Protein AF-A0A7X8Q993-F1 (afdb_monomer_lite)

Sequence (1191 aa):
MRLLLNITILTFVIFASFSFAKAQAPVNDNCNAALDINVPLDGFGMGIYCSDTVDLSNSTIQIGEYFHYVQIAAGTDKKSVWYKFHLPTARSINLELLQPSNFLPEDAAGFTVYYNASCLPNDSSILGAKLTPVNKFGSSYNPCLLPGDYLVQVSAKADANDEIFLRLTVDEPMILNDYDRPTNAQFLNVISGGYHSYTFDVGCQTIENANENCPSLGANYQEYTQSTWHVFKTDNFIDMLRWELREASGFYTGNLRVGYNLYKGDARSTPISSLILVDGCGVLHPTGSQYAGKTWLCFLEPNSTYSLQVFYHKDYSNTIQFRWYERGIGNSHSADPSSLPPSAEMDTLPASSTGIWSYAYDTLSCNAFIKDHPCGTVNPASGTVSFGGSNYTSCAWYTFTIADYSNVRFSTDSRLGKRLFAGNIKDDCSLTPFWEFTSGDITYPCLPAGTYSVQILGRMDTLNYIASYSSNNLGMAANLGIQVSSVDIENNFQLTSSGEIDSLNNWMPLQDGVTVYADTAYFGCPNTVLPAGTNCSTSSQKNTKAIYREFVIDTLGMITLGGGSYYCRYILYKGDASALATAQNKFTYGETIDGLTAMSGCLSLYGNTYIFCVAPGIYTLVSFGDSTDVNRWDRPWVRFNKRYTQFYDPSSPNDMGDITASILGGTVSGTPDYFSCINNPLTIDGKAPCYTDAKQIYRQFYISQPLTLNFSNSYGYFRLFKGKISDGVNTLSSNIPGYGDIGCRSSYNGNVCIPFDTGWYTVVSYGYGGIYEGPSYSGGYIANLNNISIWRTTPPQDPKYNRPHKAYYAGITDYGPNAGTSTYPNNSRTYNFGREYFSCIPDTPFSSHPVVPCPSNYNRVSYFVFTITKESFASIYNIPTSMVSRIYSFDVRSDSVLMMTEPPIQPCIERRDYYHDNMWWTGKIDICRLQPGSYTLVVFANNSHINTSLQPTIYVDSIPISRFDNAANAYDFDLVPGDSLVYYGKVGDVNPIDTARHPSDDFISCLTGARQSDPGLSDPRHLCRKGLYPYPSNPSILYPITENETVYDTLGTTNRPVRRNLWYTFVVEGPGKVYVSVNNRTPGKSSPTLPFTIYKSDVDGELSFSEIKANGEIDSTLASGLTYVNNNSTFGSYGCSGNSQTISFSINSCEPLAKRRYYVVVDVHANMMISNQLDVSVRFEGVPIIPLRYD

pLDDT: mean 87.23, std 12.21, range [34.25, 98.19]

Foldseek 3Di:
DDDDDDDDDDDDPPDDDPPPPPPDAWQQLFQVSAWEQDAPQQQLHAFKTKTDKHWQQRFAHDPLADDDVLQVVLQLQGGKGKHKYFHLFKWKKKKFKFAPDPPADQQFKWKAKFQDPDGNDYPVRRVLQQWDTTRGGTMTIDLTRFGGMMMMIMGGHPPRGGMMMMMMGTHQRPPQAQQLALLRAAEPEEDDDFKDKDKGKDARRADNHQVPWFPLLDPVRSQQGTKGKHKYWYAQWFQKKKKKKDFDPQWWPQPDKKWKWKWWDRSSPDPPVPTHTQDGGDMWRDGTPDITIDMDGNRDDHRTMMMMMMTTGSPDTGMMMMMMTTFADDAFQALALQDHDVLQEQEEDDAAQVWDKDKGKGAFAPCQFLCNHPFAPQSHVVSWDDDPHAIFGGKGKHKYWYAAFWKKKKAWPAQWKKFKFFDRSNVHSHTDTPDIGRDRIDIDHRDGGGMMMMMTTFAADPPDQRVDVHHGRYRHMGMIMMIIYDADAPQALQQLDFPSAFEWPVQDAADAQDKTKTDKHAWAQFFKAEAPDDQPDDPVFDWRTKHKYKYWHAAWFKKKKADWDQQKKKWKWFDDQSVQCVVVVNIHGVHHRPDTQTLEPIDGRYVDMFMGTEGGGMMMMMITHDSVRGGPMTMMMMHTHDFDFDQQDLLRAQEPEACAVVQVVPKDKTDKGFFALDFRWDAAQNRTFAPPQRTKHKYKYWYPAWFFKKKAKPFAWKWKWFDRSNVDRNRTHCQFPPCGNVGIGNIDGGDLQDTGGGHMMMIMGTKDAHHHPDSYGPDIRGPPIIMMMMHGDDRWDDWQAFALLRAFEQEAPAQQAFPDDPQFGDSKDKDKTDKTTAHPDFSDPCVVQPADDQDPQFGTKGKHKYFYQAFKKKKKDQFDQQKKKFKAQARSSVPSVCNVVGDTLGPIEGWDWDDDPNDTFTGIWIWHRAHGGMMMMMMTHHPVRHNHMGMMMMMIGDFDDWQFLALLSAQEQQEDDLPQDKALGPPPDACPVDRVDRVQKTFFGPQRADWPQFPQCPAPLRQAVCQPQLDPPDTQAPPRHDHRDINHHDYPSHRGHTKGKGKHKYKYFAWFKKKKFKAFSHPPWPDRFWKKFKWWFPDFSVDDSVRCSVVVLRDGHVVSGTHGFDIQDPDSNHHRDHDHRMDMDTDDNPDDRGMIMMMMMTIGDHPTDGGIIMTMMMGHNHDPNPPPPDD

Secondary structure (DSSP, 8-state):
----------SS--SS-----PPPPPTTSSGGGPEE---TTTTT--EEEEPPPEEGGG----TT----HHHHHHT-TTEEEEEEEEESS-EEEEEEEE-SSS-S-TTSEEEEEEE-SSSS--THHHHHH----BSSS-EEEEEEEPSEEEEEEEEE-TT--SEEEEEEEEE--SSS-TT-SGGG-EEEEEE-SEEEEEEEEESS---SSTTS--GGG-TTGGG--EEEEEEEEE-S--SEEEEEEEEPTT---S---EEEEEEES-TTTS-GGGSEEEEEEEEE---TTSPEEEEEES-SPTT-EEEEEEEE-TT--EEEEEEEEEE-----SS--TTS--GGGEEEE---BTT-EEEEE--EE-GGGBGGGS-BTTTB-TTS-EEETTEEE-EEEEEEEEESSSEEEEEE-SS--EEEEEES-TTT-TTPPEEEEE--SEEEEEEEPSEEEEEEEEE---SSS-TT-TTT--TTEE--EEEEEEE---S-----SSTT-SEEGGGGPBPPBT-EEEPPPEEB-SS---EESS-----SS----EEEEEEEEE-SSEEEEEE---TT-EEEEEES-HHHHHHHHT--STT-EE-S-EESSS-B--SS--EEEEE-SEEEEEEEEE-GGGBT-EE--EEEEE----SS-STTS-EEEEE-HHHHHHS-EE---EEB-S------BTTBPSSTT--EEEEEEEEESS-B-EEEEESSSEEEEEES-GGG-GGG-BS-BTTTB---SBSEEE--TTSPBPSEEEEEEEEE----TT-S----SSBT-EE-EEEEEPPPPPPPSS-SGGG-EEEEE----S-SS-SSS----EEEEPPPEE--SS----GGGTT---SSTT--EEEEEEEEE-S-EEEEEE---TT-EEEEESS-TTT-GGGGGTSPPSEEEEE---EEETTEEE---EEEEEE-SEEEEEEEEE-GGGTT-EE--EEEEE--PPPS-SSGGGPEEEEEPPSEEEEESSSTT---SS-TTS-TT-EEE-TT----TTSTTSSSTT-TTTT---SSTTS-SS-SSPPTTEES--STT----PPP-EEEEEEEEESSEEEEEEEEE--TTSS-S---EEEEEEEEETTS-HHHHHHHT----SGGGT-EEEEES-S-TT-TT----SEEEEEE-TTS-S-EEEEEEEEEPPTT--S-EEEEEEEEEEEPP-------

Structure (mmCIF, N/CA/C/O backbone):
data_AF-A0A7X8Q993-F1
#
_entry.id   AF-A0A7X8Q993-F1
#
loop_
_atom_site.group_PDB
_atom_site.id
_atom_site.type_symbol
_atom_site.label_atom_id
_atom_site.label_alt_id
_atom_site.label_comp_id
_atom_site.label_asym_id
_atom_site.label_entity_id
_atom_site.label_seq_id
_atom_site.pdbx_PDB_ins_code
_atom_site.Cartn_x
_atom_site.Cartn_y
_atom_site.Cartn_z
_atom_site.occupancy
_atom_site.B_iso_or_equiv
_atom_site.auth_seq_id
_atom_site.auth_comp_id
_atom_site.auth_asym_id
_atom_site.auth_atom_id
_atom_site.pdbx_PDB_model_num
ATOM 1 N N . MET A 1 1 ? -108.371 42.231 39.109 1.00 36.81 1 MET A N 1
ATOM 2 C CA . MET A 1 1 ? -109.193 41.264 38.351 1.00 36.81 1 MET A CA 1
ATOM 3 C C . MET A 1 1 ? -108.638 39.866 38.651 1.00 36.81 1 MET A C 1
ATOM 5 O O . MET A 1 1 ? -107.561 39.579 38.162 1.00 36.81 1 MET A O 1
ATOM 9 N N . ARG A 1 2 ? -109.330 39.101 39.531 1.00 36.62 2 ARG A N 1
ATOM 10 C CA . ARG A 1 2 ? -109.078 37.718 40.058 1.00 36.62 2 ARG A CA 1
ATOM 11 C C . ARG A 1 2 ? -107.724 37.476 40.777 1.00 36.62 2 ARG A C 1
ATOM 13 O O . ARG A 1 2 ? -106.741 37.290 40.085 1.00 36.62 2 ARG A O 1
ATOM 20 N N . LEU A 1 3 ? -107.508 37.589 42.103 1.00 37.25 3 LEU A N 1
ATOM 21 C CA . LEU A 1 3 ? -108.165 37.248 43.403 1.00 37.25 3 LEU A CA 1
ATOM 22 C C . LEU A 1 3 ? -107.838 35.842 44.002 1.00 37.25 3 LEU A C 1
ATOM 24 O O . LEU A 1 3 ? -108.240 34.844 43.420 1.00 37.25 3 LEU A O 1
ATOM 28 N N . LEU A 1 4 ? -107.263 35.858 45.230 1.00 41.16 4 LEU A N 1
ATOM 29 C CA . LEU A 1 4 ? -107.342 34.909 46.383 1.00 41.16 4 LEU A CA 1
ATOM 30 C C . LEU A 1 4 ? -106.672 33.510 46.329 1.00 41.16 4 LEU A C 1
ATOM 32 O O . LEU A 1 4 ? -107.094 32.675 45.543 1.00 41.16 4 LEU A O 1
ATOM 36 N N . LEU A 1 5 ? -105.771 33.183 47.283 1.00 36.47 5 LEU A N 1
ATOM 37 C CA . LEU A 1 5 ? -106.071 32.448 48.542 1.00 36.47 5 LEU A CA 1
ATOM 38 C C . LEU A 1 5 ? -104.805 32.213 49.418 1.00 36.47 5 LEU A C 1
ATOM 40 O O . LEU A 1 5 ? -103.696 32.072 48.916 1.00 36.47 5 LEU A O 1
ATOM 44 N N . ASN A 1 6 ? -105.021 32.183 50.735 1.00 34.25 6 ASN A N 1
ATOM 45 C CA . ASN A 1 6 ? -104.083 32.097 51.862 1.00 34.25 6 ASN A CA 1
ATOM 46 C C . ASN A 1 6 ? -103.554 30.675 52.179 1.00 34.25 6 ASN A C 1
ATOM 48 O O . ASN A 1 6 ? -104.268 29.709 51.953 1.00 34.25 6 ASN A O 1
ATOM 52 N N . ILE A 1 7 ? -102.369 30.624 52.815 1.00 42.56 7 ILE A N 1
ATOM 53 C CA . ILE A 1 7 ? -101.958 29.871 54.035 1.00 42.56 7 ILE A CA 1
ATOM 54 C C . ILE A 1 7 ? -102.360 28.373 54.169 1.00 42.56 7 ILE A C 1
ATOM 56 O O . ILE A 1 7 ? -103.518 27.999 54.031 1.00 42.56 7 ILE A O 1
ATOM 60 N N . THR A 1 8 ? -101.394 27.566 54.653 1.00 39.50 8 THR A N 1
ATOM 61 C CA . THR A 1 8 ? -101.456 26.168 55.176 1.00 39.50 8 THR A CA 1
ATOM 62 C C . THR A 1 8 ? -101.309 25.011 54.171 1.00 39.50 8 THR A C 1
ATOM 64 O O . THR A 1 8 ? -102.313 24.483 53.730 1.00 39.50 8 THR A O 1
ATOM 67 N N . ILE A 1 9 ? -100.067 24.555 53.907 1.00 38.34 9 ILE A N 1
ATOM 68 C CA . ILE A 1 9 ? -99.601 23.150 54.089 1.00 38.34 9 ILE A CA 1
ATOM 69 C C . ILE A 1 9 ? -98.103 23.209 54.457 1.00 38.34 9 ILE A C 1
ATOM 71 O O . ILE A 1 9 ? -97.204 22.942 53.665 1.00 38.34 9 ILE A O 1
ATOM 75 N N . LEU A 1 10 ? -97.850 23.643 55.691 1.00 41.34 10 LEU A N 1
ATOM 76 C CA . LEU A 1 10 ? -96.673 23.277 56.473 1.00 41.34 10 LEU A CA 1
ATOM 77 C C . LEU A 1 10 ? -97.107 22.021 57.254 1.00 41.34 10 LEU A C 1
ATOM 79 O O . LEU A 1 10 ? -98.197 22.044 57.828 1.00 41.34 10 LEU A O 1
ATOM 83 N N . THR A 1 11 ? -96.271 20.977 57.321 1.00 45.44 11 THR A N 1
ATOM 84 C CA . THR A 1 11 ? -96.451 19.733 58.121 1.00 45.44 11 THR A CA 1
ATOM 85 C C . THR A 1 11 ? -97.200 18.561 57.448 1.00 45.44 11 THR A C 1
ATOM 87 O O . THR A 1 11 ? -98.336 18.302 57.813 1.00 45.44 11 THR A O 1
ATOM 90 N N . PHE A 1 12 ? -96.566 17.819 56.514 1.00 38.66 12 PHE A N 1
ATOM 91 C CA . PHE A 1 12 ? -96.652 16.332 56.421 1.00 38.66 12 PHE A CA 1
ATOM 92 C C . PHE A 1 12 ? -95.739 15.688 55.337 1.00 38.66 12 PHE A C 1
ATOM 94 O O . PHE A 1 12 ? -96.180 14.847 54.567 1.00 38.66 12 PHE A O 1
ATOM 101 N N . VAL A 1 13 ? -94.448 16.039 55.264 1.00 40.34 13 VAL A N 1
ATOM 102 C CA . VAL A 1 13 ? -93.405 15.131 54.711 1.00 40.34 13 VAL A CA 1
ATOM 103 C C . VAL A 1 13 ? -92.165 15.233 55.607 1.00 40.34 13 VAL A C 1
ATOM 105 O O . VAL A 1 13 ? -91.071 15.599 55.198 1.00 40.34 13 VAL A O 1
ATOM 108 N N . ILE A 1 14 ? -92.381 14.987 56.899 1.00 47.25 14 ILE A N 1
ATOM 109 C CA . ILE A 1 14 ? -91.338 14.680 57.880 1.00 47.25 14 ILE A CA 1
ATOM 110 C C . ILE A 1 14 ? -91.495 13.181 58.109 1.00 47.25 14 ILE A C 1
ATOM 112 O O . ILE A 1 14 ? -92.399 12.813 58.839 1.00 47.25 14 ILE A O 1
ATOM 116 N N . PHE A 1 15 ? -90.739 12.354 57.379 1.00 45.53 15 PHE A N 1
ATOM 117 C CA . PHE A 1 15 ? -90.357 10.955 57.674 1.00 45.53 15 PHE A CA 1
ATOM 118 C C . PHE A 1 15 ? -89.890 10.277 56.370 1.00 45.53 15 PHE A C 1
ATOM 120 O O . PHE A 1 15 ? -90.670 9.573 55.742 1.00 45.53 15 PHE A O 1
ATOM 127 N N . ALA A 1 16 ? -88.643 10.534 55.941 1.00 44.69 16 ALA A N 1
ATOM 128 C CA . ALA A 1 16 ? -87.766 9.591 55.210 1.00 44.69 16 ALA A CA 1
ATOM 129 C C . ALA A 1 16 ? -86.548 10.305 54.583 1.00 44.69 16 ALA A C 1
ATOM 131 O O . ALA A 1 16 ? -86.426 10.400 53.366 1.00 44.69 16 ALA A O 1
ATOM 132 N N . SER A 1 17 ? -85.620 10.781 55.412 1.00 36.25 17 SER A N 1
ATOM 133 C CA . SER A 1 17 ? -84.236 11.032 54.978 1.00 36.25 17 SER A CA 1
ATOM 134 C C . SER A 1 17 ? -83.322 11.141 56.198 1.00 36.25 17 SER A C 1
ATOM 136 O O . SER A 1 17 ? -82.766 12.185 56.517 1.00 36.25 17 SER A O 1
ATOM 138 N N . PHE A 1 18 ? -83.165 10.015 56.902 1.00 39.56 18 PHE A N 1
ATOM 139 C CA . PHE A 1 18 ? -81.928 9.765 57.638 1.00 39.56 18 PHE A CA 1
ATOM 140 C C . PHE A 1 18 ? -80.826 9.562 56.593 1.00 39.56 18 PHE A C 1
ATOM 142 O O . PHE A 1 18 ? -80.583 8.449 56.129 1.00 39.56 18 PHE A O 1
ATOM 149 N N . SER A 1 19 ? -80.197 10.658 56.175 1.00 37.31 19 SER A N 1
ATOM 150 C CA . SER A 1 19 ? -78.902 10.597 55.512 1.00 37.31 19 SER A CA 1
ATOM 151 C C . SER A 1 19 ? -77.903 10.086 56.543 1.00 37.31 19 SER A C 1
ATOM 153 O O . SER A 1 19 ? -77.460 10.832 57.413 1.00 37.31 19 SER A O 1
ATOM 155 N N . PHE A 1 20 ? -77.558 8.800 56.466 1.00 40.25 20 PHE A N 1
ATOM 156 C CA . PHE A 1 20 ? -76.261 8.347 56.946 1.00 40.25 20 PHE A CA 1
ATOM 157 C C . PHE A 1 20 ? -75.223 9.168 56.178 1.00 40.25 20 PHE A C 1
ATOM 159 O O . PHE A 1 20 ? -74.995 8.919 54.994 1.00 40.25 20 PHE A O 1
ATOM 166 N N . ALA A 1 21 ? -74.642 10.183 56.817 1.00 41.34 21 ALA A N 1
ATOM 167 C CA . ALA A 1 21 ? -73.401 10.769 56.347 1.00 41.34 21 ALA A CA 1
ATOM 168 C C . ALA A 1 21 ? -72.351 9.652 56.427 1.00 41.34 21 ALA A C 1
ATOM 170 O O . ALA A 1 21 ? -71.771 9.407 57.482 1.00 41.34 21 ALA A O 1
ATOM 171 N N . LYS A 1 22 ? -72.190 8.888 55.339 1.00 46.50 22 LYS A N 1
ATOM 172 C CA . LYS A 1 22 ? -71.006 8.051 55.163 1.00 46.50 22 LYS A CA 1
ATOM 173 C C . LYS A 1 22 ? -69.828 9.013 55.191 1.00 46.50 22 LYS A C 1
ATOM 175 O O . LYS A 1 22 ? -69.824 9.973 54.422 1.00 46.50 22 LYS A O 1
ATOM 180 N N . ALA A 1 23 ? -68.898 8.794 56.112 1.00 58.12 23 ALA A N 1
ATOM 181 C CA . ALA A 1 23 ? -67.659 9.545 56.147 1.00 58.12 23 ALA A CA 1
ATOM 182 C C . ALA A 1 23 ? -67.015 9.472 54.750 1.00 58.12 23 ALA A C 1
ATOM 184 O O . ALA A 1 23 ? -66.912 8.392 54.165 1.00 58.12 23 ALA A O 1
ATOM 185 N N . GLN A 1 24 ? -66.747 10.635 54.162 1.00 72.50 24 GLN A N 1
ATOM 186 C CA . GLN A 1 24 ? -66.276 10.750 52.787 1.00 72.50 24 GLN A CA 1
ATOM 187 C C . GLN A 1 24 ? -64.810 10.306 52.733 1.00 72.50 24 GLN A C 1
ATOM 189 O O . GLN A 1 24 ? -64.014 10.744 53.563 1.00 72.50 24 GLN A O 1
ATOM 194 N N . ALA A 1 25 ? -64.467 9.432 51.783 1.00 81.31 25 ALA A N 1
ATOM 195 C CA . ALA A 1 25 ? -63.077 9.061 51.527 1.00 81.31 25 ALA A CA 1
ATOM 196 C C . ALA A 1 25 ? -62.253 10.304 51.126 1.00 81.31 25 ALA A C 1
ATOM 198 O O . ALA A 1 25 ? -62.831 11.262 50.591 1.00 81.31 25 ALA A O 1
ATOM 199 N N . PRO A 1 26 ? -60.931 10.317 51.367 1.00 88.00 26 PRO A N 1
ATOM 200 C CA . PRO A 1 26 ? -60.063 11.416 50.959 1.00 88.00 26 PRO A CA 1
ATOM 201 C C . PRO A 1 26 ? -60.189 11.762 49.475 1.00 88.00 26 PRO A C 1
ATOM 203 O O . PRO A 1 26 ? -60.497 10.917 48.636 1.00 88.00 26 PRO A O 1
ATOM 206 N N . VAL A 1 27 ? -59.923 13.020 49.121 1.00 88.75 27 VAL A N 1
ATOM 207 C CA . VAL A 1 27 ? -60.051 13.484 47.728 1.00 88.75 27 VAL A CA 1
ATOM 208 C C . VAL A 1 27 ? -59.089 12.740 46.793 1.00 88.75 27 VAL A C 1
ATOM 210 O O . VAL A 1 27 ? -59.442 12.487 45.646 1.00 88.75 27 VAL A O 1
ATOM 213 N N . ASN A 1 28 ? -57.928 12.321 47.297 1.00 93.75 28 ASN A N 1
ATOM 214 C CA . ASN A 1 28 ? -56.913 11.558 46.571 1.00 93.75 28 ASN A CA 1
ATOM 215 C C . ASN A 1 28 ? -56.936 10.050 46.832 1.00 93.75 28 ASN A C 1
ATOM 217 O O . ASN A 1 28 ? -55.942 9.366 46.589 1.00 93.75 28 ASN A O 1
ATOM 221 N N . ASP A 1 29 ? -58.074 9.530 47.292 1.00 90.75 29 ASP A N 1
ATOM 222 C CA . ASP A 1 29 ? -58.333 8.088 47.380 1.00 90.75 29 ASP A CA 1
ATOM 223 C C . ASP A 1 29 ? -58.387 7.428 45.986 1.00 90.75 29 ASP A C 1
ATOM 225 O O . ASP A 1 29 ? -58.239 6.222 45.840 1.00 90.75 29 ASP A O 1
ATOM 229 N N . ASN A 1 30 ? -58.590 8.229 44.929 1.00 91.25 30 ASN A N 1
ATOM 230 C CA . ASN A 1 30 ? -58.487 7.810 43.534 1.00 91.25 30 ASN A CA 1
ATOM 231 C C . ASN A 1 30 ? -57.238 8.423 42.902 1.00 91.25 30 ASN A C 1
ATOM 233 O O . ASN A 1 30 ? -57.025 9.632 42.975 1.00 91.25 30 ASN A O 1
ATOM 237 N N . CYS A 1 31 ? -56.472 7.616 42.184 1.00 93.00 31 CYS A N 1
ATOM 238 C CA . CYS A 1 31 ? -55.251 8.047 41.523 1.00 93.00 31 CYS A CA 1
ATOM 239 C C . CYS A 1 31 ? -55.467 9.150 40.460 1.00 93.00 31 CYS A C 1
ATOM 241 O O . CYS A 1 31 ? -54.600 10.001 40.271 1.00 93.00 31 CYS A O 1
ATOM 243 N N . ASN A 1 32 ? -56.637 9.230 39.808 1.00 92.31 32 ASN A N 1
ATOM 244 C CA . ASN A 1 32 ? -56.937 10.340 38.885 1.00 92.31 32 ASN A CA 1
ATOM 245 C C . ASN A 1 32 ? -57.089 11.683 39.618 1.00 92.31 32 ASN A C 1
ATOM 247 O O . ASN A 1 32 ? -57.001 12.739 38.996 1.00 92.31 32 ASN A O 1
ATOM 251 N N . ALA A 1 33 ? -57.329 11.632 40.928 1.00 93.12 33 ALA A N 1
ATOM 252 C CA . ALA A 1 33 ? -57.411 12.771 41.829 1.00 93.12 33 ALA A CA 1
ATOM 253 C C . ALA A 1 33 ? -56.163 12.880 42.729 1.00 93.12 33 ALA A C 1
ATOM 255 O O . ALA A 1 33 ? -56.236 13.471 43.805 1.00 93.12 33 ALA A O 1
ATOM 256 N N . ALA A 1 34 ? -55.027 12.311 42.301 1.00 94.62 34 ALA A N 1
ATOM 257 C CA . ALA A 1 34 ? -53.752 12.443 42.999 1.00 94.62 34 ALA A CA 1
ATOM 258 C C . ALA A 1 34 ? -53.420 13.919 43.273 1.00 94.62 34 ALA A C 1
ATOM 260 O O . ALA A 1 34 ? -53.498 14.752 42.363 1.00 94.62 34 ALA A O 1
ATOM 261 N N . LEU A 1 35 ? -53.043 14.225 44.517 1.00 95.62 35 LEU A N 1
ATOM 262 C CA . LEU A 1 35 ? -52.700 15.585 44.938 1.00 95.62 35 LEU A CA 1
ATOM 263 C C . LEU A 1 35 ? -51.319 15.984 44.421 1.00 95.62 35 LEU A C 1
ATOM 265 O O . LEU A 1 35 ? -50.360 15.218 44.518 1.00 95.62 35 LEU A O 1
ATOM 269 N N . ASP A 1 36 ? -51.217 17.203 43.907 1.00 93.31 36 ASP A N 1
ATOM 270 C CA . ASP A 1 36 ? -49.958 17.773 43.441 1.00 93.31 36 ASP A CA 1
ATOM 271 C C . ASP A 1 36 ? -49.044 18.141 44.616 1.00 93.31 36 ASP A C 1
ATOM 273 O O . ASP A 1 36 ? -49.429 18.886 45.518 1.00 93.31 36 ASP A O 1
ATOM 277 N N . ILE A 1 37 ? -47.794 17.686 44.568 1.00 95.50 37 ILE A N 1
ATOM 278 C CA . ILE A 1 37 ? -46.701 18.295 45.326 1.00 95.50 37 ILE A CA 1
ATOM 279 C C . ILE A 1 37 ? -46.147 19.415 44.444 1.00 95.50 37 ILE A C 1
ATOM 281 O O . ILE A 1 37 ? -45.338 19.182 43.547 1.00 95.50 37 ILE A O 1
ATOM 285 N N . ASN A 1 38 ? -46.655 20.631 44.646 1.00 92.19 38 ASN A N 1
ATOM 286 C CA . ASN A 1 38 ? -46.374 21.756 43.760 1.00 92.19 38 ASN A CA 1
ATOM 287 C C . ASN A 1 38 ? -44.915 22.232 43.886 1.00 92.19 38 ASN A C 1
ATOM 289 O O . ASN A 1 38 ? -44.543 22.845 44.889 1.00 92.19 38 ASN A O 1
ATOM 293 N N . VAL A 1 39 ? -44.115 21.989 42.845 1.00 93.19 39 VAL A N 1
ATOM 294 C CA . VAL A 1 39 ? -42.764 22.542 42.685 1.00 93.19 39 VAL A CA 1
ATOM 295 C C . VAL A 1 39 ? -42.872 23.865 41.901 1.00 93.19 39 VAL A C 1
ATOM 297 O O . VAL A 1 39 ? -43.256 23.847 40.730 1.00 93.19 39 VAL A O 1
ATOM 300 N N . PRO A 1 40 ? -42.553 25.029 42.508 1.00 90.25 40 PRO A N 1
ATOM 301 C CA . PRO A 1 40 ? -42.651 26.339 41.858 1.00 90.25 40 PRO A CA 1
ATOM 302 C C . PRO A 1 40 ? -41.780 26.477 40.599 1.00 90.25 40 PRO A C 1
ATOM 304 O O . PRO A 1 40 ? -40.920 25.642 40.327 1.00 90.25 40 PRO A O 1
ATOM 307 N N . LEU A 1 41 ? -41.947 27.592 39.873 1.00 88.38 41 LEU A N 1
ATOM 308 C CA . LEU A 1 41 ? -41.200 27.905 38.641 1.00 88.38 41 LEU A CA 1
ATOM 309 C C . LEU A 1 41 ? -41.370 26.823 37.564 1.00 88.38 41 LEU A C 1
ATOM 311 O O . LEU A 1 41 ? -40.387 26.363 36.995 1.00 88.38 41 LEU A O 1
ATOM 315 N N . ASP A 1 42 ? -42.610 26.386 37.329 1.00 87.31 42 ASP A N 1
ATOM 316 C CA . ASP A 1 42 ? -42.944 25.340 36.351 1.00 87.31 42 ASP A CA 1
ATOM 317 C C . ASP A 1 42 ? -42.132 24.041 36.551 1.00 87.31 42 ASP A C 1
ATOM 319 O O . ASP A 1 42 ? -41.711 23.397 35.593 1.00 87.31 42 ASP A O 1
ATOM 323 N N . GLY A 1 43 ? -41.870 23.668 37.811 1.00 87.56 43 GLY A N 1
ATOM 324 C CA . GLY A 1 43 ? -41.107 22.472 38.179 1.00 87.56 43 GLY A CA 1
ATOM 325 C C . GLY A 1 43 ? -39.590 22.668 38.306 1.00 87.56 43 GLY A C 1
ATOM 326 O O . GLY A 1 43 ? -38.891 21.737 38.698 1.00 87.56 43 GLY A O 1
ATOM 327 N N . PHE A 1 44 ? -39.054 23.861 38.017 1.00 91.12 44 PHE A N 1
ATOM 328 C CA . PHE A 1 44 ? -37.617 24.154 38.156 1.00 91.12 44 PHE A CA 1
ATOM 329 C C . PHE A 1 44 ? -37.190 24.544 39.578 1.00 91.12 44 PHE A C 1
ATOM 331 O O . PHE A 1 44 ? -35.987 24.627 39.839 1.00 91.12 44 PHE A O 1
ATOM 338 N N . GLY A 1 45 ? -38.149 24.801 40.473 1.00 89.88 45 GLY A N 1
ATOM 339 C CA . GLY A 1 45 ? -37.913 25.207 41.854 1.00 89.88 45 GLY A CA 1
ATOM 340 C C . GLY A 1 45 ? -37.044 24.226 42.646 1.00 89.88 45 GLY A C 1
ATOM 341 O O . GLY A 1 45 ? -37.128 23.013 42.481 1.00 89.88 45 GLY A O 1
ATOM 342 N N . MET A 1 46 ? -36.223 24.788 43.533 1.00 91.94 46 MET A N 1
ATOM 343 C CA . MET A 1 46 ? -35.323 24.065 44.432 1.00 91.94 46 MET A CA 1
ATOM 344 C C . MET A 1 46 ? -35.738 24.302 45.884 1.00 91.94 46 MET A C 1
ATOM 346 O O . MET A 1 46 ? -36.151 25.414 46.238 1.00 91.94 46 MET A O 1
ATOM 350 N N . GLY A 1 47 ? -35.596 23.287 46.734 1.00 93.81 47 GLY A N 1
ATOM 351 C CA . GLY A 1 47 ? -35.911 23.370 48.158 1.00 93.81 47 GLY A CA 1
ATOM 352 C C . GLY A 1 47 ? -36.845 22.265 48.641 1.00 93.81 47 GLY A C 1
ATOM 353 O O . GLY A 1 47 ? -36.886 21.173 48.084 1.00 93.81 47 GLY A O 1
ATOM 354 N N . ILE A 1 48 ? -37.565 22.545 49.727 1.00 95.94 48 ILE A N 1
ATOM 355 C CA . ILE A 1 48 ? -38.429 21.581 50.414 1.00 95.94 48 ILE A CA 1
ATOM 356 C C . ILE A 1 48 ? -39.891 21.944 50.156 1.00 95.94 48 ILE A C 1
ATOM 358 O O . ILE A 1 48 ? -40.321 23.054 50.477 1.00 95.94 48 ILE A O 1
ATOM 362 N N . TYR A 1 49 ? -40.653 20.986 49.639 1.00 95.88 49 TYR A N 1
ATOM 363 C CA . TYR A 1 49 ? -42.068 21.123 49.312 1.00 95.88 49 TYR A CA 1
ATOM 364 C C . TYR A 1 49 ? -42.872 20.052 50.045 1.00 95.88 49 TYR A C 1
ATOM 366 O O . TYR A 1 49 ? -42.594 18.861 49.921 1.00 95.88 49 TYR A O 1
ATOM 374 N N . CYS A 1 50 ? -43.867 20.467 50.826 1.00 93.94 50 CYS A N 1
ATOM 375 C CA . CYS A 1 50 ? -44.777 19.542 51.497 1.00 93.94 50 CYS A CA 1
ATOM 376 C C . CYS A 1 50 ? -46.065 19.401 50.685 1.00 93.94 50 CYS A C 1
ATOM 378 O O . CYS A 1 50 ? -46.568 20.388 50.147 1.00 93.94 50 CYS A O 1
ATOM 380 N N . SER A 1 51 ? -46.602 18.185 50.621 1.00 95.06 51 SER A N 1
ATOM 381 C CA . SER A 1 51 ? -47.955 17.948 50.130 1.00 95.06 51 SER A CA 1
ATOM 382 C C . SER A 1 51 ? -48.998 18.463 51.123 1.00 95.06 51 SER A C 1
ATOM 384 O O . SER A 1 51 ? -48.695 18.709 52.293 1.00 95.06 51 SER A O 1
ATOM 386 N N . ASP A 1 52 ? -50.254 18.508 50.685 1.00 92.38 52 ASP A N 1
ATOM 387 C CA . ASP A 1 52 ? -51.383 18.605 51.606 1.00 92.38 52 ASP A CA 1
ATOM 388 C C . ASP A 1 52 ? -51.435 17.381 52.540 1.00 92.38 52 ASP A C 1
ATOM 390 O O . ASP A 1 52 ? -51.074 16.256 52.157 1.00 92.38 52 ASP A O 1
ATOM 394 N N . THR A 1 53 ? -51.898 17.616 53.768 1.00 92.44 53 THR A N 1
ATOM 395 C CA . THR A 1 53 ? -52.134 16.584 54.782 1.00 92.44 53 THR A CA 1
ATOM 396 C C . THR A 1 53 ? -53.430 15.827 54.493 1.00 92.44 53 THR A C 1
ATOM 398 O O . THR A 1 53 ? -54.459 16.440 54.208 1.00 92.44 53 THR A O 1
ATOM 401 N N . VAL A 1 54 ? -53.397 14.496 54.590 1.00 93.56 54 VAL A N 1
ATOM 402 C CA . VAL A 1 54 ? -54.528 13.604 54.297 1.00 93.56 54 VAL A CA 1
ATOM 403 C C . VAL A 1 54 ? -54.775 12.635 55.451 1.00 93.56 54 VAL A C 1
ATOM 405 O O . VAL A 1 54 ? -53.863 11.928 55.869 1.00 93.56 54 VAL A O 1
ATOM 408 N N . ASP A 1 55 ? -56.019 12.564 55.930 1.00 92.31 55 ASP A N 1
ATOM 409 C CA . ASP A 1 55 ? -56.475 11.589 56.933 1.00 92.31 55 ASP A CA 1
ATOM 410 C C . ASP A 1 55 ? -56.815 10.234 56.283 1.00 92.31 55 ASP A C 1
ATOM 412 O O . ASP A 1 55 ? -57.704 10.137 55.433 1.00 92.31 55 ASP A O 1
ATOM 416 N N . LEU A 1 56 ? -56.132 9.168 56.709 1.00 92.75 56 LEU A N 1
ATOM 417 C CA . LEU A 1 56 ? -56.309 7.802 56.200 1.00 92.75 56 LEU A CA 1
ATOM 418 C C . LEU A 1 56 ? -57.528 7.064 56.786 1.00 92.75 56 LEU A C 1
ATOM 420 O O . LEU A 1 56 ? -57.813 5.926 56.404 1.00 92.75 56 LEU A O 1
ATOM 424 N N . SER A 1 57 ? -58.272 7.660 57.720 1.00 90.06 57 SER A N 1
ATOM 425 C CA . SER A 1 57 ? -59.349 6.974 58.454 1.00 90.06 57 SER A CA 1
ATOM 426 C C . SER A 1 57 ? -60.435 6.382 57.550 1.00 90.06 57 SER A C 1
ATOM 428 O O . SER A 1 57 ? -60.965 5.311 57.844 1.00 90.06 57 SER A O 1
ATOM 430 N N . ASN A 1 58 ? -60.731 7.043 56.427 1.00 91.00 58 ASN A N 1
ATOM 431 C CA . ASN A 1 58 ? -61.746 6.607 55.462 1.00 91.00 58 ASN A CA 1
ATOM 432 C C . ASN A 1 58 ? -61.179 6.302 54.068 1.00 91.00 58 ASN A C 1
ATOM 434 O O . ASN A 1 58 ? -61.970 6.192 53.130 1.00 91.00 58 ASN A O 1
ATOM 438 N N . SER A 1 59 ? -59.853 6.196 53.910 1.00 91.19 59 SER A N 1
ATOM 439 C CA . SER A 1 59 ? -59.279 5.786 52.626 1.00 91.19 59 SER A CA 1
ATOM 440 C C . SER A 1 59 ? -59.575 4.321 52.326 1.00 91.19 59 SER A C 1
ATOM 442 O O . SER A 1 59 ? -59.707 3.476 53.220 1.00 91.19 59 SER A O 1
ATOM 444 N N . THR A 1 60 ? -59.737 4.036 51.044 1.00 92.00 60 THR A N 1
ATOM 445 C CA . THR A 1 60 ? -60.038 2.724 50.492 1.00 92.00 60 THR A CA 1
ATOM 446 C C . THR A 1 60 ? -58.975 2.349 49.459 1.00 92.00 60 THR A C 1
ATOM 448 O O . THR A 1 60 ? -57.855 2.844 49.517 1.00 92.00 60 THR A O 1
ATOM 451 N N . ILE A 1 61 ? -59.275 1.393 48.582 1.00 92.94 61 ILE A N 1
ATOM 452 C CA . ILE A 1 61 ? -58.404 1.007 47.471 1.00 92.94 61 ILE A CA 1
ATOM 453 C C . ILE A 1 61 ? -59.212 1.187 46.193 1.00 92.94 61 ILE A C 1
ATOM 455 O O . ILE A 1 61 ? -60.316 0.636 46.074 1.00 92.94 61 ILE A O 1
ATOM 459 N N . GLN A 1 62 ? -58.662 1.895 45.209 1.00 92.69 62 GLN A N 1
ATOM 460 C CA . GLN A 1 62 ? -59.270 1.954 43.888 1.00 92.69 62 GLN A CA 1
ATOM 461 C C . GLN A 1 62 ? -59.104 0.611 43.152 1.00 92.69 62 GLN A C 1
ATOM 463 O O . GLN A 1 62 ? -58.046 -0.017 43.146 1.00 92.69 62 GLN A O 1
ATOM 468 N N . ILE A 1 63 ? -60.162 0.156 42.473 1.00 90.62 63 ILE A N 1
ATOM 469 C CA . ILE A 1 63 ? -60.090 -1.049 41.633 1.00 90.62 63 ILE A CA 1
ATOM 470 C C . ILE A 1 63 ? -59.021 -0.857 40.546 1.00 90.62 63 ILE A C 1
ATOM 472 O O . ILE A 1 63 ? -59.081 0.107 39.783 1.00 90.62 63 ILE A O 1
ATOM 476 N N . GLY A 1 64 ? -58.097 -1.817 40.447 1.00 89.94 64 GLY A N 1
ATOM 477 C CA . GLY A 1 64 ? -57.020 -1.823 39.454 1.00 89.94 64 GLY A CA 1
ATOM 478 C C . GLY A 1 64 ? -55.694 -1.250 39.952 1.00 89.94 64 GLY A C 1
ATOM 479 O O . GLY A 1 64 ? -54.740 -1.227 39.181 1.00 89.94 64 GLY A O 1
ATOM 480 N N . GLU A 1 65 ? -55.609 -0.816 41.212 1.00 94.12 65 GLU A N 1
ATOM 481 C CA . GLU A 1 65 ? -54.329 -0.431 41.800 1.00 94.12 65 GLU A CA 1
ATOM 482 C C . GLU A 1 65 ? -53.351 -1.601 41.861 1.00 94.12 65 GLU A C 1
ATOM 484 O O . GLU A 1 65 ? -53.680 -2.704 42.305 1.00 94.12 65 GLU A O 1
ATOM 489 N N . TYR A 1 66 ? -52.121 -1.326 41.440 1.00 94.25 66 TYR A N 1
ATOM 490 C CA . TYR A 1 66 ? -50.991 -2.211 41.642 1.00 94.25 66 TYR A CA 1
ATOM 491 C C . TYR A 1 66 ? -50.299 -1.839 42.954 1.00 94.25 66 TYR A C 1
ATOM 493 O O . TYR A 1 66 ? -50.020 -0.668 43.186 1.00 94.25 66 TYR A O 1
ATOM 501 N N . PHE A 1 67 ? -50.006 -2.825 43.801 1.00 94.81 67 PHE A N 1
ATOM 502 C CA . PHE A 1 67 ? -49.183 -2.640 44.996 1.00 94.81 67 PHE A CA 1
ATOM 503 C C . PHE A 1 67 ? -47.866 -3.383 44.806 1.00 94.81 67 PHE A C 1
ATOM 505 O O . PHE A 1 67 ? -47.852 -4.576 44.499 1.00 94.81 67 PHE A O 1
ATOM 512 N N . HIS A 1 68 ? -46.747 -2.692 45.024 1.00 95.31 68 HIS A N 1
ATOM 513 C CA . HIS A 1 68 ? -45.436 -3.332 45.003 1.00 95.31 68 HIS A CA 1
ATOM 514 C C . HIS A 1 68 ? -45.345 -4.431 46.075 1.00 95.31 68 HIS A C 1
ATOM 516 O O . HIS A 1 68 ? -45.897 -4.289 47.170 1.00 95.31 68 HIS A O 1
ATOM 522 N N . TYR A 1 69 ? -44.596 -5.507 45.798 1.00 93.56 69 TYR A N 1
ATOM 523 C CA . TYR A 1 69 ? -44.519 -6.675 46.687 1.00 93.56 69 TYR A CA 1
ATOM 524 C C . TYR A 1 69 ? -44.098 -6.313 48.122 1.00 93.56 69 TYR A C 1
ATOM 526 O O . TYR A 1 69 ? -44.530 -6.960 49.071 1.00 93.56 69 TYR A O 1
ATOM 534 N N . VAL A 1 70 ? -43.287 -5.260 48.285 1.00 92.75 70 VAL A N 1
ATOM 535 C CA . VAL A 1 70 ? -42.830 -4.738 49.585 1.00 92.75 70 VAL A CA 1
ATOM 536 C C . VAL A 1 70 ? -43.995 -4.234 50.445 1.00 92.75 70 VAL A C 1
ATOM 538 O O . VAL A 1 70 ? -43.976 -4.444 51.656 1.00 92.75 70 VAL A O 1
ATOM 541 N N . GLN A 1 71 ? -45.028 -3.640 49.834 1.00 95.75 71 GLN A N 1
ATOM 542 C CA . GLN A 1 71 ? -46.237 -3.200 50.544 1.00 95.75 71 GLN A CA 1
ATOM 543 C C . GLN A 1 71 ? -47.124 -4.398 50.914 1.00 95.75 71 GLN A C 1
ATOM 545 O O . GLN A 1 71 ? -47.585 -4.514 52.048 1.00 95.75 71 GLN A O 1
ATOM 550 N N . ILE A 1 72 ? -47.286 -5.351 49.988 1.00 94.12 72 ILE A N 1
ATOM 551 C CA . ILE A 1 72 ? -48.059 -6.584 50.219 1.00 94.12 72 ILE A CA 1
ATOM 552 C C . ILE A 1 72 ? -47.440 -7.405 51.359 1.00 94.12 72 ILE A C 1
ATOM 554 O O . ILE A 1 72 ? -48.141 -7.846 52.268 1.00 94.12 72 ILE A O 1
ATOM 558 N N . ALA A 1 73 ? -46.116 -7.580 51.347 1.00 91.50 73 ALA A N 1
ATOM 559 C CA . ALA A 1 73 ? -45.388 -8.326 52.370 1.00 91.50 73 ALA A CA 1
ATOM 560 C C . ALA A 1 73 ? -45.470 -7.669 53.760 1.00 91.50 73 ALA A C 1
ATOM 562 O O . ALA A 1 73 ? -45.449 -8.372 54.768 1.00 91.50 73 ALA A O 1
ATOM 563 N N . ALA A 1 74 ? -45.581 -6.339 53.820 1.00 89.81 74 ALA A N 1
ATOM 564 C CA . ALA A 1 74 ? -45.736 -5.585 55.064 1.00 89.81 74 ALA A CA 1
ATOM 565 C C . ALA A 1 74 ? -47.196 -5.461 55.540 1.00 89.81 74 ALA A C 1
ATOM 567 O O . ALA A 1 74 ? -47.447 -4.991 56.652 1.00 89.81 74 ALA A O 1
ATOM 568 N N . GLY A 1 75 ? -48.162 -5.878 54.716 1.00 92.31 75 GLY A N 1
ATOM 569 C CA . GLY A 1 75 ? -49.592 -5.736 54.986 1.00 92.31 75 GLY A CA 1
ATOM 570 C C . GLY A 1 75 ? -50.112 -4.297 54.892 1.00 92.31 75 GLY A C 1
ATOM 571 O O . GLY A 1 75 ? -51.211 -4.028 55.376 1.00 92.31 75 GLY A O 1
ATOM 572 N N . THR A 1 76 ? -49.348 -3.378 54.292 1.00 94.81 76 THR A N 1
ATOM 573 C CA . THR A 1 76 ? -49.726 -1.973 54.049 1.00 94.81 76 THR A CA 1
ATOM 574 C C . THR A 1 76 ? -50.551 -1.800 52.768 1.00 94.81 76 THR A C 1
ATOM 576 O O . THR A 1 76 ? -50.807 -0.691 52.334 1.00 94.81 76 THR A O 1
ATOM 579 N N . ASP A 1 77 ? -51.010 -2.879 52.147 1.00 94.38 77 ASP A N 1
ATOM 580 C CA . ASP A 1 77 ? -51.785 -2.908 50.902 1.00 94.38 77 ASP A CA 1
ATOM 581 C C . ASP A 1 77 ? -53.309 -2.823 51.133 1.00 94.38 77 ASP A C 1
ATOM 583 O O . ASP A 1 77 ? -54.087 -3.352 50.341 1.00 94.38 77 ASP A O 1
ATOM 587 N N . LYS A 1 78 ? -53.761 -2.263 52.266 1.00 95.44 78 LYS A N 1
ATOM 588 C CA . LYS A 1 78 ? -55.182 -2.292 52.680 1.00 95.44 78 LYS A CA 1
ATOM 589 C C . LYS A 1 78 ? -55.919 -0.978 52.454 1.00 95.44 78 LYS A C 1
ATOM 591 O O . LYS A 1 78 ? -57.148 -0.984 52.402 1.00 95.44 78 LYS A O 1
ATOM 596 N N . LYS A 1 79 ? -55.175 0.112 52.315 1.00 94.50 79 LYS A N 1
ATOM 597 C CA . LYS A 1 79 ? -55.648 1.454 51.987 1.00 94.50 79 LYS A CA 1
ATOM 598 C C . LYS A 1 79 ? -54.603 2.141 51.120 1.00 94.50 79 LYS A C 1
ATOM 600 O O . LYS A 1 79 ? -53.415 1.835 51.257 1.00 94.50 79 LYS A O 1
ATOM 605 N N . SER A 1 80 ? -55.015 3.099 50.306 1.00 95.56 80 SER A N 1
ATOM 606 C CA . SER A 1 80 ? -54.087 3.908 49.525 1.00 95.56 80 SER A CA 1
ATOM 607 C C . SER A 1 80 ? -54.575 5.335 49.334 1.00 95.56 80 SER A C 1
ATOM 609 O O . SER A 1 80 ? -55.766 5.621 49.355 1.00 95.56 80 SER A O 1
ATOM 611 N N . VAL A 1 81 ? -53.623 6.247 49.165 1.00 96.81 81 VAL A N 1
ATOM 612 C CA . VAL A 1 81 ? -53.868 7.613 48.699 1.00 96.81 81 VAL A CA 1
ATOM 613 C C . VAL A 1 81 ? -52.749 8.024 47.750 1.00 96.81 81 VAL A C 1
ATOM 615 O O . VAL A 1 81 ? -51.617 7.539 47.856 1.00 96.81 81 VAL A O 1
ATOM 618 N N . TRP A 1 82 ? -53.059 8.910 46.809 1.00 97.50 82 TRP A N 1
ATOM 619 C CA . TRP A 1 82 ? -52.164 9.227 45.701 1.00 97.50 82 TRP A CA 1
ATOM 620 C C . TRP A 1 82 ? -51.674 10.673 45.712 1.00 97.50 82 TRP A C 1
ATOM 622 O O . TRP A 1 82 ? -52.426 11.615 45.971 1.00 97.50 82 TRP A O 1
ATOM 632 N N . TYR A 1 83 ? -50.406 10.848 45.363 1.00 97.38 83 TYR A N 1
ATOM 633 C CA . TYR A 1 83 ? -49.775 12.141 45.123 1.00 97.38 83 TYR A CA 1
ATOM 634 C C . TYR A 1 83 ? -49.035 12.122 43.787 1.00 97.38 83 TYR A C 1
ATOM 636 O O . TYR A 1 83 ? -48.767 11.049 43.239 1.00 97.38 83 TYR A O 1
ATOM 644 N N . LYS A 1 84 ? -48.695 13.294 43.252 1.00 96.38 84 LYS A N 1
ATOM 645 C CA . LYS A 1 84 ? -47.912 13.415 42.019 1.00 96.38 84 LYS A CA 1
ATOM 646 C C . LYS A 1 84 ? -46.996 14.635 42.025 1.00 96.38 84 LYS A C 1
ATOM 648 O O . LYS A 1 84 ? -47.285 15.620 42.700 1.00 96.38 84 LYS A O 1
ATOM 653 N N . PHE A 1 85 ? -45.900 14.568 41.278 1.00 96.06 85 PHE A N 1
ATOM 654 C CA . PHE A 1 85 ? -45.009 15.703 41.025 1.00 96.06 85 PHE A CA 1
ATOM 655 C C . PHE A 1 85 ? -44.359 15.588 39.640 1.00 96.06 85 PHE A C 1
ATOM 657 O O . PHE A 1 85 ? -44.263 14.494 39.083 1.00 96.06 85 PHE A O 1
ATOM 664 N N . HIS A 1 86 ? -43.920 16.720 39.088 1.00 94.44 86 HIS A N 1
ATOM 665 C CA . HIS A 1 86 ? -43.292 16.813 37.768 1.00 94.44 86 HIS A CA 1
ATOM 666 C C . HIS A 1 86 ? -41.892 17.418 37.876 1.00 94.44 86 HIS A C 1
ATOM 668 O O . HIS A 1 86 ? -41.700 18.400 38.595 1.00 94.44 86 HIS A O 1
ATOM 674 N N . LEU A 1 87 ? -40.938 16.863 37.125 1.00 93.62 87 LEU A N 1
ATOM 675 C CA . LEU A 1 87 ? -39.584 17.396 36.990 1.00 93.62 87 LEU A CA 1
ATOM 676 C C . LEU A 1 87 ? -39.287 17.718 35.515 1.00 93.62 87 LEU A C 1
ATOM 678 O O . LEU A 1 87 ? -39.240 16.797 34.701 1.00 93.62 87 LEU A O 1
ATOM 682 N N . PRO A 1 88 ? -39.021 18.982 35.146 1.00 91.88 88 PRO A N 1
ATOM 683 C CA . PRO A 1 88 ? -38.734 19.363 33.760 1.00 91.88 88 PRO A CA 1
ATOM 684 C C . PRO A 1 88 ? -37.284 19.069 33.339 1.00 91.88 88 PRO A C 1
ATOM 686 O O . PRO A 1 88 ? -36.933 19.158 32.167 1.00 91.88 88 PRO A O 1
ATOM 689 N N . THR A 1 89 ? -36.420 18.731 34.295 1.00 93.31 89 THR A N 1
ATOM 690 C CA . THR A 1 89 ? -34.994 18.434 34.109 1.00 93.31 89 THR A CA 1
ATOM 691 C C . THR A 1 89 ? -34.529 17.497 35.230 1.00 93.31 89 THR A C 1
ATOM 693 O O . THR A 1 89 ? -35.246 17.323 36.216 1.00 93.31 89 THR A O 1
ATOM 696 N N . ALA A 1 90 ? -33.343 16.895 35.106 1.00 92.25 90 ALA A N 1
ATOM 697 C CA . ALA A 1 90 ? -32.812 16.019 36.145 1.00 92.25 90 ALA A CA 1
ATOM 698 C C . ALA A 1 90 ? -32.645 16.749 37.495 1.00 92.25 90 ALA A C 1
ATOM 700 O O . ALA A 1 90 ? -32.276 17.931 37.534 1.00 92.25 90 ALA A O 1
ATOM 701 N N . ARG A 1 91 ? -32.930 16.056 38.606 1.00 92.44 91 ARG A N 1
ATOM 702 C CA . ARG A 1 91 ? -32.823 16.587 39.980 1.00 92.44 91 ARG A CA 1
ATOM 703 C C . ARG A 1 91 ? -32.373 15.523 40.972 1.00 92.44 91 ARG A C 1
ATOM 705 O O . ARG A 1 91 ? -32.662 14.345 40.797 1.00 92.44 91 ARG A O 1
ATOM 712 N N . SER A 1 92 ? -31.725 15.950 42.046 1.00 93.00 92 SER A N 1
ATOM 713 C CA . SER A 1 92 ? -31.586 15.141 43.255 1.00 93.00 92 SER A CA 1
ATOM 714 C C . SER A 1 92 ? -32.892 15.232 44.045 1.00 93.00 92 SER A C 1
ATOM 716 O O . SER A 1 92 ? -33.410 16.326 44.267 1.00 93.00 92 SER A O 1
ATOM 718 N N . ILE A 1 93 ? -33.465 14.091 44.419 1.00 95.31 93 ILE A N 1
ATOM 719 C CA . ILE A 1 93 ? -34.783 14.011 45.051 1.00 95.31 93 ILE A CA 1
ATOM 720 C C . ILE A 1 93 ? -34.702 13.175 46.317 1.00 95.31 93 ILE A C 1
ATOM 722 O O . ILE A 1 93 ? -34.284 12.020 46.271 1.00 95.31 93 ILE A O 1
ATOM 726 N N . ASN A 1 94 ? -35.167 13.736 47.432 1.00 96.19 94 ASN A N 1
ATOM 727 C CA . ASN A 1 94 ? -35.480 12.992 48.649 1.00 96.19 94 ASN A CA 1
ATOM 728 C C . ASN A 1 94 ? -36.980 13.103 48.923 1.00 96.19 94 ASN A C 1
ATOM 730 O O . ASN A 1 94 ? -37.483 14.201 49.157 1.00 96.19 94 ASN A O 1
ATOM 734 N N . LEU A 1 95 ? -37.689 11.980 48.894 1.00 97.50 95 LEU A N 1
ATOM 735 C CA . LEU A 1 95 ? -39.116 11.914 49.180 1.00 97.50 95 LEU A CA 1
ATOM 736 C C . LEU A 1 95 ? -39.335 11.212 50.516 1.00 97.50 95 LEU A C 1
ATOM 738 O O . LEU A 1 95 ? -38.907 10.074 50.693 1.00 97.50 95 LEU A O 1
ATOM 742 N N . GLU A 1 96 ? -40.010 11.880 51.444 1.00 97.25 96 GLU A N 1
ATOM 743 C CA . GLU A 1 96 ? -40.233 11.396 52.805 1.00 97.25 96 GLU A CA 1
ATOM 744 C C . GLU A 1 96 ? -41.723 11.321 53.123 1.00 97.25 96 GLU A C 1
ATOM 746 O O . GLU A 1 96 ? -42.464 12.271 52.868 1.00 97.25 96 GLU A O 1
ATOM 751 N N . LEU A 1 97 ? -42.151 10.214 53.729 1.00 96.69 97 LEU A N 1
ATOM 752 C CA . LEU A 1 97 ? -43.489 10.072 54.297 1.00 96.69 97 LEU A CA 1
ATOM 753 C C . LEU A 1 97 ? -43.463 10.461 55.773 1.00 96.69 97 LEU A C 1
ATOM 755 O O . LEU A 1 97 ? -42.670 9.922 56.546 1.00 96.69 97 LEU A O 1
ATOM 759 N N . LEU A 1 98 ? -44.341 11.385 56.156 1.00 94.50 98 LEU A N 1
ATOM 760 C CA . LEU A 1 98 ? -44.420 11.966 57.492 1.00 94.50 98 LEU A CA 1
ATOM 761 C C . LEU A 1 98 ? -45.868 11.968 57.999 1.00 94.50 98 LEU A C 1
ATOM 763 O O . LEU A 1 98 ? -46.821 11.829 57.234 1.00 94.50 98 LEU A O 1
ATOM 767 N N . GLN A 1 99 ? -46.020 12.145 59.307 1.00 93.25 99 GLN A N 1
ATOM 768 C CA . GLN A 1 99 ? -47.296 12.342 59.995 1.00 93.25 99 GLN A CA 1
ATOM 769 C C . GLN A 1 99 ? -47.200 13.617 60.854 1.00 93.25 99 GLN A C 1
ATOM 771 O O . GLN A 1 99 ? -46.117 13.911 61.371 1.00 93.25 99 GLN A O 1
ATOM 776 N N . PRO A 1 100 ? -48.275 14.418 60.991 1.00 87.44 100 PRO A N 1
ATOM 777 C CA . PRO A 1 100 ? -48.273 15.601 61.858 1.00 87.44 100 PRO A CA 1
ATOM 778 C C . PRO A 1 100 ? -48.175 15.248 63.350 1.00 87.44 100 PRO A C 1
ATOM 780 O O . PRO A 1 100 ? -47.660 16.032 64.149 1.00 87.44 100 PRO A O 1
ATOM 783 N N . SER A 1 101 ? -48.692 14.073 63.717 1.00 77.56 101 SER A N 1
ATOM 784 C CA . SER A 1 101 ? -48.650 13.479 65.054 1.00 77.56 101 SER A CA 1
ATOM 785 C C . SER A 1 101 ? -47.646 12.306 65.083 1.00 77.56 101 SER A C 1
ATOM 787 O O . SER A 1 101 ? -47.064 11.979 64.060 1.00 77.56 101 SER A O 1
ATOM 789 N N . ASN A 1 102 ? -47.438 11.653 66.235 1.00 78.19 102 ASN A N 1
ATOM 790 C CA . ASN A 1 102 ? -46.677 10.391 66.330 1.00 78.19 102 ASN A CA 1
ATOM 791 C C . ASN A 1 102 ? -47.590 9.203 66.709 1.00 78.19 102 ASN A C 1
ATOM 793 O O . ASN A 1 102 ? -47.148 8.283 67.402 1.00 78.19 102 ASN A O 1
ATOM 797 N N . PHE A 1 103 ? -48.884 9.254 66.370 1.00 84.88 103 PHE A N 1
ATOM 798 C CA . PHE A 1 103 ? -49.844 8.225 66.789 1.00 84.88 103 PHE A CA 1
ATOM 799 C C . PHE A 1 103 ? -49.847 6.987 65.889 1.00 84.88 103 PHE A C 1
ATOM 801 O O . PHE A 1 103 ? -50.178 5.906 66.381 1.00 84.88 103 PHE A O 1
ATOM 808 N N . LEU A 1 104 ? -49.454 7.098 64.615 1.00 90.06 104 LEU A N 1
ATOM 809 C CA . LEU A 1 104 ? -49.292 5.921 63.763 1.00 90.06 104 LEU A CA 1
ATOM 810 C C . LEU A 1 104 ? -47.960 5.223 64.077 1.00 90.06 104 LEU A C 1
ATOM 812 O O . LEU A 1 104 ? -46.913 5.880 64.074 1.00 90.06 104 LEU A O 1
ATOM 816 N N . PRO A 1 105 ? -47.962 3.895 64.310 1.00 89.38 105 PRO A N 1
ATOM 817 C CA . PRO A 1 105 ? -46.736 3.108 64.378 1.00 89.38 105 PRO A CA 1
ATOM 818 C C . PRO A 1 105 ? -45.860 3.300 63.135 1.00 89.38 105 PRO A C 1
ATOM 820 O O . PRO A 1 105 ? -46.368 3.517 62.035 1.00 89.38 105 PRO A O 1
ATOM 823 N N . GLU A 1 106 ? -44.542 3.166 63.295 1.00 88.69 106 GLU A N 1
ATOM 824 C CA . GLU A 1 106 ? -43.575 3.352 62.202 1.00 88.69 106 GLU A CA 1
ATOM 825 C C . GLU A 1 106 ? -43.897 2.467 60.985 1.00 88.69 106 GLU A C 1
ATOM 827 O O . GLU A 1 106 ? -43.699 2.887 59.854 1.00 88.69 106 GLU A O 1
ATOM 832 N N . ASP A 1 107 ? -44.456 1.275 61.192 1.00 91.81 107 ASP A N 1
ATOM 833 C CA . ASP A 1 107 ? -44.807 0.305 60.151 1.00 91.81 107 ASP A CA 1
ATOM 834 C C . ASP A 1 107 ? -46.277 0.380 59.683 1.00 91.81 107 ASP A C 1
ATOM 836 O O . ASP A 1 107 ? -46.777 -0.561 59.064 1.00 91.81 107 ASP A O 1
ATOM 840 N N . ALA A 1 108 ? -47.005 1.454 60.007 1.00 93.00 108 ALA A N 1
ATOM 841 C CA . ALA A 1 108 ? -48.429 1.583 59.682 1.00 93.00 108 ALA A CA 1
ATOM 842 C C . ALA A 1 108 ? -48.701 1.992 58.223 1.00 93.00 108 ALA A C 1
ATOM 844 O O . ALA A 1 108 ? -49.749 1.638 57.675 1.00 93.00 108 ALA A O 1
ATOM 845 N N . ALA A 1 109 ? -47.773 2.720 57.598 1.00 95.31 109 ALA A N 1
ATOM 846 C CA . ALA A 1 109 ? -47.879 3.196 56.222 1.00 95.31 109 ALA A CA 1
ATOM 847 C C . ALA A 1 109 ? -46.507 3.249 55.538 1.00 95.31 109 ALA A C 1
ATOM 849 O O . ALA A 1 109 ? -45.488 3.440 56.193 1.00 95.31 109 ALA A O 1
ATOM 850 N N . GLY A 1 110 ? -46.497 3.107 54.218 1.00 96.31 110 GLY A N 1
ATOM 851 C CA . GLY A 1 110 ? -45.329 3.197 53.348 1.00 96.31 110 GLY A CA 1
ATOM 852 C C . GLY A 1 110 ? -45.695 3.836 52.008 1.00 96.31 110 GLY A C 1
ATOM 853 O O . GLY A 1 110 ? -46.835 4.249 51.808 1.00 96.31 110 GLY A O 1
ATOM 854 N N . PHE A 1 111 ? -44.759 3.925 51.066 1.00 97.44 111 PHE A N 1
ATOM 855 C CA . PHE A 1 111 ? -45.048 4.426 49.724 1.00 97.44 111 PHE A CA 1
ATOM 856 C C . PHE A 1 111 ? -44.262 3.723 48.612 1.00 97.44 111 PHE A C 1
ATOM 858 O O . PHE A 1 111 ? -43.190 3.151 48.826 1.00 97.44 111 PHE A O 1
ATOM 865 N N . THR A 1 112 ? -44.814 3.791 47.402 1.00 97.12 112 THR A N 1
ATOM 866 C CA . THR A 1 112 ? -44.186 3.352 46.147 1.00 97.12 112 THR A CA 1
ATOM 867 C C . THR A 1 112 ? -44.250 4.497 45.140 1.00 97.12 112 THR A C 1
ATOM 869 O O . THR A 1 112 ? -45.288 5.149 45.029 1.00 97.12 112 THR A O 1
ATOM 872 N N . VAL A 1 113 ? -43.157 4.743 44.412 1.00 97.06 113 VAL A N 1
ATOM 873 C CA . VAL A 1 113 ? -43.095 5.774 43.364 1.00 97.06 113 VAL A CA 1
ATOM 874 C C . VAL A 1 113 ? -43.076 5.116 41.989 1.00 97.06 113 VAL A C 1
ATOM 876 O O . VAL A 1 113 ? -42.412 4.100 41.789 1.00 97.06 113 VAL A O 1
ATOM 879 N N . TYR A 1 114 ? -43.790 5.715 41.045 1.00 96.44 114 TYR A N 1
ATOM 880 C CA . TYR A 1 114 ? -43.920 5.261 39.668 1.00 96.44 114 TYR A CA 1
ATOM 881 C C . TYR A 1 114 ? -43.558 6.404 38.719 1.00 96.44 114 TYR A C 1
ATOM 883 O O . TYR A 1 114 ? -44.072 7.509 38.868 1.00 96.44 114 TYR A O 1
ATOM 891 N N . TYR A 1 115 ? -42.712 6.137 37.725 1.00 94.81 115 TYR A N 1
ATOM 892 C CA . TYR A 1 115 ? -42.404 7.067 36.639 1.00 94.81 115 TYR A CA 1
ATOM 893 C C . TYR A 1 115 ? -43.436 6.890 35.525 1.00 94.81 115 TYR A C 1
ATOM 895 O O . TYR A 1 115 ? -43.312 6.002 34.675 1.00 94.81 115 TYR A O 1
ATOM 903 N N . ASN A 1 116 ? -44.529 7.648 35.608 1.00 91.50 116 ASN A N 1
ATOM 904 C CA . ASN A 1 116 ? -45.667 7.546 34.704 1.00 91.50 116 ASN A CA 1
ATOM 905 C C . ASN A 1 116 ? -46.565 8.786 34.825 1.00 91.50 116 ASN A C 1
ATOM 907 O O . ASN A 1 116 ? -46.893 9.213 35.928 1.00 91.50 116 ASN A O 1
ATOM 911 N N . ALA A 1 117 ? -47.035 9.309 33.693 1.00 88.06 117 ALA A N 1
ATOM 912 C CA . ALA A 1 117 ? -48.038 10.375 33.657 1.00 88.06 117 ALA A CA 1
ATOM 913 C C . ALA A 1 117 ? -49.480 9.840 33.767 1.00 88.06 117 ALA A C 1
ATOM 915 O O . ALA A 1 117 ? -50.409 10.580 34.087 1.00 88.06 117 ALA A O 1
ATOM 916 N N . SER A 1 118 ? -49.687 8.556 33.455 1.00 90.75 118 SER A N 1
ATOM 917 C CA . SER A 1 118 ? -51.005 7.921 33.420 1.00 90.75 118 SER A CA 1
ATOM 918 C C . SER A 1 118 ? -51.340 7.242 34.740 1.00 90.75 118 SER A C 1
ATOM 920 O O . SER A 1 118 ? -50.511 6.562 35.341 1.00 90.75 118 SER A O 1
ATOM 922 N N . CYS A 1 119 ? -52.593 7.394 35.158 1.00 90.38 119 CYS A N 1
ATOM 923 C CA . CYS A 1 119 ? -53.096 6.795 36.379 1.00 90.38 119 CYS A CA 1
ATOM 924 C C . CYS A 1 119 ? -53.197 5.258 36.298 1.00 90.38 119 CYS A C 1
ATOM 926 O O . CYS A 1 119 ? -53.399 4.704 35.219 1.00 90.38 119 CYS A O 1
ATOM 928 N N . LEU A 1 120 ? -53.115 4.593 37.459 1.00 91.44 120 LEU A N 1
ATOM 929 C CA . LEU A 1 120 ? -53.021 3.139 37.642 1.00 91.44 120 LEU A CA 1
ATOM 930 C C . LEU A 1 120 ? -51.755 2.557 36.985 1.00 91.44 120 LEU A C 1
ATOM 932 O O . LEU A 1 120 ? -51.848 1.729 36.074 1.00 91.44 120 LEU A O 1
ATOM 936 N N . PRO A 1 121 ? -50.560 3.006 37.424 1.00 92.44 121 PRO A N 1
ATOM 937 C CA . PRO A 1 121 ? -49.299 2.460 36.944 1.00 92.44 121 PRO A CA 1
ATOM 938 C C . PRO A 1 121 ? -49.148 0.987 37.346 1.00 92.44 121 PRO A C 1
ATOM 940 O O . PRO A 1 121 ? -49.788 0.504 38.280 1.00 92.44 121 PRO A O 1
ATOM 943 N N . ASN A 1 122 ? -48.278 0.273 36.636 1.00 90.12 122 ASN A N 1
ATOM 944 C CA . ASN A 1 122 ? -47.954 -1.126 36.906 1.00 90.12 122 ASN A CA 1
ATOM 945 C C . ASN A 1 122 ? -46.491 -1.274 37.359 1.00 90.12 122 ASN A C 1
ATOM 947 O O . ASN A 1 122 ? -45.782 -0.288 37.578 1.00 90.12 122 ASN A O 1
ATOM 951 N N . ASP A 1 123 ? -46.043 -2.518 37.499 1.00 90.31 123 ASP A N 1
ATOM 952 C CA . ASP A 1 123 ? -44.689 -2.880 37.918 1.00 90.31 123 ASP A CA 1
ATOM 953 C C . ASP A 1 123 ? -43.579 -2.242 37.065 1.00 90.31 123 ASP A C 1
ATOM 955 O O . ASP A 1 123 ? -42.571 -1.785 37.608 1.00 90.31 123 ASP A O 1
ATOM 959 N N . SER A 1 124 ? -43.778 -2.135 35.749 1.00 89.69 124 SER A N 1
ATOM 960 C CA . SER A 1 124 ? -42.775 -1.597 34.822 1.00 89.69 124 SER A CA 1
ATOM 961 C C . SER A 1 124 ? -42.429 -0.124 35.074 1.00 89.69 124 SER A C 1
ATOM 963 O O . SER A 1 124 ? -41.307 0.303 34.800 1.00 89.69 124 SER A O 1
ATOM 965 N N . SER A 1 125 ? -43.348 0.654 35.659 1.00 91.06 125 SER A N 1
ATOM 966 C CA . SER A 1 125 ? -43.127 2.072 35.975 1.00 91.06 125 SER A CA 1
ATOM 967 C C . SER A 1 125 ? -42.307 2.293 37.254 1.00 91.06 125 SER A C 1
ATOM 969 O O . SER A 1 125 ? -41.855 3.412 37.492 1.00 91.06 125 SER A O 1
ATOM 971 N N . ILE A 1 126 ? -42.092 1.262 38.080 1.00 90.25 126 ILE A N 1
ATOM 972 C CA . ILE A 1 126 ? -41.353 1.385 39.351 1.00 90.25 126 ILE A CA 1
ATOM 973 C C . ILE A 1 126 ? -39.847 1.488 39.097 1.00 90.25 126 ILE A C 1
ATOM 975 O O . ILE A 1 126 ? -39.181 2.348 39.669 1.00 90.25 126 ILE A O 1
ATOM 979 N N . LEU A 1 127 ? -39.302 0.658 38.200 1.00 85.75 127 LEU A N 1
ATOM 980 C CA . LEU A 1 127 ? -37.868 0.677 37.875 1.00 85.75 127 LEU A CA 1
ATOM 981 C C . LEU A 1 127 ? -37.432 2.035 37.304 1.00 85.75 127 LEU A C 1
ATOM 983 O O . LEU A 1 127 ? -36.375 2.550 37.667 1.00 85.75 127 LEU A O 1
ATOM 987 N N . GLY A 1 128 ? -38.277 2.646 36.466 1.00 82.94 128 GLY A N 1
ATOM 988 C CA . GLY A 1 128 ? -38.043 3.981 35.911 1.00 82.94 128 GLY A CA 1
ATOM 989 C C . GLY A 1 128 ? -38.051 5.097 36.959 1.00 82.94 128 GLY A C 1
ATOM 990 O O . GLY A 1 128 ? -37.374 6.103 36.770 1.00 82.94 128 GLY A O 1
ATOM 991 N N . ALA A 1 129 ? -38.749 4.905 38.086 1.00 87.75 129 ALA A N 1
ATOM 992 C CA . ALA A 1 129 ? -38.802 5.888 39.165 1.00 87.75 129 ALA A CA 1
ATOM 993 C C . ALA A 1 129 ? -37.502 5.978 39.966 1.00 87.75 129 ALA A C 1
ATOM 995 O O . ALA A 1 129 ? -37.303 6.961 40.668 1.00 87.75 129 ALA A O 1
ATOM 996 N N . LYS A 1 130 ? -36.641 4.949 39.903 1.00 90.19 130 LYS A N 1
ATOM 997 C CA . LYS A 1 130 ? -35.336 4.867 40.588 1.00 90.19 130 LYS A CA 1
ATOM 998 C C . LYS A 1 130 ? -35.351 5.278 42.078 1.00 90.19 130 LYS A C 1
ATOM 1000 O O . LYS A 1 130 ? -34.310 5.626 42.633 1.00 90.19 130 LYS A O 1
ATOM 1005 N N . LEU A 1 131 ? -36.513 5.229 42.723 1.00 93.12 131 LEU A N 1
ATOM 1006 C CA . LEU A 1 131 ? -36.734 5.510 44.136 1.00 93.12 131 LEU A CA 1
ATOM 1007 C C . LEU A 1 131 ? -37.201 4.211 44.785 1.00 93.12 131 LEU A C 1
ATOM 1009 O O . LEU A 1 131 ? -38.230 3.649 44.411 1.00 93.12 131 LEU A O 1
ATOM 1013 N N . THR A 1 132 ? -36.423 3.718 45.745 1.00 93.62 132 THR A N 1
ATOM 1014 C CA . THR A 1 132 ? -36.711 2.480 46.473 1.00 93.62 132 THR A CA 1
ATOM 1015 C C . THR A 1 132 ? -38.079 2.570 47.160 1.00 93.62 132 THR A C 1
ATOM 1017 O O . THR A 1 132 ? -38.289 3.515 47.927 1.00 93.62 132 THR A O 1
ATOM 1020 N N . PRO A 1 133 ? -39.001 1.614 46.934 1.00 94.75 133 PRO A N 1
ATOM 1021 C CA . PRO A 1 133 ? -40.259 1.539 47.674 1.00 94.75 133 PRO A CA 1
ATOM 1022 C C . PRO A 1 133 ? -40.015 1.321 49.171 1.00 94.75 133 PRO A C 1
ATOM 1024 O O . PRO A 1 133 ? -39.196 0.483 49.554 1.00 94.75 133 PRO A O 1
ATOM 1027 N N . VAL A 1 134 ? -40.755 2.029 50.024 1.00 95.19 134 VAL A N 1
ATOM 1028 C CA . VAL A 1 134 ? -40.590 1.991 51.486 1.00 95.19 134 VAL A CA 1
ATOM 1029 C C . VAL A 1 134 ? -41.877 1.457 52.109 1.00 95.19 134 VAL A C 1
ATOM 1031 O O . VAL A 1 134 ? -42.940 2.003 51.853 1.00 95.19 134 VAL A O 1
ATOM 1034 N N . ASN A 1 135 ? -41.832 0.394 52.913 1.00 93.06 135 ASN A N 1
ATOM 1035 C CA . ASN A 1 135 ? -43.022 -0.208 53.552 1.00 93.06 135 ASN A CA 1
ATOM 1036 C C . ASN A 1 135 ? -43.363 0.346 54.945 1.00 93.06 135 ASN A C 1
ATOM 1038 O O . ASN A 1 135 ? -44.207 -0.208 55.644 1.00 93.06 135 ASN A O 1
ATOM 1042 N N . LYS A 1 136 ? -42.668 1.394 55.368 1.00 93.62 136 LYS A N 1
ATOM 1043 C CA . LYS A 1 136 ? -42.815 2.038 56.670 1.00 93.62 136 LYS A CA 1
ATOM 1044 C C . LYS A 1 136 ? -42.570 3.541 56.520 1.00 93.62 136 LYS A C 1
ATOM 1046 O O . LYS A 1 136 ? -42.102 3.974 55.464 1.00 93.62 136 LYS A O 1
ATOM 1051 N N . PHE A 1 137 ? -42.838 4.332 57.554 1.00 94.25 137 PHE A N 1
ATOM 1052 C CA . PHE A 1 137 ? -42.454 5.743 57.567 1.00 94.25 137 PHE A CA 1
ATOM 1053 C C . PHE A 1 137 ? -40.940 5.867 57.356 1.00 94.25 137 PHE A C 1
ATOM 1055 O O . PHE A 1 137 ? -40.144 5.168 57.986 1.00 94.25 137 PHE A O 1
ATOM 1062 N N . GLY A 1 138 ? -40.538 6.730 56.429 1.00 92.00 138 GLY A N 1
ATOM 1063 C CA . GLY A 1 138 ? -39.151 6.830 55.999 1.00 92.00 138 GLY A CA 1
ATOM 1064 C C . GLY A 1 138 ? -39.000 7.634 54.719 1.00 92.00 138 GLY A C 1
ATOM 1065 O O . GLY A 1 138 ? -39.945 8.276 54.254 1.00 92.00 138 GLY A O 1
ATOM 1066 N N . SER A 1 139 ? -37.794 7.587 54.160 1.00 95.25 139 SER A N 1
ATOM 1067 C CA . SER A 1 139 ? -37.419 8.343 52.975 1.00 95.25 139 SER A CA 1
ATOM 1068 C C . SER A 1 139 ? -36.878 7.457 51.859 1.00 95.25 139 SER A C 1
ATOM 1070 O O . SER A 1 139 ? -36.349 6.370 52.098 1.00 95.25 139 SER A O 1
ATOM 1072 N N . SER A 1 140 ? -37.003 7.944 50.631 1.00 96.12 140 SER A N 1
ATOM 1073 C CA . SER A 1 140 ? -36.388 7.369 49.442 1.00 96.12 140 SER A CA 1
ATOM 1074 C C . SER A 1 140 ? -35.646 8.469 48.698 1.00 96.12 140 SER A C 1
ATOM 1076 O O . SER A 1 140 ? -36.186 9.560 48.511 1.00 96.12 140 SER A O 1
ATOM 1078 N N . TYR A 1 141 ? -34.405 8.190 48.306 1.00 94.81 141 TYR A N 1
ATOM 1079 C CA . TYR A 1 141 ? -33.487 9.186 47.766 1.00 94.81 141 TYR A CA 1
ATOM 1080 C C . TYR A 1 141 ? -32.919 8.749 46.418 1.00 94.81 141 TYR A C 1
ATOM 1082 O O . TYR A 1 141 ? -32.519 7.594 46.259 1.00 94.81 141 TYR A O 1
ATOM 1090 N N . ASN A 1 142 ? -32.834 9.685 45.472 1.00 93.25 142 ASN A N 1
ATOM 1091 C CA . ASN A 1 142 ? -32.106 9.509 44.226 1.00 93.25 142 ASN A CA 1
ATOM 1092 C C . ASN A 1 142 ? -31.271 10.765 43.889 1.00 93.25 142 ASN A C 1
ATOM 1094 O O . ASN A 1 142 ? -31.846 11.845 43.783 1.00 93.25 142 ASN A O 1
ATOM 1098 N N . PRO A 1 143 ? -29.947 10.645 43.667 1.00 91.00 143 PRO A N 1
ATOM 1099 C CA . PRO A 1 143 ? -29.068 11.779 43.356 1.00 91.00 143 PRO A CA 1
ATOM 1100 C C . PRO A 1 143 ? -29.208 12.328 41.927 1.00 91.00 143 PRO A C 1
ATOM 1102 O O . PRO A 1 143 ? -28.687 13.403 41.643 1.00 91.00 143 PRO A O 1
ATOM 1105 N N . CYS A 1 144 ? -29.861 11.590 41.027 1.00 90.44 144 CYS A N 1
ATOM 1106 C CA . CYS A 1 144 ? -30.177 11.979 39.655 1.00 90.44 144 CYS A CA 1
ATOM 1107 C C . CYS A 1 144 ? -31.472 11.288 39.192 1.00 90.44 144 CYS A C 1
ATOM 1109 O O . CYS A 1 144 ? -31.484 10.262 38.495 1.00 90.44 144 CYS A O 1
ATOM 1111 N N . LEU A 1 145 ? -32.591 11.867 39.605 1.00 91.62 145 LEU A N 1
ATOM 1112 C CA . LEU A 1 145 ? -33.900 11.510 39.105 1.00 91.62 145 LEU A CA 1
ATOM 1113 C C . LEU A 1 145 ? -34.131 12.209 37.758 1.00 91.62 145 LEU A C 1
ATOM 1115 O O . LEU A 1 145 ? -33.938 13.418 37.652 1.00 91.62 145 LEU A O 1
ATOM 1119 N N . LEU A 1 146 ? -34.498 11.445 36.724 1.00 90.44 146 LEU A N 1
ATOM 1120 C CA . LEU A 1 146 ? -34.655 11.940 35.349 1.00 90.44 146 LEU A CA 1
ATOM 1121 C C . LEU A 1 146 ? -35.891 12.858 35.208 1.00 90.44 146 LEU A C 1
ATOM 1123 O O . LEU A 1 146 ? -36.824 12.755 36.007 1.00 90.44 146 LEU A O 1
ATOM 1127 N N . PRO A 1 147 ? -35.942 13.749 34.205 1.00 92.12 147 PRO A N 1
ATOM 1128 C CA . PRO A 1 147 ? -37.130 14.566 33.949 1.00 92.12 147 PRO A CA 1
ATOM 1129 C C . PRO A 1 147 ? -38.355 13.723 33.582 1.00 92.12 147 PRO A C 1
ATOM 1131 O O . PRO A 1 147 ? -38.240 12.796 32.787 1.00 92.12 147 PRO A O 1
ATOM 1134 N N . GLY A 1 148 ? -39.529 14.094 34.091 1.00 92.12 148 GLY A N 1
ATOM 1135 C CA . GLY A 1 148 ? -40.835 13.546 33.722 1.00 92.12 148 GLY A CA 1
ATOM 1136 C C . GLY A 1 148 ? -41.847 13.583 34.870 1.00 92.12 148 GLY A C 1
ATOM 1137 O O . GLY A 1 148 ? -41.674 14.318 35.843 1.00 92.12 148 GLY A O 1
ATOM 1138 N N . ASP A 1 149 ? -42.918 12.800 34.730 1.00 93.62 149 ASP A N 1
ATOM 1139 C CA . ASP A 1 149 ? -44.038 12.749 35.675 1.00 93.62 149 ASP A CA 1
ATOM 1140 C C . ASP A 1 149 ? -43.924 11.561 36.636 1.00 93.62 149 ASP A C 1
ATOM 1142 O O . ASP A 1 149 ? -43.683 10.421 36.222 1.00 93.62 149 ASP A O 1
ATOM 1146 N N . TYR A 1 150 ? -44.145 11.830 37.922 1.00 96.38 150 TYR A N 1
ATOM 1147 C CA . TYR A 1 150 ? -44.031 10.852 38.997 1.00 96.38 150 TYR A CA 1
ATOM 1148 C C . TYR A 1 150 ? -45.335 10.745 39.784 1.00 96.38 150 TYR A C 1
ATOM 1150 O O . TYR A 1 150 ? -45.871 11.747 40.257 1.00 96.38 150 TYR A O 1
ATOM 1158 N N . LEU A 1 151 ? -45.810 9.514 39.976 1.00 96.88 151 LEU A N 1
ATOM 1159 C CA . LEU A 1 151 ? -46.933 9.177 40.851 1.00 96.88 151 LEU A CA 1
ATOM 1160 C C . LEU A 1 151 ? -46.409 8.522 42.127 1.00 96.88 151 LEU A C 1
ATOM 1162 O O . LEU A 1 151 ? -45.572 7.625 42.071 1.00 96.88 151 LEU A O 1
ATOM 1166 N N . VAL A 1 152 ? -46.938 8.928 43.276 1.00 97.31 152 VAL A N 1
ATOM 1167 C CA . VAL A 1 152 ? -46.610 8.359 44.585 1.00 97.31 152 VAL A CA 1
ATOM 1168 C C . VAL A 1 152 ? -47.868 7.734 45.173 1.00 97.31 152 VAL A C 1
ATOM 1170 O O . VAL A 1 152 ? -48.836 8.434 45.466 1.00 97.31 152 VAL A O 1
ATOM 1173 N N . GLN A 1 153 ? -47.845 6.419 45.366 1.00 97.12 153 GLN A N 1
ATOM 1174 C CA . GLN A 1 153 ? -48.892 5.681 46.066 1.00 97.12 153 GLN A CA 1
ATOM 1175 C C . GLN A 1 153 ? -48.466 5.498 47.517 1.00 97.12 153 GLN A C 1
ATOM 1177 O O . GLN A 1 153 ? -47.590 4.677 47.807 1.00 97.12 153 GLN A O 1
ATOM 1182 N N . VAL A 1 154 ? -49.083 6.238 48.433 1.00 97.25 154 VAL A N 1
ATOM 1183 C CA . VAL A 1 154 ? -48.950 5.969 49.867 1.00 97.25 154 VAL A CA 1
ATOM 1184 C C . VAL A 1 154 ? -49.897 4.822 50.195 1.00 97.25 154 VAL A C 1
ATOM 1186 O O . VAL A 1 154 ? -51.088 4.912 49.922 1.00 97.25 154 VAL A O 1
ATOM 1189 N N . SER A 1 155 ? -49.361 3.727 50.723 1.00 95.75 155 SER A N 1
ATOM 1190 C CA . SER A 1 155 ? -50.085 2.495 51.053 1.00 95.75 155 SER A CA 1
ATOM 1191 C C . SER A 1 155 ? -50.101 2.318 52.572 1.00 95.75 155 SER A C 1
ATOM 1193 O O . SER A 1 155 ? -49.070 2.519 53.215 1.00 95.75 155 SER A O 1
ATOM 1195 N N . ALA A 1 156 ? -51.238 1.958 53.166 1.00 96.12 156 ALA A N 1
ATOM 1196 C CA . ALA A 1 156 ? -51.365 1.811 54.614 1.00 96.12 156 ALA A CA 1
ATOM 1197 C C . ALA A 1 156 ? -52.142 0.562 55.067 1.00 96.12 156 ALA A C 1
ATOM 1199 O O . ALA A 1 156 ? -52.913 -0.050 54.320 1.00 96.12 156 ALA A O 1
ATOM 1200 N N . LYS A 1 157 ? -51.927 0.175 56.330 1.00 96.31 157 LYS A N 1
ATOM 1201 C CA . LYS A 1 157 ? -52.668 -0.909 56.994 1.00 96.31 157 LYS A CA 1
ATOM 1202 C C . LYS A 1 157 ? -54.130 -0.517 57.238 1.00 96.31 157 LYS A C 1
ATOM 1204 O O . LYS A 1 157 ? -54.490 0.657 57.281 1.00 96.31 157 LYS A O 1
ATOM 1209 N N . ALA A 1 158 ? -54.989 -1.516 57.442 1.00 92.81 158 ALA A N 1
ATOM 1210 C CA . ALA A 1 158 ? -56.429 -1.303 57.621 1.00 92.81 158 ALA A CA 1
ATOM 1211 C C . ALA A 1 158 ? -56.778 -0.464 58.869 1.00 92.81 158 ALA A C 1
ATOM 1213 O O . ALA A 1 158 ? -57.811 0.200 58.897 1.00 92.81 158 ALA A O 1
ATOM 1214 N N . ASP A 1 159 ? -55.924 -0.489 59.890 1.00 91.19 159 ASP A N 1
ATOM 1215 C CA . ASP A 1 159 ? -56.069 0.222 61.161 1.00 91.19 159 ASP A CA 1
ATOM 1216 C C . ASP A 1 159 ? -55.279 1.541 61.234 1.00 91.19 159 ASP A C 1
ATOM 1218 O O . ASP A 1 159 ? -55.372 2.244 62.241 1.00 91.19 159 ASP A O 1
ATOM 1222 N N . ALA A 1 160 ? -54.559 1.920 60.172 1.00 91.69 160 ALA A N 1
ATOM 1223 C CA . ALA A 1 160 ? -53.898 3.218 60.077 1.00 91.69 160 ALA A CA 1
ATOM 1224 C C . ALA A 1 160 ? -54.951 4.328 59.898 1.00 91.69 160 ALA A C 1
ATOM 1226 O O . ALA A 1 160 ? -55.451 4.552 58.793 1.00 91.69 160 ALA A O 1
ATOM 1227 N N . ASN A 1 161 ? -55.336 4.965 61.006 1.00 90.75 161 ASN A N 1
ATOM 1228 C CA . ASN A 1 161 ? -56.390 5.982 61.092 1.00 90.75 161 ASN A CA 1
ATOM 1229 C C . ASN A 1 161 ? -55.830 7.279 61.701 1.00 90.75 161 ASN A C 1
ATOM 1231 O O . ASN A 1 161 ? -56.092 7.580 62.865 1.00 90.75 161 ASN A O 1
ATOM 1235 N N . ASP A 1 162 ? -55.003 7.991 60.937 1.00 91.81 162 ASP A N 1
ATOM 1236 C CA . ASP A 1 162 ? -54.512 9.332 61.275 1.00 91.81 162 ASP A CA 1
ATOM 1237 C C . ASP A 1 162 ? -54.054 10.059 59.996 1.00 91.81 162 ASP A C 1
ATOM 1239 O O . ASP A 1 162 ? -54.085 9.503 58.890 1.00 91.81 162 ASP A O 1
ATOM 1243 N N . GLU A 1 163 ? -53.616 11.299 60.164 1.00 93.44 163 GLU A N 1
ATOM 1244 C CA . GLU A 1 163 ? -53.106 12.183 59.129 1.00 93.44 163 GLU A CA 1
ATOM 1245 C C . GLU A 1 163 ? -51.671 11.844 58.685 1.00 93.44 163 GLU A C 1
ATOM 1247 O O . GLU A 1 163 ? -50.773 11.626 59.501 1.00 93.44 163 GLU A O 1
ATOM 1252 N N . ILE A 1 164 ? -51.432 11.877 57.371 1.00 95.25 164 ILE A N 1
ATOM 1253 C CA . ILE A 1 164 ? -50.107 11.761 56.744 1.00 95.25 164 ILE A CA 1
ATOM 1254 C C . ILE A 1 164 ? -49.879 12.882 55.729 1.00 95.25 164 ILE A C 1
ATOM 1256 O O . ILE A 1 164 ? -50.823 13.498 55.239 1.00 95.25 164 ILE A O 1
ATOM 1260 N N . PHE A 1 165 ? -48.620 13.145 55.392 1.00 95.81 165 PHE A N 1
ATOM 1261 C CA . PHE A 1 165 ? -48.229 14.017 54.284 1.00 95.81 165 PHE A CA 1
ATOM 1262 C C . PHE A 1 165 ? -46.858 13.602 53.733 1.00 95.81 165 PHE A C 1
ATOM 1264 O O . PHE A 1 165 ? -46.086 12.908 54.400 1.00 95.81 165 PHE A O 1
ATOM 1271 N N . LEU A 1 166 ? -46.543 14.028 52.511 1.00 97.44 166 LEU A N 1
ATOM 1272 C CA . LEU A 1 166 ? -45.241 13.823 51.882 1.00 97.44 166 LEU A CA 1
ATOM 1273 C C . LEU A 1 166 ? -44.403 15.099 51.944 1.00 97.44 166 LEU A C 1
ATOM 1275 O O . LEU A 1 166 ? -44.909 16.202 51.740 1.00 97.44 166 LEU A O 1
ATOM 1279 N N . ARG A 1 167 ? -43.100 14.941 52.164 1.00 97.19 167 ARG A N 1
ATOM 1280 C CA . ARG A 1 167 ? -42.096 15.997 52.018 1.00 97.19 167 ARG A CA 1
ATOM 1281 C C . ARG A 1 167 ? -41.161 15.641 50.869 1.00 97.19 167 ARG A C 1
ATOM 1283 O O . ARG A 1 167 ? -40.466 14.633 50.933 1.00 97.19 167 ARG A O 1
ATOM 1290 N N . LEU A 1 168 ? -41.150 16.472 49.835 1.00 97.31 168 LEU A N 1
ATOM 1291 C CA . LEU A 1 168 ? -40.281 16.369 48.669 1.00 97.31 168 LEU A CA 1
ATOM 1292 C C . LEU A 1 168 ? -39.174 17.419 48.777 1.00 97.31 168 LEU A C 1
ATOM 1294 O O . LEU A 1 168 ? -39.444 18.617 48.716 1.00 97.31 168 LEU A O 1
ATOM 1298 N N . THR A 1 169 ? -37.931 16.979 48.911 1.00 97.12 169 THR A N 1
ATOM 1299 C CA . THR A 1 169 ? -36.758 17.847 48.781 1.00 97.12 169 THR A CA 1
ATOM 1300 C C . THR A 1 169 ? -36.212 17.717 47.366 1.00 97.12 169 THR A C 1
ATOM 1302 O O . THR A 1 169 ? -35.852 16.615 46.951 1.00 97.12 169 THR A O 1
ATOM 1305 N N . VAL A 1 170 ? -36.157 18.837 46.647 1.00 95.38 170 VAL A N 1
ATOM 1306 C CA . VAL A 1 170 ? -35.609 18.960 45.292 1.00 95.38 170 VAL A CA 1
ATOM 1307 C C . VAL A 1 170 ? -34.295 19.725 45.365 1.00 95.38 170 VAL A C 1
ATOM 1309 O O . VAL A 1 170 ? -34.276 20.879 45.800 1.00 95.38 170 VAL A O 1
ATOM 1312 N N . ASP A 1 171 ? -33.213 19.081 44.939 1.00 92.38 171 ASP A N 1
ATOM 1313 C CA . ASP A 1 171 ? -31.865 19.645 44.928 1.00 92.38 171 ASP A CA 1
ATOM 1314 C C . ASP A 1 171 ? -31.148 19.397 43.586 1.00 92.38 171 ASP A C 1
ATOM 1316 O O . ASP A 1 171 ? -31.683 18.753 42.672 1.00 92.38 171 ASP A O 1
ATOM 1320 N N . GLU A 1 172 ? -29.942 19.944 43.433 1.00 87.69 172 GLU A N 1
ATOM 1321 C CA . GLU A 1 172 ? -29.156 19.802 42.210 1.00 87.69 172 GLU A CA 1
ATOM 1322 C C . GLU A 1 172 ? -28.673 18.358 42.092 1.00 87.69 172 GLU A C 1
ATOM 1324 O O . GLU A 1 172 ? -28.382 17.726 43.114 1.00 87.69 172 GLU A O 1
ATOM 1329 N N . PRO A 1 173 ? -28.589 17.796 40.873 1.00 88.06 173 PRO A N 1
ATOM 1330 C CA . PRO A 1 173 ? -28.009 16.476 40.696 1.00 88.06 173 PRO A CA 1
ATOM 1331 C C . PRO A 1 173 ? -26.619 16.399 41.332 1.00 88.06 173 PRO A C 1
ATOM 1333 O O . PRO A 1 173 ? -25.772 17.266 41.118 1.00 88.06 173 PRO A O 1
ATOM 1336 N N . MET A 1 174 ? -26.389 15.355 42.128 1.00 80.94 174 MET A N 1
ATOM 1337 C CA . MET A 1 174 ? -25.147 15.190 42.901 1.00 80.94 174 MET A CA 1
ATOM 1338 C C . MET A 1 174 ? -24.097 14.331 42.183 1.00 80.94 174 MET A C 1
ATOM 1340 O O . MET A 1 174 ? -23.052 14.016 42.749 1.00 80.94 174 MET A O 1
ATOM 1344 N N . ILE A 1 175 ? -24.385 13.903 40.954 1.00 74.31 175 ILE A N 1
ATOM 1345 C CA . ILE A 1 175 ? -23.559 12.999 40.152 1.00 74.31 175 ILE A CA 1
ATOM 1346 C C . ILE A 1 175 ? -23.523 13.546 38.726 1.00 74.31 175 ILE A C 1
ATOM 1348 O O . ILE A 1 175 ? -24.568 13.940 38.213 1.00 74.31 175 ILE A O 1
ATOM 1352 N N . LEU A 1 176 ? -22.342 13.520 38.092 1.00 64.31 176 LEU A N 1
ATOM 1353 C CA . LEU A 1 176 ? -22.158 13.880 36.678 1.00 64.31 176 LEU A CA 1
ATOM 1354 C C . LEU A 1 176 ? -22.665 15.303 36.336 1.00 64.31 176 LEU A C 1
ATOM 1356 O O . LEU A 1 176 ? -23.279 15.529 35.300 1.00 64.31 176 LEU A O 1
ATOM 1360 N N . ASN A 1 177 ? -22.398 16.277 37.209 1.00 68.69 177 ASN A N 1
ATOM 1361 C CA . ASN A 1 177 ? -22.800 17.683 37.058 1.00 68.69 177 ASN A CA 1
ATOM 1362 C C . ASN A 1 177 ? -21.626 18.612 36.683 1.00 68.69 177 ASN A C 1
ATOM 1364 O O . ASN A 1 177 ? -21.722 19.839 36.805 1.00 68.69 177 ASN A O 1
ATOM 1368 N N . ASP A 1 178 ? -20.514 18.039 36.213 1.00 74.12 178 ASP A N 1
ATOM 1369 C CA . ASP A 1 178 ? -19.385 18.820 35.725 1.00 74.12 178 ASP A CA 1
ATOM 1370 C C . ASP A 1 178 ? -19.847 19.711 34.568 1.00 74.12 178 ASP A C 1
ATOM 1372 O O . ASP A 1 178 ? -20.405 19.248 33.571 1.00 74.12 178 ASP A O 1
ATOM 1376 N N . TYR A 1 179 ? -19.603 21.013 34.722 1.00 90.31 179 TYR A N 1
ATOM 1377 C CA . TYR A 1 179 ? -19.901 22.043 33.722 1.00 90.31 179 TYR A CA 1
ATOM 1378 C C . TYR A 1 179 ? -21.388 22.220 33.389 1.00 90.31 179 TYR A C 1
ATOM 1380 O O . TYR A 1 179 ? -21.713 22.837 32.376 1.00 90.31 179 TYR A O 1
ATOM 1388 N N . ASP A 1 180 ? -22.274 21.714 34.246 1.00 89.44 180 ASP A N 1
ATOM 1389 C CA . ASP A 1 180 ? -23.726 21.759 34.072 1.00 89.44 180 ASP A CA 1
ATOM 1390 C C . ASP A 1 180 ? -24.279 23.191 34.011 1.00 89.44 180 ASP A C 1
ATOM 1392 O O . ASP A 1 180 ? -25.114 23.543 33.184 1.00 89.44 180 ASP A O 1
ATOM 1396 N N . ARG A 1 181 ? -23.758 24.060 34.882 1.00 87.94 181 ARG A N 1
ATOM 1397 C CA . ARG A 1 181 ? -24.221 25.442 35.027 1.00 87.94 181 ARG A CA 1
ATOM 1398 C C . ARG A 1 181 ? -23.280 26.436 34.350 1.00 87.94 181 ARG A C 1
ATOM 1400 O O . ARG A 1 181 ? -22.061 26.250 34.410 1.00 87.94 181 ARG A O 1
ATOM 1407 N N . PRO A 1 182 ? -23.801 27.579 33.869 1.00 89.25 182 PRO A N 1
ATOM 1408 C CA . PRO A 1 182 ? -22.992 28.715 33.425 1.00 89.25 182 PRO A CA 1
ATOM 1409 C C . PRO A 1 182 ? -21.916 29.126 34.437 1.00 89.25 182 PRO A C 1
ATOM 1411 O O . PRO A 1 182 ? -20.763 29.342 34.067 1.00 89.25 182 PRO A O 1
ATOM 1414 N N . THR A 1 183 ? -22.268 29.172 35.728 1.00 89.56 183 THR A N 1
ATOM 1415 C CA . THR A 1 183 ? -21.360 29.528 36.835 1.00 89.56 183 THR A CA 1
ATOM 1416 C C . THR A 1 183 ? -20.209 28.540 37.004 1.00 89.56 183 THR A C 1
ATOM 1418 O O . THR A 1 183 ? -19.114 28.937 37.400 1.00 89.56 183 THR A O 1
ATOM 1421 N N . ASN A 1 184 ? -20.439 27.276 36.645 1.00 89.81 184 ASN A N 1
ATOM 1422 C CA . ASN A 1 184 ? -19.492 26.171 36.784 1.00 89.81 184 ASN A CA 1
ATOM 1423 C C . ASN A 1 184 ? -18.871 25.775 35.437 1.00 89.81 184 ASN A C 1
ATOM 1425 O O . ASN A 1 184 ? -18.241 24.724 35.337 1.00 89.81 184 ASN A O 1
ATOM 1429 N N . ALA A 1 185 ? -19.045 26.599 34.400 1.00 93.44 185 ALA A N 1
ATOM 1430 C CA . ALA A 1 185 ? -18.595 26.295 33.053 1.00 93.44 185 ALA A CA 1
ATOM 1431 C C . ALA A 1 185 ? -17.094 25.973 32.998 1.00 93.44 185 ALA A C 1
ATOM 1433 O O . ALA A 1 185 ? -16.265 26.632 33.640 1.00 93.44 185 ALA A O 1
ATOM 1434 N N . GLN A 1 186 ? -16.727 24.994 32.171 1.00 94.69 186 GLN A N 1
ATOM 1435 C CA . GLN A 1 186 ? -15.341 24.577 31.999 1.00 94.69 186 GLN A CA 1
ATOM 1436 C C . GLN A 1 186 ? -14.503 25.730 31.454 1.00 94.69 186 GLN A C 1
ATOM 1438 O O . GLN A 1 186 ? -14.736 26.187 30.338 1.00 94.69 186 GLN A O 1
ATOM 1443 N N . PHE A 1 187 ? -13.486 26.177 32.188 1.00 93.38 187 PHE A N 1
ATOM 1444 C CA . PHE A 1 187 ? -12.582 27.202 31.675 1.00 93.38 187 PHE A CA 1
ATOM 1445 C C . PHE A 1 187 ? -11.426 26.580 30.897 1.00 93.38 187 PHE A C 1
ATOM 1447 O O . PHE A 1 187 ? -10.489 26.039 31.480 1.00 93.38 187 PHE A O 1
ATOM 1454 N N . LEU A 1 188 ? -11.476 26.701 29.574 1.00 91.81 188 LEU A N 1
ATOM 1455 C CA . LEU A 1 188 ? -10.482 26.153 28.649 1.00 91.81 188 LEU A CA 1
ATOM 1456 C C . LEU A 1 188 ? -9.243 27.045 28.486 1.00 91.81 188 LEU A C 1
ATOM 1458 O O . LEU A 1 188 ? -8.333 26.704 27.736 1.00 91.81 188 LEU A O 1
ATOM 1462 N N . ASN A 1 189 ? -9.192 28.168 29.210 1.00 91.25 189 ASN A N 1
ATOM 1463 C CA . ASN A 1 189 ? -8.163 29.197 29.082 1.00 91.25 189 ASN A CA 1
ATOM 1464 C C . ASN A 1 189 ? -8.122 29.797 27.658 1.00 91.25 189 ASN A C 1
ATOM 1466 O O . ASN A 1 189 ? -9.148 29.855 26.975 1.00 91.25 189 ASN A O 1
ATOM 1470 N N . VAL A 1 190 ? -6.972 30.332 27.245 1.00 93.38 190 VAL A N 1
ATOM 1471 C CA . VAL A 1 190 ? -6.735 30.817 25.884 1.00 93.38 190 VAL A CA 1
ATOM 1472 C C . VAL A 1 190 ? -6.549 29.622 24.950 1.00 93.38 190 VAL A C 1
ATOM 1474 O O . VAL A 1 190 ? -5.640 28.820 25.160 1.00 93.38 190 VAL A O 1
ATOM 1477 N N . ILE A 1 191 ? -7.389 29.516 23.921 1.00 91.19 191 ILE A N 1
ATOM 1478 C CA . ILE A 1 191 ? -7.194 28.550 22.839 1.00 91.19 191 ILE A CA 1
ATOM 1479 C C . ILE A 1 191 ? -6.257 29.194 21.826 1.00 91.19 191 ILE A C 1
ATOM 1481 O O . ILE A 1 191 ? -6.613 30.198 21.214 1.00 91.19 191 ILE A O 1
ATOM 1485 N N . SER A 1 192 ? -5.076 28.610 21.665 1.00 87.25 192 SER A N 1
ATOM 1486 C CA . SER A 1 192 ? -4.087 29.043 20.680 1.00 87.25 192 SER A CA 1
ATOM 1487 C C . SER A 1 192 ? -3.244 27.874 20.191 1.00 87.25 192 SER A C 1
ATOM 1489 O O . SER A 1 192 ? -3.006 26.911 20.926 1.00 87.25 192 SER A O 1
ATOM 1491 N N . GLY A 1 193 ? -2.754 27.949 18.957 1.00 70.56 193 GLY A N 1
ATOM 1492 C CA . GLY A 1 193 ? -1.655 27.100 18.500 1.00 70.56 193 GLY A CA 1
ATOM 1493 C C . GLY A 1 193 ? -2.019 25.621 18.348 1.00 70.56 193 GLY A C 1
ATOM 1494 O O . GLY A 1 193 ? -1.391 24.746 18.946 1.00 70.56 193 GLY A O 1
ATOM 1495 N N . GLY A 1 194 ? -2.986 25.319 17.481 1.00 81.19 194 GLY A N 1
ATOM 1496 C CA . GLY A 1 194 ? -3.279 23.950 17.058 1.00 81.19 194 GLY A CA 1
ATOM 1497 C C . GLY A 1 194 ? -4.370 23.251 17.870 1.00 81.19 194 GLY A C 1
ATOM 1498 O O . GLY A 1 194 ? -5.369 23.865 18.237 1.00 81.19 194 GLY A O 1
ATOM 1499 N N . TYR A 1 195 ? -4.242 21.928 18.038 1.00 86.69 195 TYR A N 1
ATOM 1500 C CA . TYR A 1 195 ? -5.306 21.086 18.593 1.00 86.69 195 TYR A CA 1
ATOM 1501 C C . TYR A 1 195 ? -5.257 20.990 20.120 1.00 86.69 195 TYR A C 1
ATOM 1503 O O . TYR A 1 195 ? -4.284 20.489 20.679 1.00 86.69 195 TYR A O 1
ATOM 1511 N N . HIS A 1 196 ? -6.371 21.319 20.768 1.00 87.94 196 HIS A N 1
ATOM 1512 C CA . HIS A 1 196 ? -6.622 21.086 22.194 1.00 87.94 196 HIS A CA 1
ATOM 1513 C C . HIS A 1 196 ? -7.758 20.086 22.338 1.00 87.94 196 HIS A C 1
ATOM 1515 O O . HIS A 1 196 ? -8.719 20.136 21.576 1.00 87.94 196 HIS A O 1
ATOM 1521 N N . SER A 1 197 ? -7.656 19.123 23.249 1.00 90.94 197 SER A N 1
ATOM 1522 C CA . SER A 1 197 ? -8.698 18.106 23.433 1.00 90.94 197 SER A CA 1
ATOM 1523 C C . SER A 1 197 ? -9.056 17.962 24.901 1.00 90.94 197 SER A C 1
ATOM 1525 O O . SER A 1 197 ? -8.174 17.939 25.755 1.00 90.94 197 SER A O 1
ATOM 1527 N N . TYR A 1 198 ? -10.350 17.838 25.165 1.00 90.44 198 TYR A N 1
ATOM 1528 C CA . TYR A 1 198 ? -10.922 17.735 26.501 1.00 90.44 198 TYR A CA 1
ATOM 1529 C C . TYR A 1 198 ? -11.932 16.596 26.503 1.00 90.44 198 TYR A C 1
ATOM 1531 O O . TYR A 1 198 ? -12.592 16.358 25.493 1.00 90.44 198 TYR A O 1
ATOM 1539 N N . THR A 1 199 ? -12.047 15.897 27.622 1.00 90.12 199 THR A N 1
ATOM 1540 C CA . THR A 1 199 ? -13.000 14.802 27.790 1.00 90.12 199 THR A CA 1
ATOM 1541 C C . THR A 1 199 ? -13.774 15.047 29.074 1.00 90.12 199 THR A C 1
ATOM 1543 O O . THR A 1 199 ? -13.166 15.441 30.067 1.00 90.12 199 THR A O 1
ATOM 1546 N N . PHE A 1 200 ? -15.085 14.847 29.040 1.00 90.50 200 PHE A N 1
ATOM 1547 C CA . PHE A 1 200 ? -15.967 14.970 30.199 1.00 90.50 200 PHE A CA 1
ATOM 1548 C C . PHE A 1 200 ? -17.186 14.065 30.020 1.00 90.50 200 PHE A C 1
ATOM 1550 O O . PHE A 1 200 ? -17.500 13.655 28.898 1.00 90.50 200 PHE A O 1
ATOM 1557 N N . ASP A 1 201 ? -17.854 13.747 31.122 1.00 90.19 201 ASP A N 1
ATOM 1558 C CA . ASP A 1 201 ? -19.021 12.875 31.112 1.00 90.19 201 ASP A CA 1
ATOM 1559 C C . ASP A 1 201 ? -20.319 13.677 31.036 1.00 90.19 201 ASP A C 1
ATOM 1561 O O . ASP A 1 201 ? -20.467 14.737 31.644 1.00 90.19 201 ASP A O 1
ATOM 1565 N N . VAL A 1 202 ? -21.265 13.149 30.267 1.00 90.00 202 VAL A N 1
ATOM 1566 C CA . VAL A 1 202 ? -22.627 13.658 30.137 1.00 90.00 202 VAL A CA 1
ATOM 1567 C C . VAL A 1 202 ? -23.595 12.597 30.650 1.00 90.00 202 VAL A C 1
ATOM 1569 O O . VAL A 1 202 ? -23.376 11.397 30.481 1.00 90.00 202 VAL A O 1
ATOM 1572 N N . GLY A 1 203 ? -24.676 13.040 31.264 1.00 86.44 203 GLY A N 1
ATOM 1573 C CA . GLY A 1 203 ? -25.720 12.259 31.900 1.00 86.44 203 GLY A CA 1
ATOM 1574 C C . GLY A 1 203 ? -26.032 12.899 33.240 1.00 86.44 203 GLY A C 1
ATOM 1575 O O . GLY A 1 203 ? -25.133 13.009 34.051 1.00 86.44 203 GLY A O 1
ATOM 1576 N N . CYS A 1 204 ? -27.285 13.282 33.480 1.00 87.12 204 CYS A N 1
ATOM 1577 C CA . CYS A 1 204 ? -27.736 13.986 34.690 1.00 87.12 204 CYS A CA 1
ATOM 1578 C C . CYS A 1 204 ? -27.454 15.492 34.755 1.00 87.12 204 CYS A C 1
ATOM 1580 O O . CYS A 1 204 ? -27.681 16.091 35.805 1.00 87.12 204 CYS A O 1
ATOM 1582 N N . GLN A 1 205 ? -27.054 16.119 33.649 1.00 91.44 205 GLN A N 1
ATOM 1583 C CA . GLN A 1 205 ? -27.064 17.576 33.547 1.00 91.44 205 GLN A CA 1
ATOM 1584 C C . GLN A 1 205 ? -28.490 18.135 33.517 1.00 91.44 205 GLN A C 1
ATOM 1586 O O . GLN A 1 205 ? -29.489 17.422 33.382 1.00 91.44 205 GLN A O 1
ATOM 1591 N N . THR A 1 206 ? -28.577 19.446 33.650 1.00 91.38 206 THR A N 1
ATOM 1592 C CA . THR A 1 206 ? -29.788 20.212 33.789 1.00 91.38 206 THR A CA 1
ATOM 1593 C C . THR A 1 206 ? -29.826 21.393 32.834 1.00 91.38 206 THR A C 1
ATOM 1595 O O . THR A 1 206 ? -28.837 21.802 32.223 1.00 91.38 206 THR A O 1
ATOM 1598 N N . ILE A 1 207 ? -31.032 21.919 32.683 1.00 91.62 207 ILE A N 1
ATOM 1599 C CA . ILE A 1 207 ? -31.273 23.245 32.131 1.00 91.62 207 ILE A CA 1
ATOM 1600 C C . ILE A 1 207 ? -31.866 24.132 33.231 1.00 91.62 207 ILE A C 1
ATOM 1602 O O . ILE A 1 207 ? -32.549 23.652 34.145 1.00 91.62 207 ILE A O 1
ATOM 1606 N N . GLU A 1 208 ? -31.596 25.433 33.177 1.00 85.19 208 GLU A N 1
ATOM 1607 C CA . GLU A 1 208 ? -31.989 26.376 34.225 1.00 85.19 208 GLU A CA 1
ATOM 1608 C C . GLU A 1 208 ? -33.478 26.719 34.171 1.00 85.19 208 GLU A C 1
ATOM 1610 O O . GLU A 1 208 ? -34.095 26.976 35.204 1.00 85.19 208 GLU A O 1
ATOM 1615 N N . ASN A 1 209 ? -34.044 26.771 32.964 1.00 87.31 209 ASN A N 1
ATOM 1616 C CA . ASN A 1 209 ? -35.448 27.079 32.711 1.00 87.31 209 ASN A CA 1
ATOM 1617 C C . ASN A 1 209 ? -35.847 26.689 31.278 1.00 87.31 209 ASN A C 1
ATOM 1619 O O . ASN A 1 209 ? -35.003 26.416 30.431 1.00 87.31 209 ASN A O 1
ATOM 1623 N N . ALA A 1 210 ? -37.144 26.744 30.971 1.00 86.38 210 ALA A N 1
ATOM 1624 C CA . ALA A 1 210 ? -37.682 26.343 29.670 1.00 86.38 210 ALA A CA 1
ATOM 1625 C C . ALA A 1 210 ? -37.186 27.169 28.458 1.00 86.38 210 ALA A C 1
ATOM 1627 O O . ALA A 1 210 ? -37.344 26.719 27.321 1.00 86.38 210 ALA A O 1
ATOM 1628 N N . ASN A 1 211 ? -36.596 28.358 28.657 1.00 85.75 211 ASN A N 1
ATOM 1629 C CA . ASN A 1 211 ? -36.018 29.148 27.559 1.00 85.75 211 ASN A CA 1
ATOM 1630 C C . ASN A 1 211 ? -34.636 28.637 27.130 1.00 85.75 211 ASN A C 1
ATOM 1632 O O . ASN A 1 211 ? -34.145 29.018 26.068 1.00 85.75 211 ASN A O 1
ATOM 1636 N N . GLU A 1 212 ? -34.013 27.775 27.931 1.00 89.81 212 GLU A N 1
ATOM 1637 C CA . GLU A 1 212 ? -32.780 27.084 27.585 1.00 89.81 212 GLU A CA 1
ATOM 1638 C C . GLU A 1 212 ? -33.092 25.908 26.651 1.00 89.81 212 GLU A C 1
ATOM 1640 O O . GLU A 1 212 ? -33.223 24.759 27.061 1.00 89.81 212 GLU A O 1
ATOM 1645 N N . ASN A 1 213 ? -33.281 26.215 25.367 1.00 90.44 213 ASN A N 1
ATOM 1646 C CA . ASN A 1 213 ? -33.657 25.230 24.361 1.00 90.44 213 ASN A CA 1
ATOM 1647 C C . ASN A 1 213 ? -33.026 25.522 22.990 1.00 90.44 213 ASN A C 1
ATOM 1649 O O . ASN A 1 213 ? -32.549 26.625 22.718 1.00 90.44 213 ASN A O 1
ATOM 1653 N N . CYS A 1 214 ? -33.035 24.517 22.107 1.00 93.50 214 CYS A N 1
ATOM 1654 C CA . CYS A 1 214 ? -32.614 24.672 20.716 1.00 93.50 214 CYS A CA 1
ATOM 1655 C C . CYS A 1 214 ? -33.623 24.030 19.738 1.00 93.50 214 CYS A C 1
ATOM 1657 O O . CYS A 1 214 ? -33.530 22.835 19.445 1.00 93.50 214 CYS A O 1
ATOM 1659 N N . PRO A 1 215 ? -34.559 24.816 19.164 1.00 92.88 215 PRO A N 1
ATOM 1660 C CA . PRO A 1 215 ? -35.609 24.311 18.272 1.00 92.88 215 PRO A CA 1
ATOM 1661 C C . PRO A 1 215 ? -35.108 23.589 17.009 1.00 92.88 215 PRO A C 1
ATOM 1663 O O . PRO A 1 215 ? -35.790 22.706 16.491 1.00 92.88 215 PRO A O 1
ATOM 1666 N N . SER A 1 216 ? -33.904 23.907 16.518 1.00 92.38 216 SER A N 1
ATOM 1667 C CA . SER A 1 216 ? -33.291 23.247 15.352 1.00 92.38 216 SER A CA 1
ATOM 1668 C C . SER A 1 216 ? -33.030 21.751 15.561 1.00 92.38 216 SER A C 1
ATOM 1670 O O . SER A 1 216 ? -32.813 21.029 14.585 1.00 92.38 216 SER A O 1
ATOM 1672 N N . LEU A 1 217 ? -33.058 21.258 16.805 1.00 90.81 217 LEU A N 1
ATOM 1673 C CA . LEU A 1 217 ? -32.893 19.833 17.111 1.00 90.81 217 LEU A CA 1
ATOM 1674 C C . LEU A 1 217 ? -34.051 18.965 16.601 1.00 90.81 217 LEU A C 1
ATOM 1676 O O . LEU A 1 217 ? -33.863 17.764 16.407 1.00 90.81 217 LEU A O 1
ATOM 1680 N N . GLY A 1 218 ? -35.193 19.571 16.269 1.00 89.19 218 GLY A N 1
ATOM 1681 C CA . GLY A 1 218 ? -36.338 18.908 15.651 1.00 89.19 218 GLY A CA 1
ATOM 1682 C C . GLY A 1 218 ? -37.589 18.957 16.522 1.00 89.19 218 GLY A C 1
ATOM 1683 O O . GLY A 1 218 ? -37.662 19.707 17.489 1.00 89.19 218 GLY A O 1
ATOM 1684 N N . ALA A 1 219 ? -38.595 18.153 16.171 1.00 86.94 219 ALA A N 1
ATOM 1685 C CA . ALA A 1 219 ? -39.903 18.171 16.833 1.00 86.94 219 ALA A CA 1
ATOM 1686 C C . ALA A 1 219 ? -39.845 17.830 18.334 1.00 86.94 219 ALA A C 1
ATOM 1688 O O . ALA A 1 219 ? -40.699 18.280 19.088 1.00 86.94 219 ALA A O 1
ATOM 1689 N N . ASN A 1 220 ? -38.832 17.078 18.769 1.00 89.81 220 ASN A N 1
ATOM 1690 C CA . ASN A 1 220 ? -38.627 16.687 20.160 1.00 89.81 220 ASN A CA 1
ATOM 1691 C C . ASN A 1 220 ? -37.554 17.527 20.877 1.00 89.81 220 ASN A C 1
ATOM 1693 O O . ASN A 1 220 ? -36.964 17.072 21.850 1.00 89.81 220 ASN A O 1
ATOM 1697 N N . TYR A 1 221 ? -37.285 18.758 20.428 1.00 90.75 221 TYR A N 1
ATOM 1698 C CA . TYR A 1 221 ? -36.268 19.618 21.050 1.00 90.75 221 TYR A CA 1
ATOM 1699 C C . TYR A 1 221 ? -36.499 19.871 22.554 1.00 90.75 221 TYR A C 1
ATOM 1701 O O . TYR A 1 221 ? -35.546 20.132 23.276 1.00 90.75 221 TYR A O 1
ATOM 1709 N N . GLN A 1 222 ? -37.743 19.776 23.036 1.00 90.12 222 GLN A N 1
ATOM 1710 C CA . GLN A 1 222 ? -38.082 19.900 24.460 1.00 90.12 222 GLN A CA 1
ATOM 1711 C C . GLN A 1 222 ? -37.589 18.714 25.304 1.00 90.12 222 GLN A C 1
ATOM 1713 O O . GLN A 1 222 ? -37.523 18.820 26.522 1.00 90.12 222 GLN A O 1
ATOM 1718 N N . GLU A 1 223 ? -37.209 17.600 24.676 1.00 91.31 223 GLU A N 1
ATOM 1719 C CA . GLU A 1 223 ? -36.580 16.464 25.355 1.00 91.31 223 GLU A CA 1
ATOM 1720 C C . GLU A 1 223 ? -35.074 16.669 25.566 1.00 91.31 223 GLU A C 1
ATOM 1722 O O . GLU A 1 223 ? -34.423 15.826 26.174 1.00 91.31 223 GLU A O 1
ATOM 1727 N N . TYR A 1 224 ? -34.498 17.778 25.091 1.00 94.00 224 TYR A N 1
ATOM 1728 C CA . TYR A 1 224 ? -33.097 18.134 25.313 1.00 94.00 224 TYR A CA 1
ATOM 1729 C C . TYR A 1 224 ? -32.935 18.951 26.592 1.00 94.00 224 TYR A C 1
ATOM 1731 O O . TYR A 1 224 ? -32.677 20.151 26.566 1.00 94.00 224 TYR A O 1
ATOM 1739 N N . THR A 1 225 ? -33.125 18.276 27.720 1.00 93.69 225 THR A N 1
ATOM 1740 C CA . THR A 1 225 ? -33.168 18.883 29.057 1.00 93.69 225 THR A CA 1
ATOM 1741 C C . THR A 1 225 ? -31.812 18.882 29.767 1.00 93.69 225 THR A C 1
ATOM 1743 O O . THR A 1 225 ? -31.761 19.049 30.981 1.00 93.69 225 THR A O 1
ATOM 1746 N N . GLN A 1 226 ? -30.727 18.617 29.042 1.00 93.12 226 GLN A N 1
ATOM 1747 C CA . GLN A 1 226 ? -29.365 18.564 29.571 1.00 93.12 226 GLN A CA 1
ATOM 1748 C C . GLN A 1 226 ? -28.501 19.583 28.831 1.00 93.12 226 GLN A C 1
ATOM 1750 O O . GLN A 1 226 ? -28.569 19.656 27.598 1.00 93.12 226 GLN A O 1
ATOM 1755 N N . SER A 1 227 ? -27.657 20.325 29.548 1.00 93.94 227 SER A N 1
ATOM 1756 C CA . SER A 1 227 ? -26.706 21.249 28.932 1.00 93.94 227 SER A CA 1
ATOM 1757 C C . SER A 1 227 ? -25.320 21.182 29.572 1.00 93.94 227 SER A C 1
ATOM 1759 O O . SER A 1 227 ? -25.181 20.826 30.734 1.00 93.94 227 SER A O 1
ATOM 1761 N N . THR A 1 228 ? -24.278 21.508 28.807 1.00 95.00 228 THR A N 1
ATOM 1762 C CA . THR A 1 228 ? -22.942 21.778 29.360 1.00 95.00 228 THR A CA 1
ATOM 1763 C C . THR A 1 228 ? -22.403 23.104 28.856 1.00 95.00 228 THR A C 1
ATOM 1765 O O . THR A 1 228 ? -22.675 23.516 27.722 1.00 95.00 228 THR A O 1
ATOM 1768 N N . TRP A 1 229 ? -21.601 23.760 29.691 1.00 95.50 229 TRP A N 1
ATOM 1769 C CA . TRP A 1 229 ? -21.064 25.092 29.447 1.00 95.50 229 TRP A CA 1
ATOM 1770 C C . TRP A 1 229 ? -19.536 25.102 29.442 1.00 95.50 229 TRP A C 1
ATOM 1772 O O . TRP A 1 229 ? -18.882 24.591 30.347 1.00 95.50 229 TRP A O 1
ATOM 1782 N N . HIS A 1 230 ? -18.942 25.746 28.440 1.00 96.06 230 HIS A N 1
ATOM 1783 C CA . HIS A 1 230 ? -17.492 25.824 28.267 1.00 96.06 230 HIS A CA 1
ATOM 1784 C C . HIS A 1 230 ? -17.082 27.253 27.909 1.00 96.06 230 HIS A C 1
ATOM 1786 O O . HIS A 1 230 ? -17.564 27.818 26.932 1.00 96.06 230 HIS A O 1
ATOM 1792 N N . VAL A 1 231 ? -16.175 27.843 28.680 1.00 96.81 231 VAL A N 1
ATOM 1793 C CA . VAL A 1 231 ? -15.671 29.205 28.484 1.00 96.81 231 VAL A CA 1
ATOM 1794 C C . VAL A 1 231 ? -14.242 29.158 27.976 1.00 96.81 231 VAL A C 1
ATOM 1796 O O . VAL A 1 231 ? -13.382 28.506 28.566 1.00 96.81 231 VAL A O 1
ATOM 1799 N N . PHE A 1 232 ? -13.962 29.908 26.918 1.00 95.94 232 PHE A N 1
ATOM 1800 C CA . PHE A 1 232 ? -12.624 30.026 26.356 1.00 95.94 232 PHE A CA 1
ATOM 1801 C C . PHE A 1 232 ? -12.295 31.467 25.973 1.00 95.94 232 PHE A C 1
ATOM 1803 O O . PHE A 1 232 ? -13.180 32.310 25.810 1.00 95.94 232 PHE A O 1
ATOM 1810 N N . LYS A 1 233 ? -11.002 31.754 25.836 1.00 95.88 233 LYS A N 1
ATOM 1811 C CA . LYS A 1 233 ? -10.505 33.019 25.292 1.00 95.88 233 LYS A CA 1
ATOM 1812 C C . LYS A 1 233 ? -9.841 32.777 23.944 1.00 95.88 233 LYS A C 1
ATOM 1814 O O . LYS A 1 233 ? -9.097 31.813 23.798 1.00 95.88 233 LYS A O 1
ATOM 1819 N N . THR A 1 234 ? -10.103 33.641 22.974 1.00 93.56 234 THR A N 1
ATOM 1820 C CA . THR A 1 234 ? -9.260 33.744 21.778 1.00 93.56 234 THR A CA 1
ATOM 1821 C C . THR A 1 234 ? -7.951 34.435 22.151 1.00 93.56 234 THR A C 1
ATOM 1823 O O . THR A 1 234 ? -7.902 35.228 23.098 1.00 93.56 234 THR A O 1
ATOM 1826 N N . ASP A 1 235 ? -6.878 34.114 21.440 1.00 89.62 235 ASP A N 1
ATOM 1827 C CA . ASP A 1 235 ? -5.592 34.778 21.613 1.00 89.62 235 ASP A CA 1
ATOM 1828 C C . ASP A 1 235 ? -5.532 36.106 20.840 1.00 89.62 235 ASP A C 1
ATOM 1830 O O . ASP A 1 235 ? -6.548 36.662 20.414 1.00 89.62 235 ASP A O 1
ATOM 1834 N N . ASN A 1 236 ? -4.332 36.659 20.693 1.00 88.50 236 ASN A N 1
ATOM 1835 C CA . ASN A 1 236 ? -4.118 37.921 20.005 1.00 88.50 236 ASN A CA 1
ATOM 1836 C C . ASN A 1 236 ? -4.263 37.845 18.476 1.00 88.50 236 ASN A C 1
ATOM 1838 O O . ASN A 1 236 ? -4.325 38.913 17.864 1.00 88.50 236 ASN A O 1
ATOM 1842 N N . PHE A 1 237 ? -4.361 36.654 17.874 1.00 86.75 237 PHE A N 1
ATOM 1843 C CA . PHE A 1 237 ? -4.502 36.466 16.431 1.00 86.75 237 PHE A CA 1
ATOM 1844 C C . PHE A 1 237 ? -5.408 35.276 16.121 1.00 86.75 237 PHE A C 1
ATOM 1846 O O . PHE A 1 237 ? -4.946 34.148 16.055 1.00 86.75 237 PHE A O 1
ATOM 1853 N N . ILE A 1 238 ? -6.683 35.548 15.836 1.00 90.31 238 ILE A N 1
ATOM 1854 C CA . ILE A 1 238 ? -7.657 34.509 15.502 1.00 90.31 238 ILE A CA 1
ATOM 1855 C C . ILE A 1 238 ? -8.137 34.638 14.057 1.00 90.31 238 ILE A C 1
ATOM 1857 O O . ILE A 1 238 ? -8.988 35.467 13.739 1.00 90.31 238 ILE A O 1
ATOM 1861 N N . ASP A 1 239 ? -7.622 33.787 13.170 1.00 90.69 239 ASP A N 1
ATOM 1862 C CA . ASP A 1 239 ? -8.113 33.718 11.789 1.00 90.69 239 ASP A CA 1
ATOM 1863 C C . ASP A 1 239 ? -9.125 32.581 11.604 1.00 90.69 239 ASP A C 1
ATOM 1865 O O . ASP A 1 239 ? -10.078 32.682 10.825 1.00 90.69 239 ASP A O 1
ATOM 1869 N N . MET A 1 240 ? -8.957 31.488 12.348 1.00 89.75 240 MET A N 1
ATOM 1870 C CA . MET A 1 240 ? -9.857 30.344 12.325 1.00 89.75 240 MET A CA 1
ATOM 1871 C C . MET A 1 240 ? -9.946 29.685 13.698 1.00 89.75 240 MET A C 1
ATOM 1873 O O . MET A 1 240 ? -8.936 29.256 14.249 1.00 89.75 240 MET A O 1
ATOM 1877 N N . LEU A 1 241 ? -11.175 29.475 14.176 1.00 91.62 241 LEU A N 1
ATOM 1878 C CA . LEU A 1 241 ? -11.457 28.539 15.263 1.00 91.62 241 LEU A CA 1
ATOM 1879 C C . LEU A 1 241 ? -12.371 27.425 14.770 1.00 91.62 241 LEU A C 1
ATOM 1881 O O . LEU A 1 241 ? -13.409 27.678 14.158 1.00 91.62 241 LEU A O 1
ATOM 1885 N N . ARG A 1 242 ? -12.028 26.182 15.085 1.00 91.62 242 ARG A N 1
ATOM 1886 C CA . ARG A 1 242 ? -12.874 25.017 14.855 1.00 91.62 242 ARG A CA 1
ATOM 1887 C C . ARG A 1 242 ? -13.102 24.284 16.163 1.00 91.62 242 ARG A C 1
ATOM 1889 O O . ARG A 1 242 ? -12.150 23.925 16.845 1.00 91.62 242 ARG A O 1
ATOM 1896 N N . TRP A 1 243 ? -14.364 24.044 16.476 1.00 93.62 243 TRP A N 1
ATOM 1897 C CA . TRP A 1 243 ? -14.792 23.195 17.577 1.00 93.62 243 TRP A CA 1
ATOM 1898 C C . TRP A 1 243 ? -15.394 21.921 17.012 1.00 93.62 243 TRP A C 1
ATOM 1900 O O . TRP A 1 243 ? -16.198 21.966 16.082 1.00 93.62 243 TRP A O 1
ATOM 1910 N N . GLU A 1 244 ? -15.007 20.783 17.563 1.00 92.75 244 GLU A N 1
ATOM 1911 C CA . GLU A 1 244 ? -15.518 19.482 17.174 1.00 92.75 244 GLU A CA 1
ATOM 1912 C C . GLU A 1 244 ? -15.786 18.618 18.399 1.00 92.75 244 GLU A C 1
ATOM 1914 O O . GLU A 1 244 ? -15.125 18.739 19.432 1.00 92.75 244 GLU A O 1
ATOM 1919 N N . LEU A 1 245 ? -16.724 17.691 18.252 1.00 93.25 245 LEU A N 1
ATOM 1920 C CA . LEU A 1 245 ? -17.086 16.735 19.281 1.00 93.25 245 LEU A CA 1
ATOM 1921 C C . LEU A 1 245 ? -17.338 15.348 18.690 1.00 93.25 245 LEU A C 1
ATOM 1923 O O . LEU A 1 245 ? -17.682 15.189 17.514 1.00 93.25 245 LEU A O 1
ATOM 1927 N N . ARG A 1 246 ? -17.167 14.343 19.540 1.00 91.56 246 ARG A N 1
ATOM 1928 C CA . ARG A 1 246 ? -17.597 12.961 19.321 1.00 91.56 246 ARG A CA 1
ATOM 1929 C C . ARG A 1 246 ? -17.750 12.256 20.662 1.00 91.56 246 ARG A C 1
ATOM 1931 O O . ARG A 1 246 ? -17.275 12.749 21.684 1.00 91.56 246 ARG A O 1
ATOM 1938 N N . GLU A 1 247 ? -18.315 11.061 20.633 1.00 90.50 247 GLU A N 1
ATOM 1939 C CA . GLU A 1 247 ? -18.218 10.125 21.753 1.00 90.50 247 GLU A CA 1
ATOM 1940 C C . GLU A 1 247 ? -16.759 9.673 21.940 1.00 90.50 247 GLU A C 1
ATOM 1942 O O . GLU A 1 247 ? -15.997 9.530 20.971 1.00 90.50 247 GLU A O 1
ATOM 1947 N N . ALA A 1 248 ? -16.331 9.485 23.188 1.00 84.56 248 ALA A N 1
ATOM 1948 C CA . ALA A 1 248 ? -14.976 9.038 23.482 1.00 84.56 248 ALA A CA 1
ATOM 1949 C C . ALA A 1 248 ? -14.712 7.621 22.937 1.00 84.56 248 ALA A C 1
ATOM 1951 O O . ALA A 1 248 ? -15.607 6.787 22.793 1.00 84.56 248 ALA A O 1
ATOM 1952 N N . SER A 1 249 ? -13.445 7.336 22.618 1.00 76.12 249 SER A N 1
ATOM 1953 C CA . SER A 1 249 ? -13.051 6.039 22.059 1.00 76.12 249 SER A CA 1
ATOM 1954 C C . SER A 1 249 ? -13.367 4.904 23.033 1.00 76.12 249 SER A C 1
ATOM 1956 O O . SER A 1 249 ? -12.806 4.869 24.121 1.00 76.12 249 SER A O 1
ATOM 1958 N N . GLY A 1 250 ? -14.207 3.956 22.607 1.00 71.50 250 GLY A N 1
ATOM 1959 C CA . GLY A 1 250 ? -14.681 2.841 23.440 1.00 71.50 250 GLY A CA 1
ATOM 1960 C C . GLY A 1 250 ? -16.135 2.978 23.894 1.00 71.50 250 GLY A C 1
ATOM 1961 O O . GLY A 1 250 ? -16.692 2.009 24.395 1.00 71.50 250 GLY A O 1
ATOM 1962 N N . PHE A 1 251 ? -16.760 4.132 23.644 1.00 68.94 251 PHE A N 1
ATOM 1963 C CA . PHE A 1 251 ? -18.125 4.430 24.064 1.00 68.94 251 PHE A CA 1
ATOM 1964 C C . PHE A 1 251 ? -19.040 4.836 22.897 1.00 68.94 251 PHE A C 1
ATOM 1966 O O . PHE A 1 251 ? -19.967 5.616 23.061 1.00 68.94 251 PHE A O 1
ATOM 1973 N N . TYR A 1 252 ? -18.775 4.360 21.682 1.00 75.94 252 TYR A N 1
ATOM 1974 C CA . TYR A 1 252 ? -19.552 4.766 20.510 1.00 75.94 252 TYR A CA 1
ATOM 1975 C C . TYR A 1 252 ? -20.947 4.135 20.511 1.00 75.94 252 TYR A C 1
ATOM 1977 O O . TYR A 1 252 ? -21.074 2.927 20.322 1.00 75.94 252 TYR A O 1
ATOM 1985 N N . THR A 1 253 ? -21.982 4.958 20.651 1.00 74.38 253 THR A N 1
ATOM 1986 C CA . THR A 1 253 ? -23.385 4.556 20.481 1.00 74.38 253 THR A CA 1
ATOM 1987 C C . THR A 1 253 ? -23.921 4.954 19.108 1.00 74.38 253 THR A C 1
ATOM 1989 O O . THR A 1 253 ? -24.870 4.350 18.618 1.00 74.38 253 THR A O 1
ATOM 1992 N N . GLY A 1 254 ? -23.319 5.969 18.471 1.00 72.38 254 GLY A N 1
ATOM 1993 C CA . GLY A 1 254 ? -23.808 6.544 17.213 1.00 72.38 254 GLY A CA 1
ATOM 1994 C C . GLY A 1 254 ? -25.082 7.383 17.366 1.00 72.38 254 GLY A C 1
ATOM 1995 O O . GLY A 1 254 ? -25.582 7.909 16.374 1.00 72.38 254 GLY A O 1
ATOM 1996 N N . ASN 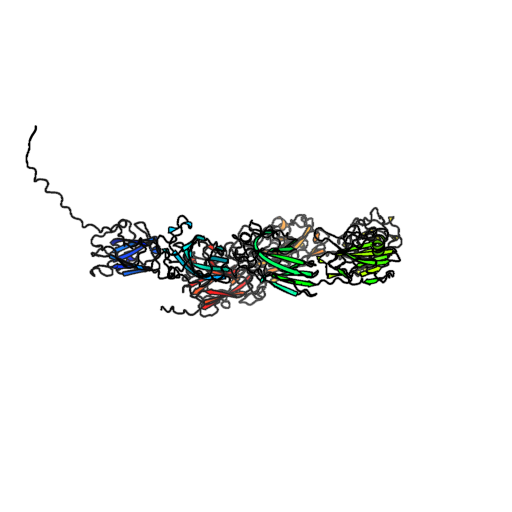A 1 255 ? -25.584 7.550 18.592 1.00 79.38 255 ASN A N 1
ATOM 1997 C CA . ASN A 1 255 ? -26.831 8.256 18.887 1.00 79.38 255 ASN A CA 1
ATOM 1998 C C . ASN A 1 255 ? -26.612 9.717 19.302 1.00 79.38 255 ASN A C 1
ATOM 2000 O O . ASN A 1 255 ? -27.571 10.433 19.592 1.00 79.38 255 ASN A O 1
ATOM 2004 N N . LEU A 1 256 ? -25.362 10.184 19.327 1.00 88.75 256 LEU A N 1
ATOM 2005 C CA . LEU A 1 256 ? -25.042 11.543 19.734 1.00 88.75 256 LEU A CA 1
ATOM 2006 C C . LEU A 1 256 ? -25.557 12.553 18.702 1.00 88.75 256 LEU A C 1
ATOM 2008 O O . LEU A 1 256 ? -25.065 12.662 17.578 1.00 88.75 256 LEU A O 1
ATOM 2012 N N . ARG A 1 257 ? -26.556 13.330 19.106 1.00 92.25 257 ARG A N 1
ATOM 2013 C CA . ARG A 1 257 ? -27.064 14.493 18.381 1.00 92.25 257 ARG A CA 1
ATOM 2014 C C . ARG A 1 257 ? -27.140 15.635 19.373 1.00 92.25 257 ARG A C 1
ATOM 2016 O O . ARG A 1 257 ? -27.774 15.468 20.406 1.00 92.25 257 ARG A O 1
ATOM 2023 N N . VAL A 1 258 ? -26.505 16.761 19.066 1.00 94.31 258 VAL A N 1
ATOM 2024 C CA . VAL A 1 258 ? -26.403 17.892 19.997 1.00 94.31 258 VAL A CA 1
ATOM 2025 C C . VAL A 1 258 ? -26.797 19.197 19.338 1.00 94.31 258 VAL A C 1
ATOM 2027 O O . VAL A 1 258 ? -26.575 19.391 18.138 1.00 94.31 258 VAL A O 1
ATOM 2030 N N . GLY A 1 259 ? -27.375 20.088 20.136 1.00 95.62 259 GLY A N 1
ATOM 2031 C CA . GLY A 1 259 ? -27.525 21.498 19.788 1.00 95.62 259 GLY A CA 1
ATOM 2032 C C . GLY A 1 259 ? -26.368 22.295 20.374 1.00 95.62 259 GLY A C 1
ATOM 2033 O O . GLY A 1 259 ? -25.775 21.861 21.359 1.00 95.62 259 GLY A O 1
ATOM 2034 N N . TYR A 1 260 ? -26.055 23.464 19.826 1.00 96.31 260 TYR A N 1
ATOM 2035 C CA . TYR A 1 260 ? -25.095 24.368 20.456 1.00 96.31 260 TYR A CA 1
ATOM 2036 C C . TYR A 1 260 ? -25.451 25.844 20.273 1.00 96.31 260 TYR A C 1
ATOM 2038 O O . TYR A 1 260 ? -26.033 26.235 19.257 1.00 96.31 260 TYR A O 1
ATOM 2046 N N . ASN A 1 261 ? -25.027 26.655 21.242 1.00 95.94 261 ASN A N 1
ATOM 2047 C CA . ASN A 1 261 ? -24.985 28.113 21.182 1.00 95.94 261 ASN A CA 1
ATOM 2048 C C . ASN A 1 261 ? -23.572 28.597 21.526 1.00 95.94 261 ASN A C 1
ATOM 2050 O O . ASN A 1 261 ? -22.941 28.094 22.452 1.00 95.94 261 ASN A O 1
ATOM 2054 N N . LEU A 1 262 ? -23.088 29.603 20.809 1.00 96.88 262 LEU A N 1
ATOM 2055 C CA . LEU A 1 262 ? -21.871 30.341 21.105 1.00 96.88 262 LEU A CA 1
ATOM 2056 C C . LEU A 1 262 ? -22.243 31.777 21.462 1.00 96.88 262 LEU A C 1
ATOM 2058 O O . LEU A 1 262 ? -22.848 32.493 20.663 1.00 96.88 262 LEU A O 1
ATOM 2062 N N . TYR A 1 263 ? -21.819 32.212 22.639 1.00 96.56 263 TYR A N 1
ATOM 2063 C CA . TYR A 1 263 ? -22.026 33.556 23.154 1.00 96.56 263 TYR A CA 1
ATOM 2064 C C . TYR A 1 263 ? -20.704 34.308 23.287 1.00 96.56 263 TYR A C 1
ATOM 2066 O O . TYR A 1 263 ? -19.682 33.717 23.635 1.00 96.56 263 TYR A O 1
ATOM 2074 N N . LYS A 1 264 ? -20.725 35.627 23.082 1.00 96.94 264 LYS A N 1
ATOM 2075 C CA . LYS A 1 264 ? -19.632 36.526 23.468 1.00 96.94 264 LYS A CA 1
ATOM 2076 C C . LYS A 1 264 ? -19.818 36.948 24.926 1.00 96.94 264 LYS A C 1
ATOM 2078 O O . LYS A 1 264 ? -20.872 37.471 25.287 1.00 96.94 264 LYS A O 1
ATOM 2083 N N . GLY A 1 265 ? -18.781 36.755 25.735 1.00 96.00 265 GLY A N 1
ATOM 2084 C CA . GLY A 1 265 ? -18.760 37.007 27.178 1.00 96.00 265 GLY A CA 1
ATOM 2085 C C . GLY A 1 265 ? -18.461 35.748 27.999 1.00 96.00 265 GLY A C 1
ATOM 2086 O O . GLY A 1 265 ? -18.368 34.645 27.460 1.00 96.00 265 GLY A O 1
ATOM 2087 N N . ASP A 1 266 ? -18.278 35.933 29.308 1.00 96.31 266 ASP A N 1
ATOM 2088 C CA . ASP A 1 266 ? -17.976 34.866 30.272 1.00 96.31 266 ASP A CA 1
ATOM 2089 C C . ASP A 1 266 ? -19.234 34.498 31.072 1.00 96.31 266 ASP A C 1
ATOM 2091 O O . ASP A 1 266 ? -19.640 35.231 31.981 1.00 96.31 266 ASP A O 1
ATOM 2095 N N . ALA A 1 267 ? -19.834 33.354 30.744 1.00 94.81 267 ALA A N 1
ATOM 2096 C CA . ALA A 1 267 ? -21.060 32.856 31.363 1.00 94.81 267 ALA A CA 1
ATOM 2097 C C . ALA A 1 267 ? -20.909 32.542 32.863 1.00 94.81 267 ALA A C 1
ATOM 2099 O O . ALA A 1 267 ? -21.909 32.463 33.572 1.00 94.81 267 ALA A O 1
ATOM 2100 N N . ARG A 1 268 ? -19.673 32.450 33.382 1.00 94.12 268 ARG A N 1
ATOM 2101 C CA . ARG A 1 268 ? -19.429 32.219 34.816 1.00 94.12 268 ARG A CA 1
ATOM 2102 C C . ARG A 1 268 ? -19.672 33.451 35.676 1.00 94.12 268 ARG A C 1
ATOM 2104 O O . ARG A 1 268 ? -19.862 33.338 36.881 1.00 94.12 268 ARG A O 1
ATOM 2111 N N . SER A 1 269 ? -19.611 34.635 35.066 1.00 93.31 269 SER A N 1
ATOM 2112 C CA . SER A 1 269 ? -19.722 35.925 35.763 1.00 93.31 269 SER A CA 1
ATOM 2113 C C . SER A 1 269 ? -20.823 36.829 35.212 1.00 93.31 269 SER A C 1
ATOM 2115 O O . SER A 1 269 ? -21.179 37.817 35.850 1.00 93.31 269 SER A O 1
ATOM 2117 N N . THR A 1 270 ? -21.372 36.503 34.040 1.00 92.00 270 THR A N 1
ATOM 2118 C CA . THR A 1 270 ? -22.405 37.287 33.361 1.00 92.00 270 THR A CA 1
ATOM 2119 C C . THR A 1 270 ? -23.652 36.425 33.158 1.00 92.00 270 THR A C 1
ATOM 2121 O O . THR A 1 270 ? -23.529 35.349 32.574 1.00 92.00 270 THR A O 1
ATOM 2124 N N . PRO A 1 271 ? -24.850 36.877 33.581 1.00 88.19 271 PRO A N 1
ATOM 2125 C CA . PRO A 1 271 ? -26.092 36.146 33.332 1.00 88.19 271 PRO A CA 1
ATOM 2126 C C . PRO A 1 271 ? -26.300 35.864 31.839 1.00 88.19 271 PRO A C 1
ATOM 2128 O O . PRO A 1 271 ? -26.069 36.757 31.020 1.00 88.19 271 PRO A O 1
ATOM 2131 N N . ILE A 1 272 ? -26.796 34.668 31.487 1.00 87.38 272 ILE A N 1
ATOM 2132 C CA . ILE A 1 272 ? -27.002 34.242 30.086 1.00 87.38 272 ILE A CA 1
ATOM 2133 C C . ILE A 1 272 ? -27.811 35.281 29.297 1.00 87.38 272 ILE A C 1
ATOM 2135 O O . ILE A 1 272 ? -27.459 35.617 28.170 1.00 87.38 272 ILE A O 1
ATOM 2139 N N . SER A 1 273 ? -28.859 35.846 29.906 1.00 84.88 273 SER A N 1
ATOM 2140 C CA . SER A 1 273 ? -29.737 36.852 29.288 1.00 84.88 273 SER A CA 1
ATOM 2141 C C . SER A 1 273 ? -29.023 38.137 28.853 1.00 84.88 273 SER A C 1
ATOM 2143 O O . SER A 1 273 ? -29.576 38.907 28.072 1.00 84.88 273 SER A O 1
ATOM 2145 N N . SER A 1 274 ? -27.827 38.391 29.385 1.00 90.25 274 SER A N 1
ATOM 2146 C CA . SER A 1 274 ? -27.003 39.566 29.087 1.00 90.25 274 SER A CA 1
ATOM 2147 C C . SER A 1 274 ? -25.845 39.252 28.133 1.00 90.25 274 SER A C 1
ATOM 2149 O O . SER A 1 274 ? -25.143 40.172 27.711 1.00 90.25 274 SER A O 1
ATOM 2151 N N . LEU A 1 275 ? -25.618 37.976 27.803 1.00 92.69 275 LEU A N 1
ATOM 2152 C CA . LEU A 1 275 ? -24.609 37.561 26.835 1.00 92.69 275 LEU A CA 1
ATOM 2153 C C . LEU A 1 275 ? -25.102 37.791 25.400 1.00 92.69 275 LEU A C 1
ATOM 2155 O O . LEU A 1 275 ? -26.279 37.617 25.086 1.00 92.69 275 LEU A O 1
ATOM 2159 N N . ILE A 1 276 ? -24.186 38.144 24.496 1.00 94.69 276 ILE A N 1
ATOM 2160 C CA . ILE A 1 276 ? -24.512 38.343 23.077 1.00 94.69 276 ILE A CA 1
ATOM 2161 C C . ILE A 1 276 ? -24.398 36.997 22.363 1.00 94.69 276 ILE A C 1
ATOM 2163 O O . ILE A 1 276 ? -23.313 36.421 22.327 1.00 94.69 276 ILE A O 1
ATOM 2167 N N . LEU A 1 277 ? -25.489 36.504 21.774 1.00 94.25 277 LEU A N 1
ATOM 2168 C CA . LEU A 1 277 ? -25.464 35.303 20.936 1.00 94.25 277 LEU A CA 1
ATOM 2169 C C . LEU A 1 277 ? -24.719 35.592 19.621 1.00 94.25 277 LEU A C 1
ATOM 2171 O O . LEU A 1 277 ? -25.089 36.501 18.880 1.00 94.25 277 LEU A O 1
ATOM 2175 N N . VAL A 1 278 ? -23.666 34.823 19.351 1.00 94.19 278 VAL A N 1
ATOM 2176 C CA . VAL A 1 278 ? -22.750 34.983 18.207 1.00 94.19 278 VAL A CA 1
ATOM 2177 C C . VAL A 1 278 ? -23.058 33.971 17.104 1.00 94.19 278 VAL A C 1
ATOM 2179 O O . VAL A 1 278 ? -23.084 34.322 15.929 1.00 94.19 278 VAL A O 1
ATOM 2182 N N . ASP A 1 279 ? -23.321 32.720 17.478 1.00 94.06 279 ASP A N 1
ATOM 2183 C CA . ASP A 1 279 ? -23.782 31.645 16.592 1.00 94.06 279 ASP A CA 1
ATOM 2184 C C . ASP A 1 279 ? -24.705 30.746 17.415 1.00 94.06 279 ASP A C 1
ATOM 2186 O O . ASP A 1 279 ? -24.358 30.400 18.539 1.00 94.06 279 ASP A O 1
ATOM 2190 N N . GLY A 1 280 ? -25.895 30.414 16.923 1.00 90.25 280 GLY A N 1
ATOM 2191 C CA . GLY A 1 280 ? -26.958 29.899 17.786 1.00 90.25 280 GLY A CA 1
ATOM 2192 C C . GLY A 1 280 ? -27.793 28.798 17.166 1.00 90.25 280 GLY A C 1
ATOM 2193 O O . GLY A 1 280 ? -28.096 28.812 15.976 1.00 90.25 280 GLY A O 1
ATOM 2194 N N . CYS A 1 281 ? -28.178 27.859 18.019 1.00 91.50 281 CYS A N 1
ATOM 2195 C CA . CYS A 1 281 ? -28.985 26.687 17.753 1.00 91.50 281 CYS A CA 1
ATOM 2196 C C . CYS A 1 281 ? -28.548 25.914 16.499 1.00 91.50 281 CYS A C 1
ATOM 2198 O O . CYS A 1 281 ? -29.356 25.483 15.669 1.00 91.50 281 CYS A O 1
ATOM 2200 N N . GLY A 1 282 ? -27.231 25.749 16.366 1.00 93.31 282 GLY A N 1
ATOM 2201 C CA . GLY A 1 282 ? -26.641 24.852 15.387 1.00 93.31 282 GLY A CA 1
ATOM 2202 C C . GLY A 1 282 ? -26.738 23.406 15.865 1.00 93.31 282 GLY A C 1
ATOM 2203 O O . GLY A 1 282 ? -26.757 23.141 17.064 1.00 93.31 282 GLY A O 1
ATOM 2204 N N . VAL A 1 283 ? -26.806 22.463 14.926 1.00 93.75 283 VAL A N 1
ATOM 2205 C CA . VAL A 1 283 ? -26.941 21.032 15.230 1.00 93.75 283 VAL A CA 1
ATOM 2206 C C . VAL A 1 283 ? -25.738 20.278 14.696 1.00 93.75 283 VAL A C 1
ATOM 2208 O O . VAL A 1 283 ? -25.351 20.456 13.541 1.00 93.75 283 VAL A O 1
ATOM 2211 N N . LEU A 1 284 ? -25.177 19.405 15.527 1.00 93.12 284 LEU A N 1
ATOM 2212 C CA . LEU A 1 284 ? -24.120 18.476 15.144 1.00 93.12 284 LEU A CA 1
ATOM 2213 C C . LEU A 1 284 ? -24.573 17.038 15.400 1.00 93.12 284 LEU A C 1
ATOM 2215 O O . LEU A 1 284 ? -25.224 16.739 16.402 1.00 93.12 284 LEU A O 1
ATOM 2219 N N . HIS A 1 285 ? -24.219 16.146 14.476 1.00 89.50 285 HIS A N 1
ATOM 2220 C CA . HIS A 1 285 ? -24.513 14.719 14.567 1.00 89.50 285 HIS A CA 1
ATOM 2221 C C . HIS A 1 285 ? -23.280 13.907 14.141 1.00 89.50 285 HIS A C 1
ATOM 2223 O O . HIS A 1 285 ? -23.129 13.592 12.958 1.00 89.50 285 HIS A O 1
ATOM 2229 N N . PRO A 1 286 ? -22.336 13.644 15.061 1.00 80.62 286 PRO A N 1
ATOM 2230 C CA . PRO A 1 286 ? -21.196 12.780 14.775 1.00 80.62 286 PRO A CA 1
ATOM 2231 C C . PRO A 1 286 ? -21.659 11.351 14.477 1.00 80.62 286 PRO A C 1
ATOM 2233 O O . PRO A 1 286 ? -22.346 10.724 15.277 1.00 80.62 286 PRO A O 1
ATOM 2236 N N . THR A 1 287 ? -21.256 10.820 13.323 1.00 70.38 287 THR A N 1
ATOM 2237 C CA . THR A 1 287 ? -21.549 9.440 12.922 1.00 70.38 287 THR A CA 1
ATOM 2238 C C . THR A 1 287 ? -20.356 8.533 13.238 1.00 70.38 287 THR A C 1
ATOM 2240 O O . THR A 1 287 ? -19.331 8.573 12.549 1.00 70.38 287 THR A O 1
ATOM 2243 N N . GLY A 1 288 ? -20.482 7.696 14.270 1.00 67.25 288 GLY A N 1
ATOM 2244 C CA . GLY A 1 288 ? -19.458 6.722 14.665 1.00 67.25 288 GLY A CA 1
ATOM 2245 C C . GLY A 1 288 ? -18.206 7.361 15.281 1.00 67.25 288 GLY A C 1
ATOM 2246 O O . GLY A 1 288 ? -18.296 8.223 16.146 1.00 67.25 288 GLY A O 1
ATOM 2247 N N . SER A 1 289 ? -17.014 6.935 14.843 1.00 69.69 289 SER A N 1
ATOM 2248 C CA . SER A 1 289 ? -15.728 7.383 15.411 1.00 69.69 289 SER A CA 1
ATOM 2249 C C . SER A 1 289 ? -15.233 8.750 14.916 1.00 69.69 289 SER A C 1
ATOM 2251 O O . SER A 1 289 ? -14.175 9.228 15.354 1.00 69.69 289 SER A O 1
ATOM 2253 N N . GLN A 1 290 ? -15.976 9.378 14.000 1.00 79.94 290 GLN A N 1
ATOM 2254 C CA . GLN A 1 290 ? -15.618 10.652 13.383 1.00 79.94 290 GLN A CA 1
ATOM 2255 C C . GLN A 1 290 ? -16.081 11.842 14.227 1.00 79.94 290 GLN A C 1
ATOM 2257 O O . GLN A 1 290 ? -17.123 11.803 14.875 1.00 79.94 290 GLN A O 1
ATOM 2262 N N . TYR A 1 291 ? -15.296 12.917 14.193 1.00 85.62 291 TYR A N 1
ATOM 2263 C CA . TYR A 1 291 ? -15.676 14.190 14.793 1.00 85.62 291 TYR A CA 1
ATOM 2264 C C . TYR A 1 291 ? -16.695 14.912 13.908 1.00 85.62 291 TYR A C 1
ATOM 2266 O O . TYR A 1 291 ? -16.487 15.035 12.700 1.00 85.62 291 TYR A O 1
ATOM 2274 N N . ALA A 1 292 ? -17.753 15.440 14.517 1.00 89.25 292 ALA A N 1
ATOM 2275 C CA . ALA A 1 292 ? -18.586 16.475 13.912 1.00 89.25 292 ALA A CA 1
ATOM 2276 C C . ALA A 1 292 ? -18.214 17.820 14.530 1.00 89.25 292 ALA A C 1
ATOM 2278 O O . ALA A 1 292 ? -17.980 17.900 15.733 1.00 89.25 292 ALA A O 1
ATOM 2279 N N . GLY A 1 293 ? -18.160 18.883 13.732 1.00 89.69 293 GLY A N 1
ATOM 2280 C CA . GLY A 1 293 ? -17.712 20.170 14.246 1.00 89.69 293 GLY A CA 1
ATOM 2281 C C . GLY A 1 293 ? -18.177 21.376 13.455 1.00 89.69 293 GLY A C 1
ATOM 2282 O O . GLY A 1 293 ? -18.605 21.268 12.306 1.00 89.69 293 GLY A O 1
ATOM 2283 N N . LYS A 1 294 ? -18.051 22.536 14.093 1.00 91.69 294 LYS A N 1
ATOM 2284 C CA . LYS A 1 294 ? -18.320 23.863 13.549 1.00 91.69 294 LYS A CA 1
ATOM 2285 C C . LYS A 1 294 ? -17.010 24.627 13.392 1.00 91.69 294 LYS A C 1
ATOM 2287 O O . LYS A 1 294 ? -16.130 24.560 14.243 1.00 91.69 294 LYS A O 1
ATOM 2292 N N . THR A 1 295 ? -16.869 25.352 12.285 1.00 90.56 295 THR A N 1
ATOM 2293 C CA . THR A 1 295 ? -15.742 26.266 12.055 1.00 90.56 295 THR A CA 1
ATOM 2294 C C . THR A 1 295 ? -16.247 27.700 11.942 1.00 90.56 295 THR A C 1
ATOM 2296 O O . THR A 1 295 ? -17.210 27.964 11.223 1.00 90.56 295 THR A O 1
ATOM 2299 N N . TRP A 1 296 ? -15.560 28.610 12.622 1.00 91.12 296 TRP A N 1
ATOM 2300 C CA . TRP A 1 296 ? -15.713 30.056 12.539 1.00 91.12 296 TRP A CA 1
ATOM 2301 C C . TRP A 1 296 ? -14.463 30.638 11.861 1.00 91.12 296 TRP A C 1
ATOM 2303 O O . TRP A 1 296 ? -13.404 30.748 12.477 1.00 91.12 296 TRP A O 1
ATOM 2313 N N . LEU A 1 297 ? -14.577 30.947 10.565 1.00 89.62 297 LEU A N 1
ATOM 2314 C CA . LEU A 1 297 ? -13.511 31.531 9.738 1.00 89.62 297 LEU A CA 1
ATOM 2315 C C . LEU A 1 297 ? -13.638 33.057 9.758 1.00 89.62 297 LEU A C 1
ATOM 2317 O O . LEU A 1 297 ? -14.682 33.569 9.358 1.00 89.62 297 LEU A O 1
ATOM 2321 N N . CYS A 1 298 ? -12.603 33.771 10.205 1.00 88.81 298 CYS A N 1
ATOM 2322 C CA . CYS A 1 298 ? -12.567 35.239 10.270 1.00 88.81 298 CYS A CA 1
ATOM 2323 C C . CYS A 1 298 ? -13.768 35.879 10.975 1.00 88.81 298 CYS A C 1
ATOM 2325 O O . CYS A 1 298 ? -14.236 36.944 10.577 1.00 88.81 298 CYS A O 1
ATOM 2327 N N . PHE A 1 299 ? -14.312 35.191 11.976 1.00 89.88 299 PHE A N 1
ATOM 2328 C CA . PHE A 1 299 ? -15.589 35.559 12.583 1.00 89.88 299 PHE A CA 1
ATOM 2329 C C . PHE A 1 299 ? -15.470 35.945 14.057 1.00 89.88 299 PHE A C 1
ATOM 2331 O O . PHE A 1 299 ? -16.217 36.797 14.528 1.00 89.88 299 PHE A O 1
ATOM 2338 N N . LEU A 1 300 ? -14.543 35.325 14.789 1.00 93.12 300 LEU A N 1
ATOM 2339 C CA . LEU A 1 300 ? -14.320 35.634 16.198 1.00 93.12 300 LEU A CA 1
ATOM 2340 C C . LEU A 1 300 ? -13.319 36.783 16.338 1.00 93.12 300 LEU A C 1
ATOM 2342 O O . LEU A 1 300 ? -12.472 36.993 15.475 1.00 93.12 300 LEU A O 1
ATOM 2346 N N . GLU A 1 301 ? -13.423 37.532 17.429 1.00 92.69 301 GLU A N 1
ATOM 2347 C CA . GLU A 1 301 ? -12.551 38.665 17.723 1.00 92.69 301 GLU A CA 1
ATOM 2348 C C . GLU A 1 301 ? -11.327 38.208 18.528 1.00 92.69 301 GLU A C 1
ATOM 2350 O O . GLU A 1 301 ? -11.469 37.335 19.390 1.00 92.69 301 GLU A O 1
ATOM 2355 N N . PRO A 1 302 ? -10.138 38.800 18.316 1.00 91.62 302 PRO A N 1
ATOM 2356 C CA . PRO A 1 302 ? -8.969 38.545 19.155 1.00 91.62 302 PRO A CA 1
ATOM 2357 C C . PRO A 1 302 ? -9.181 38.956 20.620 1.00 91.62 302 PRO A C 1
ATOM 2359 O O . PRO A 1 302 ? -9.977 39.849 20.922 1.00 91.62 302 PRO A O 1
ATOM 2362 N N . ASN A 1 303 ? -8.431 38.334 21.534 1.00 93.00 303 ASN A N 1
ATOM 2363 C CA . ASN A 1 303 ? -8.394 38.602 22.978 1.00 93.00 303 ASN A CA 1
ATOM 2364 C C . ASN A 1 303 ? -9.779 38.665 23.645 1.00 93.00 303 ASN A C 1
ATOM 2366 O O . ASN A 1 303 ? -9.983 39.380 24.630 1.00 93.00 303 ASN A O 1
ATOM 2370 N N . SER A 1 304 ? -10.746 37.931 23.102 1.00 95.75 304 SER A N 1
ATOM 2371 C CA . SER A 1 304 ? -12.147 37.991 23.499 1.00 95.75 304 SER A CA 1
ATOM 2372 C C . SER A 1 304 ? -12.562 36.703 24.194 1.00 95.75 304 SER A C 1
ATOM 2374 O O . SER A 1 304 ? -12.058 35.621 23.902 1.00 95.75 304 SER A O 1
ATOM 2376 N N . THR A 1 305 ? -13.471 36.819 25.162 1.00 97.00 305 THR A N 1
ATOM 2377 C CA . THR A 1 305 ? -13.997 35.662 25.901 1.00 97.00 305 THR A CA 1
ATOM 2378 C C . THR A 1 305 ? -15.309 35.213 25.282 1.00 97.00 305 THR A C 1
ATOM 2380 O O . THR A 1 305 ? -16.166 36.050 24.990 1.00 97.00 305 THR A O 1
ATOM 2383 N N . TYR A 1 306 ? -15.462 33.906 25.107 1.00 97.44 306 TYR A N 1
ATOM 2384 C CA . TYR A 1 306 ? -16.653 33.276 24.560 1.00 97.44 306 TYR A CA 1
ATOM 2385 C C . TYR A 1 306 ? -17.118 32.135 25.460 1.00 97.44 306 TYR A C 1
ATOM 2387 O O . TYR A 1 306 ? -16.308 31.478 26.116 1.00 97.44 306 TYR A O 1
ATOM 2395 N N . SER A 1 307 ? -18.426 31.893 25.456 1.00 97.25 307 SER A N 1
ATOM 2396 C CA . SER A 1 307 ? -19.074 30.804 26.184 1.00 97.25 307 SER A CA 1
ATOM 2397 C C . SER A 1 307 ? -19.841 29.924 25.204 1.00 97.25 307 SER A C 1
ATOM 2399 O O . SER A 1 307 ? -20.731 30.402 24.503 1.00 97.25 307 SER A O 1
ATOM 2401 N N . LEU A 1 308 ? -19.479 28.648 25.135 1.00 96.62 308 LEU A N 1
ATOM 2402 C CA . LEU A 1 308 ? -20.146 27.617 24.354 1.00 96.62 308 LEU A CA 1
ATOM 2403 C C . LEU A 1 308 ? -21.089 26.829 25.265 1.00 96.62 308 LEU A C 1
ATOM 2405 O O . LEU A 1 308 ? -20.648 26.239 26.248 1.00 96.62 308 LEU A O 1
ATOM 2409 N N . GLN A 1 309 ? -22.360 26.787 24.895 1.00 96.31 309 GLN A N 1
ATOM 2410 C CA . GLN A 1 309 ? -23.387 25.946 25.493 1.00 96.31 309 GLN A CA 1
ATOM 2411 C C . GLN A 1 309 ? -23.706 24.798 24.538 1.00 96.31 309 GLN A C 1
ATOM 2413 O O . GLN A 1 309 ? -23.882 25.030 23.338 1.00 96.31 309 GLN A O 1
ATOM 2418 N N . VAL A 1 310 ? -23.806 23.576 25.053 1.00 95.88 310 VAL A N 1
ATOM 2419 C CA . VAL A 1 310 ? -24.102 22.376 24.259 1.00 95.88 310 VAL A CA 1
ATOM 2420 C C . VAL A 1 310 ? -25.270 21.624 24.882 1.00 95.88 310 VAL A C 1
ATOM 2422 O O . VAL A 1 310 ? -25.254 21.369 26.077 1.00 95.88 310 VAL A O 1
ATOM 2425 N N . PHE A 1 311 ? -26.275 21.282 24.076 1.00 95.56 311 PHE A N 1
ATOM 2426 C CA . PHE A 1 311 ? -27.518 20.634 24.503 1.00 95.56 311 PHE A CA 1
ATOM 2427 C C . PHE A 1 311 ? -27.502 19.137 24.196 1.00 95.56 311 PHE A C 1
ATOM 2429 O O . PHE A 1 311 ? -27.192 18.743 23.066 1.00 95.56 311 PHE A O 1
ATOM 2436 N N . TYR A 1 312 ? -27.946 18.325 25.153 1.00 94.44 312 TYR A N 1
ATOM 2437 C CA . TYR A 1 312 ? -28.041 16.869 25.042 1.00 94.44 312 TYR A CA 1
ATOM 2438 C C . TYR A 1 312 ? -29.458 16.384 25.358 1.00 94.44 312 TYR A C 1
ATOM 2440 O O . TYR A 1 312 ? -30.209 17.023 26.094 1.00 94.44 312 TYR A O 1
ATOM 2448 N N . HIS A 1 313 ? -29.833 15.252 24.765 1.00 93.44 313 HIS A N 1
ATOM 2449 C CA . HIS A 1 313 ? -31.134 14.624 24.992 1.00 93.44 313 HIS A CA 1
ATOM 2450 C C . HIS A 1 313 ? -31.245 14.121 26.438 1.00 93.44 313 HIS A C 1
ATOM 2452 O O . HIS A 1 313 ? -30.246 13.651 26.970 1.00 93.44 313 HIS A O 1
ATOM 2458 N N . LYS A 1 314 ? -32.429 14.138 27.061 1.00 89.00 314 LYS A N 1
ATOM 2459 C CA . LYS A 1 314 ? -32.673 13.692 28.452 1.00 89.00 314 LYS A CA 1
ATOM 2460 C C . LYS A 1 314 ? -32.176 12.273 28.759 1.00 89.00 314 LYS A C 1
ATOM 2462 O O . LYS A 1 314 ? -31.758 11.997 29.874 1.00 89.00 314 LYS A O 1
ATOM 2467 N N . ASP A 1 315 ? -32.186 11.407 27.747 1.00 87.00 315 ASP A N 1
ATOM 2468 C CA . ASP A 1 315 ? -31.767 10.002 27.853 1.00 87.00 315 ASP A CA 1
ATOM 2469 C C . ASP A 1 315 ? -30.289 9.783 27.491 1.00 87.00 315 ASP A C 1
ATOM 2471 O O . ASP A 1 315 ? -29.798 8.655 27.507 1.00 87.00 315 ASP A O 1
ATOM 2475 N N . TYR A 1 316 ? -29.569 10.842 27.113 1.00 90.12 316 TYR A N 1
ATOM 2476 C CA . TYR A 1 316 ? -28.169 10.733 26.731 1.00 90.12 316 TYR A CA 1
ATOM 2477 C C . TYR A 1 316 ? -27.274 10.680 27.969 1.00 90.12 316 TYR A C 1
ATOM 2479 O O . TYR A 1 316 ? -27.275 11.600 28.786 1.00 90.12 316 TYR A O 1
ATOM 2487 N N . SER A 1 317 ? -26.488 9.613 28.082 1.00 88.25 317 SER A N 1
ATOM 2488 C CA . SER A 1 317 ? -25.480 9.454 29.121 1.00 88.25 317 SER A CA 1
ATOM 2489 C C . SER A 1 317 ? -24.253 8.765 28.538 1.00 88.25 317 SER A C 1
ATOM 2491 O O . SER A 1 317 ? -24.342 7.616 28.105 1.00 88.25 317 SER A O 1
ATOM 2493 N N . ASN A 1 318 ? -23.140 9.492 28.438 1.00 89.62 318 ASN A N 1
ATOM 2494 C CA . ASN A 1 318 ? -21.891 8.980 27.888 1.00 89.62 318 ASN A CA 1
ATOM 2495 C C . ASN A 1 318 ? -20.702 9.937 28.081 1.00 89.62 318 ASN A C 1
ATOM 2497 O O . ASN A 1 318 ? -20.885 11.136 28.287 1.00 89.62 318 ASN A O 1
ATOM 2501 N N . THR A 1 319 ? -19.482 9.444 27.868 1.00 89.88 319 THR A N 1
ATOM 2502 C CA . THR A 1 319 ? -18.267 10.265 27.818 1.00 89.88 319 THR A CA 1
ATOM 2503 C C . THR A 1 319 ? -18.112 10.956 26.458 1.00 89.88 319 THR A C 1
ATOM 2505 O O . THR A 1 319 ? -18.017 10.312 25.406 1.00 89.88 319 THR A O 1
ATOM 2508 N N . ILE A 1 320 ? -18.013 12.285 26.472 1.00 90.44 320 ILE A N 1
ATOM 2509 C CA . ILE A 1 320 ? -17.816 13.131 25.292 1.00 90.44 320 ILE A CA 1
ATOM 2510 C C . ILE A 1 320 ? -16.369 13.598 25.203 1.00 90.44 320 ILE A C 1
ATOM 2512 O O . ILE A 1 320 ? -15.755 13.989 26.193 1.00 90.44 320 ILE A O 1
ATOM 2516 N N . GLN A 1 321 ? -15.828 13.612 23.986 1.00 91.88 321 GLN A N 1
ATOM 2517 C CA . GLN A 1 321 ? -14.545 14.226 23.683 1.00 91.88 321 GLN A CA 1
ATOM 2518 C C . GLN A 1 321 ? -14.739 15.474 22.825 1.00 91.88 321 GLN A C 1
ATOM 2520 O O . GLN A 1 321 ? -15.177 15.389 21.675 1.00 91.88 321 GLN A O 1
ATOM 2525 N N . PHE A 1 322 ? -14.320 16.618 23.356 1.00 92.25 322 PHE A N 1
ATOM 2526 C CA . PHE A 1 322 ? -14.179 17.867 22.621 1.00 92.25 322 PHE A CA 1
ATOM 2527 C C . PHE A 1 322 ? -12.786 18.010 22.041 1.00 92.25 322 PHE A C 1
ATOM 2529 O O . PHE A 1 322 ? -11.782 17.584 22.619 1.00 92.25 322 PHE A O 1
ATOM 2536 N N . ARG A 1 323 ? -12.734 18.671 20.893 1.00 91.88 323 ARG A N 1
ATOM 2537 C CA . ARG A 1 323 ? -11.509 19.093 20.246 1.00 91.88 323 ARG A CA 1
ATOM 2538 C C . ARG A 1 323 ? -11.678 20.508 19.717 1.00 91.88 323 ARG A C 1
ATOM 2540 O O . ARG A 1 323 ? -12.646 20.814 19.033 1.00 91.88 323 ARG A O 1
ATOM 2547 N N . TRP A 1 324 ? -10.705 21.349 20.017 1.00 91.94 324 TRP A N 1
ATOM 2548 C CA . TRP A 1 324 ? -10.597 22.704 19.506 1.00 91.94 324 TRP A CA 1
ATOM 2549 C C . TRP A 1 324 ? -9.378 22.786 18.608 1.00 91.94 324 TRP A C 1
ATOM 2551 O O . TRP A 1 324 ? -8.358 22.168 18.901 1.00 91.94 324 TRP A O 1
ATOM 2561 N N . TYR A 1 325 ? -9.492 23.519 17.513 1.00 90.69 325 TYR A N 1
ATOM 2562 C CA . TYR A 1 325 ? -8.402 23.785 16.595 1.00 90.69 325 TYR A CA 1
ATOM 2563 C C . TYR A 1 325 ? -8.399 25.256 16.235 1.00 90.69 325 TYR A C 1
ATOM 2565 O O . TYR A 1 325 ? -9.343 25.750 15.619 1.00 90.69 325 TYR A O 1
ATOM 2573 N N . GLU A 1 326 ? -7.338 25.935 16.635 1.00 90.06 326 GLU A N 1
ATOM 2574 C CA . GLU A 1 326 ? -7.131 27.351 16.379 1.00 90.06 326 GLU A CA 1
ATOM 2575 C C . GLU A 1 326 ? -5.983 27.531 15.382 1.00 90.06 326 GLU A C 1
ATOM 2577 O O . GLU A 1 326 ? -5.021 26.747 15.364 1.00 90.06 326 GLU A O 1
ATOM 2582 N N . ARG A 1 327 ? -6.134 28.526 14.505 1.00 87.56 327 ARG A N 1
ATOM 2583 C CA . ARG A 1 327 ? -5.086 28.963 13.596 1.00 87.56 327 ARG A CA 1
ATOM 2584 C C . ARG A 1 327 ? -5.145 30.480 13.382 1.00 87.56 327 ARG A C 1
ATOM 2586 O O . ARG A 1 327 ? -6.094 30.983 12.779 1.00 87.56 327 ARG A O 1
ATOM 2593 N N . GLY A 1 328 ? -4.063 31.140 13.767 1.00 86.62 328 GLY A N 1
ATOM 2594 C CA . GLY A 1 328 ? -3.743 32.530 13.491 1.00 86.62 328 GLY A CA 1
ATOM 2595 C C . GLY A 1 328 ? -2.392 32.847 14.128 1.00 86.62 328 GLY A C 1
ATOM 2596 O O . GLY A 1 328 ? -2.057 32.352 15.201 1.00 86.62 328 GLY A O 1
ATOM 2597 N N . ILE A 1 329 ? -1.532 33.562 13.404 1.00 83.56 329 ILE A N 1
ATOM 2598 C CA . ILE A 1 329 ? -0.143 33.806 13.845 1.00 83.56 329 ILE A CA 1
ATOM 2599 C C . ILE A 1 329 ? 0.295 35.267 13.700 1.00 83.56 329 ILE A C 1
ATOM 2601 O O . ILE A 1 329 ? 1.358 35.639 14.194 1.00 83.56 329 ILE A O 1
ATOM 2605 N N . GLY A 1 330 ? -0.497 36.095 13.017 1.00 87.50 330 GLY A N 1
ATOM 2606 C CA . GLY A 1 330 ? -0.173 37.486 12.719 1.00 87.50 330 GLY A CA 1
ATOM 2607 C C . GLY A 1 330 ? -1.072 38.055 11.624 1.00 87.50 330 GLY A C 1
ATOM 2608 O O . GLY A 1 330 ? -1.765 37.303 10.948 1.00 87.50 330 GLY A O 1
ATOM 2609 N N . ASN A 1 331 ? -1.040 39.376 11.439 1.00 89.75 331 ASN A N 1
ATOM 2610 C CA . ASN A 1 331 ? -1.691 40.027 10.303 1.00 89.75 331 ASN A CA 1
ATOM 2611 C C . ASN A 1 331 ? -0.829 39.912 9.042 1.00 89.75 331 ASN A C 1
ATOM 2613 O O . ASN A 1 331 ? 0.400 39.919 9.115 1.00 89.75 331 ASN A O 1
ATOM 2617 N N . SER A 1 332 ? -1.479 39.894 7.881 1.00 92.00 332 SER A N 1
ATOM 2618 C CA . SER A 1 332 ? -0.810 40.018 6.593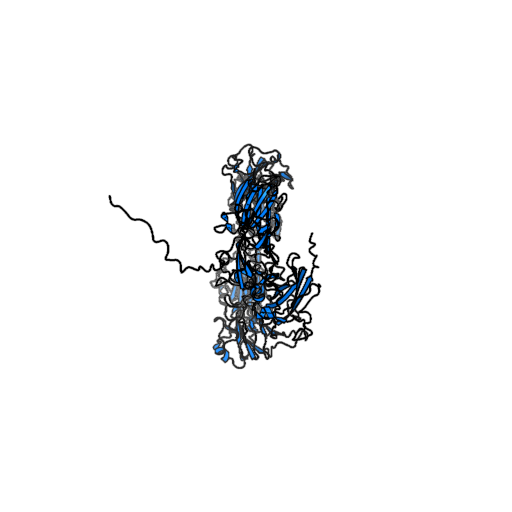 1.00 92.00 332 SER A CA 1
ATOM 2619 C C . SER A 1 332 ? -0.384 41.457 6.347 1.00 92.00 332 SER A C 1
ATOM 2621 O O . SER A 1 332 ? -1.181 42.377 6.551 1.00 92.00 332 SER A O 1
ATOM 2623 N N . HIS A 1 333 ? 0.845 41.671 5.887 1.00 92.44 333 HIS A N 1
ATOM 2624 C CA . HIS A 1 333 ? 1.400 43.015 5.688 1.00 92.44 333 HIS A CA 1
ATOM 2625 C C . HIS A 1 333 ? 1.503 43.421 4.212 1.00 92.44 333 HIS A C 1
ATOM 2627 O O . HIS A 1 333 ? 1.506 44.611 3.916 1.00 92.44 333 HIS A O 1
ATOM 2633 N N . SER A 1 334 ? 1.561 42.461 3.289 1.00 94.75 334 SER A N 1
ATOM 2634 C CA . SER A 1 334 ? 1.777 42.683 1.849 1.00 94.75 334 SER A CA 1
ATOM 2635 C C . SER A 1 334 ? 0.599 42.246 0.970 1.00 94.75 334 SER A C 1
ATOM 2637 O O . SER A 1 334 ? 0.762 41.927 -0.206 1.00 94.75 334 SER A O 1
ATOM 2639 N N . ALA A 1 335 ? -0.612 42.197 1.525 1.00 93.81 335 ALA A N 1
ATOM 2640 C CA . ALA A 1 335 ? -1.796 41.801 0.765 1.00 93.81 335 ALA A CA 1
ATOM 2641 C C . ALA A 1 335 ? -2.221 42.844 -0.286 1.00 93.81 335 ALA A C 1
ATOM 2643 O O . ALA A 1 335 ? -2.784 42.468 -1.318 1.00 93.81 335 ALA A O 1
ATOM 2644 N N . ASP A 1 336 ? -1.926 44.126 -0.034 1.00 93.88 336 ASP A N 1
ATOM 2645 C CA . ASP A 1 336 ? -2.179 45.234 -0.954 1.00 93.88 336 ASP A CA 1
ATOM 2646 C C . ASP A 1 336 ? -0.980 45.453 -1.900 1.00 93.88 336 ASP A C 1
ATOM 2648 O O . ASP A 1 336 ? 0.040 46.011 -1.486 1.00 93.88 336 ASP A O 1
ATOM 2652 N N . PRO A 1 337 ? -1.082 45.061 -3.183 1.00 92.06 337 PRO A N 1
ATOM 2653 C CA . PRO A 1 337 ? -0.012 45.255 -4.162 1.00 92.06 337 PRO A CA 1
ATOM 2654 C C . PRO A 1 337 ? 0.319 46.728 -4.444 1.00 92.06 337 PRO A C 1
ATOM 2656 O O . PRO A 1 337 ? 1.421 47.020 -4.904 1.00 92.06 337 PRO A O 1
ATOM 2659 N N . SER A 1 338 ? -0.603 47.659 -4.174 1.00 87.88 338 SER A N 1
ATOM 2660 C CA . SER A 1 338 ? -0.385 49.096 -4.384 1.00 87.88 338 SER A CA 1
ATOM 2661 C C . SER A 1 338 ? 0.338 49.776 -3.214 1.00 87.88 338 SER A C 1
ATOM 2663 O O . SER A 1 338 ? 0.821 50.903 -3.347 1.00 87.88 338 SER A O 1
ATOM 2665 N N . SER A 1 339 ? 0.459 49.086 -2.074 1.00 90.25 339 SER A N 1
ATOM 2666 C CA . SER A 1 339 ? 1.041 49.616 -0.839 1.00 90.25 339 SER A CA 1
ATOM 2667 C C . SER A 1 339 ? 1.907 48.572 -0.127 1.00 90.25 339 SER A C 1
ATOM 2669 O O . SER A 1 339 ? 1.620 48.136 0.986 1.00 90.25 339 SER A O 1
ATOM 2671 N N . LEU A 1 340 ? 2.995 48.154 -0.781 1.00 92.06 340 LEU A N 1
ATOM 2672 C CA . LEU A 1 340 ? 3.916 47.179 -0.196 1.00 92.06 340 LEU A CA 1
ATOM 2673 C C . LEU A 1 340 ? 4.774 47.790 0.927 1.00 92.06 340 LEU A C 1
ATOM 2675 O O . LEU A 1 340 ? 5.316 48.889 0.762 1.00 92.06 340 LEU A O 1
ATOM 2679 N N . PRO A 1 341 ? 4.938 47.087 2.064 1.00 91.88 341 PRO A N 1
ATOM 2680 C CA . PRO A 1 341 ? 5.860 47.501 3.111 1.00 91.88 341 PRO A CA 1
ATOM 2681 C C . PRO A 1 341 ? 7.318 47.242 2.687 1.00 91.88 341 PRO A C 1
ATOM 2683 O O . PRO A 1 341 ? 7.571 46.297 1.940 1.00 91.88 341 PRO A O 1
ATOM 2686 N N . PRO A 1 342 ? 8.310 47.967 3.243 1.00 90.19 342 PRO A N 1
ATOM 2687 C CA . PRO A 1 342 ? 9.726 47.736 2.930 1.00 90.19 342 PRO A CA 1
ATOM 2688 C C . PRO A 1 342 ? 10.198 46.295 3.169 1.00 90.19 342 PRO A C 1
ATOM 2690 O O . PRO A 1 342 ? 11.082 45.811 2.480 1.00 90.19 342 PRO A O 1
ATOM 2693 N N . SER A 1 343 ? 9.591 45.570 4.115 1.00 86.94 343 SER A N 1
ATOM 2694 C CA . SER A 1 343 ? 9.904 44.156 4.370 1.00 86.94 343 SER A CA 1
ATOM 2695 C C . SER A 1 343 ? 9.489 43.204 3.240 1.00 86.94 343 SER A C 1
ATOM 2697 O O . SER A 1 343 ? 9.922 42.054 3.234 1.00 86.94 343 SER A O 1
ATOM 2699 N N . ALA A 1 344 ? 8.631 43.657 2.322 1.00 91.56 344 ALA A N 1
ATOM 2700 C CA . ALA A 1 344 ? 8.208 42.922 1.135 1.00 91.56 344 ALA A CA 1
ATOM 2701 C C . ALA A 1 344 ? 8.985 43.332 -0.135 1.00 91.56 344 ALA A C 1
ATOM 2703 O O . ALA A 1 344 ? 8.867 42.668 -1.165 1.00 91.56 344 ALA A O 1
ATOM 2704 N N . GLU A 1 345 ? 9.795 44.393 -0.059 1.00 93.69 345 GLU A N 1
ATOM 2705 C CA . GLU A 1 345 ? 10.659 44.884 -1.135 1.00 93.69 345 GLU A CA 1
ATOM 2706 C C . GLU A 1 345 ? 12.092 44.365 -0.889 1.00 93.69 345 GLU A C 1
ATOM 2708 O O . GLU A 1 345 ? 12.857 44.934 -0.119 1.00 93.69 345 GLU A O 1
ATOM 2713 N N . MET A 1 346 ? 12.464 43.235 -1.498 1.00 93.06 346 MET A N 1
ATOM 2714 C CA . MET A 1 346 ? 13.715 42.507 -1.206 1.00 93.06 346 MET A CA 1
ATOM 2715 C C . MET A 1 346 ? 14.971 43.082 -1.898 1.00 93.06 346 MET A C 1
ATOM 2717 O O . MET A 1 346 ? 16.022 42.440 -1.869 1.00 93.06 346 MET A O 1
ATOM 2721 N N . ASP A 1 347 ? 14.873 44.259 -2.525 1.00 91.62 347 ASP A N 1
ATOM 2722 C CA . ASP A 1 347 ? 15.945 44.923 -3.283 1.00 91.62 347 ASP A CA 1
ATOM 2723 C C . ASP A 1 347 ? 16.636 44.008 -4.327 1.00 91.62 347 ASP A C 1
ATOM 2725 O O . ASP A 1 347 ? 16.059 43.039 -4.835 1.00 91.62 347 ASP A O 1
ATOM 2729 N N . THR A 1 348 ? 17.865 44.353 -4.727 1.00 95.56 348 THR A N 1
ATOM 2730 C CA . THR A 1 348 ? 18.693 43.535 -5.619 1.00 95.56 348 THR A CA 1
ATOM 2731 C C . THR A 1 348 ? 19.294 42.358 -4.858 1.00 95.56 348 THR A C 1
ATOM 2733 O O . THR A 1 348 ? 20.134 42.535 -3.974 1.00 95.56 348 THR A O 1
ATOM 2736 N N . LEU A 1 349 ? 18.907 41.145 -5.243 1.00 96.62 349 LEU A N 1
ATOM 2737 C CA . LEU A 1 349 ? 19.368 39.916 -4.610 1.00 96.62 349 LEU A CA 1
ATOM 2738 C C . LEU A 1 349 ? 20.808 39.579 -5.041 1.00 96.62 349 LEU A C 1
ATOM 2740 O O . LEU A 1 349 ? 21.118 39.625 -6.236 1.00 96.62 349 LEU A O 1
ATOM 2744 N N . PRO A 1 350 ? 21.697 39.204 -4.104 1.00 93.25 350 PRO A N 1
ATOM 2745 C CA . PRO A 1 350 ? 23.060 38.798 -4.429 1.00 93.25 350 PRO A CA 1
ATOM 2746 C C . PRO A 1 350 ? 23.087 37.412 -5.093 1.00 93.25 350 PRO A C 1
ATOM 2748 O O . PRO A 1 350 ? 22.324 36.524 -4.719 1.00 93.25 350 PRO A O 1
ATOM 2751 N N . ALA A 1 351 ? 24.007 37.204 -6.039 1.00 89.62 351 ALA A N 1
ATOM 2752 C CA . ALA A 1 351 ? 24.177 35.939 -6.758 1.00 89.62 351 ALA A CA 1
ATOM 2753 C C . ALA A 1 351 ? 25.576 35.331 -6.541 1.00 89.62 351 ALA A C 1
ATOM 2755 O O . ALA A 1 351 ? 26.559 36.050 -6.361 1.00 89.62 351 ALA A O 1
ATOM 2756 N N . SER A 1 352 ? 25.678 34.000 -6.588 1.00 89.81 352 SER A N 1
ATOM 2757 C CA . SER A 1 352 ? 26.954 33.261 -6.615 1.00 89.81 352 SER A CA 1
ATOM 2758 C C . SER A 1 352 ? 26.822 31.958 -7.404 1.00 89.81 352 SER A C 1
ATOM 2760 O O . SER A 1 352 ? 25.709 31.484 -7.622 1.00 89.81 352 SER A O 1
ATOM 2762 N N . SER A 1 353 ? 27.927 31.310 -7.778 1.00 80.69 353 SER A N 1
ATOM 2763 C CA . SER A 1 353 ? 27.876 30.038 -8.519 1.00 80.69 353 SER A CA 1
ATOM 2764 C C . SER A 1 353 ? 27.211 28.894 -7.737 1.00 80.69 353 SER A C 1
ATOM 2766 O O . SER A 1 353 ? 26.665 27.972 -8.337 1.00 80.69 353 SER A O 1
ATOM 2768 N N . THR A 1 354 ? 27.206 28.959 -6.401 1.00 81.38 354 THR A N 1
ATOM 2769 C CA . THR A 1 354 ? 26.544 27.985 -5.513 1.00 81.38 354 THR A CA 1
ATOM 2770 C C . THR A 1 354 ? 25.142 28.412 -5.062 1.00 81.38 354 THR A C 1
ATOM 2772 O O . THR A 1 354 ? 24.402 27.593 -4.517 1.00 81.38 354 THR A O 1
ATOM 2775 N N . GLY A 1 355 ? 24.749 29.662 -5.326 1.00 90.00 355 GLY A N 1
ATOM 2776 C CA . GLY A 1 355 ? 23.469 30.255 -4.941 1.00 90.00 355 GLY A CA 1
ATOM 2777 C C . GLY A 1 355 ? 23.447 30.880 -3.546 1.00 90.00 355 GLY A C 1
ATOM 2778 O O . GLY A 1 355 ? 23.844 30.238 -2.574 1.00 90.00 355 GLY A O 1
ATOM 2779 N N . ILE A 1 356 ? 22.907 32.097 -3.424 1.00 94.81 356 ILE A N 1
ATOM 2780 C CA . ILE A 1 356 ? 22.700 32.795 -2.140 1.00 94.81 356 ILE A CA 1
ATOM 2781 C C . ILE A 1 356 ? 21.201 32.907 -1.861 1.00 94.81 356 ILE A C 1
ATOM 2783 O O . ILE A 1 356 ? 20.448 33.280 -2.756 1.00 94.81 356 ILE A O 1
ATOM 2787 N N . TRP A 1 357 ? 20.776 32.572 -0.638 1.00 95.44 357 TRP A N 1
ATOM 2788 C CA . TRP A 1 357 ? 19.384 32.690 -0.197 1.00 95.44 357 TRP A CA 1
ATOM 2789 C C . TRP A 1 357 ? 19.091 34.062 0.414 1.00 95.44 357 TRP A C 1
ATOM 2791 O O . TRP A 1 357 ? 19.804 34.501 1.317 1.00 95.44 357 TRP A O 1
ATOM 2801 N N . SER A 1 358 ? 17.980 34.654 -0.006 1.00 95.50 358 SER A N 1
ATOM 2802 C CA . SER A 1 358 ? 17.332 35.809 0.615 1.00 95.50 358 SER A CA 1
ATOM 2803 C C . SER A 1 358 ? 15.923 35.420 1.052 1.00 95.50 358 SER A C 1
ATOM 2805 O O . SER A 1 358 ? 15.264 34.635 0.371 1.00 95.50 358 SER A O 1
ATOM 2807 N N . TYR A 1 359 ? 15.455 35.958 2.177 1.00 94.12 359 TYR A N 1
ATOM 2808 C CA . TYR A 1 359 ? 14.181 35.562 2.780 1.00 94.12 359 TYR A CA 1
ATOM 2809 C C . TYR A 1 359 ? 13.292 36.768 3.059 1.00 94.12 359 TYR A C 1
ATOM 2811 O O . TYR A 1 359 ? 13.781 37.806 3.502 1.00 94.12 359 TYR A O 1
ATOM 2819 N N . ALA A 1 360 ? 11.992 36.587 2.860 1.00 92.56 360 ALA A N 1
ATOM 2820 C CA . ALA A 1 360 ? 10.946 37.505 3.274 1.00 92.56 360 ALA A CA 1
ATOM 2821 C C . ALA A 1 360 ? 9.814 36.722 3.955 1.00 92.56 360 ALA A C 1
ATOM 2823 O O . ALA A 1 360 ? 9.579 35.550 3.652 1.00 92.56 360 ALA A O 1
ATOM 2824 N N . TYR A 1 361 ? 9.136 37.361 4.905 1.00 92.50 361 TYR A N 1
ATOM 2825 C CA . TYR A 1 361 ? 8.170 36.710 5.790 1.00 92.50 361 TYR A CA 1
ATOM 2826 C C . TYR A 1 361 ? 6.863 37.493 5.794 1.00 92.50 361 TYR A C 1
ATOM 2828 O O . TYR A 1 361 ? 6.874 38.718 5.898 1.00 92.50 361 TYR A O 1
ATOM 2836 N N . ASP A 1 362 ? 5.748 36.782 5.673 1.00 93.25 362 ASP A N 1
ATOM 2837 C CA . ASP A 1 362 ? 4.398 37.322 5.836 1.00 93.25 362 ASP A CA 1
ATOM 2838 C C . ASP A 1 362 ? 3.439 36.176 6.199 1.00 93.25 362 ASP A C 1
ATOM 2840 O O . ASP A 1 362 ? 3.841 35.016 6.334 1.00 93.25 362 ASP A O 1
ATOM 2844 N N . THR A 1 363 ? 2.164 36.488 6.375 1.00 91.81 363 THR A N 1
ATOM 2845 C CA . THR A 1 363 ? 1.105 35.551 6.744 1.00 91.81 363 THR A CA 1
ATOM 2846 C C . THR A 1 363 ? -0.067 35.668 5.772 1.00 91.81 363 THR A C 1
ATOM 2848 O O . THR A 1 363 ? -0.157 36.625 5.005 1.00 91.81 363 THR A O 1
ATOM 2851 N N . LEU A 1 364 ? -0.968 34.687 5.769 1.00 92.31 364 LEU A N 1
ATOM 2852 C CA . LEU A 1 364 ? -2.234 34.708 5.028 1.00 92.31 364 LEU A CA 1
ATOM 2853 C C . LEU A 1 364 ? -3.397 34.781 6.019 1.00 92.31 364 LEU A C 1
ATOM 2855 O O . LEU A 1 364 ? -4.131 33.809 6.193 1.00 92.31 364 LEU A O 1
ATOM 2859 N N . SER A 1 365 ? -3.535 35.911 6.700 1.00 92.00 365 SER A N 1
ATOM 2860 C CA . SER A 1 365 ? -4.578 36.162 7.693 1.00 92.00 365 SER A CA 1
ATOM 2861 C C . SER A 1 365 ? -5.895 36.605 7.042 1.00 92.00 365 SER A C 1
ATOM 2863 O O . SER A 1 365 ? -6.013 36.747 5.820 1.00 92.00 365 SER A O 1
ATOM 2865 N N . CYS A 1 366 ? -6.907 36.871 7.860 1.00 90.94 366 CYS A N 1
ATOM 2866 C CA . CYS A 1 366 ? -8.199 37.381 7.407 1.00 90.94 366 CYS A CA 1
ATOM 2867 C C . CYS A 1 366 ? -8.116 38.713 6.652 1.00 90.94 366 CYS A C 1
ATOM 2869 O O . CYS A 1 366 ? -8.968 38.983 5.810 1.00 90.94 366 CYS A O 1
ATOM 2871 N N . ASN A 1 367 ? -7.090 39.533 6.899 1.00 92.12 367 ASN A N 1
ATOM 2872 C CA . ASN A 1 367 ? -6.891 40.780 6.162 1.00 92.12 367 ASN A CA 1
ATOM 2873 C C . ASN A 1 367 ? -6.117 40.596 4.844 1.00 92.12 367 ASN A C 1
ATOM 2875 O O . ASN A 1 367 ? -5.854 41.590 4.172 1.00 92.12 367 ASN A O 1
ATOM 2879 N N . ALA A 1 368 ? -5.768 39.362 4.457 1.00 94.31 368 ALA A N 1
ATOM 2880 C CA . ALA A 1 368 ? -5.109 39.051 3.186 1.00 94.31 368 ALA A CA 1
ATOM 2881 C C . ALA A 1 368 ? -6.062 38.704 2.036 1.00 94.31 368 ALA A C 1
ATOM 2883 O O . ALA A 1 368 ? -5.598 38.261 0.982 1.00 94.31 368 ALA A O 1
ATOM 2884 N N . PHE A 1 369 ? -7.383 38.851 2.191 1.00 94.50 369 PHE A N 1
ATOM 2885 C CA . PHE A 1 369 ? -8.285 38.509 1.095 1.00 94.50 369 PHE A CA 1
ATOM 2886 C C . PHE A 1 369 ? -8.081 39.406 -0.116 1.00 94.50 369 PHE A C 1
ATOM 2888 O O . PHE A 1 369 ? -8.123 40.629 -0.034 1.00 94.50 369 PHE A O 1
ATOM 2895 N N . ILE A 1 370 ? -7.962 38.766 -1.277 1.00 95.81 370 ILE A N 1
ATOM 2896 C CA . ILE A 1 370 ? -7.783 39.442 -2.566 1.00 95.81 370 ILE A CA 1
ATOM 2897 C C . ILE A 1 370 ? -8.947 40.405 -2.828 1.00 95.81 370 ILE A C 1
ATOM 2899 O O . ILE A 1 370 ? -8.749 41.483 -3.379 1.00 95.81 370 ILE A O 1
ATOM 2903 N N . LYS A 1 371 ? -10.162 40.030 -2.400 1.00 93.62 371 LYS A N 1
ATOM 2904 C CA . LYS A 1 371 ? -11.378 40.843 -2.561 1.00 93.62 371 LYS A CA 1
ATOM 2905 C C . LYS A 1 371 ? -11.292 42.199 -1.845 1.00 93.62 371 LYS A C 1
ATOM 2907 O O . LYS A 1 371 ? -11.949 43.138 -2.280 1.00 93.62 371 LYS A O 1
ATOM 2912 N N . ASP A 1 372 ? -10.517 42.272 -0.762 1.00 93.62 372 ASP A N 1
ATOM 2913 C CA . ASP A 1 372 ? -10.395 43.464 0.078 1.00 93.62 372 ASP A CA 1
ATOM 2914 C C . ASP A 1 372 ? -9.297 44.408 -0.450 1.00 93.62 372 ASP A C 1
ATOM 2916 O O . ASP A 1 372 ? -9.289 45.586 -0.103 1.00 93.62 372 ASP A O 1
ATOM 2920 N N . HIS A 1 373 ? -8.437 43.920 -1.358 1.00 94.19 373 HIS A N 1
ATOM 2921 C CA . HIS A 1 373 ? -7.324 44.662 -1.969 1.00 94.19 373 HIS A CA 1
ATOM 2922 C C . HIS A 1 373 ? -7.328 44.575 -3.510 1.00 94.19 373 HIS A C 1
ATOM 2924 O O . HIS A 1 373 ? -6.364 44.072 -4.103 1.00 94.19 373 HIS A O 1
ATOM 2930 N N . PRO A 1 374 ? -8.406 44.997 -4.201 1.00 92.88 374 PRO A N 1
ATOM 2931 C CA . PRO A 1 374 ? -8.489 44.903 -5.656 1.00 92.88 374 PRO A CA 1
ATOM 2932 C C . PRO A 1 374 ? -7.458 45.813 -6.346 1.00 92.88 374 PRO A C 1
ATOM 2934 O O . PRO A 1 374 ? -7.374 47.004 -6.064 1.00 92.88 374 PRO A O 1
ATOM 2937 N N . CYS A 1 375 ? -6.710 45.269 -7.307 1.00 93.12 375 CYS A N 1
ATOM 2938 C CA . CYS A 1 375 ? -5.703 45.991 -8.095 1.00 93.12 375 CYS A CA 1
ATOM 2939 C C . CYS A 1 375 ? -5.613 45.347 -9.482 1.00 93.12 375 CYS A C 1
ATOM 2941 O O . CYS A 1 375 ? -5.080 44.249 -9.649 1.00 93.12 375 CYS A O 1
ATOM 2943 N N . GLY A 1 376 ? -6.205 46.026 -10.472 1.00 89.88 376 GLY A N 1
ATOM 2944 C CA . GLY A 1 376 ? -6.208 45.642 -11.887 1.00 89.88 376 GLY A CA 1
ATOM 2945 C C . GLY A 1 376 ? -6.498 44.160 -12.150 1.00 89.88 376 GLY A C 1
ATOM 2946 O O . GLY A 1 376 ? -7.508 43.618 -11.700 1.00 89.88 376 GLY A O 1
ATOM 2947 N N . THR A 1 377 ? -5.625 43.512 -12.922 1.00 88.00 377 THR A N 1
ATOM 2948 C CA . THR A 1 377 ? -5.730 42.083 -13.278 1.00 88.00 377 THR A CA 1
ATOM 2949 C C . THR A 1 377 ? -4.995 41.171 -12.299 1.00 88.00 377 THR A C 1
ATOM 2951 O O . THR A 1 377 ? -5.182 39.952 -12.324 1.00 88.00 377 THR A O 1
ATOM 2954 N N . VAL A 1 378 ? -4.155 41.744 -11.439 1.00 91.75 378 VAL A N 1
ATOM 2955 C CA . VAL A 1 378 ? -3.276 40.999 -10.534 1.00 91.75 378 VAL A CA 1
ATOM 2956 C C . VAL A 1 378 ? -3.994 40.609 -9.240 1.00 91.75 378 VAL A C 1
ATOM 2958 O O . VAL A 1 378 ? -3.887 39.460 -8.820 1.00 91.75 378 VAL A O 1
ATOM 2961 N N . ASN A 1 379 ? -4.833 41.488 -8.688 1.00 94.88 379 ASN A N 1
ATOM 2962 C CA . ASN A 1 379 ? -5.809 41.181 -7.642 1.00 94.88 379 ASN A CA 1
ATOM 2963 C C . ASN A 1 379 ? -7.216 41.454 -8.203 1.00 94.88 379 ASN A C 1
ATOM 2965 O O . ASN A 1 379 ? -7.690 42.593 -8.140 1.00 94.88 379 ASN A O 1
ATOM 2969 N N . PRO A 1 380 ? -7.883 40.449 -8.800 1.00 92.88 380 PRO A N 1
ATOM 2970 C CA . PRO A 1 380 ? -9.159 40.658 -9.472 1.00 92.88 380 PRO A CA 1
ATOM 2971 C C . PRO A 1 380 ? -10.268 41.026 -8.481 1.00 92.88 380 PRO A C 1
ATOM 2973 O O . PRO A 1 380 ? -10.359 40.459 -7.394 1.00 92.88 380 PRO A O 1
ATOM 2976 N N . ALA A 1 381 ? -11.190 41.896 -8.904 1.00 90.12 381 ALA A N 1
ATOM 2977 C CA . ALA A 1 381 ? -12.344 42.315 -8.097 1.00 90.12 381 ALA A CA 1
ATOM 2978 C C . ALA A 1 381 ? -13.296 41.161 -7.715 1.00 90.12 381 ALA A C 1
ATOM 2980 O O . ALA A 1 381 ? -14.077 41.289 -6.778 1.00 90.12 381 ALA A O 1
ATOM 2981 N N . SER A 1 382 ? -13.221 40.015 -8.406 1.00 90.44 382 SER A N 1
ATOM 2982 C CA . SER A 1 382 ? -13.910 38.777 -8.005 1.00 90.44 382 SER A CA 1
ATOM 2983 C C . SER A 1 382 ? -13.394 38.205 -6.679 1.00 90.44 382 SER A C 1
ATOM 2985 O O . SER A 1 382 ? -14.012 37.300 -6.120 1.00 90.44 382 SER A O 1
ATOM 2987 N N . GLY A 1 383 ? -12.232 38.669 -6.208 1.00 92.12 383 GLY A N 1
ATOM 2988 C CA . GLY A 1 383 ? -11.576 38.171 -5.009 1.00 92.12 383 GLY A CA 1
ATOM 2989 C C . GLY A 1 383 ? -10.965 36.782 -5.154 1.00 92.12 383 GLY A C 1
ATOM 2990 O O . GLY A 1 383 ? -10.574 36.194 -4.151 1.00 92.12 383 GLY A O 1
ATOM 2991 N N . THR A 1 384 ? -10.921 36.234 -6.373 1.00 92.31 384 THR A N 1
ATOM 2992 C CA . THR A 1 384 ? -10.467 34.862 -6.622 1.00 92.31 384 THR A CA 1
ATOM 2993 C C . THR A 1 384 ? -9.526 34.793 -7.817 1.00 92.31 384 THR A C 1
ATOM 2995 O O . THR A 1 384 ? -9.863 35.242 -8.912 1.00 92.31 384 THR A O 1
ATOM 2998 N N . VAL A 1 385 ? -8.376 34.152 -7.621 1.00 94.00 385 VAL A N 1
ATOM 2999 C CA . VAL A 1 385 ? -7.412 33.794 -8.671 1.00 94.00 385 VAL A CA 1
ATOM 3000 C C . VAL A 1 385 ? -7.481 32.288 -8.903 1.00 94.00 385 VAL A C 1
ATOM 3002 O O . VAL A 1 385 ? -7.527 31.523 -7.943 1.00 94.00 385 VAL A O 1
ATOM 3005 N N . SER A 1 386 ? -7.502 31.847 -10.164 1.00 91.44 386 SER A N 1
ATOM 3006 C CA . SER A 1 386 ? -7.685 30.430 -10.512 1.00 91.44 386 SER A CA 1
ATOM 3007 C C . SER A 1 386 ? -6.619 29.946 -11.490 1.00 91.44 386 SER A C 1
ATOM 3009 O O . SER A 1 386 ? -6.533 30.462 -12.600 1.00 91.44 386 SER A O 1
ATOM 3011 N N . PHE A 1 387 ? -5.849 28.930 -11.101 1.00 91.94 387 PHE A N 1
ATOM 3012 C CA . PHE A 1 387 ? -4.949 28.180 -11.986 1.00 91.94 387 PHE A CA 1
ATOM 3013 C C . PHE A 1 387 ? -4.642 26.804 -11.378 1.00 91.94 387 PHE A C 1
ATOM 3015 O O . PHE A 1 387 ? -4.924 26.549 -10.205 1.00 91.94 387 PHE A O 1
ATOM 3022 N N . GLY A 1 388 ? -4.119 25.873 -12.182 1.00 83.44 388 GLY A N 1
ATOM 3023 C CA . GLY A 1 388 ? -3.777 24.523 -11.705 1.00 83.44 388 GLY A CA 1
ATOM 3024 C C . GLY A 1 388 ? -4.966 23.730 -11.137 1.00 83.44 388 GLY A C 1
ATOM 3025 O O . GLY A 1 388 ? -4.774 22.861 -10.290 1.00 83.44 388 GLY A O 1
ATOM 3026 N N . GLY A 1 389 ? -6.196 24.050 -11.565 1.00 85.19 389 GLY A N 1
ATOM 3027 C CA . GLY A 1 389 ? -7.427 23.410 -11.089 1.00 85.19 389 GLY A CA 1
ATOM 3028 C C . GLY A 1 389 ? -7.837 23.807 -9.668 1.00 85.19 389 GLY A C 1
ATOM 3029 O O . GLY A 1 389 ? -8.499 23.031 -8.983 1.00 85.19 389 GLY A O 1
ATOM 3030 N N . SER A 1 390 ? -7.403 24.964 -9.165 1.00 88.19 390 SER A N 1
ATOM 3031 C CA . SER A 1 390 ? -7.737 25.420 -7.813 1.00 88.19 390 SER A CA 1
ATOM 3032 C C . SER A 1 390 ? -7.978 26.920 -7.745 1.00 88.19 390 SER A C 1
ATOM 3034 O O . SER A 1 390 ? -7.436 27.678 -8.547 1.00 88.19 390 SER A O 1
ATOM 3036 N N . ASN A 1 391 ? -8.769 27.321 -6.749 1.00 91.44 391 ASN A N 1
ATOM 3037 C CA . ASN A 1 391 ? -9.152 28.704 -6.501 1.00 91.44 391 ASN A CA 1
ATOM 3038 C C . ASN A 1 391 ? -8.434 29.221 -5.254 1.00 91.44 391 ASN A C 1
ATOM 3040 O O . ASN A 1 391 ? -8.394 28.546 -4.223 1.00 91.44 391 ASN A O 1
ATOM 3044 N N . TYR A 1 392 ? -7.887 30.423 -5.362 1.00 93.75 392 TYR A N 1
ATOM 3045 C CA . TYR A 1 392 ? -7.142 31.101 -4.313 1.00 93.75 392 TYR A CA 1
ATOM 3046 C C . TYR A 1 392 ? -7.832 32.416 -3.968 1.00 93.75 392 TYR A C 1
ATOM 3048 O O . TYR A 1 392 ? -8.223 33.155 -4.871 1.00 93.75 392 TYR A O 1
ATOM 3056 N N . THR A 1 393 ? -7.983 32.697 -2.676 1.00 94.00 393 THR A N 1
ATOM 3057 C CA . THR A 1 393 ? -8.815 33.802 -2.164 1.00 94.00 393 THR A CA 1
ATOM 3058 C C . THR A 1 393 ? -8.044 34.793 -1.300 1.00 94.00 393 THR A C 1
ATOM 3060 O O . THR A 1 393 ? -8.546 35.883 -1.033 1.00 94.00 393 THR A O 1
ATOM 3063 N N . SER A 1 394 ? -6.835 34.440 -0.861 1.00 93.94 394 SER A N 1
ATOM 3064 C CA . SER A 1 394 ? -5.937 35.317 -0.106 1.00 93.94 394 SER A CA 1
ATOM 3065 C C . SER A 1 394 ? -4.567 35.415 -0.769 1.00 93.94 394 SER A C 1
ATOM 3067 O O . SER A 1 394 ? -4.161 34.496 -1.489 1.00 93.94 394 SER A O 1
ATOM 3069 N N . CYS A 1 395 ? -3.860 36.524 -0.548 1.00 95.06 395 CYS A N 1
ATOM 3070 C CA . CYS A 1 395 ? -2.530 36.730 -1.107 1.00 95.06 395 CYS A CA 1
ATOM 3071 C C . CYS A 1 395 ? -1.569 37.507 -0.201 1.00 95.06 395 CYS A C 1
ATOM 3073 O O . CYS A 1 395 ? -1.987 38.292 0.645 1.00 95.06 395 CYS A O 1
ATOM 3075 N N . ALA A 1 396 ? -0.279 37.320 -0.472 1.00 95.56 396 ALA A N 1
ATOM 3076 C CA . ALA A 1 396 ? 0.835 38.157 -0.036 1.00 95.56 396 ALA A CA 1
ATOM 3077 C C . ALA A 1 396 ? 1.731 38.451 -1.254 1.00 95.56 396 ALA A C 1
ATOM 3079 O O . ALA A 1 396 ? 1.823 37.619 -2.165 1.00 95.56 396 ALA A O 1
ATOM 3080 N N . TRP A 1 397 ? 2.370 39.616 -1.295 1.00 96.62 397 TRP A N 1
ATOM 3081 C CA . TRP A 1 397 ? 3.150 40.096 -2.437 1.00 96.62 397 TRP A CA 1
ATOM 3082 C C . TRP A 1 397 ? 4.581 40.438 -2.033 1.00 96.62 397 TRP A C 1
ATOM 3084 O O . TRP A 1 397 ? 4.814 41.039 -0.993 1.00 96.62 397 TRP A O 1
ATOM 3094 N N . TYR A 1 398 ? 5.538 40.116 -2.902 1.00 96.44 398 TYR A N 1
ATOM 3095 C CA . TYR A 1 398 ? 6.943 40.488 -2.736 1.00 96.44 398 TYR A CA 1
ATOM 3096 C C . TYR A 1 398 ? 7.524 41.001 -4.048 1.00 96.44 398 TYR A C 1
ATOM 3098 O O . TYR A 1 398 ? 7.116 40.555 -5.124 1.00 96.44 398 TYR A O 1
ATOM 3106 N N . THR A 1 399 ? 8.515 41.885 -3.970 1.00 96.25 399 THR A N 1
ATOM 3107 C CA . THR A 1 399 ? 9.276 42.370 -5.129 1.00 96.25 399 THR A CA 1
ATOM 3108 C C . THR A 1 399 ? 10.770 42.166 -4.919 1.00 96.25 399 THR A C 1
ATOM 3110 O O . THR A 1 399 ? 11.258 42.181 -3.792 1.00 96.25 399 THR A O 1
ATOM 3113 N N . PHE A 1 400 ? 11.507 41.921 -6.000 1.00 96.88 400 PHE A N 1
ATOM 3114 C CA . PHE A 1 400 ? 12.959 41.742 -5.963 1.00 96.88 400 PHE A CA 1
ATOM 3115 C C . PHE A 1 400 ? 13.591 42.090 -7.314 1.00 96.88 400 PHE A C 1
ATOM 3117 O O . PHE A 1 400 ? 12.920 42.087 -8.345 1.00 96.88 400 PHE A O 1
ATOM 3124 N N . THR A 1 401 ? 14.893 42.365 -7.327 1.00 96.75 401 THR A N 1
ATOM 3125 C CA . THR A 1 401 ? 15.671 42.622 -8.549 1.00 96.75 401 THR A CA 1
ATOM 3126 C C . THR A 1 401 ? 16.830 41.634 -8.657 1.00 96.75 401 THR A C 1
ATOM 3128 O O . THR A 1 401 ? 17.437 41.269 -7.654 1.00 96.75 401 THR A O 1
ATOM 3131 N N . ILE A 1 402 ? 17.162 41.195 -9.870 1.00 94.88 402 ILE A N 1
ATOM 3132 C CA . ILE A 1 402 ? 18.395 40.445 -10.154 1.00 94.88 402 ILE A CA 1
ATOM 3133 C C . ILE A 1 402 ? 19.246 41.193 -11.184 1.00 94.88 402 ILE A C 1
ATOM 3135 O O . ILE A 1 402 ? 18.714 41.783 -12.123 1.00 94.88 402 ILE A O 1
ATOM 3139 N N . ALA A 1 403 ? 20.567 41.204 -10.982 1.00 90.12 403 ALA A N 1
ATOM 3140 C CA . ALA A 1 403 ? 21.494 42.062 -11.730 1.00 90.12 403 ALA A CA 1
ATOM 3141 C C . ALA A 1 403 ? 21.987 41.467 -13.061 1.00 90.12 403 ALA A C 1
ATOM 3143 O O . ALA A 1 403 ? 22.377 42.216 -13.952 1.00 90.12 403 ALA A O 1
ATOM 3144 N N . ASP A 1 404 ? 21.968 40.141 -13.193 1.00 85.94 404 ASP A N 1
ATOM 3145 C CA . ASP A 1 404 ? 22.398 39.400 -14.383 1.00 85.94 404 ASP A CA 1
ATOM 3146 C C . ASP A 1 404 ? 21.563 38.116 -14.528 1.00 85.94 404 ASP A C 1
ATOM 3148 O O . ASP A 1 404 ? 20.831 37.736 -13.603 1.00 85.94 404 ASP A O 1
ATOM 3152 N N . TYR A 1 405 ? 21.680 37.427 -15.664 1.00 85.44 405 TYR A N 1
ATOM 3153 C CA . TYR A 1 405 ? 21.062 36.124 -15.888 1.00 85.44 405 TYR A CA 1
ATOM 3154 C C . TYR A 1 405 ? 21.413 35.149 -14.767 1.00 85.44 405 TYR A C 1
ATOM 3156 O O . TYR A 1 405 ? 22.577 34.831 -14.522 1.00 85.44 405 TYR A O 1
ATOM 3164 N N . SER A 1 406 ? 20.382 34.654 -14.089 1.00 87.69 406 SER A N 1
ATOM 3165 C CA . SER A 1 406 ? 20.557 33.821 -12.902 1.00 87.69 406 SER A CA 1
ATOM 3166 C C . SER A 1 406 ? 19.538 32.691 -12.854 1.00 87.69 406 SER A C 1
ATOM 3168 O O . SER A 1 406 ? 18.404 32.831 -13.307 1.00 87.69 406 SER A O 1
ATOM 3170 N N . ASN A 1 407 ? 19.914 31.563 -12.257 1.00 87.88 407 ASN A N 1
ATOM 3171 C CA . ASN A 1 407 ? 18.940 30.558 -11.843 1.00 87.88 407 ASN A CA 1
ATOM 3172 C C . ASN A 1 407 ? 18.304 31.025 -10.532 1.00 87.88 407 ASN A C 1
ATOM 3174 O O . ASN A 1 407 ? 19.018 31.253 -9.554 1.00 87.88 407 ASN A O 1
ATOM 3178 N N . VAL A 1 408 ? 16.979 31.162 -10.510 1.00 93.00 408 VAL A N 1
ATOM 3179 C CA . VAL A 1 408 ? 16.239 31.692 -9.357 1.00 93.00 408 VAL A CA 1
ATOM 3180 C C . VAL A 1 408 ? 15.345 30.606 -8.782 1.00 93.00 408 VAL A C 1
ATOM 3182 O O . VAL A 1 408 ? 14.398 30.160 -9.428 1.00 93.00 408 VAL A O 1
ATOM 3185 N N . ARG A 1 409 ? 15.657 30.148 -7.572 1.00 94.25 409 ARG A N 1
ATOM 3186 C CA . ARG A 1 409 ? 14.906 29.113 -6.857 1.00 94.25 409 ARG A CA 1
ATOM 3187 C C . ARG A 1 409 ? 13.983 29.740 -5.829 1.00 94.25 409 ARG A C 1
ATOM 3189 O O . ARG A 1 409 ? 14.445 30.477 -4.971 1.00 94.25 409 ARG A O 1
ATOM 3196 N N . PHE A 1 410 ? 12.704 29.407 -5.888 1.00 94.50 410 PHE A N 1
ATOM 3197 C CA . PHE A 1 410 ? 11.668 29.869 -4.974 1.00 94.50 410 PHE A CA 1
ATOM 3198 C C . PHE A 1 410 ? 11.334 28.756 -3.986 1.00 94.50 410 PHE A C 1
ATOM 3200 O O . PHE A 1 410 ? 11.034 27.642 -4.410 1.00 94.50 410 PHE A O 1
ATOM 3207 N N . SER A 1 411 ? 11.354 29.067 -2.693 1.00 94.06 411 SER A N 1
ATOM 3208 C CA . SER A 1 411 ? 11.012 28.167 -1.590 1.00 94.06 411 SER A CA 1
ATOM 3209 C C . SER A 1 411 ? 9.936 28.789 -0.701 1.00 94.06 411 SER A C 1
ATOM 3211 O O . SER A 1 411 ? 9.982 29.982 -0.418 1.00 94.06 411 SER A O 1
ATOM 3213 N N . THR A 1 412 ? 8.965 27.992 -0.263 1.00 89.44 412 THR A N 1
ATOM 3214 C CA . THR A 1 412 ? 7.860 28.401 0.620 1.00 89.44 412 THR A CA 1
ATOM 3215 C C . THR A 1 412 ? 7.452 27.244 1.532 1.00 89.44 412 THR A C 1
ATOM 3217 O O . THR A 1 412 ? 7.544 26.083 1.127 1.00 89.44 412 THR A O 1
ATOM 3220 N N . ASP A 1 413 ? 6.901 27.546 2.707 1.00 71.12 413 ASP A N 1
ATOM 3221 C CA . ASP A 1 413 ? 6.597 26.554 3.756 1.00 71.12 413 ASP A CA 1
ATOM 3222 C C . ASP A 1 413 ? 5.460 25.566 3.421 1.00 71.12 413 ASP A C 1
ATOM 3224 O O . ASP A 1 413 ? 5.236 24.593 4.143 1.00 71.12 413 ASP A O 1
ATOM 3228 N N . SER A 1 414 ? 4.711 25.779 2.332 1.00 68.75 414 SER A N 1
ATOM 3229 C CA . SER A 1 414 ? 3.623 24.878 1.929 1.00 68.75 414 SER A CA 1
ATOM 3230 C C . SER A 1 414 ? 3.312 24.920 0.422 1.00 68.75 414 SER A C 1
ATOM 3232 O O . SER A 1 414 ? 3.917 25.662 -0.358 1.00 68.75 414 SER A O 1
ATOM 3234 N N . ARG A 1 415 ? 2.351 24.097 -0.029 1.00 76.69 415 ARG A N 1
ATOM 3235 C CA . ARG A 1 415 ? 1.860 24.064 -1.426 1.00 76.69 415 ARG A CA 1
ATOM 3236 C C . ARG A 1 415 ? 0.923 25.245 -1.741 1.00 76.69 415 ARG A C 1
ATOM 3238 O O . ARG A 1 415 ? -0.190 25.051 -2.226 1.00 76.69 415 ARG A O 1
ATOM 3245 N N . LEU A 1 416 ? 1.376 26.464 -1.454 1.00 90.00 416 LEU A N 1
ATOM 3246 C CA . LEU A 1 416 ? 0.709 27.707 -1.854 1.00 90.00 416 LEU A CA 1
ATOM 3247 C C . LEU A 1 416 ? 0.763 27.856 -3.375 1.00 90.00 416 LEU A C 1
ATOM 3249 O O . LEU A 1 416 ? 1.675 27.322 -4.016 1.00 90.00 416 LEU A O 1
ATOM 3253 N N . GLY A 1 417 ? -0.197 28.576 -3.952 1.00 92.12 417 GLY A N 1
ATOM 3254 C CA . GLY A 1 417 ? -0.089 29.029 -5.337 1.00 92.12 417 GLY A CA 1
ATOM 3255 C C . GLY A 1 417 ? 0.921 30.169 -5.427 1.00 92.12 417 GLY A C 1
ATOM 3256 O O . GLY A 1 417 ? 1.042 30.949 -4.488 1.00 92.12 417 GLY A O 1
ATOM 3257 N N . LYS A 1 418 ? 1.668 30.258 -6.525 1.00 93.94 418 LYS A N 1
ATOM 3258 C CA . LYS A 1 418 ? 2.565 31.375 -6.802 1.00 93.94 418 LYS A CA 1
ATOM 3259 C C . LYS A 1 418 ? 2.415 31.834 -8.236 1.00 93.94 418 LYS A C 1
ATOM 3261 O O . LYS A 1 418 ? 2.237 31.006 -9.132 1.00 93.94 418 LYS A O 1
ATOM 3266 N N . ARG A 1 419 ? 2.530 33.141 -8.442 1.00 95.81 419 ARG A N 1
ATOM 3267 C CA . ARG A 1 419 ? 2.585 33.763 -9.768 1.00 95.81 419 ARG A CA 1
ATOM 3268 C C . ARG A 1 419 ? 3.756 34.733 -9.822 1.00 95.81 419 ARG A C 1
ATOM 3270 O O . ARG A 1 419 ? 3.908 35.540 -8.908 1.00 95.81 419 ARG A O 1
ATOM 3277 N N . LEU A 1 420 ? 4.573 34.630 -10.866 1.00 96.31 420 LEU A N 1
ATOM 3278 C CA . LEU A 1 420 ? 5.732 35.488 -11.106 1.00 96.31 420 LEU A CA 1
ATOM 3279 C C . LEU A 1 420 ? 5.444 36.450 -12.265 1.00 96.31 420 LEU A C 1
ATOM 3281 O O . LEU A 1 420 ? 4.965 36.044 -13.330 1.00 96.31 420 LEU A O 1
ATOM 3285 N N . PHE A 1 421 ? 5.768 37.721 -12.044 1.00 96.25 421 PHE A N 1
ATOM 3286 C CA . PHE A 1 421 ? 5.526 38.837 -12.952 1.00 96.25 421 PHE A CA 1
ATOM 3287 C C . PHE A 1 421 ? 6.837 39.566 -13.237 1.00 96.25 421 PHE A C 1
ATOM 3289 O O . PHE A 1 421 ? 7.656 39.747 -12.336 1.00 96.25 421 PHE A O 1
ATOM 3296 N N . ALA A 1 422 ? 7.027 39.992 -14.485 1.00 95.06 422 ALA A N 1
ATOM 3297 C CA . ALA A 1 422 ? 8.134 40.863 -14.861 1.00 95.06 422 ALA A CA 1
ATOM 3298 C C . ALA A 1 422 ? 7.693 42.313 -14.638 1.00 95.06 422 ALA A C 1
ATOM 3300 O O . ALA A 1 422 ? 6.668 42.722 -15.181 1.00 95.06 422 ALA A O 1
ATOM 3301 N N . GLY A 1 423 ? 8.447 43.067 -13.841 1.00 93.25 423 GLY A N 1
ATOM 3302 C CA . GLY A 1 423 ? 8.092 44.411 -13.392 1.00 93.25 423 GLY A CA 1
ATOM 3303 C C . GLY A 1 423 ? 7.748 44.490 -11.902 1.00 93.25 423 GLY A C 1
ATOM 3304 O O . GLY A 1 423 ? 7.660 43.481 -11.197 1.00 93.25 423 GLY A O 1
ATOM 3305 N N . ASN A 1 424 ? 7.572 45.722 -11.429 1.00 93.56 424 ASN A N 1
ATOM 3306 C CA . ASN A 1 424 ? 7.216 46.048 -10.053 1.00 93.56 424 ASN A CA 1
ATOM 3307 C C . ASN A 1 424 ? 5.701 46.272 -9.934 1.00 93.56 424 ASN A C 1
ATOM 3309 O O . ASN A 1 424 ? 5.146 47.166 -10.569 1.00 93.56 424 ASN A O 1
ATOM 3313 N N . ILE A 1 425 ? 5.037 45.469 -9.106 1.00 93.75 425 ILE A N 1
ATOM 3314 C CA . ILE A 1 425 ? 3.580 45.478 -8.950 1.00 93.75 425 ILE A CA 1
ATOM 3315 C C . ILE A 1 425 ? 3.041 46.784 -8.357 1.00 93.75 425 ILE A C 1
ATOM 3317 O O . ILE A 1 425 ? 1.909 47.167 -8.642 1.00 93.75 425 ILE A O 1
ATOM 3321 N N . LYS A 1 426 ? 3.872 47.502 -7.594 1.00 90.69 426 LYS A N 1
ATOM 3322 C CA . LYS A 1 426 ? 3.542 48.818 -7.033 1.00 90.69 426 LYS A CA 1
ATOM 3323 C C . LYS A 1 426 ? 3.343 49.879 -8.117 1.00 90.69 426 LYS A C 1
ATOM 3325 O O . LYS A 1 426 ? 2.584 50.824 -7.921 1.00 90.69 426 LYS A O 1
ATOM 3330 N N . ASP A 1 427 ? 4.019 49.702 -9.252 1.00 91.44 427 ASP A N 1
ATOM 3331 C CA . ASP A 1 427 ? 4.015 50.651 -10.363 1.00 91.44 427 ASP A CA 1
ATOM 3332 C C . ASP A 1 427 ? 2.943 50.306 -11.414 1.00 91.44 427 ASP A C 1
ATOM 3334 O O . ASP A 1 427 ? 2.441 51.202 -12.093 1.00 91.44 427 ASP A O 1
ATOM 3338 N N . ASP A 1 428 ? 2.566 49.026 -11.546 1.00 91.44 428 ASP A N 1
ATOM 3339 C CA . ASP A 1 428 ? 1.599 48.562 -12.547 1.00 91.44 428 ASP A CA 1
ATOM 3340 C C . ASP A 1 428 ? 0.717 47.395 -12.054 1.00 91.44 428 ASP A C 1
ATOM 3342 O O . ASP A 1 428 ? 1.133 46.240 -11.970 1.00 91.44 428 ASP A O 1
ATOM 3346 N N . CYS A 1 429 ? -0.566 47.680 -11.819 1.00 91.06 429 CYS A N 1
ATOM 3347 C CA . CYS A 1 429 ? -1.595 46.691 -11.472 1.00 91.06 429 CYS A CA 1
ATOM 3348 C C . CYS A 1 429 ? -2.082 45.830 -12.664 1.00 91.06 429 CYS A C 1
ATOM 3350 O O . CYS A 1 429 ? -3.000 45.017 -12.506 1.00 91.06 429 CYS A O 1
ATOM 3352 N N . SER A 1 430 ? -1.545 46.027 -13.870 1.00 91.38 430 SER A N 1
ATOM 3353 C CA . SER A 1 430 ? -1.950 45.335 -15.104 1.00 91.38 430 SER A CA 1
ATOM 3354 C C . SER A 1 430 ? -0.930 44.310 -15.614 1.00 91.38 430 SER A C 1
ATOM 3356 O O . SER A 1 430 ? -1.110 43.739 -16.694 1.00 91.38 430 SER A O 1
ATOM 3358 N N . LEU A 1 431 ? 0.109 44.015 -14.821 1.00 93.00 431 LEU A N 1
ATOM 3359 C CA . LEU A 1 431 ? 1.100 42.997 -15.166 1.00 93.00 431 LEU A CA 1
ATOM 3360 C C . LEU A 1 431 ? 0.439 41.635 -15.432 1.00 93.00 431 LEU A C 1
ATOM 3362 O O . LEU A 1 431 ? -0.495 41.201 -14.753 1.00 93.00 431 LEU A O 1
ATOM 3366 N N . THR A 1 432 ? 0.967 40.931 -16.432 1.00 91.56 432 THR A N 1
ATOM 3367 C CA . THR A 1 432 ? 0.535 39.575 -16.789 1.00 91.56 432 THR A CA 1
ATOM 3368 C C . THR A 1 432 ? 1.529 38.562 -16.218 1.00 91.56 432 THR A C 1
ATOM 3370 O O . THR A 1 432 ? 2.736 38.747 -16.402 1.00 91.56 432 THR A O 1
ATOM 3373 N N . PRO A 1 433 ? 1.073 37.496 -15.533 1.00 92.12 433 PRO A N 1
ATOM 3374 C CA . PRO A 1 433 ? 1.987 36.485 -15.025 1.00 92.12 433 PRO A CA 1
ATOM 3375 C C . PRO A 1 433 ? 2.572 35.707 -16.204 1.00 92.12 433 PRO A C 1
ATOM 3377 O O . PRO A 1 433 ? 1.834 35.233 -17.068 1.00 92.12 433 PRO A O 1
ATOM 3380 N N . PHE A 1 434 ? 3.894 35.554 -16.241 1.00 90.50 434 PHE A N 1
ATOM 3381 C CA . PHE A 1 434 ? 4.546 34.702 -17.244 1.00 90.50 434 PHE A CA 1
ATOM 3382 C C . PHE A 1 434 ? 4.878 33.313 -16.689 1.00 90.50 434 PHE A C 1
ATOM 3384 O O . PHE A 1 434 ? 5.241 32.416 -17.451 1.00 90.50 434 PHE A O 1
ATOM 3391 N N . TRP A 1 435 ? 4.730 33.116 -15.374 1.00 92.19 435 TRP A N 1
ATOM 3392 C CA . TRP A 1 435 ? 4.901 31.816 -14.742 1.00 92.19 435 TRP A CA 1
ATOM 3393 C C . TRP A 1 435 ? 3.992 31.641 -13.523 1.00 92.19 435 TRP A C 1
ATOM 3395 O O . TRP A 1 435 ? 3.921 32.509 -12.654 1.00 92.19 435 TRP A O 1
ATOM 3405 N N . GLU A 1 436 ? 3.317 30.495 -13.450 1.00 93.94 436 GLU A N 1
ATOM 3406 C CA . GLU A 1 436 ? 2.432 30.114 -12.350 1.00 93.94 436 GLU A CA 1
ATOM 3407 C C . GLU A 1 436 ? 2.790 28.702 -11.878 1.00 93.94 436 GLU A C 1
ATOM 3409 O O . GLU A 1 436 ? 2.995 27.796 -12.691 1.00 93.94 436 GLU A O 1
ATOM 3414 N N . PHE A 1 437 ? 2.888 28.496 -10.566 1.00 91.50 437 PHE A N 1
ATOM 3415 C CA . PHE A 1 437 ? 3.325 27.219 -10.001 1.00 91.50 437 PHE A CA 1
ATOM 3416 C C . PHE A 1 437 ? 2.799 27.002 -8.580 1.00 91.50 437 PHE A C 1
ATOM 3418 O O . PHE A 1 437 ? 2.451 27.939 -7.867 1.00 91.50 437 PHE A O 1
ATOM 3425 N N . THR A 1 438 ? 2.733 25.741 -8.149 1.00 90.19 438 THR A N 1
ATOM 3426 C CA . THR A 1 438 ? 2.238 25.355 -6.811 1.00 90.19 438 THR A CA 1
ATOM 3427 C C . THR A 1 438 ? 3.273 24.612 -5.969 1.00 90.19 438 THR A C 1
ATOM 3429 O O . THR A 1 438 ? 3.033 24.325 -4.795 1.00 90.19 438 THR A O 1
ATOM 3432 N N . SER A 1 439 ? 4.416 24.255 -6.561 1.00 87.75 439 SER A N 1
ATOM 3433 C CA . SER A 1 439 ? 5.508 23.581 -5.860 1.00 87.75 439 SER A CA 1
ATOM 3434 C C . SER A 1 439 ? 6.008 24.441 -4.701 1.00 87.75 439 SER A C 1
ATOM 3436 O O . SER A 1 439 ? 6.078 25.667 -4.806 1.00 87.75 439 SER A O 1
ATOM 3438 N N . GLY A 1 440 ? 6.310 23.795 -3.574 1.00 86.62 440 GLY A N 1
ATOM 3439 C CA . GLY A 1 440 ? 6.897 24.465 -2.412 1.00 86.62 440 GLY A CA 1
ATOM 3440 C C . GLY A 1 440 ? 8.335 24.908 -2.664 1.00 86.62 440 GLY A C 1
ATOM 3441 O O . GLY A 1 440 ? 8.771 25.859 -2.041 1.00 86.62 440 GLY A O 1
ATOM 3442 N N . ASP A 1 441 ? 9.026 24.248 -3.594 1.00 91.00 441 ASP A N 1
ATOM 3443 C CA . ASP A 1 441 ? 10.420 24.490 -3.939 1.00 91.00 441 ASP A CA 1
ATOM 3444 C C . ASP A 1 441 ? 10.621 24.253 -5.446 1.00 91.00 441 ASP A C 1
ATOM 3446 O O . ASP A 1 441 ? 10.325 23.157 -5.940 1.00 91.00 441 ASP A O 1
ATOM 3450 N N . ILE A 1 442 ? 11.022 25.282 -6.198 1.00 90.56 442 ILE A N 1
ATOM 3451 C CA . ILE A 1 442 ? 11.176 25.208 -7.658 1.00 90.56 442 ILE A CA 1
ATOM 3452 C C . ILE A 1 442 ? 12.154 26.254 -8.197 1.00 90.56 442 ILE A C 1
ATOM 3454 O O . ILE A 1 442 ? 12.203 27.376 -7.706 1.00 90.56 442 ILE A O 1
ATOM 3458 N N . THR A 1 443 ? 12.894 25.910 -9.252 1.00 89.81 443 THR A N 1
ATOM 3459 C CA . THR A 1 443 ? 13.852 26.813 -9.907 1.00 89.81 443 THR A CA 1
ATOM 3460 C C . THR A 1 443 ? 13.342 27.282 -11.262 1.00 89.81 443 THR A C 1
ATOM 3462 O O . THR A 1 443 ? 12.979 26.459 -12.101 1.00 89.81 443 THR A O 1
ATOM 3465 N N . TYR A 1 444 ? 13.378 28.593 -11.491 1.00 88.50 444 TYR A N 1
ATOM 3466 C CA . TYR A 1 444 ? 13.308 29.195 -12.815 1.00 88.50 444 TYR A CA 1
ATOM 3467 C C . TYR A 1 444 ? 14.735 29.356 -13.372 1.00 88.50 444 TYR A C 1
ATOM 3469 O O . TYR A 1 444 ? 15.516 30.134 -12.813 1.00 88.50 444 TYR A O 1
ATOM 3477 N N . PRO A 1 445 ? 15.124 28.615 -14.425 1.00 82.12 445 PRO A N 1
ATOM 3478 C CA . PRO A 1 445 ? 16.471 28.703 -14.978 1.00 82.12 445 PRO A CA 1
ATOM 3479 C C . PRO A 1 445 ? 16.650 29.954 -15.852 1.00 82.12 445 PRO A C 1
ATOM 3481 O O . PRO A 1 445 ? 15.736 30.328 -16.586 1.00 82.12 445 PRO A O 1
ATOM 3484 N N . CYS A 1 446 ? 17.835 30.575 -15.804 1.00 79.88 446 CYS A N 1
ATOM 3485 C CA . CYS A 1 446 ? 18.196 31.767 -16.595 1.00 79.88 446 CYS A CA 1
ATOM 3486 C C . CYS A 1 446 ? 17.133 32.884 -16.591 1.00 79.88 446 CYS A C 1
ATOM 3488 O O . CYS A 1 446 ? 16.765 33.396 -17.652 1.00 79.88 446 CYS A O 1
ATOM 3490 N N . LEU A 1 447 ? 16.634 33.280 -15.418 1.00 87.00 447 LEU A N 1
ATOM 3491 C CA . LEU A 1 447 ? 15.806 34.477 -15.307 1.00 87.00 447 LEU A CA 1
ATOM 3492 C C . LEU A 1 447 ? 16.651 35.705 -15.724 1.00 87.00 447 LEU A C 1
ATOM 3494 O O . LEU A 1 447 ? 17.739 35.876 -15.168 1.00 87.00 447 LEU A O 1
ATOM 3498 N N . PRO A 1 448 ? 16.214 36.528 -16.699 1.00 87.06 448 PRO A N 1
ATOM 3499 C CA . PRO A 1 448 ? 16.969 37.701 -17.145 1.00 87.06 448 PRO A CA 1
ATOM 3500 C C . PRO A 1 448 ? 17.138 38.752 -16.047 1.00 87.06 448 PRO A C 1
ATOM 3502 O O . PRO A 1 448 ? 16.279 38.876 -15.174 1.00 87.06 448 PRO A O 1
ATOM 3505 N N . ALA A 1 449 ? 18.183 39.576 -16.143 1.00 88.81 449 ALA A N 1
ATOM 3506 C CA . ALA A 1 449 ? 18.327 40.750 -15.285 1.00 88.81 449 ALA A CA 1
ATOM 3507 C C . ALA A 1 449 ? 17.072 41.641 -15.335 1.00 88.81 449 ALA A C 1
ATOM 3509 O O . ALA A 1 449 ? 16.527 41.896 -16.412 1.00 88.81 449 ALA A O 1
ATOM 3510 N N . GLY A 1 450 ? 16.618 42.121 -14.179 1.00 94.00 450 GLY A N 1
ATOM 3511 C CA . GLY A 1 450 ? 15.417 42.945 -14.076 1.00 94.00 450 GLY A CA 1
ATOM 3512 C C . GLY A 1 450 ? 14.731 42.864 -12.716 1.00 94.00 450 GLY A C 1
ATOM 3513 O O . GLY A 1 450 ? 15.142 42.107 -11.834 1.00 94.00 450 GLY A O 1
ATOM 3514 N N . THR A 1 451 ? 13.677 43.665 -12.564 1.00 96.25 451 THR A N 1
ATOM 3515 C CA . THR A 1 451 ? 12.803 43.688 -11.384 1.00 96.25 451 THR A CA 1
ATOM 3516 C C . THR A 1 451 ? 11.596 42.784 -11.607 1.00 96.25 451 THR A C 1
ATOM 3518 O O . THR A 1 451 ? 11.000 42.790 -12.685 1.00 96.25 451 THR A O 1
ATOM 3521 N N . TYR A 1 452 ? 11.226 42.027 -10.580 1.00 97.19 452 TYR A N 1
ATOM 3522 C CA . TYR A 1 452 ? 10.148 41.048 -10.601 1.00 97.19 452 TYR A CA 1
ATOM 3523 C C . TYR A 1 452 ? 9.252 41.198 -9.378 1.00 97.19 452 TYR A C 1
ATOM 3525 O O . TYR A 1 452 ? 9.700 41.601 -8.303 1.00 97.19 452 TYR A O 1
ATOM 3533 N N . SER A 1 453 ? 7.993 40.802 -9.543 1.00 96.69 453 SER A N 1
ATOM 3534 C CA . SER A 1 453 ? 7.022 40.695 -8.456 1.00 96.69 453 SER A CA 1
ATOM 3535 C C . SER A 1 453 ? 6.522 39.263 -8.361 1.00 96.69 453 SER A C 1
ATOM 3537 O O . SER A 1 453 ? 6.231 38.634 -9.381 1.00 96.69 453 SER A O 1
ATOM 3539 N N . VAL A 1 454 ? 6.406 38.737 -7.148 1.00 96.38 454 VAL A N 1
ATOM 3540 C CA . VAL A 1 454 ? 5.860 37.407 -6.884 1.00 96.38 454 VAL A CA 1
ATOM 3541 C C . VAL A 1 454 ? 4.676 37.513 -5.939 1.00 96.38 454 VAL A C 1
ATOM 3543 O O . VAL A 1 454 ? 4.745 38.139 -4.884 1.00 96.38 454 VAL A O 1
ATOM 3546 N N . GLN A 1 455 ? 3.582 36.877 -6.332 1.00 96.38 455 GLN A N 1
ATOM 3547 C CA . GLN A 1 455 ? 2.396 36.741 -5.505 1.00 96.38 455 GLN A CA 1
ATOM 3548 C C . GLN A 1 455 ? 2.351 35.341 -4.918 1.00 96.38 455 GLN A C 1
ATOM 3550 O O . GLN A 1 455 ? 2.391 34.366 -5.670 1.00 96.38 455 GLN A O 1
ATOM 3555 N N . ILE A 1 456 ? 2.203 35.238 -3.604 1.00 95.44 456 ILE A N 1
ATOM 3556 C CA . ILE A 1 456 ? 1.908 33.995 -2.896 1.00 95.44 456 ILE A CA 1
ATOM 3557 C C . ILE A 1 456 ? 0.412 33.947 -2.607 1.00 95.44 456 ILE A C 1
ATOM 3559 O O . ILE A 1 456 ? -0.171 34.929 -2.161 1.00 95.44 456 ILE A O 1
ATOM 3563 N N . LEU A 1 457 ? -0.216 32.807 -2.877 1.00 94.62 457 LEU A N 1
ATOM 3564 C CA . LEU A 1 457 ? -1.662 32.639 -2.906 1.00 94.62 457 LEU A CA 1
ATOM 3565 C C . LEU A 1 457 ? -2.120 31.520 -1.969 1.00 94.62 457 LEU A C 1
ATOM 3567 O O . LEU A 1 457 ? -1.662 30.374 -2.066 1.00 94.62 457 LEU A O 1
ATOM 3571 N N . GLY A 1 458 ? -3.077 31.852 -1.106 1.00 92.75 458 GLY A N 1
ATOM 3572 C CA . GLY A 1 458 ? -3.723 30.946 -0.165 1.00 92.75 458 GLY A CA 1
ATOM 3573 C C . GLY A 1 458 ? -5.088 30.464 -0.639 1.00 92.75 458 GLY A C 1
ATOM 3574 O O . GLY A 1 458 ? -5.857 31.201 -1.264 1.00 92.75 458 GLY A O 1
ATOM 3575 N N . ARG A 1 459 ? -5.398 29.203 -0.337 1.00 90.75 459 ARG A N 1
ATOM 3576 C CA . ARG A 1 459 ? -6.729 28.617 -0.527 1.00 90.75 459 ARG A CA 1
ATOM 3577 C C . ARG A 1 459 ? -7.567 28.782 0.730 1.00 90.75 459 ARG A C 1
ATOM 3579 O O . ARG A 1 459 ? -7.030 28.815 1.835 1.00 90.75 459 ARG A O 1
ATOM 3586 N N . MET A 1 460 ? -8.881 28.777 0.557 1.00 87.62 460 MET A N 1
ATOM 3587 C CA . MET A 1 460 ? -9.828 28.631 1.652 1.00 87.62 460 MET A CA 1
ATOM 3588 C C . MET A 1 460 ? -10.915 27.636 1.254 1.00 87.62 460 MET A C 1
ATOM 3590 O O . MET A 1 460 ? -11.731 27.914 0.379 1.00 87.62 460 MET A O 1
ATOM 3594 N N . ASP A 1 461 ? -10.924 26.481 1.913 1.00 81.25 461 ASP A N 1
ATOM 3595 C CA . ASP A 1 461 ? -12.036 25.535 1.866 1.00 81.25 461 ASP A CA 1
ATOM 3596 C C . ASP A 1 461 ? -12.995 25.835 3.025 1.00 81.25 461 ASP A C 1
ATOM 3598 O O . ASP A 1 461 ? -12.569 25.950 4.176 1.00 81.25 461 ASP A O 1
ATOM 3602 N N . THR A 1 462 ? -14.284 25.966 2.716 1.00 76.44 462 THR A N 1
ATOM 3603 C CA . THR A 1 462 ? -15.361 26.251 3.675 1.00 76.44 462 THR A CA 1
ATOM 3604 C C . THR A 1 462 ? -16.217 25.026 4.004 1.00 76.44 462 THR A C 1
ATOM 3606 O O . THR A 1 462 ? -17.142 25.141 4.805 1.00 76.44 462 THR A O 1
ATOM 3609 N N . LEU A 1 463 ? -15.934 23.860 3.407 1.00 71.31 463 LEU A N 1
ATOM 3610 C CA . LEU A 1 463 ? -16.794 22.676 3.471 1.00 71.31 463 LEU A CA 1
ATOM 3611 C C . LEU A 1 463 ? -16.065 21.440 4.011 1.00 71.31 463 LEU A C 1
ATOM 3613 O O . LEU A 1 463 ? -16.339 21.005 5.128 1.00 71.31 463 LEU A O 1
ATOM 3617 N N . ASN A 1 464 ? -15.151 20.853 3.232 1.00 65.38 464 ASN A N 1
ATOM 3618 C CA . ASN A 1 464 ? -14.759 19.448 3.427 1.00 65.38 464 ASN A CA 1
ATOM 3619 C C . ASN A 1 464 ? -13.395 19.277 4.107 1.00 65.38 464 ASN A C 1
ATOM 3621 O O . ASN A 1 464 ? -13.217 18.363 4.910 1.00 65.38 464 ASN A O 1
ATOM 3625 N N . TYR A 1 465 ? -12.432 20.157 3.822 1.00 73.56 465 TYR A N 1
ATOM 3626 C CA . TYR A 1 465 ? -11.044 20.017 4.275 1.00 73.56 465 TYR A CA 1
ATOM 3627 C C . TYR A 1 465 ? -10.546 21.248 5.031 1.00 73.56 465 TYR A C 1
ATOM 3629 O O . TYR A 1 465 ? -9.391 21.652 4.914 1.00 73.56 465 TYR A O 1
ATOM 3637 N N . ILE A 1 466 ? -11.413 21.832 5.851 1.00 74.69 466 ILE A N 1
ATOM 3638 C CA . ILE A 1 466 ? -11.171 23.097 6.555 1.00 74.69 466 ILE A CA 1
ATOM 3639 C C . ILE A 1 466 ? -9.898 23.068 7.424 1.00 74.69 466 ILE A C 1
ATOM 3641 O O . ILE A 1 466 ? -9.165 24.050 7.462 1.00 74.69 466 ILE A O 1
ATOM 3645 N N . ALA A 1 467 ? -9.589 21.947 8.087 1.00 73.62 467 ALA A N 1
ATOM 3646 C CA . ALA A 1 467 ? -8.371 21.812 8.897 1.00 73.62 467 ALA A CA 1
ATOM 3647 C C . ALA A 1 467 ? -7.121 21.405 8.083 1.00 73.62 467 ALA A C 1
ATOM 3649 O O . ALA A 1 467 ? -6.003 21.418 8.600 1.00 73.62 467 ALA A O 1
ATOM 3650 N N . SER A 1 468 ? -7.275 21.049 6.804 1.00 80.69 468 SER A N 1
ATOM 3651 C CA . SER A 1 468 ? -6.171 20.597 5.953 1.00 80.69 468 SER A CA 1
ATOM 3652 C C . SER A 1 468 ? -5.279 21.762 5.547 1.00 80.69 468 SER A C 1
ATOM 3654 O O . SER A 1 468 ? -5.712 22.671 4.842 1.00 80.69 468 SER A O 1
ATOM 3656 N N . TYR A 1 469 ? -3.991 21.675 5.877 1.00 74.38 469 TYR A N 1
ATOM 3657 C CA . TYR A 1 469 ? -2.963 22.623 5.427 1.00 74.38 469 TYR A CA 1
ATOM 3658 C C . TYR A 1 469 ? -2.829 22.723 3.894 1.00 74.38 469 TYR A C 1
ATOM 3660 O O . TYR A 1 469 ? -2.245 23.671 3.380 1.00 74.38 469 TYR A O 1
ATOM 3668 N N . SER A 1 470 ? -3.345 21.745 3.143 1.00 75.25 470 SER A N 1
ATOM 3669 C CA . SER A 1 470 ? -3.296 21.744 1.672 1.00 75.25 470 SER A CA 1
ATOM 3670 C C . SER A 1 470 ? -4.532 22.357 1.007 1.00 75.25 470 SER A C 1
ATOM 3672 O O . SER A 1 470 ? -4.516 22.630 -0.193 1.00 75.25 470 SER A O 1
ATOM 3674 N N . SER A 1 471 ? -5.611 22.549 1.766 1.00 80.06 471 SER A N 1
ATOM 3675 C CA . SER A 1 471 ? -6.916 22.975 1.245 1.00 80.06 471 SER A CA 1
ATOM 3676 C C . SER A 1 471 ? -7.398 24.278 1.876 1.00 80.06 471 SER A C 1
ATOM 3678 O O . SER A 1 471 ? -8.171 25.000 1.256 1.00 80.06 471 SER A O 1
ATOM 3680 N N . ASN A 1 472 ? -6.887 24.618 3.060 1.00 87.19 472 ASN A N 1
ATOM 3681 C CA . ASN A 1 472 ? -7.126 25.885 3.725 1.00 87.19 472 ASN A CA 1
ATOM 3682 C C . ASN A 1 472 ? -5.804 26.444 4.273 1.00 87.19 472 ASN A C 1
ATOM 3684 O O . ASN A 1 472 ? -5.147 25.806 5.102 1.00 87.19 472 ASN A O 1
ATOM 3688 N N . ASN A 1 473 ? -5.414 27.619 3.784 1.00 89.06 473 ASN A N 1
ATOM 3689 C CA . ASN A 1 473 ? -4.166 28.311 4.110 1.00 89.06 473 ASN A CA 1
ATOM 3690 C C . ASN A 1 473 ? -4.377 29.563 4.963 1.00 89.06 473 ASN A C 1
ATOM 3692 O O . ASN A 1 473 ? -3.411 30.265 5.250 1.00 89.06 473 ASN A O 1
ATOM 3696 N N . LEU A 1 474 ? -5.617 29.840 5.365 1.00 89.06 474 LEU A N 1
ATOM 3697 C CA . LEU A 1 474 ? -5.930 30.944 6.260 1.00 89.06 474 LEU A CA 1
ATOM 3698 C C . LEU A 1 474 ? -5.179 30.777 7.595 1.00 89.06 474 LEU A C 1
ATOM 3700 O O . LEU A 1 474 ? -5.092 29.657 8.100 1.00 89.06 474 LEU A O 1
ATOM 3704 N N . GLY A 1 475 ? -4.610 31.858 8.127 1.00 87.00 475 GLY A N 1
ATOM 3705 C CA . GLY A 1 475 ? -3.828 31.885 9.370 1.00 87.00 475 GLY A CA 1
ATOM 3706 C C . GLY A 1 475 ? -2.459 31.196 9.291 1.00 87.00 475 GLY A C 1
ATOM 3707 O O . GLY A 1 475 ? -1.857 30.902 10.321 1.00 87.00 475 GLY A O 1
ATOM 3708 N N . MET A 1 476 ? -1.963 30.878 8.088 1.00 88.06 476 MET A N 1
ATOM 3709 C CA . MET A 1 476 ? -0.642 30.264 7.885 1.00 88.06 476 MET A CA 1
ATOM 3710 C C . MET A 1 476 ? 0.418 31.282 7.459 1.00 88.06 476 MET A C 1
ATOM 3712 O O . MET A 1 476 ? 0.102 32.346 6.931 1.00 88.06 476 MET A O 1
ATOM 3716 N N . ALA A 1 477 ? 1.691 30.914 7.614 1.00 89.12 477 ALA A N 1
ATOM 3717 C CA . ALA A 1 477 ? 2.804 31.678 7.065 1.00 89.12 477 ALA A CA 1
ATOM 3718 C C . ALA A 1 477 ? 2.842 31.600 5.525 1.00 89.12 477 ALA A C 1
ATOM 3720 O O . ALA A 1 477 ? 2.634 30.537 4.933 1.00 89.12 477 ALA A O 1
ATOM 3721 N N . ALA A 1 478 ? 3.160 32.726 4.892 1.00 90.19 478 ALA A N 1
ATOM 3722 C CA . ALA A 1 478 ? 3.455 32.873 3.469 1.00 90.19 478 ALA A CA 1
ATOM 3723 C C . ALA A 1 478 ? 4.928 33.240 3.258 1.00 90.19 478 ALA A C 1
ATOM 3725 O O . ALA A 1 478 ? 5.257 34.116 2.472 1.00 90.19 478 ALA A O 1
ATOM 3726 N N . ASN A 1 479 ? 5.826 32.558 3.965 1.00 91.38 479 ASN A N 1
ATOM 3727 C CA . ASN A 1 479 ? 7.253 32.843 3.879 1.00 91.38 479 ASN A CA 1
ATOM 3728 C C . ASN A 1 479 ? 7.809 32.512 2.493 1.00 91.38 479 ASN A C 1
ATOM 3730 O O . ASN A 1 479 ? 7.447 31.496 1.887 1.00 91.38 479 ASN A O 1
ATOM 3734 N N . LEU A 1 480 ? 8.729 33.357 2.034 1.00 94.12 480 LEU A N 1
ATOM 3735 C CA . LEU A 1 480 ? 9.390 33.260 0.746 1.00 94.12 480 LEU A CA 1
ATOM 3736 C C . LEU A 1 480 ? 10.905 33.216 0.929 1.00 94.12 480 LEU A C 1
ATOM 3738 O O . LEU A 1 480 ? 11.514 34.166 1.412 1.00 94.12 480 LEU A O 1
ATOM 3742 N N . GLY A 1 481 ? 11.523 32.131 0.480 1.00 95.62 481 GLY A N 1
ATOM 3743 C CA . GLY A 1 481 ? 12.952 32.065 0.207 1.00 95.62 481 GLY A CA 1
ATOM 3744 C C . GLY A 1 481 ? 13.206 32.194 -1.290 1.00 95.62 481 GLY A C 1
ATOM 3745 O O . GLY A 1 481 ? 12.575 31.495 -2.082 1.00 95.62 481 GLY A O 1
ATOM 3746 N N . ILE A 1 482 ? 14.160 33.035 -1.680 1.00 96.75 482 ILE A N 1
ATOM 3747 C CA . ILE A 1 482 ? 14.675 33.109 -3.048 1.00 96.75 482 ILE A CA 1
ATOM 3748 C C . ILE A 1 482 ? 16.172 32.808 -3.025 1.00 96.75 482 ILE A C 1
ATOM 3750 O O . ILE A 1 482 ? 16.931 33.532 -2.385 1.00 96.75 482 ILE A O 1
ATOM 3754 N N . GLN A 1 483 ? 16.608 31.761 -3.728 1.00 96.38 483 GLN A N 1
ATOM 3755 C CA . GLN A 1 483 ? 18.022 31.497 -3.988 1.00 96.38 483 GLN A CA 1
ATOM 3756 C C . GLN A 1 483 ? 18.394 31.997 -5.379 1.00 96.38 483 GLN A C 1
ATOM 3758 O O . GLN A 1 483 ? 17.771 31.577 -6.353 1.00 96.38 483 GLN A O 1
ATOM 3763 N N . VAL A 1 484 ? 19.429 32.827 -5.495 1.00 94.94 484 VAL A N 1
ATOM 3764 C CA . VAL A 1 484 ? 19.925 33.306 -6.794 1.00 94.94 484 VAL A CA 1
ATOM 3765 C C . VAL A 1 484 ? 21.315 32.739 -7.059 1.00 94.94 484 VAL A C 1
ATOM 3767 O O . VAL A 1 484 ? 22.259 33.018 -6.315 1.00 94.94 484 VAL A O 1
ATOM 3770 N N . SER A 1 485 ? 21.440 31.933 -8.116 1.00 90.38 485 SER A N 1
ATOM 3771 C CA . SER A 1 485 ? 22.709 31.358 -8.573 1.00 90.38 485 SER A CA 1
ATOM 3772 C C . SER A 1 485 ? 23.153 31.965 -9.902 1.00 90.38 485 SER A C 1
ATOM 3774 O O . SER A 1 485 ? 22.380 31.965 -10.860 1.00 90.38 485 SER A O 1
ATOM 3776 N N . SER A 1 486 ? 24.403 32.424 -9.984 1.00 84.81 486 SER A N 1
ATOM 3777 C CA . SER A 1 486 ? 24.999 32.915 -11.232 1.00 84.81 486 SER A CA 1
ATOM 3778 C C . SER A 1 486 ? 25.202 31.772 -12.231 1.00 84.81 486 SER A C 1
ATOM 3780 O O . SER A 1 486 ? 25.532 30.653 -11.830 1.00 84.81 486 SER A O 1
ATOM 3782 N N . VAL A 1 487 ? 25.054 32.054 -13.526 1.00 75.62 487 VAL A N 1
ATOM 3783 C CA . VAL A 1 487 ? 25.290 31.086 -14.609 1.00 75.62 487 VAL A CA 1
ATOM 3784 C C . VAL A 1 487 ? 26.554 31.477 -15.376 1.00 75.62 487 VAL A C 1
ATOM 3786 O O . VAL A 1 487 ? 26.666 32.616 -15.815 1.00 75.62 487 VAL A O 1
ATOM 3789 N N . ASP A 1 488 ? 27.500 30.546 -15.522 1.00 65.38 488 ASP A N 1
ATOM 3790 C CA . ASP A 1 488 ? 28.725 30.754 -16.307 1.00 65.38 488 ASP A CA 1
ATOM 3791 C C . ASP A 1 488 ? 28.448 30.547 -17.809 1.00 65.38 488 ASP A C 1
ATOM 3793 O O . ASP A 1 488 ? 27.698 29.643 -18.191 1.00 65.38 488 ASP A O 1
ATOM 3797 N N . ILE A 1 489 ? 29.016 31.406 -18.657 1.00 62.16 489 ILE A N 1
ATOM 3798 C CA . ILE A 1 489 ? 28.726 31.484 -20.098 1.00 62.16 489 ILE A CA 1
ATOM 3799 C C . ILE A 1 489 ? 29.934 31.185 -21.002 1.00 62.16 489 ILE A C 1
ATOM 3801 O O . ILE A 1 489 ? 29.767 31.206 -22.222 1.00 62.16 489 ILE A O 1
ATOM 3805 N N . GLU A 1 490 ? 31.121 30.868 -20.475 1.00 55.75 490 GLU A N 1
ATOM 3806 C CA . GLU A 1 490 ? 32.304 30.647 -21.326 1.00 55.75 490 GLU A CA 1
ATOM 3807 C C . GLU A 1 490 ? 32.436 29.201 -21.875 1.00 55.75 490 GLU A C 1
ATOM 3809 O O . GLU A 1 490 ? 32.402 28.225 -21.133 1.00 55.75 490 GLU A O 1
ATOM 3814 N N . ASN A 1 491 ? 32.651 29.099 -23.201 1.00 58.28 491 ASN A N 1
ATOM 3815 C CA . ASN A 1 491 ? 32.988 27.917 -24.030 1.00 58.28 491 ASN A CA 1
ATOM 3816 C C . ASN A 1 491 ? 31.973 26.766 -24.161 1.00 58.28 491 ASN A C 1
ATOM 3818 O O . ASN A 1 491 ? 32.022 25.785 -23.425 1.00 58.28 491 ASN A O 1
ATOM 3822 N N . ASN A 1 492 ? 31.149 26.799 -25.219 1.00 73.62 492 ASN A N 1
ATOM 3823 C CA . ASN A 1 492 ? 30.084 25.805 -25.400 1.00 73.62 492 ASN A CA 1
ATOM 3824 C C . ASN A 1 492 ? 29.906 25.220 -26.822 1.00 73.62 492 ASN A C 1
ATOM 3826 O O . ASN A 1 492 ? 28.906 24.548 -27.060 1.00 73.62 492 ASN A O 1
ATOM 3830 N N . PHE A 1 493 ? 30.822 25.468 -27.772 1.00 86.94 493 PHE A N 1
ATOM 3831 C CA . PHE A 1 493 ? 30.720 24.997 -29.175 1.00 86.94 493 PHE A CA 1
ATOM 3832 C C . PHE A 1 493 ? 29.317 25.194 -29.792 1.00 86.94 493 PHE A C 1
ATOM 3834 O O . PHE A 1 493 ? 28.758 24.311 -30.446 1.00 86.94 493 PHE A O 1
ATOM 3841 N N . GLN A 1 494 ? 28.717 26.352 -29.501 1.00 85.56 494 GLN A N 1
ATOM 3842 C CA . GLN A 1 494 ? 27.337 26.709 -29.846 1.00 85.56 494 GLN A CA 1
ATOM 3843 C C . GLN A 1 494 ? 27.201 27.297 -31.255 1.00 85.56 494 GLN A C 1
ATOM 3845 O O . GLN A 1 494 ? 26.092 27.643 -31.666 1.00 85.56 494 GLN A O 1
ATOM 3850 N N . LEU A 1 495 ? 28.319 27.399 -31.984 1.00 87.50 495 LEU A N 1
ATOM 3851 C CA . LEU A 1 495 ? 28.404 27.962 -33.327 1.00 87.50 495 LEU A CA 1
ATOM 3852 C C . LEU A 1 495 ? 27.802 29.379 -33.408 1.00 87.50 495 LEU A C 1
ATOM 3854 O O . LEU A 1 495 ? 26.967 29.662 -34.264 1.00 87.50 495 LEU A O 1
ATOM 3858 N N . THR A 1 496 ? 28.207 30.266 -32.490 1.00 84.06 496 THR A N 1
ATOM 3859 C CA . THR A 1 496 ? 27.826 31.694 -32.492 1.00 84.06 496 THR A CA 1
ATOM 3860 C C . THR A 1 496 ? 28.763 32.552 -33.347 1.00 84.06 496 THR A C 1
ATOM 3862 O O . THR A 1 496 ? 28.438 33.687 -33.695 1.00 84.06 496 THR A O 1
ATOM 3865 N N . SER A 1 497 ? 29.901 31.986 -33.753 1.00 83.88 497 SER A N 1
ATOM 3866 C CA . SER A 1 497 ? 30.800 32.525 -34.769 1.00 83.88 497 SER A CA 1
ATOM 3867 C C . SER A 1 497 ? 31.525 31.397 -35.525 1.00 83.88 497 SER A C 1
ATOM 3869 O O . SER A 1 497 ? 31.444 30.222 -35.154 1.00 83.88 497 SER A O 1
ATOM 3871 N N . SER A 1 498 ? 32.201 31.729 -36.632 1.00 82.88 498 SER A N 1
ATOM 3872 C CA . SER A 1 498 ? 32.906 30.747 -37.473 1.00 82.88 498 SER A CA 1
ATOM 3873 C C . SER A 1 498 ? 33.955 29.968 -36.672 1.00 82.88 498 SER A C 1
ATOM 3875 O O . SER A 1 498 ? 34.859 30.567 -36.095 1.00 82.88 498 SER A O 1
ATOM 3877 N N . GLY A 1 499 ? 33.908 28.634 -36.732 1.00 80.12 499 GLY A N 1
ATOM 3878 C CA . GLY A 1 499 ? 34.900 27.762 -36.092 1.00 80.12 499 GLY A CA 1
ATOM 3879 C C . GLY A 1 499 ? 34.629 27.422 -34.624 1.00 80.12 499 GLY A C 1
ATOM 3880 O O . GLY A 1 499 ? 35.425 26.699 -34.032 1.00 80.12 499 GLY A O 1
ATOM 3881 N N . GLU A 1 500 ? 33.515 27.870 -34.040 1.00 88.12 500 GLU A N 1
ATOM 3882 C CA . GLU A 1 500 ? 33.091 27.484 -32.684 1.00 88.12 500 GLU A CA 1
ATOM 3883 C C . GLU A 1 500 ? 32.462 26.078 -32.644 1.00 88.12 500 GLU A C 1
ATOM 3885 O O . GLU A 1 500 ? 31.296 25.903 -32.279 1.00 88.12 500 GLU A O 1
ATOM 3890 N N . ILE A 1 501 ? 33.252 25.075 -33.026 1.00 90.62 501 ILE A N 1
ATOM 3891 C CA . ILE A 1 501 ? 32.913 23.647 -33.000 1.00 90.62 501 ILE A CA 1
ATOM 3892 C C . ILE A 1 501 ? 33.972 22.858 -32.223 1.00 90.62 501 ILE A C 1
ATOM 3894 O O . ILE A 1 501 ? 35.106 23.309 -32.068 1.00 90.62 501 ILE A O 1
ATOM 3898 N N . ASP A 1 502 ? 33.611 21.663 -31.761 1.00 92.75 502 ASP A N 1
ATOM 3899 C CA . ASP A 1 502 ? 34.563 20.676 -31.238 1.00 92.75 502 ASP A CA 1
ATOM 3900 C C . ASP A 1 502 ? 35.101 19.819 -32.396 1.00 92.75 502 ASP A C 1
ATOM 3902 O O . ASP A 1 502 ? 34.361 19.029 -32.992 1.00 92.75 502 ASP A O 1
ATOM 3906 N N . SER A 1 503 ? 36.380 19.978 -32.747 1.00 92.19 503 SER A N 1
ATOM 3907 C CA . SER A 1 503 ? 37.029 19.188 -33.799 1.00 92.19 503 SER A CA 1
ATOM 3908 C C . SER A 1 503 ? 37.648 17.915 -33.222 1.00 92.19 503 SER A C 1
ATOM 3910 O O . SER A 1 503 ? 38.803 17.902 -32.778 1.00 92.19 503 SER A O 1
ATOM 3912 N N . LEU A 1 504 ? 36.908 16.811 -33.273 1.00 92.31 504 LEU A N 1
ATOM 3913 C CA . LEU A 1 504 ? 37.356 15.543 -32.711 1.00 92.31 504 LEU A CA 1
ATOM 3914 C C . LEU A 1 504 ? 38.583 15.033 -33.470 1.00 92.31 504 LEU A C 1
ATOM 3916 O O . LEU A 1 504 ? 38.646 15.049 -34.701 1.00 92.31 504 LEU A O 1
ATOM 3920 N N . ASN A 1 505 ? 39.558 14.528 -32.710 1.00 91.94 505 ASN A N 1
ATOM 3921 C CA . ASN A 1 505 ? 40.829 14.018 -33.230 1.00 91.94 505 ASN A CA 1
ATOM 3922 C C . ASN A 1 505 ? 41.645 15.061 -34.025 1.00 91.94 505 ASN A C 1
ATOM 3924 O O . ASN A 1 505 ? 42.437 14.687 -34.891 1.00 91.94 505 ASN A O 1
ATOM 3928 N N . ASN A 1 506 ? 41.467 16.360 -33.748 1.00 90.44 506 ASN A N 1
ATOM 3929 C CA . ASN A 1 506 ? 42.195 17.454 -34.405 1.00 90.44 506 ASN A CA 1
ATOM 3930 C C . ASN A 1 506 ? 42.133 17.377 -35.942 1.00 90.44 506 ASN A C 1
ATOM 3932 O O . ASN A 1 506 ? 43.156 17.517 -36.612 1.00 90.44 506 ASN A O 1
ATOM 3936 N N . TRP A 1 507 ? 40.952 17.083 -36.498 1.00 91.31 507 TRP A N 1
ATOM 3937 C CA . TRP A 1 507 ? 40.725 16.914 -37.942 1.00 91.31 507 TRP A CA 1
ATOM 3938 C C . TRP A 1 507 ? 41.465 15.742 -38.611 1.00 91.31 507 TRP A C 1
ATOM 3940 O O . TRP A 1 507 ? 41.380 15.574 -39.829 1.00 91.31 507 TRP A O 1
ATOM 3950 N N . MET A 1 508 ? 42.152 14.882 -37.853 1.00 94.38 508 MET A N 1
ATOM 3951 C CA . MET A 1 508 ? 42.719 13.646 -38.393 1.00 94.38 508 MET A CA 1
ATOM 3952 C C . MET A 1 508 ? 41.632 12.567 -38.547 1.00 94.38 508 MET A C 1
ATOM 3954 O O . MET A 1 508 ? 40.780 12.431 -37.660 1.00 94.38 508 MET A O 1
ATOM 3958 N N . PRO A 1 509 ? 41.673 11.735 -39.608 1.00 94.75 509 PRO A N 1
ATOM 3959 C CA . PRO A 1 509 ? 40.748 10.615 -39.756 1.00 94.75 509 PRO A CA 1
ATOM 3960 C C . PRO A 1 509 ? 40.750 9.669 -38.550 1.00 94.75 509 PRO A C 1
ATOM 3962 O O . PRO A 1 509 ? 41.804 9.372 -37.977 1.00 94.75 509 PRO A O 1
ATOM 3965 N N . LEU A 1 510 ? 39.568 9.183 -38.165 1.00 95.25 510 LEU A N 1
ATOM 3966 C CA . LEU A 1 510 ? 39.429 8.233 -37.060 1.00 95.25 510 LEU A CA 1
ATOM 3967 C C . LEU A 1 510 ? 40.091 6.887 -37.393 1.00 95.25 510 LEU A C 1
ATOM 3969 O O . LEU A 1 510 ? 39.900 6.327 -38.471 1.00 95.25 510 LEU A O 1
ATOM 3973 N N . GLN A 1 511 ? 40.839 6.332 -36.437 1.00 93.69 511 GLN A N 1
ATOM 3974 C CA . GLN A 1 511 ? 41.528 5.050 -36.606 1.00 93.69 511 GLN A CA 1
ATOM 3975 C C . GLN A 1 511 ? 40.635 3.852 -36.257 1.00 93.69 511 GLN A C 1
ATOM 3977 O O . GLN A 1 511 ? 39.777 3.923 -35.376 1.00 93.69 511 GLN A O 1
ATOM 3982 N N . ASP A 1 512 ? 40.864 2.721 -36.932 1.00 93.62 512 ASP A N 1
ATOM 3983 C CA . ASP A 1 512 ? 40.120 1.484 -36.682 1.00 93.62 512 ASP A CA 1
ATOM 3984 C C . ASP A 1 512 ? 40.323 0.985 -35.245 1.00 93.62 512 ASP A C 1
ATOM 3986 O O . ASP A 1 512 ? 41.443 0.829 -34.765 1.00 93.62 512 ASP A O 1
ATOM 3990 N N . GLY A 1 513 ? 39.218 0.730 -34.550 1.00 90.00 513 GLY A N 1
ATOM 3991 C CA . GLY A 1 513 ? 39.204 0.212 -33.190 1.00 90.00 513 GLY A CA 1
ATOM 3992 C C . GLY A 1 513 ? 39.408 1.259 -32.096 1.00 90.00 513 GLY A C 1
ATOM 3993 O O . GLY A 1 513 ? 39.156 0.913 -30.937 1.00 90.00 513 GLY A O 1
ATOM 3994 N N . VAL A 1 514 ? 39.778 2.499 -32.431 1.00 93.50 514 VAL A N 1
ATOM 3995 C CA . VAL A 1 514 ? 40.102 3.570 -31.473 1.00 93.50 514 VAL A CA 1
ATOM 3996 C C . VAL A 1 514 ? 38.859 4.393 -31.126 1.00 93.50 514 VAL A C 1
ATOM 3998 O O . VAL A 1 514 ? 38.099 4.796 -32.005 1.00 93.50 514 VAL A O 1
ATOM 4001 N N . THR A 1 515 ? 38.654 4.637 -29.830 1.00 95.44 515 THR A N 1
ATOM 4002 C CA . THR A 1 515 ? 37.611 5.537 -29.318 1.00 95.44 515 THR A CA 1
ATOM 4003 C C . THR A 1 515 ? 38.201 6.924 -29.086 1.00 95.44 515 THR A C 1
ATOM 4005 O O . THR A 1 515 ? 39.188 7.054 -28.363 1.00 95.44 515 THR A O 1
ATOM 4008 N N . VAL A 1 516 ? 37.573 7.951 -29.652 1.00 96.00 516 VAL A N 1
ATOM 4009 C CA . VAL A 1 516 ? 37.906 9.366 -29.456 1.00 96.00 516 VAL A CA 1
ATOM 4010 C C . VAL A 1 516 ? 36.803 10.014 -28.626 1.00 96.00 516 VAL A C 1
ATOM 4012 O O . VAL A 1 516 ? 35.621 9.848 -28.923 1.00 96.00 516 VAL A O 1
ATOM 4015 N N . TYR A 1 517 ? 37.186 10.729 -27.572 1.00 94.44 517 TYR A N 1
ATOM 4016 C CA . TYR A 1 517 ? 36.258 11.463 -26.714 1.00 94.44 517 TYR A CA 1
ATOM 4017 C C . TYR A 1 517 ? 36.186 12.915 -27.169 1.00 94.44 517 TYR A C 1
ATOM 4019 O O . TYR A 1 517 ? 37.217 13.497 -27.491 1.00 94.44 517 TYR A O 1
ATOM 4027 N N . ALA A 1 518 ? 34.980 13.471 -27.158 1.00 93.81 518 ALA A N 1
ATOM 4028 C CA . ALA A 1 518 ? 34.762 14.900 -27.294 1.00 93.81 518 ALA A CA 1
ATOM 4029 C C . ALA A 1 518 ? 35.329 15.676 -26.095 1.00 93.81 518 ALA A C 1
ATOM 4031 O O . ALA A 1 518 ? 35.556 15.106 -25.010 1.00 93.81 518 ALA A O 1
ATOM 4032 N N . ASP A 1 519 ? 35.463 16.985 -26.279 1.00 91.38 519 ASP A N 1
ATOM 4033 C CA . ASP A 1 519 ? 35.690 17.924 -25.189 1.00 91.38 519 ASP A CA 1
ATOM 4034 C C . ASP A 1 519 ? 34.388 18.180 -24.411 1.00 91.38 519 ASP A C 1
ATOM 4036 O O . ASP A 1 519 ? 33.265 18.051 -24.921 1.00 91.38 519 ASP A O 1
ATOM 4040 N N . THR A 1 520 ? 34.535 18.492 -23.121 1.00 88.12 520 THR A N 1
ATOM 4041 C CA . THR A 1 520 ? 33.397 18.820 -22.254 1.00 88.12 520 THR A CA 1
ATOM 4042 C C . THR A 1 520 ? 32.860 20.196 -22.632 1.00 88.12 520 THR A C 1
ATOM 4044 O O . THR A 1 520 ? 33.605 21.169 -22.591 1.00 88.12 520 THR A O 1
ATOM 4047 N N . ALA A 1 521 ? 31.564 20.283 -22.924 1.00 88.25 521 ALA A N 1
ATOM 4048 C CA . ALA A 1 521 ? 30.869 21.541 -23.198 1.00 88.25 521 ALA A CA 1
ATOM 4049 C C . ALA A 1 521 ? 29.561 21.623 -22.409 1.00 88.25 521 ALA A C 1
ATOM 4051 O O . ALA A 1 521 ? 28.989 20.582 -22.076 1.00 88.25 521 ALA A O 1
ATOM 4052 N N . TYR A 1 522 ? 29.086 22.838 -22.124 1.00 86.44 522 TYR A N 1
ATOM 4053 C CA . TYR A 1 522 ? 27.850 23.086 -21.382 1.00 86.44 522 TYR A CA 1
ATOM 4054 C C . TYR A 1 522 ? 26.802 23.768 -22.274 1.00 86.44 522 TYR A C 1
ATOM 4056 O O . TYR A 1 522 ? 27.110 24.355 -23.308 1.00 86.44 522 TYR A O 1
ATOM 4064 N N . PHE A 1 523 ? 25.523 23.716 -21.908 1.00 84.19 523 PHE A N 1
ATOM 4065 C CA . PHE A 1 523 ? 24.558 24.645 -22.503 1.00 84.19 523 PHE A CA 1
ATOM 4066 C C . PHE A 1 523 ? 24.581 25.974 -21.745 1.00 84.19 523 PHE A C 1
ATOM 4068 O O . PHE A 1 523 ? 24.430 26.000 -20.525 1.00 84.19 523 PHE A O 1
ATOM 4075 N N . GLY A 1 524 ? 24.738 27.078 -22.474 1.00 77.81 524 GLY A N 1
ATOM 4076 C CA . GLY A 1 524 ? 24.694 28.444 -21.938 1.00 77.81 524 GLY A CA 1
ATOM 4077 C C . GLY A 1 524 ? 23.283 29.043 -21.976 1.00 77.81 524 GLY A C 1
ATOM 4078 O O . GLY A 1 524 ? 22.380 28.483 -22.602 1.00 77.81 524 GLY A O 1
ATOM 4079 N N . CYS A 1 525 ? 23.074 30.200 -21.334 1.00 75.44 525 CYS A N 1
ATOM 4080 C CA . CYS A 1 525 ? 21.763 30.870 -21.317 1.00 75.44 525 CYS A CA 1
ATOM 4081 C C . CYS A 1 525 ? 21.264 31.356 -22.700 1.00 75.44 525 CYS A C 1
ATOM 4083 O O . CYS A 1 525 ? 20.065 31.195 -22.949 1.00 75.44 525 CYS A O 1
ATOM 4085 N N . PRO A 1 526 ? 22.096 31.868 -23.634 1.00 77.56 526 PRO A N 1
ATOM 4086 C CA . PRO A 1 526 ? 21.634 32.235 -24.977 1.00 77.56 526 PRO A CA 1
ATOM 4087 C C . PRO A 1 526 ? 21.141 31.033 -25.794 1.00 77.56 526 PRO A C 1
ATOM 4089 O O . PRO A 1 526 ? 21.569 29.897 -25.592 1.00 77.56 526 PRO A O 1
ATOM 4092 N N . ASN A 1 527 ? 20.205 31.270 -26.709 1.00 84.19 527 ASN A N 1
ATOM 4093 C CA . ASN A 1 527 ? 19.817 30.279 -27.714 1.00 84.19 527 ASN A CA 1
ATOM 4094 C C . ASN A 1 527 ? 20.798 30.305 -28.897 1.00 84.19 527 ASN A C 1
ATOM 4096 O O . ASN A 1 527 ? 21.461 31.317 -29.117 1.00 84.19 527 ASN A O 1
ATOM 4100 N N . THR A 1 528 ? 20.858 29.227 -29.680 1.00 87.94 528 THR A N 1
ATOM 4101 C CA . THR A 1 528 ? 21.880 29.035 -30.728 1.00 87.94 528 THR A CA 1
ATOM 4102 C C . THR A 1 528 ? 21.262 28.862 -32.115 1.00 87.94 528 THR A C 1
ATOM 4104 O O . THR A 1 528 ? 20.074 28.557 -32.241 1.00 87.94 528 THR A O 1
ATOM 4107 N N . VAL A 1 529 ? 22.068 29.004 -33.172 1.00 91.56 529 VAL A N 1
ATOM 4108 C CA . VAL A 1 529 ? 21.683 28.547 -34.519 1.00 91.56 529 VAL A CA 1
ATOM 4109 C C . VAL A 1 529 ? 21.476 27.024 -34.507 1.00 91.56 529 VAL A C 1
ATOM 4111 O O . VAL A 1 529 ? 22.163 26.313 -33.765 1.00 91.56 529 VAL A O 1
ATOM 4114 N N . LEU A 1 530 ? 20.522 26.510 -35.291 1.00 94.06 530 LEU A N 1
ATOM 4115 C CA . LEU A 1 530 ? 20.191 25.078 -35.363 1.00 94.06 530 LEU A CA 1
ATOM 4116 C C . LEU A 1 530 ? 20.359 24.534 -36.796 1.00 94.06 530 LEU A C 1
ATOM 4118 O O . LEU A 1 530 ? 20.208 25.290 -37.753 1.00 94.06 530 LEU A O 1
ATOM 4122 N N . PRO A 1 531 ? 20.610 23.231 -37.004 1.00 94.50 531 PRO A N 1
ATOM 4123 C CA . PRO A 1 531 ? 20.493 22.625 -38.330 1.00 94.50 531 PRO A CA 1
ATOM 4124 C C . PRO A 1 531 ? 19.067 22.762 -38.881 1.00 94.50 531 PRO A C 1
ATOM 4126 O O . PRO A 1 531 ? 18.095 22.685 -38.125 1.00 94.50 531 PRO A O 1
ATOM 4129 N N . ALA A 1 532 ? 18.926 22.924 -40.196 1.00 90.50 532 ALA A N 1
ATOM 4130 C CA . ALA A 1 532 ? 17.622 22.887 -40.846 1.00 90.50 532 ALA A CA 1
ATOM 4131 C C . ALA A 1 532 ? 16.966 21.499 -40.695 1.00 90.50 532 ALA A C 1
ATOM 4133 O O . ALA A 1 532 ? 17.620 20.464 -40.826 1.00 90.50 532 ALA A O 1
ATOM 4134 N N . GLY A 1 533 ? 15.654 21.470 -40.439 1.00 86.88 533 GLY A N 1
ATOM 4135 C CA . GLY A 1 533 ? 14.888 20.236 -40.235 1.00 86.88 533 GLY A CA 1
ATOM 4136 C C . GLY A 1 533 ? 14.521 19.978 -38.770 1.00 86.88 533 GLY A C 1
ATOM 4137 O O . GLY A 1 533 ? 14.160 20.896 -38.039 1.00 86.88 533 GLY A O 1
ATOM 4138 N N . THR A 1 534 ? 14.525 18.709 -38.350 1.00 85.56 534 THR A N 1
ATOM 4139 C CA . THR A 1 534 ? 14.156 18.329 -36.976 1.00 85.56 534 THR A CA 1
ATOM 4140 C C . THR A 1 534 ? 15.284 18.633 -35.990 1.00 85.56 534 THR A C 1
ATOM 4142 O O . THR A 1 534 ? 16.431 18.261 -36.209 1.00 85.56 534 THR A O 1
ATOM 4145 N N . ASN A 1 535 ? 14.945 19.265 -34.868 1.00 88.19 535 ASN A N 1
ATOM 4146 C CA . ASN A 1 535 ? 15.865 19.598 -33.775 1.00 88.19 535 ASN A CA 1
ATOM 4147 C C . ASN A 1 535 ? 15.555 18.801 -32.494 1.00 88.19 535 ASN A C 1
ATOM 4149 O O . ASN A 1 535 ? 15.907 19.216 -31.393 1.00 88.19 535 ASN A O 1
ATOM 4153 N N . CYS A 1 536 ? 14.830 17.685 -32.615 1.00 89.81 536 CYS A N 1
ATOM 4154 C CA . CYS A 1 536 ? 14.414 16.839 -31.491 1.00 89.81 536 CYS A CA 1
ATOM 4155 C C . CYS A 1 536 ? 13.477 17.488 -30.468 1.00 89.81 536 CYS A C 1
ATOM 4157 O O . CYS A 1 536 ? 13.320 16.952 -29.370 1.00 89.81 536 CYS A O 1
ATOM 4159 N N . SER A 1 537 ? 12.828 18.596 -30.830 1.00 87.25 537 SER A N 1
ATOM 4160 C CA . SER A 1 537 ? 11.771 19.181 -30.007 1.00 87.25 537 SER A CA 1
ATOM 4161 C C . SER A 1 537 ? 10.547 18.261 -29.929 1.00 87.25 537 SER A C 1
ATOM 4163 O O . SER A 1 537 ? 10.184 17.586 -30.894 1.00 87.25 537 SER A O 1
ATOM 4165 N N . THR A 1 538 ? 9.880 18.268 -28.781 1.00 82.19 538 THR A N 1
ATOM 4166 C CA . THR A 1 538 ? 8.602 17.595 -28.511 1.00 82.19 538 THR A CA 1
ATOM 4167 C C . THR A 1 538 ? 7.546 18.624 -28.093 1.00 82.19 538 THR A C 1
ATOM 4169 O O . THR A 1 538 ? 7.830 19.817 -27.991 1.00 82.19 538 THR A O 1
ATOM 4172 N N . SER A 1 539 ? 6.310 18.192 -27.818 1.00 74.56 539 SER A N 1
ATOM 4173 C CA . SER A 1 539 ? 5.267 19.090 -27.296 1.00 74.56 539 SER A CA 1
ATOM 4174 C C . SER A 1 539 ? 5.615 19.703 -25.933 1.00 74.56 539 SER A C 1
ATOM 4176 O O . SER A 1 539 ? 5.103 20.768 -25.606 1.00 74.56 539 SER A O 1
ATOM 4178 N N . SER A 1 540 ? 6.469 19.040 -25.145 1.00 69.19 540 SER A N 1
ATOM 4179 C CA . SER A 1 540 ? 6.865 19.452 -23.791 1.00 69.19 540 SER A CA 1
ATOM 4180 C C . SER A 1 540 ? 8.292 19.997 -23.684 1.00 69.19 540 SER A C 1
ATOM 4182 O O . SER A 1 540 ? 8.614 20.596 -22.667 1.00 69.19 540 SER A O 1
ATOM 4184 N N . GLN A 1 541 ? 9.140 19.792 -24.698 1.00 78.00 541 GLN A N 1
ATOM 4185 C CA . GLN A 1 541 ? 10.545 20.217 -24.710 1.00 78.00 541 GLN A CA 1
ATOM 4186 C C . GLN A 1 541 ? 10.836 20.923 -26.034 1.00 78.00 541 GLN A C 1
ATOM 4188 O O . GLN A 1 541 ? 10.730 20.304 -27.094 1.00 78.00 541 GLN A O 1
ATOM 4193 N N . LYS A 1 542 ? 11.170 22.213 -25.999 1.00 85.69 542 LYS A N 1
ATOM 4194 C CA . LYS A 1 542 ? 11.488 22.989 -27.206 1.00 85.69 542 LYS A CA 1
ATOM 4195 C C . LYS A 1 542 ? 12.984 23.238 -27.238 1.00 85.69 542 LYS A C 1
ATOM 4197 O O . LYS A 1 542 ? 13.458 24.147 -26.568 1.00 85.69 542 LYS A O 1
ATOM 4202 N N . ASN A 1 543 ? 13.707 22.453 -28.029 1.00 89.06 543 ASN A N 1
ATOM 4203 C CA . ASN A 1 543 ? 15.152 22.591 -28.122 1.00 89.06 543 ASN A CA 1
ATOM 4204 C C . ASN A 1 543 ? 15.501 23.886 -28.853 1.00 89.06 543 ASN A C 1
ATOM 4206 O O . ASN A 1 543 ? 15.186 24.061 -30.032 1.00 89.06 543 ASN A O 1
ATOM 4210 N N . THR A 1 544 ? 16.153 24.791 -28.137 1.00 89.56 544 THR A N 1
ATOM 4211 C CA . THR A 1 544 ? 16.598 26.096 -28.642 1.00 89.56 544 THR A CA 1
ATOM 4212 C C . THR A 1 544 ? 18.115 26.256 -28.576 1.00 89.56 544 THR A C 1
ATOM 4214 O O . THR A 1 544 ? 18.635 27.327 -28.892 1.00 89.56 544 THR A O 1
ATOM 4217 N N . LYS A 1 545 ? 18.829 25.203 -28.158 1.00 89.50 545 LYS A N 1
ATOM 4218 C CA . LYS A 1 545 ? 20.278 25.187 -27.950 1.00 89.50 545 LYS A CA 1
ATOM 4219 C C . LYS A 1 545 ? 20.909 23.970 -28.620 1.00 89.50 545 LYS A C 1
ATOM 4221 O O . LYS A 1 545 ? 20.299 22.897 -28.649 1.00 89.50 545 LYS A O 1
ATOM 4226 N N . ALA A 1 546 ? 22.132 24.133 -29.119 1.00 92.38 546 ALA A N 1
ATOM 4227 C CA . ALA A 1 546 ? 22.911 23.085 -29.764 1.00 92.38 546 ALA A CA 1
ATOM 4228 C C . ALA A 1 546 ? 24.409 23.153 -29.407 1.00 92.38 546 ALA A C 1
ATOM 4230 O O . ALA A 1 546 ? 24.938 24.238 -29.187 1.00 92.38 546 ALA A O 1
ATOM 4231 N N . ILE A 1 547 ? 25.079 21.996 -29.387 1.00 93.56 547 ILE A N 1
ATOM 4232 C CA . ILE A 1 547 ? 26.543 21.837 -29.304 1.00 93.56 547 ILE A CA 1
ATOM 4233 C C . ILE A 1 547 ? 27.000 21.077 -30.556 1.00 93.56 547 ILE A C 1
ATOM 4235 O O . ILE A 1 547 ? 26.476 19.993 -30.828 1.00 93.56 547 ILE A O 1
ATOM 4239 N N . TYR A 1 548 ? 27.963 21.621 -31.305 1.00 94.94 548 TYR A N 1
ATOM 4240 C CA . TYR A 1 548 ? 28.420 21.090 -32.597 1.00 94.94 548 TYR A CA 1
ATOM 4241 C C . TYR A 1 548 ? 29.783 20.401 -32.497 1.00 94.94 548 TYR A C 1
ATOM 4243 O O . TYR A 1 548 ? 30.741 20.973 -31.977 1.00 94.94 548 TYR A O 1
ATOM 4251 N N . ARG A 1 549 ? 29.875 19.172 -33.023 1.00 95.00 549 ARG A N 1
ATOM 4252 C CA . ARG A 1 549 ? 31.085 18.338 -32.971 1.00 95.00 549 ARG A CA 1
ATOM 4253 C C . ARG A 1 549 ? 31.381 17.673 -34.306 1.00 95.00 549 ARG A C 1
ATOM 4255 O O . ARG A 1 549 ? 30.485 17.049 -34.862 1.00 95.00 549 ARG A O 1
ATOM 4262 N N . GLU A 1 550 ? 32.612 17.730 -34.798 1.00 96.12 550 GLU A N 1
ATOM 4263 C CA . GLU A 1 550 ? 32.962 17.294 -36.159 1.00 96.12 550 GLU A CA 1
ATOM 4264 C C . GLU A 1 550 ? 34.119 16.289 -36.183 1.00 96.12 550 GLU A C 1
ATOM 4266 O O . GLU A 1 550 ? 35.048 16.383 -35.384 1.00 96.12 550 GLU A O 1
ATOM 4271 N N . PHE A 1 551 ? 34.068 15.305 -37.091 1.00 96.50 551 PHE A N 1
ATOM 4272 C CA . PHE A 1 551 ? 35.129 14.302 -37.281 1.00 96.50 551 PHE A CA 1
ATOM 4273 C C . PHE A 1 551 ? 35.229 13.796 -38.731 1.00 96.50 551 PHE A C 1
ATOM 4275 O O . PHE A 1 551 ? 34.290 13.910 -39.522 1.00 96.50 551 PHE A O 1
ATOM 4282 N N . VAL A 1 552 ? 36.374 13.182 -39.067 1.00 96.44 552 VAL A N 1
ATOM 4283 C CA . VAL A 1 552 ? 36.738 12.750 -40.431 1.00 96.44 552 VAL A CA 1
ATOM 4284 C C . VAL A 1 552 ? 36.804 11.220 -40.557 1.00 96.44 552 VAL A C 1
ATOM 4286 O O . VAL A 1 552 ? 37.370 10.538 -39.700 1.00 96.44 552 VAL A O 1
ATOM 4289 N N . ILE A 1 553 ? 36.274 10.680 -41.661 1.00 94.75 553 ILE A N 1
ATOM 4290 C CA . ILE A 1 553 ? 36.360 9.266 -42.067 1.00 94.75 553 ILE A CA 1
ATOM 4291 C C . ILE A 1 553 ? 37.085 9.162 -43.417 1.00 94.75 553 ILE A C 1
ATOM 4293 O O . ILE A 1 553 ? 36.748 9.887 -44.351 1.00 94.75 553 ILE A O 1
ATOM 4297 N N . ASP A 1 554 ? 38.048 8.244 -43.549 1.00 93.69 554 ASP A N 1
ATOM 4298 C CA . ASP A 1 554 ? 38.881 8.065 -44.754 1.00 93.69 554 ASP A CA 1
ATOM 4299 C C . ASP A 1 554 ? 38.535 6.819 -45.592 1.00 93.69 554 ASP A C 1
ATOM 4301 O O . ASP A 1 554 ? 38.882 6.739 -46.770 1.00 93.69 554 ASP A O 1
ATOM 4305 N N . THR A 1 555 ? 37.840 5.838 -45.012 1.00 92.62 555 THR A N 1
ATOM 4306 C CA . THR A 1 555 ? 37.504 4.565 -45.663 1.00 92.62 555 THR A CA 1
ATOM 4307 C C . THR A 1 555 ? 36.136 4.034 -45.229 1.00 92.62 555 THR A C 1
ATOM 4309 O O . THR A 1 555 ? 35.527 4.541 -44.288 1.00 92.62 555 THR A O 1
ATOM 4312 N N . LEU A 1 556 ? 35.632 3.004 -45.918 1.00 90.75 556 LEU A N 1
ATOM 4313 C CA . LEU A 1 556 ? 34.374 2.349 -45.557 1.00 90.75 556 LEU A CA 1
ATOM 4314 C C . LEU A 1 556 ? 34.499 1.666 -44.192 1.00 90.75 556 LEU A C 1
ATOM 4316 O O . LEU A 1 556 ? 35.445 0.922 -43.925 1.00 90.75 556 LEU A O 1
ATOM 4320 N N . GLY A 1 557 ? 33.505 1.874 -43.338 1.00 90.31 557 GLY A N 1
ATOM 4321 C CA . GLY A 1 557 ? 33.445 1.215 -42.041 1.00 90.31 557 GLY A CA 1
ATOM 4322 C C . GLY A 1 557 ? 32.188 1.577 -41.273 1.00 90.31 557 GLY A C 1
ATOM 4323 O O . GLY A 1 557 ? 31.182 1.994 -41.848 1.00 90.31 557 GLY A O 1
ATOM 4324 N N . MET A 1 558 ? 32.239 1.388 -39.962 1.00 90.12 558 MET A N 1
ATOM 4325 C CA . MET A 1 558 ? 31.125 1.696 -39.078 1.00 90.12 558 MET A CA 1
ATOM 4326 C C . MET A 1 558 ? 31.569 2.626 -37.972 1.00 90.12 558 MET A C 1
ATOM 4328 O O . MET A 1 558 ? 32.670 2.475 -37.445 1.00 90.12 558 MET A O 1
ATOM 4332 N N . ILE A 1 559 ? 30.691 3.540 -37.584 1.00 91.44 559 ILE A N 1
ATOM 4333 C CA . ILE A 1 559 ? 30.926 4.418 -36.451 1.00 91.44 559 ILE A CA 1
ATOM 4334 C C . ILE A 1 559 ? 29.962 4.101 -35.324 1.00 91.44 559 ILE A C 1
ATOM 4336 O O . ILE A 1 559 ? 28.769 3.945 -35.559 1.00 91.44 559 ILE A O 1
ATOM 4340 N N . THR A 1 560 ? 30.485 3.996 -34.109 1.00 91.88 560 THR A N 1
ATOM 4341 C CA . THR A 1 560 ? 29.709 3.833 -32.884 1.00 91.88 560 THR A CA 1
ATOM 4342 C C . THR A 1 560 ? 29.749 5.137 -32.104 1.00 91.88 560 THR A C 1
ATOM 4344 O O . THR A 1 560 ? 30.833 5.626 -31.789 1.00 91.88 560 THR A O 1
ATOM 4347 N N . LEU A 1 561 ? 28.578 5.676 -31.782 1.00 93.69 561 LEU A N 1
ATOM 4348 C CA . LEU A 1 561 ? 28.407 6.845 -30.921 1.00 93.69 561 LEU A CA 1
ATOM 4349 C C . LEU A 1 561 ? 27.942 6.405 -29.533 1.00 93.69 561 LEU A C 1
ATOM 4351 O O . LEU A 1 561 ? 27.098 5.511 -29.441 1.00 93.69 561 LEU A O 1
ATOM 4355 N N . GLY A 1 562 ? 28.427 7.048 -28.472 1.00 93.06 562 GLY A N 1
ATOM 4356 C CA . GLY A 1 562 ? 27.959 6.788 -27.109 1.00 93.06 562 GLY A CA 1
ATOM 4357 C C . GLY A 1 562 ? 28.465 7.797 -26.083 1.00 93.06 562 GLY A C 1
ATOM 4358 O O . GLY A 1 562 ? 29.128 8.769 -26.429 1.00 93.06 562 GLY A O 1
ATOM 4359 N N . GLY A 1 563 ? 28.140 7.565 -24.809 1.00 90.38 563 GLY A N 1
ATOM 4360 C CA . GLY A 1 563 ? 28.659 8.360 -23.687 1.00 90.38 563 GLY A CA 1
ATOM 4361 C C . GLY A 1 563 ? 28.083 9.770 -23.577 1.00 90.38 563 GLY A C 1
ATOM 4362 O O . GLY A 1 563 ? 28.689 10.617 -22.930 1.00 90.38 563 GLY A O 1
ATOM 4363 N N . GLY A 1 564 ? 26.940 10.027 -24.211 1.00 88.56 564 GLY A N 1
ATOM 4364 C CA . GLY A 1 564 ? 26.270 11.314 -24.096 1.00 88.56 564 GLY A CA 1
ATOM 4365 C C . GLY A 1 564 ? 25.528 11.489 -22.771 1.00 88.56 564 GLY A C 1
ATOM 4366 O O . GLY A 1 564 ? 25.263 10.535 -22.034 1.00 88.56 564 GLY A O 1
ATOM 4367 N N . SER A 1 565 ? 25.176 12.734 -22.493 1.00 87.69 565 SER A N 1
ATOM 4368 C CA . SER A 1 565 ? 24.367 13.163 -21.362 1.00 87.69 565 SER A CA 1
ATOM 4369 C C . SER A 1 565 ? 22.913 12.690 -21.470 1.00 87.69 565 SER A C 1
ATOM 4371 O O . SER A 1 565 ? 22.332 12.632 -22.555 1.00 87.69 565 SER A O 1
ATOM 4373 N N . TYR A 1 566 ? 22.293 12.366 -20.332 1.00 87.62 566 TYR A N 1
ATOM 4374 C CA . TYR A 1 566 ? 20.901 11.896 -20.298 1.00 87.62 566 TYR A CA 1
ATOM 4375 C C . TYR A 1 566 ? 19.873 12.987 -20.601 1.00 87.62 566 TYR A C 1
ATOM 4377 O O . TYR A 1 566 ? 18.731 12.675 -20.933 1.00 87.62 566 TYR A O 1
ATOM 4385 N N . TYR A 1 567 ? 20.289 14.248 -20.490 1.00 84.31 567 TYR A N 1
ATOM 4386 C CA . TYR A 1 567 ? 19.469 15.423 -20.768 1.00 84.31 567 TYR A CA 1
ATOM 4387 C C . TYR A 1 567 ? 19.400 15.749 -22.265 1.00 84.31 567 TYR A C 1
ATOM 4389 O O . TYR A 1 567 ? 18.449 16.366 -22.731 1.00 84.31 567 TYR A O 1
ATOM 4397 N N . CYS A 1 568 ? 20.389 15.302 -23.041 1.00 88.88 568 CYS A N 1
ATOM 4398 C CA . CYS A 1 568 ? 20.553 15.725 -24.422 1.00 88.88 568 CYS A CA 1
ATOM 4399 C C . CYS A 1 568 ? 19.918 14.751 -25.414 1.00 88.88 568 CYS A C 1
ATOM 4401 O O . CYS A 1 568 ? 19.871 13.528 -25.220 1.00 88.88 568 CYS A O 1
ATOM 4403 N N . ARG A 1 569 ? 19.495 15.306 -26.549 1.00 92.81 569 ARG A N 1
ATOM 4404 C CA . ARG A 1 569 ? 19.162 14.542 -27.758 1.00 92.81 569 ARG A CA 1
ATOM 4405 C C . ARG A 1 569 ? 20.199 14.802 -28.831 1.00 92.81 569 ARG A C 1
ATOM 4407 O O . ARG A 1 569 ? 20.789 15.870 -28.855 1.00 92.81 569 ARG A O 1
ATOM 4414 N N . TYR A 1 570 ? 20.420 13.835 -29.712 1.00 94.50 570 TYR A N 1
ATOM 4415 C CA . TYR A 1 570 ? 21.509 13.909 -30.683 1.00 94.50 570 TYR A CA 1
ATOM 4416 C C . TYR A 1 570 ? 21.032 13.599 -32.090 1.00 94.50 570 TYR A C 1
ATOM 4418 O O . TYR A 1 570 ? 20.160 12.750 -32.272 1.00 94.50 570 TYR A O 1
ATOM 4426 N N . ILE A 1 571 ? 21.649 14.226 -33.086 1.00 94.31 571 ILE A N 1
ATOM 4427 C CA . ILE A 1 571 ? 21.556 13.794 -34.483 1.00 94.31 571 ILE A CA 1
ATOM 4428 C C . ILE A 1 571 ? 22.968 13.770 -35.063 1.00 94.31 571 ILE A C 1
ATOM 4430 O O . ILE A 1 571 ? 23.733 14.720 -34.895 1.00 94.31 571 ILE A O 1
ATOM 4434 N N . LEU A 1 572 ? 23.305 12.671 -35.740 1.00 93.81 572 LEU A N 1
ATOM 4435 C CA . LEU A 1 572 ? 24.499 12.598 -36.570 1.00 93.81 572 LEU A CA 1
ATOM 4436 C C . LEU A 1 572 ? 24.149 13.078 -37.978 1.00 93.81 572 LEU A C 1
ATOM 4438 O O . LEU A 1 572 ? 23.203 12.576 -38.579 1.00 93.81 572 LEU A O 1
ATOM 4442 N N . TYR A 1 573 ? 24.936 13.995 -38.519 1.00 93.81 573 TYR A N 1
ATOM 4443 C CA . TYR A 1 573 ? 24.827 14.495 -39.881 1.00 93.81 573 TYR A CA 1
ATOM 4444 C C . TYR A 1 573 ? 26.060 14.106 -40.689 1.00 93.81 573 TYR A C 1
ATOM 4446 O O . TYR A 1 573 ? 27.177 14.076 -40.176 1.00 93.81 573 TYR A O 1
ATOM 4454 N N . LYS A 1 574 ? 25.859 13.836 -41.977 1.00 93.31 574 LYS A N 1
ATOM 4455 C CA . LYS A 1 574 ? 26.919 13.847 -42.983 1.00 93.31 574 LYS A CA 1
ATOM 4456 C C . LYS A 1 574 ? 27.022 15.265 -43.547 1.00 93.31 574 LYS A C 1
ATOM 4458 O O . LYS A 1 574 ? 26.024 15.791 -44.046 1.00 93.31 574 LYS A O 1
ATOM 4463 N N . GLY A 1 575 ? 28.209 15.859 -43.469 1.00 93.31 575 GLY A N 1
ATOM 4464 C CA . GLY A 1 575 ? 28.471 17.255 -43.824 1.00 93.31 575 GLY A CA 1
ATOM 4465 C C . GLY A 1 575 ? 29.348 17.962 -42.788 1.00 93.31 575 GLY A C 1
ATOM 4466 O O . GLY A 1 575 ? 29.623 17.402 -41.733 1.00 93.31 575 GLY A O 1
ATOM 4467 N N . ASP A 1 576 ? 29.786 19.171 -43.135 1.00 94.81 576 ASP A N 1
ATOM 4468 C CA . ASP A 1 576 ? 30.610 20.071 -42.317 1.00 94.81 576 ASP A CA 1
ATOM 4469 C C . ASP A 1 576 ? 29.744 21.283 -41.939 1.00 94.81 576 ASP A C 1
ATOM 4471 O O . ASP A 1 576 ? 29.424 22.123 -42.786 1.00 94.81 576 ASP A O 1
ATOM 4475 N N . ALA A 1 577 ? 29.266 21.319 -40.696 1.00 94.50 577 ALA A N 1
ATOM 4476 C CA . ALA A 1 577 ? 28.357 22.345 -40.202 1.00 94.50 577 ALA A CA 1
ATOM 4477 C C . ALA A 1 577 ? 29.057 23.698 -40.058 1.00 94.50 577 ALA A C 1
ATOM 4479 O O . ALA A 1 577 ? 28.443 24.721 -40.362 1.00 94.50 577 ALA A O 1
ATOM 4480 N N . SER A 1 578 ? 30.328 23.707 -39.649 1.00 92.88 578 SER A N 1
ATOM 4481 C CA . SER A 1 578 ? 31.128 24.928 -39.519 1.00 92.88 578 SER A CA 1
ATOM 4482 C C . SER A 1 578 ? 31.316 25.624 -40.872 1.00 92.88 578 SER A C 1
ATOM 4484 O O . SER A 1 578 ? 30.999 26.808 -41.022 1.00 92.88 578 SER A O 1
ATOM 4486 N N . ALA A 1 579 ? 31.739 24.882 -41.900 1.00 93.88 579 ALA A N 1
ATOM 4487 C CA . ALA A 1 579 ? 31.917 25.411 -43.250 1.00 93.88 579 ALA A CA 1
ATOM 4488 C C . ALA A 1 579 ? 30.591 25.876 -43.872 1.00 93.88 579 ALA A C 1
ATOM 4490 O O . ALA A 1 579 ? 30.553 26.915 -44.538 1.00 93.88 579 ALA A O 1
ATOM 4491 N N . LEU A 1 580 ? 29.497 25.139 -43.643 1.00 95.50 580 LEU A N 1
ATOM 4492 C CA . LEU A 1 580 ? 28.166 25.510 -44.127 1.00 95.50 580 LEU A CA 1
ATOM 4493 C C . LEU A 1 580 ? 27.640 26.784 -43.449 1.00 95.50 580 LEU A C 1
ATOM 4495 O O . LEU A 1 580 ? 27.188 27.687 -44.154 1.00 95.50 580 LEU A O 1
ATOM 4499 N N . ALA A 1 581 ? 27.741 26.899 -42.121 1.00 93.62 581 ALA A N 1
ATOM 4500 C CA . ALA A 1 581 ? 27.313 28.086 -41.375 1.00 93.62 581 ALA A CA 1
ATOM 4501 C C . ALA A 1 581 ? 28.069 29.348 -41.819 1.00 93.62 581 ALA A C 1
ATOM 4503 O O . ALA A 1 581 ? 27.453 30.391 -42.057 1.00 93.62 581 ALA A O 1
ATOM 4504 N N . THR A 1 582 ? 29.384 29.237 -42.030 1.00 93.75 582 THR A N 1
ATOM 4505 C CA . THR A 1 582 ? 30.220 30.333 -42.539 1.00 93.75 582 THR A CA 1
ATOM 4506 C C . THR A 1 582 ? 29.861 30.719 -43.971 1.00 93.75 582 THR A C 1
ATOM 4508 O O . THR A 1 582 ? 29.718 31.906 -44.262 1.00 93.75 582 THR A O 1
ATOM 4511 N N . ALA A 1 583 ? 29.653 29.750 -44.868 1.00 94.19 583 ALA A N 1
ATOM 4512 C CA . ALA A 1 583 ? 29.249 30.031 -46.248 1.00 94.19 583 ALA A CA 1
ATOM 4513 C C . ALA A 1 583 ? 27.856 30.684 -46.343 1.00 94.19 583 ALA A C 1
ATOM 4515 O O . ALA A 1 583 ? 27.599 31.457 -47.266 1.00 94.19 583 ALA A O 1
ATOM 4516 N N . GLN A 1 584 ? 26.964 30.380 -45.397 1.00 95.00 584 GLN A N 1
ATOM 4517 C CA . GLN A 1 584 ? 25.585 30.880 -45.356 1.00 95.00 584 GLN A CA 1
ATOM 4518 C C . GLN A 1 584 ? 25.415 32.150 -44.506 1.00 95.00 584 GLN A C 1
ATOM 4520 O O . GLN A 1 584 ? 24.351 32.769 -44.557 1.00 95.00 584 GLN A O 1
ATOM 4525 N N . ASN A 1 585 ? 26.442 32.545 -43.744 1.00 93.00 585 ASN A N 1
ATOM 4526 C CA . ASN A 1 585 ? 26.398 33.622 -42.752 1.00 93.00 585 ASN A CA 1
ATOM 4527 C C . ASN A 1 585 ? 25.251 33.438 -41.733 1.00 93.00 585 ASN A C 1
ATOM 4529 O O . ASN A 1 585 ? 24.405 34.321 -41.576 1.00 93.00 585 ASN A O 1
ATOM 4533 N N . LYS A 1 586 ? 25.198 32.261 -41.089 1.00 93.00 586 LYS A N 1
ATOM 4534 C CA . LYS A 1 586 ? 24.134 31.839 -40.158 1.00 93.00 586 LYS A CA 1
ATOM 4535 C C . LYS A 1 586 ? 24.714 31.534 -38.777 1.00 93.00 586 LYS A C 1
ATOM 4537 O O . LYS A 1 586 ? 25.369 30.511 -38.612 1.00 93.00 586 LYS A O 1
ATOM 4542 N N . PHE A 1 587 ? 24.447 32.396 -37.796 1.00 90.00 587 PHE A N 1
ATOM 4543 C CA . PHE A 1 587 ? 25.008 32.283 -36.434 1.00 90.00 587 PHE A CA 1
ATOM 4544 C C . PHE A 1 587 ? 24.031 32.699 -35.321 1.00 90.00 587 PHE A C 1
ATOM 4546 O O . PHE A 1 587 ? 24.347 32.588 -34.137 1.00 90.00 587 PHE A O 1
ATOM 4553 N N . THR A 1 588 ? 22.833 33.177 -35.676 1.00 86.38 588 THR A N 1
ATOM 4554 C CA . THR A 1 588 ? 21.861 33.712 -34.711 1.00 86.38 588 THR A CA 1
ATOM 4555 C C . THR A 1 588 ? 20.712 32.731 -34.470 1.00 86.38 588 THR A C 1
ATOM 4557 O O . THR A 1 588 ? 20.279 32.017 -35.374 1.00 86.38 588 THR A O 1
ATOM 4560 N N . TYR A 1 589 ? 20.160 32.708 -33.252 1.00 82.31 589 TYR A N 1
ATOM 4561 C CA . TYR A 1 589 ? 18.942 31.945 -32.962 1.00 82.31 589 TYR A CA 1
ATOM 4562 C C . TYR A 1 589 ? 17.762 32.392 -33.841 1.00 82.31 589 TYR A C 1
ATOM 4564 O O . TYR A 1 589 ? 17.527 33.584 -34.035 1.00 82.31 589 TYR A O 1
ATOM 4572 N N . GLY A 1 590 ? 17.003 31.418 -34.345 1.00 83.56 590 GLY A N 1
ATOM 4573 C CA . GLY A 1 590 ? 15.938 31.617 -35.334 1.00 83.56 590 GLY A CA 1
ATOM 4574 C C . GLY A 1 590 ? 16.405 31.408 -36.778 1.00 83.56 590 GLY A C 1
ATOM 4575 O O . GLY A 1 590 ? 15.573 31.199 -37.657 1.00 83.56 590 GLY A O 1
ATOM 4576 N N . GLU A 1 591 ? 17.718 31.397 -37.017 1.00 91.50 591 GLU A N 1
ATOM 4577 C CA . GLU A 1 591 ? 18.315 30.970 -38.281 1.00 91.50 591 GLU A CA 1
ATOM 4578 C C . GLU A 1 591 ? 18.575 29.454 -38.307 1.00 91.50 591 GLU A C 1
ATOM 4580 O O . GLU A 1 591 ? 18.696 28.813 -37.258 1.00 91.50 591 GLU A O 1
ATOM 4585 N N . THR A 1 592 ? 18.691 28.883 -39.511 1.00 93.38 592 THR A N 1
ATOM 4586 C CA . THR A 1 592 ? 19.001 27.461 -39.713 1.00 93.38 592 THR A CA 1
ATOM 4587 C C . THR A 1 592 ? 20.169 27.236 -40.669 1.00 93.38 592 THR A C 1
ATOM 4589 O O . THR A 1 592 ? 20.329 27.998 -41.620 1.00 93.38 592 THR A O 1
ATOM 4592 N N . ILE A 1 593 ? 20.956 26.180 -40.432 1.00 95.00 593 ILE A N 1
ATOM 4593 C CA . ILE A 1 593 ? 22.056 25.741 -41.312 1.00 95.00 593 ILE A CA 1
ATOM 4594 C C . ILE A 1 593 ? 21.533 24.699 -42.305 1.00 95.00 593 ILE A C 1
ATOM 4596 O O . ILE A 1 593 ? 21.153 23.593 -41.908 1.00 95.00 593 ILE A O 1
ATOM 4600 N N . ASP A 1 594 ? 21.539 25.035 -43.592 1.00 93.81 594 ASP A N 1
ATOM 4601 C CA . ASP A 1 594 ? 21.103 24.152 -44.678 1.00 93.81 594 ASP A CA 1
ATOM 4602 C C . ASP A 1 594 ? 22.252 23.266 -45.201 1.00 93.81 594 ASP A C 1
ATOM 4604 O O . ASP A 1 594 ? 23.429 23.597 -45.066 1.00 93.81 594 ASP A O 1
ATOM 4608 N N . GLY A 1 595 ? 21.929 22.136 -45.843 1.00 91.44 595 GLY A N 1
ATOM 4609 C CA . GLY A 1 595 ? 22.907 21.282 -46.546 1.00 91.44 595 GLY A CA 1
ATOM 4610 C C . GLY A 1 595 ? 23.502 20.118 -45.740 1.00 91.44 595 GLY A C 1
ATOM 4611 O O . GLY A 1 595 ? 24.187 19.271 -46.314 1.00 91.44 595 GLY A O 1
ATOM 4612 N N . LEU A 1 596 ? 23.198 20.011 -44.443 1.00 93.38 596 LEU A N 1
ATOM 4613 C CA . LEU A 1 596 ? 23.525 18.836 -43.631 1.00 93.38 596 LEU A CA 1
ATOM 4614 C C . LEU A 1 596 ? 22.554 17.682 -43.926 1.00 93.38 596 LEU A C 1
ATOM 4616 O O . LEU A 1 596 ? 21.337 17.854 -43.887 1.00 93.38 596 LEU A O 1
ATOM 4620 N N . THR A 1 597 ? 23.075 16.478 -44.184 1.00 92.25 597 THR A N 1
ATOM 4621 C CA . THR A 1 597 ? 22.239 15.283 -44.400 1.00 92.25 597 THR A CA 1
ATOM 4622 C C . THR A 1 597 ? 22.159 14.465 -43.117 1.00 92.25 597 THR A C 1
ATOM 4624 O O . THR A 1 597 ? 23.150 13.861 -42.711 1.00 92.25 597 THR A O 1
ATOM 4627 N N . ALA A 1 598 ? 20.993 14.430 -42.468 1.00 90.94 598 ALA A N 1
ATOM 4628 C CA . ALA A 1 598 ? 20.800 13.643 -41.251 1.00 90.94 598 ALA A CA 1
ATOM 4629 C C . ALA A 1 598 ? 21.000 12.143 -41.528 1.00 90.94 598 ALA A C 1
ATOM 4631 O O . ALA A 1 598 ? 20.394 11.595 -42.444 1.00 90.94 598 ALA A O 1
ATOM 4632 N N . MET A 1 599 ? 21.835 11.487 -40.721 1.00 88.38 599 MET A N 1
ATOM 4633 C CA . MET A 1 599 ? 22.109 10.044 -40.761 1.00 88.38 599 MET A CA 1
ATOM 4634 C C . MET A 1 599 ? 21.159 9.247 -39.848 1.00 88.38 599 MET A C 1
ATOM 4636 O O . MET A 1 599 ? 21.184 8.016 -39.838 1.00 88.38 599 MET A O 1
ATOM 4640 N N . SER A 1 600 ? 20.342 9.927 -39.040 1.00 85.25 600 SER A N 1
ATOM 4641 C CA . SER A 1 600 ? 19.328 9.346 -38.155 1.00 85.25 600 SER A CA 1
ATOM 4642 C C . SER A 1 600 ? 18.220 10.346 -37.834 1.00 85.25 600 SER A C 1
ATOM 4644 O O . SER A 1 600 ? 18.360 11.545 -38.059 1.00 85.25 600 SER A O 1
ATOM 4646 N N . GLY A 1 601 ? 17.149 9.855 -37.206 1.00 87.25 601 GLY A N 1
ATOM 4647 C CA . GLY A 1 601 ? 16.315 10.695 -36.348 1.00 87.25 601 GLY A CA 1
ATOM 4648 C C . GLY A 1 601 ? 17.014 11.034 -35.024 1.00 87.25 601 GLY A C 1
ATOM 4649 O O . GLY A 1 601 ? 18.220 10.846 -34.862 1.00 87.25 601 GLY A O 1
ATOM 4650 N N . CYS A 1 602 ? 16.231 11.500 -34.058 1.00 90.25 602 CYS A N 1
ATOM 4651 C CA . CYS A 1 602 ? 16.712 11.905 -32.741 1.00 90.25 602 CYS A CA 1
ATOM 4652 C C . CYS A 1 602 ? 17.154 10.725 -31.873 1.00 90.25 602 CYS A C 1
ATOM 4654 O O . CYS A 1 602 ? 16.372 9.818 -31.591 1.00 90.25 602 CYS A O 1
ATOM 4656 N N . LEU A 1 603 ? 18.397 10.772 -31.403 1.00 91.06 603 LEU A N 1
ATOM 4657 C CA . LEU A 1 603 ? 19.045 9.738 -30.599 1.00 91.06 603 LEU A CA 1
ATOM 4658 C C . LEU A 1 603 ? 19.156 10.171 -29.132 1.00 91.06 603 LEU A C 1
ATOM 4660 O O . LEU A 1 603 ? 19.153 11.362 -28.819 1.00 91.06 603 LEU A O 1
ATOM 4664 N N . SER A 1 604 ? 19.319 9.205 -28.226 1.00 92.56 604 SER A N 1
ATOM 4665 C CA . SER A 1 604 ? 19.793 9.443 -26.854 1.00 92.56 604 SER A CA 1
ATOM 4666 C C . SER A 1 604 ? 21.017 8.580 -26.602 1.00 92.56 604 SER A C 1
ATOM 4668 O O . SER A 1 604 ? 20.891 7.361 -26.557 1.00 92.56 604 SER A O 1
ATOM 4670 N N . LEU A 1 605 ? 22.186 9.205 -26.450 1.00 92.00 605 LEU A N 1
ATOM 4671 C CA . LEU A 1 605 ? 23.471 8.520 -26.261 1.00 92.00 605 LEU A CA 1
ATOM 4672 C C . LEU A 1 605 ? 23.761 8.149 -24.792 1.00 92.00 605 LEU A C 1
ATOM 4674 O O . LEU A 1 605 ? 24.845 7.649 -24.486 1.00 92.00 605 LEU A O 1
ATOM 4678 N N . TYR A 1 606 ? 22.812 8.385 -23.880 1.00 90.56 606 TYR A N 1
ATOM 4679 C CA . TYR A 1 606 ? 22.937 8.004 -22.476 1.00 90.56 606 TYR A CA 1
ATOM 4680 C C . TYR A 1 606 ? 22.574 6.536 -22.275 1.00 90.56 606 TYR A C 1
ATOM 4682 O O . TYR A 1 606 ? 21.457 6.116 -22.580 1.00 90.56 606 TYR A O 1
ATOM 4690 N N . GLY A 1 607 ? 23.536 5.744 -21.798 1.00 85.50 607 GLY A N 1
ATOM 4691 C CA . GLY A 1 607 ? 23.379 4.299 -21.598 1.00 85.50 607 GLY A CA 1
ATOM 4692 C C . GLY A 1 607 ? 23.188 3.482 -22.884 1.00 85.50 607 GLY A C 1
ATOM 4693 O O . GLY A 1 607 ? 23.099 2.261 -22.811 1.00 85.50 607 GLY A O 1
ATOM 4694 N N . ASN A 1 608 ? 23.159 4.130 -24.052 1.00 89.06 608 ASN A N 1
ATOM 4695 C CA . ASN A 1 608 ? 22.922 3.513 -25.352 1.00 89.06 608 ASN A CA 1
ATOM 4696 C C . ASN A 1 608 ? 24.056 3.848 -26.320 1.00 89.06 608 ASN A C 1
ATOM 4698 O O . ASN A 1 608 ? 24.667 4.916 -26.241 1.00 89.06 608 ASN A O 1
ATOM 4702 N N . THR A 1 609 ? 24.291 2.952 -27.275 1.00 90.00 609 THR A N 1
ATOM 4703 C CA . THR A 1 609 ? 25.227 3.167 -28.377 1.00 90.00 609 THR A CA 1
ATOM 4704 C C . THR A 1 609 ? 24.535 2.969 -29.719 1.00 90.00 609 THR A C 1
ATOM 4706 O O . THR A 1 609 ? 23.639 2.136 -29.861 1.00 90.00 609 THR A O 1
ATOM 4709 N N . TYR A 1 610 ? 24.943 3.751 -30.716 1.00 89.88 610 TYR A N 1
ATOM 4710 C CA . TYR A 1 610 ? 24.337 3.735 -32.049 1.00 89.88 610 TYR A CA 1
ATOM 4711 C C . TYR A 1 610 ? 25.422 3.528 -33.087 1.00 89.88 610 TYR A C 1
ATOM 4713 O O . TYR A 1 610 ? 26.436 4.222 -33.062 1.00 89.88 610 TYR A O 1
ATOM 4721 N N . ILE A 1 611 ? 25.200 2.567 -33.980 1.00 89.62 611 ILE A N 1
ATOM 4722 C CA . ILE A 1 611 ? 26.155 2.160 -35.006 1.00 89.62 611 ILE A CA 1
ATOM 4723 C C . ILE A 1 611 ? 25.648 2.591 -36.381 1.00 89.62 611 ILE A C 1
ATOM 4725 O O . ILE A 1 611 ? 24.528 2.249 -36.757 1.00 89.62 611 ILE A O 1
ATOM 4729 N N . PHE A 1 612 ? 26.477 3.303 -37.140 1.00 89.69 612 PHE A N 1
ATOM 4730 C CA . PHE A 1 612 ? 26.166 3.768 -38.492 1.00 89.69 612 PHE A CA 1
ATOM 4731 C C . PHE A 1 612 ? 27.176 3.226 -39.485 1.00 89.69 612 PHE A C 1
ATOM 4733 O O . PHE A 1 612 ? 28.364 3.160 -39.182 1.00 89.69 612 PHE A O 1
ATOM 4740 N N . CYS A 1 613 ? 26.718 2.906 -40.690 1.00 89.75 613 CYS A N 1
ATOM 4741 C CA . CYS A 1 613 ? 27.595 2.659 -41.826 1.00 89.75 613 CYS A CA 1
ATOM 4742 C C . CYS A 1 613 ? 28.050 4.005 -42.393 1.00 89.75 613 CYS A C 1
ATOM 4744 O O . CYS A 1 613 ? 27.218 4.861 -42.688 1.00 89.75 613 CYS A O 1
ATOM 4746 N N . VAL A 1 614 ? 29.360 4.196 -42.525 1.00 90.12 614 VAL A N 1
ATOM 4747 C CA . VAL A 1 614 ? 29.951 5.459 -42.977 1.00 90.12 614 VAL A CA 1
ATOM 4748 C C . VAL A 1 614 ? 30.867 5.231 -44.173 1.00 90.12 614 VAL A C 1
ATOM 4750 O O . VAL A 1 614 ? 31.564 4.217 -44.270 1.00 90.12 614 VAL A O 1
ATOM 4753 N N . ALA A 1 615 ? 30.841 6.197 -45.087 1.00 91.19 615 ALA A N 1
ATOM 4754 C CA . ALA A 1 615 ? 31.754 6.317 -46.218 1.00 91.19 615 ALA A CA 1
ATOM 4755 C C . ALA A 1 615 ? 32.717 7.501 -46.002 1.00 91.19 615 ALA A C 1
ATOM 4757 O O . ALA A 1 615 ? 32.437 8.336 -45.133 1.00 91.19 615 ALA A O 1
ATOM 4758 N N . PRO A 1 616 ? 33.820 7.602 -46.770 1.00 94.00 616 PRO A N 1
ATOM 4759 C CA . PRO A 1 616 ? 34.776 8.699 -46.627 1.00 94.00 616 PRO A CA 1
ATOM 4760 C C . PRO A 1 616 ? 34.107 10.086 -46.676 1.00 94.00 616 PRO A C 1
ATOM 4762 O O . PRO A 1 616 ? 33.265 10.331 -47.544 1.00 94.00 616 PRO A O 1
ATOM 4765 N N . GLY A 1 617 ? 34.453 10.977 -45.741 1.00 93.75 617 GLY A N 1
ATOM 4766 C CA . GLY A 1 617 ? 33.867 12.319 -45.603 1.00 93.75 617 GLY A CA 1
ATOM 4767 C C . GLY A 1 617 ? 33.929 12.898 -44.180 1.00 93.75 617 GLY A C 1
ATOM 4768 O O . GLY A 1 617 ? 34.453 12.259 -43.267 1.00 93.75 617 GLY A O 1
ATOM 4769 N N . ILE A 1 618 ? 33.376 14.106 -44.008 1.00 95.25 618 ILE A N 1
ATOM 4770 C CA . ILE A 1 618 ? 33.204 14.798 -42.715 1.00 95.25 618 ILE A CA 1
ATOM 4771 C C . ILE A 1 618 ? 31.780 14.564 -42.199 1.00 95.25 618 ILE A C 1
ATOM 4773 O O . ILE A 1 618 ? 30.821 14.532 -42.980 1.00 95.25 618 ILE A O 1
ATOM 4777 N N . TYR A 1 619 ? 31.657 14.385 -40.888 1.00 95.31 619 TYR A N 1
ATOM 4778 C CA . TYR A 1 619 ? 30.387 14.201 -40.199 1.00 95.31 619 TYR A CA 1
ATOM 4779 C C . TYR A 1 619 ? 30.305 15.120 -38.979 1.00 95.31 619 TYR A C 1
ATOM 4781 O O . TYR A 1 619 ? 31.294 15.279 -38.261 1.00 95.31 619 TYR A O 1
ATOM 4789 N N . THR A 1 620 ? 29.107 15.645 -38.711 1.00 95.94 620 THR A N 1
ATOM 4790 C CA . THR A 1 620 ? 28.809 16.508 -37.562 1.00 95.94 620 THR A CA 1
ATOM 4791 C C . THR A 1 620 ? 27.829 15.812 -36.617 1.00 95.94 620 THR A C 1
ATOM 4793 O O . THR A 1 620 ? 26.711 15.476 -37.004 1.00 95.94 620 THR A O 1
ATOM 4796 N N . LEU A 1 621 ? 28.205 15.617 -35.356 1.00 95.75 621 LEU A N 1
ATOM 4797 C CA . LEU A 1 621 ? 27.305 15.237 -34.270 1.00 95.75 621 LEU A CA 1
ATOM 4798 C C . LEU A 1 621 ? 26.801 16.501 -33.565 1.00 95.75 621 LEU A C 1
ATOM 4800 O O . LEU A 1 621 ? 27.598 17.281 -33.049 1.00 95.75 621 LEU A O 1
ATOM 4804 N N . VAL A 1 622 ? 25.482 16.677 -33.514 1.00 95.62 622 VAL A N 1
ATOM 4805 C CA . VAL A 1 622 ? 24.845 17.817 -32.839 1.00 95.62 622 VAL A CA 1
ATOM 4806 C C . VAL A 1 622 ? 24.112 17.333 -31.595 1.00 95.62 622 VAL A C 1
ATOM 4808 O O . VAL A 1 622 ? 23.287 16.422 -31.698 1.00 95.62 622 VAL A O 1
ATOM 4811 N N . SER A 1 623 ? 24.390 17.948 -30.445 1.00 95.19 623 SER A N 1
ATOM 4812 C CA . SER A 1 623 ? 23.660 17.734 -29.188 1.00 95.19 623 SER A CA 1
ATOM 4813 C C . SER A 1 623 ? 22.658 18.859 -28.972 1.00 95.19 623 SER A C 1
ATOM 4815 O O . SER A 1 623 ? 23.047 20.017 -28.999 1.00 95.19 623 SER A O 1
ATOM 4817 N N . PHE A 1 624 ? 21.395 18.537 -28.722 1.00 94.00 624 PHE A N 1
ATOM 4818 C CA . PHE A 1 624 ? 20.295 19.481 -28.537 1.00 94.00 624 PHE A CA 1
ATOM 4819 C C . PHE A 1 624 ? 19.869 19.576 -27.072 1.00 94.00 624 PHE A C 1
ATOM 4821 O O . PHE A 1 624 ? 19.850 18.557 -26.371 1.00 94.00 624 PHE A O 1
ATOM 4828 N N . GLY A 1 625 ? 19.473 20.780 -26.660 1.00 89.69 625 GLY A N 1
ATOM 4829 C CA . GLY A 1 625 ? 18.895 21.067 -25.347 1.00 89.69 625 GLY A CA 1
ATOM 4830 C C . GLY A 1 625 ? 18.031 22.331 -25.344 1.00 89.69 625 GLY A C 1
ATOM 4831 O O . GLY A 1 625 ? 17.889 23.017 -26.366 1.00 89.69 625 GLY A O 1
ATOM 4832 N N . ASP A 1 626 ? 17.453 22.643 -24.188 1.00 86.31 626 ASP A N 1
ATOM 4833 C CA . ASP A 1 626 ? 16.620 23.825 -23.955 1.00 86.31 626 ASP A CA 1
ATOM 4834 C C . ASP A 1 626 ? 17.032 24.619 -22.698 1.00 86.31 626 ASP A C 1
ATOM 4836 O O . ASP A 1 626 ? 18.148 24.497 -22.190 1.00 86.31 626 ASP A O 1
ATOM 4840 N N . SER A 1 627 ? 16.165 25.514 -22.217 1.00 78.06 627 SER A N 1
ATOM 4841 C CA . SER A 1 627 ? 16.442 26.338 -21.033 1.00 78.06 627 SER A CA 1
ATOM 4842 C C . SER A 1 627 ? 16.599 25.535 -19.736 1.00 78.06 627 SER A C 1
ATOM 4844 O O . SER A 1 627 ? 17.255 26.014 -18.814 1.00 78.06 627 SER A O 1
ATOM 4846 N N . THR A 1 628 ? 16.047 24.324 -19.648 1.00 81.00 628 THR A N 1
ATOM 4847 C CA . THR A 1 628 ? 16.206 23.429 -18.490 1.00 81.00 628 THR A CA 1
ATOM 4848 C C . THR A 1 628 ? 17.554 22.706 -18.482 1.00 81.00 628 THR A C 1
ATOM 4850 O O . THR A 1 628 ? 17.995 22.226 -17.432 1.00 81.00 628 THR A O 1
ATOM 4853 N N . ASP A 1 629 ? 18.233 22.682 -19.630 1.00 82.25 629 ASP A N 1
ATOM 4854 C CA . ASP A 1 629 ? 19.517 22.012 -19.826 1.00 82.25 629 ASP A CA 1
ATOM 4855 C C . ASP A 1 629 ? 20.717 22.940 -19.596 1.00 82.25 629 ASP A C 1
ATOM 4857 O O . ASP A 1 629 ? 21.866 22.520 -19.728 1.00 82.25 629 ASP A O 1
ATOM 4861 N N . VAL A 1 630 ? 20.485 24.199 -19.219 1.00 80.12 630 VAL A N 1
ATOM 4862 C CA . VAL A 1 630 ? 21.566 25.148 -18.938 1.00 80.12 630 VAL A CA 1
ATOM 4863 C C . VAL A 1 630 ? 22.454 24.636 -17.804 1.00 80.12 630 VAL A C 1
ATOM 4865 O O . VAL A 1 630 ? 21.972 24.117 -16.796 1.00 80.12 630 VAL A O 1
ATOM 4868 N N . ASN A 1 631 ? 23.770 24.781 -17.978 1.00 75.75 631 ASN A N 1
ATOM 4869 C CA . ASN A 1 631 ? 24.804 24.260 -17.082 1.00 75.75 631 ASN A CA 1
ATOM 4870 C C . ASN A 1 631 ? 24.833 22.717 -16.978 1.00 75.75 631 ASN A C 1
ATOM 4872 O O . ASN A 1 631 ? 25.530 22.148 -16.135 1.00 75.75 631 ASN A O 1
ATOM 4876 N N . ARG A 1 632 ? 24.101 22.000 -17.843 1.00 84.00 632 ARG A N 1
ATOM 4877 C CA . ARG A 1 632 ? 24.332 20.569 -18.071 1.00 84.00 632 ARG A CA 1
ATOM 4878 C C . ARG A 1 632 ? 25.506 20.411 -19.020 1.00 84.00 632 ARG A C 1
ATOM 4880 O O . ARG A 1 632 ? 25.571 21.091 -20.040 1.00 84.00 632 ARG A O 1
ATOM 4887 N N . TRP A 1 633 ? 26.407 19.499 -18.677 1.00 86.12 633 TRP A N 1
ATOM 4888 C CA . TRP A 1 633 ? 27.537 19.153 -19.526 1.00 86.12 633 TRP A CA 1
ATOM 4889 C C . TRP A 1 633 ? 27.186 18.025 -20.495 1.00 86.12 633 TRP A C 1
ATOM 4891 O O . TRP A 1 633 ? 26.313 17.188 -20.230 1.00 86.12 633 TRP A O 1
ATOM 4901 N N . ASP A 1 634 ? 27.933 17.977 -21.591 1.00 91.50 634 ASP A N 1
ATOM 4902 C CA . ASP A 1 634 ? 27.917 16.903 -22.569 1.00 91.50 634 ASP A CA 1
ATOM 4903 C C . ASP A 1 634 ? 29.345 16.570 -23.025 1.00 91.50 634 ASP A C 1
ATOM 4905 O O . ASP A 1 634 ? 30.163 17.470 -23.232 1.00 91.50 634 ASP A O 1
ATOM 4909 N N . ARG A 1 635 ? 29.647 15.274 -23.170 1.00 92.88 635 ARG A N 1
ATOM 4910 C CA . ARG A 1 635 ? 30.961 14.768 -23.611 1.00 92.88 635 ARG A CA 1
ATOM 4911 C C . ARG A 1 635 ? 30.841 13.377 -24.263 1.00 92.88 635 ARG A C 1
ATOM 4913 O O . ARG A 1 635 ? 31.293 12.381 -23.687 1.00 92.88 635 ARG A O 1
ATOM 4920 N N . PRO A 1 636 ? 30.206 13.274 -25.440 1.00 95.31 636 PRO A N 1
ATOM 4921 C CA . PRO A 1 636 ? 30.061 12.005 -26.136 1.00 95.31 636 PRO A CA 1
ATOM 4922 C C . PRO A 1 636 ? 31.417 11.480 -26.630 1.00 95.31 636 PRO A C 1
ATOM 4924 O O . PRO A 1 636 ? 32.420 12.191 -26.679 1.00 95.31 636 PRO A O 1
ATOM 4927 N N . TRP A 1 637 ? 31.451 10.218 -27.036 1.00 95.75 637 TRP A N 1
ATOM 4928 C CA . TRP A 1 637 ? 32.589 9.605 -27.708 1.00 95.75 637 TRP A CA 1
ATOM 4929 C C . TRP A 1 637 ? 32.171 8.953 -29.020 1.00 95.75 637 TRP A C 1
ATOM 4931 O O . TRP A 1 637 ? 31.010 8.588 -29.234 1.00 95.75 637 TRP A O 1
ATOM 4941 N N . VAL A 1 638 ? 33.160 8.787 -29.893 1.00 95.75 638 VAL A N 1
ATOM 4942 C CA . VAL A 1 638 ? 33.023 8.248 -31.242 1.00 95.75 638 VAL A CA 1
ATOM 4943 C C . VAL A 1 638 ? 34.071 7.154 -31.448 1.00 95.75 638 VAL A C 1
ATOM 4945 O O . VAL A 1 638 ? 35.245 7.349 -31.141 1.00 95.75 638 VAL A O 1
ATOM 4948 N N . ARG A 1 639 ? 33.669 5.986 -31.960 1.00 94.38 639 ARG A N 1
ATOM 4949 C CA . ARG A 1 639 ? 34.576 4.867 -32.274 1.00 94.38 639 ARG A CA 1
ATOM 4950 C C . ARG A 1 639 ? 34.372 4.381 -33.700 1.00 94.38 639 ARG A C 1
ATOM 4952 O O . ARG A 1 639 ? 33.249 4.055 -34.068 1.00 94.38 639 ARG A O 1
ATOM 4959 N N . PHE A 1 640 ? 35.447 4.256 -34.471 1.00 93.25 640 PHE A N 1
ATOM 4960 C CA . PHE A 1 640 ? 35.402 3.721 -35.833 1.00 93.25 640 PHE A CA 1
ATOM 4961 C C . PHE A 1 640 ? 35.816 2.241 -35.872 1.00 93.25 640 PHE A C 1
ATOM 4963 O O . PHE A 1 640 ? 36.737 1.834 -35.166 1.00 93.25 640 PHE A O 1
ATOM 4970 N N . ASN A 1 641 ? 35.134 1.413 -36.670 1.00 90.44 641 ASN A N 1
ATOM 4971 C CA . ASN A 1 641 ? 35.411 -0.018 -36.808 1.00 90.44 641 ASN A CA 1
ATOM 4972 C C . ASN A 1 641 ? 35.313 -0.525 -38.256 1.00 90.44 641 ASN A C 1
ATOM 4974 O O . ASN A 1 641 ? 34.303 -0.322 -38.932 1.00 90.44 641 ASN A O 1
ATOM 4978 N N . LYS A 1 642 ? 36.310 -1.306 -38.683 1.00 89.38 642 LYS A N 1
ATOM 4979 C CA . LYS A 1 642 ? 36.336 -2.058 -39.946 1.00 89.38 642 LYS A CA 1
ATOM 4980 C C . LYS A 1 642 ? 35.936 -3.518 -39.683 1.00 89.38 642 LYS A C 1
ATOM 4982 O O . LYS A 1 642 ? 36.755 -4.325 -39.252 1.00 89.38 642 LYS A O 1
ATOM 4987 N N . ARG A 1 643 ? 34.665 -3.885 -39.903 1.00 86.00 643 ARG A N 1
ATOM 4988 C CA . ARG A 1 643 ? 34.198 -5.291 -39.826 1.00 86.00 643 ARG A CA 1
ATOM 4989 C C . ARG A 1 643 ? 33.515 -5.712 -41.121 1.00 86.00 643 ARG A C 1
ATOM 4991 O O . ARG A 1 643 ? 32.736 -4.945 -41.681 1.00 86.00 643 ARG A O 1
ATOM 4998 N N . TYR A 1 644 ? 33.752 -6.959 -41.516 1.00 87.00 644 TYR A N 1
ATOM 4999 C CA . TYR A 1 644 ? 33.177 -7.599 -42.696 1.00 87.00 644 TYR A CA 1
ATOM 5000 C C . TYR A 1 644 ? 32.598 -8.960 -42.310 1.00 87.00 644 TYR A C 1
ATOM 5002 O O . TYR A 1 644 ? 33.121 -9.609 -41.405 1.00 87.00 644 TYR A O 1
ATOM 5010 N N . THR A 1 645 ? 31.524 -9.368 -42.985 1.00 90.81 645 THR A N 1
ATOM 5011 C CA . THR A 1 645 ? 30.924 -10.698 -42.812 1.00 90.81 645 THR A CA 1
ATOM 5012 C C . THR A 1 645 ? 31.779 -11.723 -43.547 1.00 90.81 645 THR A C 1
ATOM 5014 O O . THR A 1 645 ? 32.087 -11.513 -44.717 1.00 90.81 645 THR A O 1
ATOM 5017 N N . GLN A 1 646 ? 32.187 -12.800 -42.877 1.00 92.81 646 GLN A N 1
ATOM 5018 C CA . GLN A 1 646 ? 33.074 -13.824 -43.437 1.00 92.81 646 GLN A CA 1
ATOM 5019 C C . GLN A 1 646 ? 32.300 -14.891 -44.216 1.00 92.81 646 GLN A C 1
ATOM 5021 O O . GLN A 1 646 ? 32.656 -15.192 -45.352 1.00 92.81 646 GLN A O 1
ATOM 5026 N N . PHE A 1 647 ? 31.216 -15.426 -43.650 1.00 95.12 647 PHE A N 1
ATOM 5027 C CA . PHE A 1 647 ? 30.439 -16.528 -44.237 1.00 95.12 647 PHE A CA 1
ATOM 5028 C C . PHE A 1 647 ? 29.167 -16.024 -44.930 1.00 95.12 647 PHE A C 1
ATOM 5030 O O . PHE A 1 647 ? 28.083 -16.575 -44.738 1.00 95.12 647 PHE A O 1
ATOM 5037 N N . TYR A 1 648 ? 29.289 -14.940 -45.702 1.00 92.94 648 TYR A N 1
ATOM 5038 C CA . TYR A 1 648 ? 28.182 -14.318 -46.443 1.00 92.94 648 TYR A CA 1
ATOM 5039 C C . TYR A 1 648 ? 27.921 -14.968 -47.815 1.00 92.94 648 TYR A C 1
ATOM 5041 O O . TYR A 1 648 ? 26.899 -14.686 -48.443 1.00 92.94 648 TYR A O 1
ATOM 5049 N N . ASP A 1 649 ? 28.836 -15.816 -48.288 1.00 93.44 649 ASP A N 1
ATOM 5050 C CA . ASP A 1 649 ? 28.742 -16.529 -49.562 1.00 93.44 649 ASP A CA 1
ATOM 5051 C C . ASP A 1 649 ? 28.281 -17.982 -49.318 1.00 93.44 649 ASP A C 1
ATOM 5053 O O . ASP A 1 649 ? 28.968 -18.721 -48.604 1.00 93.44 649 ASP A O 1
ATOM 5057 N N . PRO A 1 650 ? 27.151 -18.434 -49.900 1.00 93.31 650 PRO A N 1
ATOM 5058 C CA . PRO A 1 650 ? 26.663 -19.804 -49.733 1.00 93.31 650 PRO A CA 1
ATOM 5059 C C . PRO A 1 650 ? 27.613 -20.879 -50.288 1.00 93.31 650 PRO A C 1
ATOM 5061 O O . PRO A 1 650 ? 27.507 -22.034 -49.881 1.00 93.31 650 PRO A O 1
ATOM 5064 N N . SER A 1 651 ? 28.540 -20.529 -51.189 1.00 92.94 651 SER A N 1
ATOM 5065 C CA . SER A 1 651 ? 29.568 -21.451 -51.693 1.00 92.94 651 SER A CA 1
ATOM 5066 C C . SER A 1 651 ? 30.716 -21.678 -50.700 1.00 92.94 651 SER A C 1
ATOM 5068 O O . SER A 1 651 ? 31.430 -22.675 -50.806 1.00 92.94 651 SER A O 1
ATOM 5070 N N . SER A 1 652 ? 30.868 -20.787 -49.714 1.00 94.81 652 SER A N 1
ATOM 5071 C CA . SER A 1 652 ? 31.912 -20.825 -48.681 1.00 94.81 652 SER A CA 1
ATOM 5072 C C . SER A 1 652 ? 31.312 -20.684 -47.267 1.00 94.81 652 SER A C 1
ATOM 5074 O O . SER A 1 652 ? 31.625 -19.726 -46.553 1.00 94.81 652 SER A O 1
ATOM 5076 N N . PRO A 1 653 ? 30.427 -21.610 -46.837 1.00 96.19 653 PRO A N 1
ATOM 5077 C CA . PRO A 1 653 ? 29.790 -21.553 -45.523 1.00 96.19 653 PRO A CA 1
ATOM 5078 C C . PRO A 1 653 ? 30.766 -21.928 -44.399 1.00 96.19 653 PRO A C 1
ATOM 5080 O O . PRO A 1 653 ? 31.806 -22.551 -44.622 1.00 96.19 653 PRO A O 1
ATOM 5083 N N . ASN A 1 654 ? 30.387 -21.653 -43.151 1.00 96.94 654 ASN A N 1
ATOM 5084 C CA . ASN A 1 654 ? 31.052 -22.266 -42.004 1.00 96.94 654 ASN A CA 1
ATOM 5085 C C . ASN A 1 654 ? 30.652 -23.750 -41.894 1.00 96.94 654 ASN A C 1
ATOM 5087 O O . ASN A 1 654 ? 29.551 -24.068 -41.441 1.00 96.94 654 ASN A O 1
ATOM 5091 N N . ASP A 1 655 ? 31.541 -24.652 -42.313 1.00 95.94 655 ASP A N 1
ATOM 5092 C CA . ASP A 1 655 ? 31.363 -26.102 -42.172 1.00 95.94 655 ASP A CA 1
ATOM 5093 C C . ASP A 1 655 ? 31.788 -26.580 -40.776 1.00 95.94 655 ASP A C 1
ATOM 5095 O O . ASP A 1 655 ? 32.943 -26.430 -40.377 1.00 95.94 655 ASP A O 1
ATOM 5099 N N . MET A 1 656 ? 30.838 -27.135 -40.025 1.00 96.50 656 MET A N 1
ATOM 5100 C CA . MET A 1 656 ? 31.031 -27.637 -38.662 1.00 96.50 656 MET A CA 1
ATOM 5101 C C . MET A 1 656 ? 31.277 -29.157 -38.612 1.00 96.50 656 MET A C 1
ATOM 5103 O O . MET A 1 656 ? 31.522 -29.691 -37.530 1.00 96.50 656 MET A O 1
ATOM 5107 N N . GLY A 1 657 ? 31.219 -29.864 -39.748 1.00 95.50 657 GLY A N 1
ATOM 5108 C CA . GLY A 1 657 ? 31.393 -31.318 -39.821 1.00 95.50 657 GLY A CA 1
ATOM 5109 C C . GLY A 1 657 ? 30.268 -32.131 -39.158 1.00 95.50 657 GLY A C 1
ATOM 5110 O O . GLY A 1 657 ? 29.151 -31.644 -38.970 1.00 95.50 657 GLY A O 1
ATOM 5111 N N . ASP A 1 658 ? 30.554 -33.397 -38.822 1.00 96.19 658 ASP A N 1
ATOM 5112 C CA . ASP A 1 658 ? 29.653 -34.238 -38.017 1.00 96.19 658 ASP A CA 1
ATOM 5113 C C . ASP A 1 658 ? 29.741 -33.837 -36.541 1.00 96.19 658 ASP A C 1
ATOM 5115 O O . ASP A 1 658 ? 30.746 -34.077 -35.867 1.00 96.19 658 ASP A O 1
ATOM 5119 N N . ILE A 1 659 ? 28.667 -33.238 -36.033 1.00 95.75 659 ILE A N 1
ATOM 5120 C CA . ILE A 1 659 ? 28.610 -32.708 -34.667 1.00 95.75 659 ILE A CA 1
ATOM 5121 C C . ILE A 1 659 ? 28.025 -33.706 -33.660 1.00 95.75 659 ILE A C 1
ATOM 5123 O O . ILE A 1 659 ? 27.888 -33.378 -32.481 1.00 95.75 659 ILE A O 1
ATOM 5127 N N . THR A 1 660 ? 27.695 -34.928 -34.086 1.00 93.25 660 THR A N 1
ATOM 5128 C CA . THR A 1 660 ? 26.961 -35.919 -33.279 1.00 93.25 660 THR A CA 1
ATOM 5129 C C . THR A 1 660 ? 27.664 -36.245 -31.968 1.00 93.25 660 THR A C 1
ATOM 5131 O O . THR A 1 660 ? 27.068 -36.099 -30.903 1.00 93.25 660 THR A O 1
ATOM 5134 N N . ALA A 1 661 ? 28.938 -36.648 -32.016 1.00 89.38 661 ALA A N 1
ATOM 5135 C CA . ALA A 1 661 ? 29.694 -37.008 -30.814 1.00 89.38 661 ALA A CA 1
ATOM 5136 C C . ALA A 1 661 ? 29.854 -35.813 -29.857 1.00 89.38 661 ALA A C 1
ATOM 5138 O O . ALA A 1 661 ? 29.696 -35.955 -28.645 1.00 89.38 661 ALA A O 1
ATOM 5139 N N . SER A 1 662 ? 30.093 -34.625 -30.411 1.00 89.25 662 SER A N 1
ATOM 5140 C CA . SER A 1 662 ? 30.279 -33.391 -29.649 1.00 89.25 662 SER A CA 1
ATOM 5141 C C . SER A 1 662 ? 28.988 -32.940 -28.951 1.00 89.25 662 SER A C 1
ATOM 5143 O O . SER A 1 662 ? 29.030 -32.543 -27.789 1.00 89.25 662 SER A O 1
ATOM 5145 N N . ILE A 1 663 ? 27.825 -33.090 -29.598 1.00 90.50 663 ILE A N 1
ATOM 5146 C CA . ILE A 1 663 ? 26.513 -32.795 -28.993 1.00 90.50 663 ILE A CA 1
ATOM 5147 C C . ILE A 1 663 ? 26.153 -33.791 -27.881 1.00 90.50 663 ILE A C 1
ATOM 5149 O O . ILE A 1 663 ? 25.491 -33.429 -26.906 1.00 90.50 663 ILE A O 1
ATOM 5153 N N . LEU A 1 664 ? 26.585 -35.053 -27.981 1.00 84.56 664 LEU A N 1
ATOM 5154 C CA . LEU A 1 664 ? 26.390 -36.013 -26.888 1.00 84.56 664 LEU A CA 1
ATOM 5155 C C . LEU A 1 664 ? 27.155 -35.598 -25.618 1.00 84.56 664 LEU A C 1
ATOM 5157 O O . LEU A 1 664 ? 26.695 -35.910 -24.517 1.00 84.56 664 LEU A O 1
ATOM 5161 N N . GLY A 1 665 ? 28.272 -34.879 -25.774 1.00 78.81 665 GLY A N 1
ATOM 5162 C CA . GLY A 1 665 ? 29.096 -34.336 -24.692 1.00 78.81 665 GLY A CA 1
ATOM 5163 C C . GLY A 1 665 ? 28.720 -32.927 -24.209 1.00 78.81 665 GLY A C 1
ATOM 5164 O O . GLY A 1 665 ? 29.241 -32.505 -23.179 1.00 78.81 665 GLY A O 1
ATOM 5165 N N . GLY A 1 666 ? 27.827 -32.200 -24.896 1.00 87.81 666 GLY A N 1
ATOM 5166 C CA . GLY A 1 666 ? 27.428 -30.844 -24.502 1.00 87.81 666 GLY A CA 1
ATOM 5167 C C . GLY A 1 666 ? 26.885 -29.981 -25.646 1.00 87.81 666 GLY A C 1
ATOM 5168 O O . GLY A 1 666 ? 26.141 -30.450 -26.504 1.00 87.81 666 GLY A O 1
ATOM 5169 N N . THR A 1 667 ? 27.233 -28.694 -25.628 1.00 92.69 667 THR A N 1
ATOM 5170 C CA . THR A 1 667 ? 26.848 -27.712 -26.653 1.00 92.69 667 THR A CA 1
ATOM 5171 C C . THR A 1 667 ? 27.958 -27.572 -27.689 1.00 92.69 667 THR A C 1
ATOM 5173 O O . THR A 1 667 ? 29.128 -27.455 -27.331 1.00 92.69 667 THR A O 1
ATOM 5176 N N . VAL A 1 668 ? 27.591 -27.523 -28.967 1.00 94.56 668 VAL A N 1
ATOM 5177 C CA . VAL A 1 668 ? 28.496 -27.236 -30.087 1.00 94.56 668 VAL A CA 1
ATOM 5178 C C . VAL A 1 668 ? 28.137 -25.879 -30.670 1.00 94.56 668 VAL A C 1
ATOM 5180 O O . VAL A 1 668 ? 26.960 -25.593 -30.876 1.00 94.56 668 VAL A O 1
ATOM 5183 N N . SER A 1 669 ? 29.136 -25.051 -30.961 1.00 93.62 669 SER A N 1
ATOM 5184 C CA . SER A 1 669 ? 28.927 -23.745 -31.587 1.00 93.62 669 SER A CA 1
ATOM 5185 C C . SER A 1 669 ? 29.718 -23.618 -32.883 1.00 93.62 669 SER A C 1
ATOM 5187 O O . SER A 1 669 ? 30.764 -24.247 -33.036 1.00 93.62 669 SER A O 1
ATOM 5189 N N . GLY A 1 670 ? 29.209 -22.812 -33.814 1.00 91.44 670 GLY A N 1
ATOM 5190 C CA . GLY A 1 670 ? 29.922 -22.472 -35.045 1.00 91.44 670 GLY A CA 1
ATOM 5191 C C . GLY A 1 670 ? 31.070 -21.483 -34.815 1.00 91.44 670 GLY A C 1
ATOM 5192 O O . GLY A 1 670 ? 31.362 -21.071 -33.685 1.00 91.44 670 GLY A O 1
ATOM 5193 N N . THR A 1 671 ? 31.698 -21.059 -35.912 1.00 94.75 671 THR A N 1
ATOM 5194 C CA . THR A 1 671 ? 32.667 -19.958 -35.903 1.00 94.75 671 THR A CA 1
ATOM 5195 C C . THR A 1 671 ? 31.919 -18.623 -35.759 1.00 94.75 671 THR A C 1
ATOM 5197 O O . THR A 1 671 ? 30.992 -18.355 -36.539 1.00 94.75 671 THR A O 1
ATOM 5200 N N . PRO A 1 672 ? 32.283 -17.777 -34.775 1.00 93.25 672 PRO A N 1
ATOM 5201 C CA . PRO A 1 672 ? 31.703 -16.445 -34.635 1.00 93.25 672 PRO A CA 1
ATOM 5202 C C . PRO A 1 672 ? 31.974 -15.558 -35.860 1.00 93.25 672 PRO A C 1
ATOM 5204 O O . PRO A 1 672 ? 33.090 -15.544 -36.371 1.00 93.25 672 PRO A O 1
ATOM 5207 N N . ASP A 1 673 ? 30.975 -14.792 -36.298 1.00 93.56 673 ASP A N 1
ATOM 5208 C CA . ASP A 1 673 ? 31.062 -13.879 -37.451 1.00 93.56 673 ASP A CA 1
ATOM 5209 C C . ASP A 1 673 ? 30.264 -12.587 -37.179 1.00 93.56 673 ASP A C 1
ATOM 5211 O O . ASP A 1 673 ? 29.502 -12.520 -36.216 1.00 93.56 673 ASP A O 1
ATOM 5215 N N . TYR A 1 674 ? 30.431 -11.542 -37.988 1.00 91.12 674 TYR A N 1
ATOM 5216 C CA . TYR A 1 674 ? 29.758 -10.251 -37.825 1.00 91.12 674 TYR A CA 1
ATOM 5217 C C . TYR A 1 674 ? 28.776 -9.985 -38.960 1.00 91.12 674 TYR A C 1
ATOM 5219 O O . TYR A 1 674 ? 29.104 -10.162 -40.133 1.00 91.12 674 TYR A O 1
ATOM 5227 N N . PHE A 1 675 ? 27.609 -9.420 -38.649 1.00 90.44 675 PHE A N 1
ATOM 5228 C CA . PHE A 1 675 ? 26.831 -8.746 -39.688 1.00 90.44 675 PHE A CA 1
ATOM 5229 C C . PHE A 1 675 ? 27.514 -7.417 -40.040 1.00 90.44 675 PHE A C 1
ATOM 5231 O O . PHE A 1 675 ? 27.754 -6.575 -39.173 1.00 90.44 675 PHE A O 1
ATOM 5238 N N . SER A 1 676 ? 27.846 -7.231 -41.314 1.00 89.44 676 SER A N 1
ATOM 5239 C CA . SER A 1 676 ? 28.478 -6.016 -41.838 1.00 89.44 676 SER A CA 1
ATOM 5240 C C . SER A 1 676 ? 27.463 -5.118 -42.552 1.00 89.44 676 SER A C 1
ATOM 5242 O O . SER A 1 676 ? 26.282 -5.441 -42.657 1.00 89.44 676 SER A O 1
ATOM 5244 N N . CYS A 1 677 ? 27.906 -3.983 -43.086 1.00 88.62 677 CYS A N 1
ATOM 5245 C CA . CYS A 1 677 ? 27.060 -3.081 -43.876 1.00 88.62 677 CYS A CA 1
ATOM 5246 C C . CYS A 1 677 ? 26.721 -3.616 -45.284 1.00 88.62 677 CYS A C 1
ATOM 5248 O O . CYS A 1 677 ? 26.007 -2.952 -46.030 1.00 88.62 677 CYS A O 1
ATOM 5250 N N . ILE A 1 678 ? 27.186 -4.818 -45.644 1.00 87.31 678 ILE A N 1
ATOM 5251 C CA . ILE A 1 678 ? 26.890 -5.484 -46.920 1.00 87.31 678 ILE A CA 1
ATOM 5252 C C . ILE A 1 678 ? 25.529 -6.185 -46.831 1.00 87.31 678 ILE A C 1
ATOM 5254 O O . ILE A 1 678 ? 25.193 -6.756 -45.794 1.00 87.31 678 ILE A O 1
ATOM 5258 N N . ASN A 1 679 ? 24.747 -6.128 -47.908 1.00 89.31 679 ASN A N 1
ATOM 5259 C CA . ASN A 1 679 ? 23.529 -6.920 -48.075 1.00 89.31 679 ASN A CA 1
ATOM 5260 C C . ASN A 1 679 ? 23.802 -8.081 -49.037 1.00 89.31 679 ASN A C 1
ATOM 5262 O O . ASN A 1 679 ? 24.424 -7.893 -50.080 1.00 89.31 679 ASN A O 1
ATOM 5266 N N . ASN A 1 680 ? 23.305 -9.265 -48.696 1.00 91.88 680 ASN A N 1
ATOM 5267 C CA . ASN A 1 680 ? 23.403 -10.498 -49.477 1.00 91.88 680 ASN A CA 1
ATOM 5268 C C . ASN A 1 680 ? 22.092 -11.314 -49.397 1.00 91.88 680 ASN A C 1
ATOM 5270 O O . ASN A 1 680 ? 22.128 -12.488 -49.034 1.00 91.88 680 ASN A O 1
ATOM 5274 N N . PRO A 1 681 ? 20.915 -10.721 -49.685 1.00 91.62 681 PRO A N 1
ATOM 5275 C CA . PRO A 1 681 ? 19.645 -11.419 -49.538 1.00 91.62 681 PRO A CA 1
ATOM 5276 C C . PRO A 1 681 ? 19.503 -12.536 -50.579 1.00 91.62 681 PRO A C 1
ATOM 5278 O O . PRO A 1 681 ? 19.446 -12.277 -51.780 1.00 91.62 681 PRO A O 1
ATOM 5281 N N . LEU A 1 682 ? 19.370 -13.775 -50.113 1.00 93.88 682 LEU A N 1
ATOM 5282 C CA . LEU A 1 682 ? 19.077 -14.945 -50.934 1.00 93.88 682 LEU A CA 1
ATOM 5283 C C . LEU A 1 682 ? 17.768 -15.615 -50.500 1.00 93.88 682 LEU A C 1
ATOM 5285 O O . LEU A 1 682 ? 17.513 -15.797 -49.306 1.00 93.88 682 LEU A O 1
ATOM 5289 N N . THR A 1 683 ? 16.946 -15.999 -51.480 1.00 93.44 683 THR A N 1
ATOM 5290 C CA . THR A 1 683 ? 15.747 -16.830 -51.280 1.00 93.44 683 THR A CA 1
ATOM 5291 C C . THR A 1 683 ? 16.127 -18.301 -51.437 1.00 93.44 683 THR A C 1
ATOM 5293 O O . THR A 1 683 ? 16.740 -18.665 -52.437 1.00 93.44 683 THR A O 1
ATOM 5296 N N . ILE A 1 684 ? 15.757 -19.145 -50.472 1.00 95.06 684 ILE A N 1
ATOM 5297 C CA . ILE A 1 684 ? 16.127 -20.571 -50.422 1.00 95.06 684 ILE A CA 1
ATOM 5298 C C . ILE A 1 684 ? 14.848 -21.393 -50.284 1.00 95.06 684 ILE A C 1
ATOM 5300 O O . ILE A 1 684 ? 14.042 -21.101 -49.403 1.00 95.06 684 ILE A O 1
ATOM 5304 N N . ASP A 1 685 ? 14.642 -22.390 -51.151 1.00 95.06 685 ASP A N 1
ATOM 5305 C CA . ASP A 1 685 ? 13.428 -23.231 -51.167 1.00 95.06 685 ASP A CA 1
ATOM 5306 C C . ASP A 1 685 ? 12.115 -22.409 -51.209 1.00 95.06 685 ASP A C 1
ATOM 5308 O O . ASP A 1 685 ? 11.158 -22.636 -50.470 1.00 95.06 685 ASP A O 1
ATOM 5312 N N . GLY A 1 686 ? 12.103 -21.337 -52.014 1.00 91.75 686 GLY A N 1
ATOM 5313 C CA . GLY A 1 686 ? 10.974 -20.400 -52.107 1.00 91.75 686 GLY A CA 1
ATOM 5314 C C . GLY A 1 686 ? 10.756 -19.525 -50.865 1.00 91.75 686 GLY A C 1
ATOM 5315 O O . GLY A 1 686 ? 9.783 -18.771 -50.809 1.00 91.75 686 GLY A O 1
ATOM 5316 N N . LYS A 1 687 ? 11.644 -19.589 -49.865 1.00 93.31 687 LYS A N 1
ATOM 5317 C CA . LYS A 1 687 ? 11.559 -18.795 -48.637 1.00 93.31 687 LYS A CA 1
ATOM 5318 C C . LYS A 1 687 ? 12.477 -17.584 -48.700 1.00 93.31 687 LYS A C 1
ATOM 5320 O O . LYS A 1 687 ? 13.702 -17.716 -48.736 1.00 93.31 687 LYS A O 1
ATOM 5325 N N . ALA A 1 688 ? 11.871 -16.402 -48.668 1.00 93.12 688 ALA A N 1
ATOM 5326 C CA . ALA A 1 688 ? 12.589 -15.142 -48.530 1.00 93.12 688 ALA A CA 1
ATOM 5327 C C . ALA A 1 688 ? 13.409 -15.108 -47.217 1.00 93.12 688 ALA A C 1
ATOM 5329 O O . ALA A 1 688 ? 13.100 -15.872 -46.282 1.00 93.12 688 ALA A O 1
ATOM 5330 N N . PRO A 1 689 ? 14.432 -14.232 -47.127 1.00 93.62 689 PRO A N 1
ATOM 5331 C CA . PRO A 1 689 ? 15.122 -13.951 -45.874 1.00 93.62 689 PRO A CA 1
ATOM 5332 C C . PRO A 1 689 ? 14.140 -13.675 -44.730 1.00 93.62 689 PRO A C 1
ATOM 5334 O O . PRO A 1 689 ? 13.006 -13.255 -44.961 1.00 93.62 689 PRO A O 1
ATOM 5337 N N . CYS A 1 690 ? 14.545 -13.944 -43.490 1.00 91.25 690 CYS A N 1
ATOM 5338 C CA . CYS A 1 690 ? 13.659 -13.713 -42.356 1.00 91.25 690 CYS A CA 1
ATOM 5339 C C . CYS A 1 690 ? 13.260 -12.239 -42.254 1.00 91.25 690 CYS A C 1
ATOM 5341 O O . CYS A 1 690 ? 14.109 -11.376 -42.085 1.00 91.25 690 CYS A O 1
ATOM 5343 N N . TYR A 1 691 ? 11.960 -11.955 -42.346 1.00 88.75 691 TYR A N 1
ATOM 5344 C CA . TYR A 1 691 ? 11.436 -10.587 -42.353 1.00 88.75 691 TYR A CA 1
ATOM 5345 C C . TYR A 1 691 ? 12.063 -9.735 -43.476 1.00 88.75 691 TYR A C 1
ATOM 5347 O O . TYR A 1 691 ? 11.984 -10.103 -44.645 1.00 88.75 691 TYR A O 1
ATOM 5355 N N . THR A 1 692 ? 12.669 -8.597 -43.132 1.00 81.75 692 THR A N 1
ATOM 5356 C CA . THR A 1 692 ? 13.396 -7.703 -44.047 1.00 81.75 692 THR A CA 1
ATOM 5357 C C . THR A 1 692 ? 14.915 -7.810 -43.871 1.00 81.75 692 THR A C 1
ATOM 5359 O O . THR A 1 692 ? 15.654 -6.916 -44.284 1.00 81.75 692 THR A O 1
ATOM 5362 N N . ASP A 1 693 ? 15.395 -8.880 -43.235 1.00 89.31 693 ASP A N 1
ATOM 5363 C CA . ASP A 1 693 ? 16.803 -9.068 -42.897 1.00 89.31 693 ASP A CA 1
ATOM 5364 C C . ASP A 1 693 ? 17.610 -9.432 -44.150 1.00 89.31 693 ASP A C 1
ATOM 5366 O O . ASP A 1 693 ? 17.677 -10.584 -44.582 1.00 89.31 693 ASP A O 1
ATOM 5370 N N . ALA A 1 694 ? 18.229 -8.421 -44.756 1.00 89.12 694 ALA A N 1
ATOM 5371 C CA . ALA A 1 694 ? 18.977 -8.556 -46.003 1.00 89.12 694 ALA A CA 1
ATOM 5372 C C . ALA A 1 694 ? 20.412 -9.091 -45.830 1.00 89.12 694 ALA A C 1
ATOM 5374 O O . ALA A 1 694 ? 21.146 -9.173 -46.816 1.00 89.12 694 ALA A O 1
ATOM 5375 N N . LYS A 1 695 ? 20.833 -9.428 -44.603 1.00 91.94 695 LYS A N 1
ATOM 5376 C CA . LYS A 1 695 ? 22.190 -9.892 -44.280 1.00 91.94 695 LYS A CA 1
ATOM 5377 C C . LYS A 1 695 ? 22.141 -11.346 -43.835 1.00 91.94 695 LYS A C 1
ATOM 5379 O O . LYS A 1 695 ? 21.362 -11.674 -42.946 1.00 91.94 695 LYS A O 1
ATOM 5384 N N . GLN A 1 696 ? 22.949 -12.211 -44.432 1.00 93.88 696 GLN A N 1
ATOM 5385 C CA . GLN A 1 696 ? 22.888 -13.661 -44.239 1.00 93.88 696 GLN A CA 1
ATOM 5386 C C . GLN A 1 696 ? 24.268 -14.242 -43.930 1.00 93.88 696 GLN A C 1
ATOM 5388 O O . GLN A 1 696 ? 25.248 -13.875 -44.575 1.00 93.88 696 GLN A O 1
ATOM 5393 N N . ILE A 1 697 ? 24.323 -15.157 -42.962 1.00 96.00 697 ILE A N 1
ATOM 5394 C CA . ILE A 1 697 ? 25.513 -15.923 -42.573 1.00 96.00 697 ILE A CA 1
ATOM 5395 C C . ILE A 1 697 ? 25.168 -17.411 -42.670 1.00 96.00 697 ILE A C 1
ATOM 5397 O O . ILE A 1 697 ? 24.199 -17.861 -42.053 1.00 96.00 697 ILE A O 1
ATOM 5401 N N . TYR A 1 698 ? 25.956 -18.173 -43.427 1.00 96.94 698 TYR A N 1
ATOM 5402 C CA . TYR A 1 698 ? 25.686 -19.579 -43.737 1.00 96.94 698 TYR A CA 1
ATOM 5403 C C . TYR A 1 698 ? 26.540 -20.525 -42.890 1.00 96.94 698 TYR A C 1
ATOM 5405 O O . TYR A 1 698 ? 27.766 -20.407 -42.859 1.00 96.94 698 TYR A O 1
ATOM 5413 N N . ARG A 1 699 ? 25.903 -21.503 -42.233 1.00 97.50 699 ARG A N 1
ATOM 5414 C CA . ARG A 1 699 ? 26.577 -22.567 -41.469 1.00 97.50 699 ARG A CA 1
ATOM 5415 C C . ARG A 1 699 ? 25.984 -23.931 -41.801 1.00 97.50 699 ARG A C 1
ATOM 5417 O O . ARG A 1 699 ? 24.766 -24.041 -41.913 1.00 97.50 699 ARG A O 1
ATOM 5424 N N . GLN A 1 700 ? 26.811 -24.966 -41.923 1.00 97.44 700 GLN A N 1
ATOM 5425 C CA . GLN A 1 700 ? 26.364 -26.333 -42.223 1.00 97.44 700 GLN A CA 1
ATOM 5426 C C . GLN A 1 700 ? 26.953 -27.358 -41.255 1.00 97.44 700 GLN A C 1
ATOM 5428 O O . GLN A 1 700 ? 28.077 -27.197 -40.786 1.00 97.44 700 GLN A O 1
ATOM 5433 N N . PHE A 1 701 ? 26.195 -28.413 -40.960 1.00 97.81 701 PHE A N 1
ATOM 5434 C CA . PHE A 1 701 ? 26.617 -29.505 -40.083 1.00 97.81 701 PHE A CA 1
ATOM 5435 C C . PHE A 1 701 ? 25.930 -30.824 -40.453 1.00 97.81 701 PHE A C 1
ATOM 5437 O O . PHE A 1 701 ? 24.897 -30.837 -41.125 1.00 97.81 701 PHE A O 1
ATOM 5444 N N . TYR A 1 702 ? 26.485 -31.935 -39.978 1.00 97.19 702 TYR A N 1
ATOM 5445 C CA . TYR A 1 702 ? 25.949 -33.281 -40.167 1.00 97.19 702 TYR A CA 1
ATOM 5446 C C . TYR A 1 702 ? 25.592 -33.931 -38.825 1.00 97.19 702 TYR A C 1
ATOM 5448 O O . TYR A 1 702 ? 26.275 -33.701 -37.824 1.00 97.19 702 TYR A O 1
ATOM 5456 N N . ILE A 1 703 ? 24.538 -34.755 -38.808 1.00 95.81 703 ILE A N 1
ATOM 5457 C CA . ILE A 1 703 ? 24.249 -35.680 -37.702 1.00 95.81 703 ILE A CA 1
ATOM 5458 C C . ILE A 1 703 ? 24.162 -37.133 -38.194 1.00 95.81 703 ILE A C 1
ATOM 5460 O O . ILE A 1 703 ? 23.428 -37.446 -39.135 1.00 95.81 703 ILE A O 1
ATOM 5464 N N . SER A 1 704 ? 24.908 -38.034 -37.547 1.00 94.94 704 SER A N 1
ATOM 5465 C CA . SER A 1 704 ? 25.053 -39.453 -37.904 1.00 94.94 704 SER A CA 1
ATOM 5466 C C . SER A 1 704 ? 24.042 -40.384 -37.232 1.00 94.94 704 SER A C 1
ATOM 5468 O O . SER A 1 704 ? 23.921 -41.536 -37.645 1.00 94.94 704 SER A O 1
ATOM 5470 N N . GLN A 1 705 ? 23.270 -39.902 -36.255 1.00 92.38 705 GLN A N 1
ATOM 5471 C CA . GLN A 1 705 ? 22.140 -40.629 -35.661 1.00 92.38 705 GLN A CA 1
ATOM 5472 C C . GLN A 1 705 ? 20.972 -39.677 -35.340 1.00 92.38 705 GLN A C 1
ATOM 5474 O O . GLN A 1 705 ? 21.214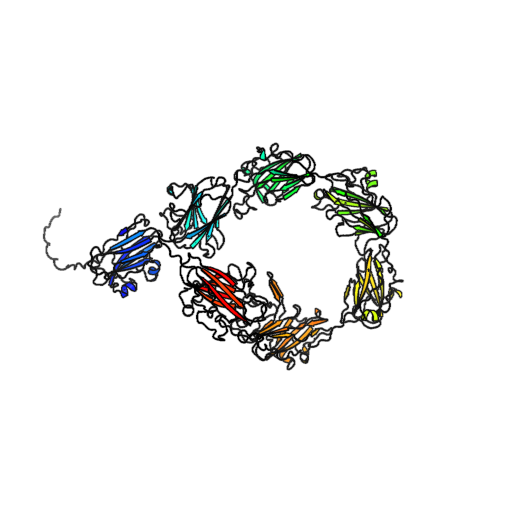 -38.476 -35.186 1.00 92.38 705 GLN A O 1
ATOM 5479 N N . PRO A 1 706 ? 19.723 -40.173 -35.215 1.00 90.38 706 PRO A N 1
ATOM 5480 C CA . PRO A 1 706 ? 18.587 -39.323 -34.871 1.00 90.38 706 PRO A CA 1
ATOM 5481 C C . PRO A 1 706 ? 18.743 -38.655 -33.497 1.00 90.38 706 PRO A C 1
ATOM 5483 O O . PRO A 1 706 ? 19.045 -39.326 -32.508 1.00 90.38 706 PRO A O 1
ATOM 5486 N N . LEU A 1 707 ? 18.528 -37.337 -33.421 1.00 89.38 707 LEU A N 1
ATOM 5487 C CA . LEU A 1 707 ? 18.699 -36.535 -32.200 1.00 89.38 707 LEU A CA 1
ATOM 5488 C C . LEU A 1 707 ? 17.635 -35.438 -32.090 1.00 89.38 707 LEU A C 1
ATOM 5490 O O . LEU A 1 707 ? 17.294 -34.798 -33.079 1.00 89.38 707 LEU A O 1
ATOM 5494 N N . THR A 1 708 ? 17.161 -35.144 -30.878 1.00 89.25 708 THR A N 1
ATOM 5495 C CA . THR A 1 708 ? 16.376 -33.924 -30.628 1.00 89.25 708 THR A CA 1
ATOM 5496 C C . THR A 1 708 ? 17.325 -32.761 -30.379 1.00 89.25 708 THR A C 1
ATOM 5498 O O . THR A 1 708 ? 18.031 -32.745 -29.368 1.00 89.25 708 THR A O 1
ATOM 5501 N N . LEU A 1 709 ? 17.318 -31.788 -31.286 1.00 91.69 709 LEU A N 1
ATOM 5502 C CA . LEU A 1 709 ? 18.221 -30.644 -31.266 1.00 91.69 709 LEU A CA 1
ATOM 5503 C C . LEU A 1 709 ? 17.499 -29.363 -30.851 1.00 91.69 709 LEU A C 1
ATOM 5505 O O . LEU A 1 709 ? 16.374 -29.098 -31.274 1.00 91.69 709 LEU A O 1
ATOM 5509 N N . ASN A 1 710 ? 18.197 -28.550 -30.072 1.00 93.44 710 ASN A N 1
ATOM 5510 C CA . ASN A 1 710 ? 17.863 -27.166 -29.796 1.00 93.44 710 ASN A CA 1
ATOM 5511 C C . ASN A 1 710 ? 18.921 -26.261 -30.408 1.00 93.44 710 ASN A C 1
ATOM 5513 O O . ASN A 1 710 ? 20.087 -26.638 -30.539 1.00 93.44 710 ASN A O 1
ATOM 5517 N N . PHE A 1 711 ? 18.502 -25.046 -30.724 1.00 95.25 711 PHE A N 1
ATOM 5518 C CA . PHE A 1 711 ? 19.313 -24.043 -31.383 1.00 95.25 711 PHE A CA 1
ATOM 5519 C C . PHE A 1 711 ? 19.142 -22.711 -30.666 1.00 95.25 711 PHE A C 1
ATOM 5521 O O . PHE A 1 711 ? 18.037 -22.338 -30.267 1.00 95.25 711 PHE A O 1
ATOM 5528 N N . SER A 1 712 ? 20.227 -21.959 -30.557 1.00 95.56 712 SER A N 1
ATOM 5529 C CA . SER A 1 712 ? 20.203 -20.560 -30.143 1.00 95.56 712 SER A CA 1
ATOM 5530 C C . SER A 1 712 ? 21.158 -19.767 -31.006 1.00 95.56 712 SER A C 1
ATOM 5532 O O . SER A 1 712 ? 22.295 -20.182 -31.223 1.00 95.56 712 SER A O 1
ATOM 5534 N N . ASN A 1 713 ? 20.685 -18.629 -31.485 1.00 94.00 713 ASN A N 1
ATOM 5535 C CA . ASN A 1 713 ? 21.435 -17.696 -32.298 1.00 94.00 713 ASN A CA 1
ATOM 5536 C C . ASN A 1 713 ? 21.728 -16.447 -31.458 1.00 94.00 713 ASN A C 1
ATOM 5538 O O . ASN A 1 713 ? 20.806 -15.850 -30.907 1.00 94.00 713 ASN A O 1
ATOM 5542 N N . SER A 1 714 ? 22.999 -16.049 -31.341 1.00 91.94 714 SER A N 1
ATOM 5543 C CA . SER A 1 714 ? 23.398 -14.960 -30.429 1.00 91.94 714 SER A CA 1
ATOM 5544 C C . SER A 1 714 ? 22.750 -13.614 -30.777 1.00 91.94 714 SER A C 1
ATOM 5546 O O . SER A 1 714 ? 22.318 -12.895 -29.884 1.00 91.94 714 SER A O 1
ATOM 5548 N N . TYR A 1 715 ? 22.669 -13.285 -32.070 1.00 89.12 715 TYR A N 1
ATOM 5549 C CA . TYR A 1 715 ? 22.034 -12.068 -32.588 1.00 89.12 715 TYR A CA 1
ATOM 5550 C C . TYR A 1 715 ? 21.369 -12.361 -33.927 1.00 89.12 715 TYR A C 1
ATOM 5552 O O . TYR A 1 715 ? 21.961 -13.044 -34.759 1.00 89.12 715 TYR A O 1
ATOM 5560 N N . GLY A 1 716 ? 20.179 -11.819 -34.165 1.00 90.62 716 GLY A N 1
ATOM 5561 C CA . GLY A 1 716 ? 19.417 -12.094 -35.381 1.00 90.62 716 GLY A CA 1
ATOM 5562 C C . GLY A 1 716 ? 18.524 -13.318 -35.296 1.00 90.62 716 GLY A C 1
ATOM 5563 O O . GLY A 1 716 ? 18.452 -14.013 -34.278 1.00 90.62 716 GLY A O 1
ATOM 5564 N N . TYR A 1 717 ? 17.846 -13.586 -36.401 1.00 94.19 717 TYR A N 1
ATOM 5565 C CA . TYR A 1 717 ? 17.027 -14.778 -36.566 1.00 94.19 717 TYR A CA 1
ATOM 5566 C C . TYR A 1 717 ? 17.801 -15.828 -37.343 1.00 94.19 717 TYR A C 1
ATOM 5568 O O . TYR A 1 717 ? 18.811 -15.538 -37.967 1.00 94.19 717 TYR A O 1
ATOM 5576 N N . PHE A 1 718 ? 17.329 -17.057 -37.336 1.00 96.12 718 PHE A N 1
ATOM 5577 C CA . PHE A 1 718 ? 17.800 -18.092 -38.224 1.00 96.12 718 PHE A CA 1
ATOM 5578 C C . PHE A 1 718 ? 16.621 -18.879 -38.782 1.00 96.12 718 PHE A C 1
ATOM 5580 O O . PHE A 1 718 ? 15.518 -18.873 -38.225 1.00 96.12 718 PHE A O 1
ATOM 5587 N N . ARG A 1 719 ? 16.886 -19.570 -39.885 1.00 95.88 719 ARG A N 1
ATOM 5588 C CA . ARG A 1 719 ? 16.059 -20.652 -40.414 1.00 95.88 719 ARG A CA 1
ATOM 5589 C C . ARG A 1 719 ? 16.956 -21.869 -40.595 1.00 95.88 719 ARG A C 1
ATOM 5591 O O . ARG A 1 719 ? 18.129 -21.738 -40.950 1.00 95.88 719 ARG A O 1
ATOM 5598 N N . LEU A 1 720 ? 16.396 -23.036 -40.310 1.00 96.50 720 LEU A N 1
ATOM 5599 C CA . LEU A 1 720 ? 17.050 -24.322 -40.498 1.00 96.50 720 LEU A CA 1
ATOM 5600 C C . LEU A 1 720 ? 16.532 -24.959 -41.787 1.00 96.50 720 LEU A C 1
ATOM 5602 O O . LEU A 1 720 ? 15.331 -24.943 -42.048 1.00 96.50 720 LEU A O 1
ATOM 5606 N N . PHE A 1 721 ? 17.438 -25.544 -42.555 1.00 97.06 721 PHE A N 1
ATOM 5607 C CA . PHE A 1 721 ? 17.140 -26.298 -43.764 1.00 97.06 721 PHE A CA 1
ATOM 5608 C C . PHE A 1 721 ? 17.764 -27.689 -43.665 1.00 97.06 721 PHE A C 1
ATOM 5610 O O . PHE A 1 721 ? 18.852 -27.846 -43.106 1.00 97.06 721 PHE A O 1
ATOM 5617 N N . LYS A 1 722 ? 17.102 -28.695 -44.238 1.00 96.81 722 LYS A N 1
ATOM 5618 C CA . LYS A 1 722 ? 17.690 -30.017 -44.476 1.00 96.81 722 LYS A CA 1
ATOM 5619 C C . LYS A 1 722 ? 18.476 -29.973 -45.788 1.00 96.81 722 LYS A C 1
ATOM 5621 O O . LYS A 1 722 ? 17.951 -29.496 -46.790 1.00 96.81 722 LYS A O 1
ATOM 5626 N N . GLY A 1 723 ? 19.713 -30.460 -45.771 1.00 96.75 723 GLY A N 1
ATOM 5627 C CA . GLY A 1 723 ? 20.657 -30.416 -46.889 1.00 96.75 723 GLY A CA 1
ATOM 5628 C C . GLY A 1 723 ? 21.943 -29.647 -46.566 1.00 96.75 723 GLY A C 1
ATOM 5629 O O . GLY A 1 723 ? 22.078 -29.022 -45.508 1.00 96.75 723 GLY A O 1
ATOM 5630 N N . LYS A 1 724 ? 22.898 -29.708 -47.496 1.00 96.44 724 LYS A N 1
ATOM 5631 C CA . LYS A 1 724 ? 24.238 -29.128 -47.372 1.00 96.44 724 LYS A CA 1
ATOM 5632 C C . LYS A 1 724 ? 24.379 -27.939 -48.328 1.00 96.44 724 LYS A C 1
ATOM 5634 O O . LYS A 1 724 ? 24.403 -28.136 -49.537 1.00 96.44 724 LYS A O 1
ATOM 5639 N N . ILE A 1 725 ? 24.465 -26.708 -47.812 1.00 95.81 725 ILE A N 1
ATOM 5640 C CA . ILE A 1 725 ? 24.456 -25.492 -48.654 1.00 95.81 725 ILE A CA 1
ATOM 5641 C C . ILE A 1 725 ? 25.610 -25.453 -49.664 1.00 95.81 725 ILE A C 1
ATOM 5643 O O . ILE A 1 725 ? 25.408 -24.983 -50.783 1.00 95.81 725 ILE A O 1
ATOM 5647 N N . SER A 1 726 ? 26.775 -26.016 -49.321 1.00 95.25 726 SER A N 1
ATOM 5648 C CA . SER A 1 726 ? 27.918 -26.087 -50.241 1.00 95.25 726 SER A CA 1
ATOM 5649 C C . SER A 1 726 ? 27.667 -26.953 -51.485 1.00 95.25 726 SER A C 1
ATOM 5651 O O . SER A 1 726 ? 28.383 -26.803 -52.469 1.00 95.25 726 SER A O 1
ATOM 5653 N N . ASP A 1 727 ? 26.657 -27.833 -51.470 1.00 94.94 727 ASP A N 1
ATOM 5654 C CA . ASP A 1 727 ? 26.262 -28.649 -52.633 1.00 94.94 727 ASP A CA 1
ATOM 5655 C C . ASP A 1 727 ? 25.316 -27.878 -53.582 1.00 94.94 727 ASP A C 1
ATOM 5657 O O . ASP A 1 727 ? 24.909 -28.380 -54.631 1.00 94.94 727 ASP A O 1
ATOM 5661 N N . GLY A 1 728 ? 24.978 -26.635 -53.226 1.00 92.44 728 GLY A N 1
ATOM 5662 C CA . GLY A 1 728 ? 24.136 -25.724 -53.988 1.00 92.44 728 GLY A CA 1
ATOM 5663 C C . GLY A 1 728 ? 22.831 -25.397 -53.266 1.00 92.44 728 GLY A C 1
ATOM 5664 O O . GLY A 1 728 ? 22.185 -26.254 -52.667 1.00 92.44 728 GLY A O 1
ATOM 5665 N N . VAL A 1 729 ? 22.393 -24.143 -53.388 1.00 93.19 729 VAL A N 1
ATOM 5666 C CA . VAL A 1 729 ? 21.198 -23.593 -52.715 1.00 93.19 729 VAL A CA 1
ATOM 5667 C C . VAL A 1 729 ? 19.926 -24.390 -53.037 1.00 93.19 729 VAL A C 1
ATOM 5669 O O . VAL A 1 729 ? 19.071 -24.569 -52.175 1.00 93.19 729 VAL A O 1
ATOM 5672 N N . ASN A 1 730 ? 19.827 -24.924 -54.259 1.00 91.75 730 ASN A N 1
ATOM 5673 C CA . ASN A 1 730 ? 18.682 -25.712 -54.732 1.00 91.75 730 ASN A CA 1
ATOM 5674 C C . ASN A 1 730 ? 18.591 -27.120 -54.109 1.00 91.75 730 ASN A C 1
ATOM 5676 O O . ASN A 1 730 ? 17.629 -27.833 -54.376 1.00 91.75 730 ASN A O 1
ATOM 5680 N N . THR A 1 731 ? 19.582 -27.542 -53.313 1.00 93.69 731 THR A N 1
ATOM 5681 C CA . THR A 1 731 ? 19.578 -28.840 -52.608 1.00 93.69 731 THR A CA 1
ATOM 5682 C C . THR A 1 731 ? 18.952 -28.764 -51.214 1.00 93.69 731 THR A C 1
ATOM 5684 O O . THR A 1 731 ? 18.750 -29.793 -50.568 1.00 93.69 731 THR A O 1
ATOM 5687 N N . LEU A 1 732 ? 18.652 -27.552 -50.738 1.00 96.81 732 LEU A N 1
ATOM 5688 C CA . LEU A 1 732 ? 18.090 -27.318 -49.417 1.00 96.81 732 LEU A CA 1
ATOM 5689 C C . LEU A 1 732 ? 16.565 -27.421 -49.422 1.00 96.81 732 LEU A C 1
ATOM 5691 O O . LEU A 1 732 ? 15.904 -26.886 -50.305 1.00 96.81 732 LEU A O 1
ATOM 5695 N N . SER A 1 733 ? 16.013 -28.040 -48.379 1.00 95.94 733 SER A N 1
ATOM 5696 C CA . SER A 1 733 ? 14.574 -28.083 -48.099 1.00 95.94 733 SER A CA 1
ATOM 5697 C C . SER A 1 733 ? 14.282 -27.424 -46.755 1.00 95.94 733 SER A C 1
ATOM 5699 O O . SER A 1 733 ? 14.871 -27.783 -45.732 1.00 95.94 733 SER A O 1
ATOM 5701 N N . SER A 1 734 ? 13.343 -26.482 -46.739 1.00 93.75 734 SER A N 1
ATOM 5702 C CA . SER A 1 734 ? 12.797 -25.879 -45.517 1.00 93.75 734 SER A CA 1
ATOM 5703 C C . SER A 1 734 ? 11.832 -26.819 -44.792 1.00 93.75 734 SER A C 1
ATOM 5705 O O . SER A 1 734 ? 11.624 -26.678 -43.592 1.00 93.75 734 SER A O 1
ATOM 5707 N N . ASN A 1 735 ? 11.262 -27.801 -45.496 1.00 93.12 735 ASN A N 1
ATOM 5708 C CA . ASN A 1 735 ? 10.378 -28.804 -44.915 1.00 93.12 735 ASN A CA 1
ATOM 5709 C C . ASN A 1 735 ? 11.199 -29.908 -44.231 1.00 93.12 735 ASN A C 1
ATOM 5711 O O . ASN A 1 735 ? 11.676 -30.841 -44.887 1.00 93.12 735 ASN A O 1
ATOM 5715 N N . ILE A 1 736 ? 11.380 -29.790 -42.915 1.00 93.12 736 ILE A N 1
ATOM 5716 C CA . ILE A 1 736 ? 12.115 -30.762 -42.104 1.00 93.12 736 ILE A CA 1
ATOM 5717 C C . ILE A 1 736 ? 11.155 -31.882 -41.660 1.00 93.12 736 ILE A C 1
ATOM 5719 O O . ILE A 1 736 ? 10.092 -31.581 -41.108 1.00 93.12 736 ILE A O 1
ATOM 5723 N N . PRO A 1 737 ? 11.492 -33.173 -41.853 1.00 88.00 737 PRO A N 1
ATOM 5724 C CA . PRO A 1 737 ? 10.637 -34.286 -41.434 1.00 88.00 737 PRO A CA 1
ATOM 5725 C C . PRO A 1 737 ? 10.199 -34.186 -39.967 1.00 88.00 737 PRO A C 1
ATOM 5727 O O . PRO A 1 737 ? 11.013 -33.936 -39.084 1.00 88.00 737 PRO A O 1
ATOM 5730 N N . GLY A 1 738 ? 8.893 -34.332 -39.720 1.00 84.19 738 GLY A N 1
ATOM 5731 C CA . GLY A 1 738 ? 8.287 -34.227 -38.385 1.00 84.19 738 GLY A CA 1
ATOM 5732 C C . GLY A 1 738 ? 8.135 -32.800 -37.834 1.00 84.19 738 GLY A C 1
ATOM 5733 O O . GLY A 1 738 ? 7.420 -32.604 -36.853 1.00 84.19 738 GLY A O 1
ATOM 5734 N N . TYR A 1 739 ? 8.741 -31.805 -38.481 1.00 87.31 739 TYR A N 1
ATOM 5735 C CA . TYR A 1 739 ? 8.816 -30.426 -37.995 1.00 87.31 739 TYR A CA 1
ATOM 5736 C C . TYR A 1 739 ? 8.231 -29.384 -38.951 1.00 87.31 739 TYR A C 1
ATOM 5738 O O . TYR A 1 739 ? 7.804 -28.320 -38.502 1.00 87.31 739 TYR A O 1
ATOM 5746 N N . GLY A 1 740 ? 8.180 -29.684 -40.249 1.00 91.31 740 GLY A N 1
ATOM 5747 C CA . GLY A 1 740 ? 7.826 -28.709 -41.272 1.00 91.31 740 GLY A CA 1
ATOM 5748 C C . GLY A 1 740 ? 8.882 -27.611 -41.408 1.00 91.31 740 GLY A C 1
ATOM 5749 O O . GLY A 1 740 ? 10.047 -27.791 -41.052 1.00 91.31 740 GLY A O 1
ATOM 5750 N N . ASP A 1 741 ? 8.457 -26.459 -41.921 1.00 91.56 741 ASP A N 1
ATOM 5751 C CA . ASP A 1 741 ? 9.236 -25.220 -41.870 1.00 91.56 741 ASP A CA 1
ATOM 5752 C C . ASP A 1 741 ? 9.170 -24.656 -40.448 1.00 91.56 741 ASP A C 1
ATOM 5754 O O . ASP A 1 741 ? 8.121 -24.185 -39.999 1.00 91.56 741 ASP A O 1
ATOM 5758 N N . ILE A 1 742 ? 10.299 -24.690 -39.733 1.00 90.81 742 ILE A N 1
ATOM 5759 C CA . ILE A 1 742 ? 10.378 -24.157 -38.365 1.00 90.81 742 ILE A CA 1
ATOM 5760 C C . ILE A 1 742 ? 10.231 -22.629 -38.320 1.00 90.81 742 ILE A C 1
ATOM 5762 O O . ILE A 1 742 ? 10.111 -22.060 -37.234 1.00 90.81 742 ILE A O 1
ATOM 5766 N N . GLY A 1 743 ? 10.219 -21.959 -39.476 1.00 92.19 743 GLY A N 1
ATOM 5767 C CA . GLY A 1 743 ? 10.112 -20.517 -39.611 1.00 92.19 743 GLY A CA 1
ATOM 5768 C C . GLY A 1 743 ? 11.358 -19.778 -39.129 1.00 92.19 743 GLY A C 1
ATOM 5769 O O . GLY A 1 743 ? 12.426 -20.349 -38.927 1.00 92.19 743 GLY A O 1
ATOM 5770 N N . CYS A 1 744 ? 11.207 -18.469 -38.948 1.00 94.12 744 CYS A N 1
ATOM 5771 C CA . CYS A 1 744 ? 12.261 -17.597 -38.439 1.00 94.12 744 CYS A CA 1
ATOM 5772 C C . CYS A 1 744 ? 12.296 -17.633 -36.911 1.00 94.12 744 CYS A C 1
ATOM 5774 O O . CYS A 1 744 ? 11.269 -17.421 -36.255 1.00 94.12 744 CYS A O 1
ATOM 5776 N N . ARG A 1 745 ? 13.465 -17.930 -36.339 1.00 94.06 745 ARG A N 1
ATOM 5777 C CA . ARG A 1 745 ? 13.646 -18.180 -34.901 1.00 94.06 745 ARG A CA 1
ATOM 5778 C C . ARG A 1 745 ? 14.924 -17.525 -34.391 1.00 94.06 745 ARG A C 1
ATOM 5780 O O . ARG A 1 745 ? 15.919 -17.532 -35.089 1.00 94.06 745 ARG A O 1
ATOM 5787 N N . SER A 1 746 ? 14.926 -16.957 -33.191 1.00 93.44 746 SER A N 1
ATOM 5788 C CA . SER A 1 746 ? 16.173 -16.582 -32.493 1.00 93.44 746 SER A CA 1
ATOM 5789 C C . SER A 1 746 ? 16.691 -17.748 -31.648 1.00 93.44 746 SER A C 1
ATOM 5791 O O . SER A 1 746 ? 17.891 -17.971 -31.530 1.00 93.44 746 SER A O 1
ATOM 5793 N N . SER A 1 747 ? 15.768 -18.559 -31.136 1.00 93.94 747 SER A N 1
ATOM 5794 C CA . SER A 1 747 ? 16.024 -19.867 -30.556 1.00 93.94 747 SER A CA 1
ATOM 5795 C C . SER A 1 747 ? 14.940 -20.848 -30.985 1.00 93.94 747 SER A C 1
ATOM 5797 O O . SER A 1 747 ? 13.809 -20.472 -31.309 1.00 93.94 747 SER A O 1
ATOM 5799 N N . TYR A 1 748 ? 15.294 -22.124 -31.010 1.00 93.44 748 TYR A N 1
ATOM 5800 C CA . TYR A 1 748 ? 14.371 -23.201 -31.310 1.00 93.44 748 TYR A CA 1
ATOM 5801 C C . TYR A 1 748 ? 14.616 -24.338 -30.337 1.00 93.44 748 TYR A C 1
ATOM 5803 O O . TYR A 1 748 ? 15.720 -24.874 -30.292 1.00 93.44 748 TYR A O 1
ATOM 5811 N N . ASN A 1 749 ? 13.586 -24.702 -29.579 1.00 89.12 749 ASN A N 1
ATOM 5812 C CA . ASN A 1 749 ? 13.609 -25.930 -28.807 1.00 89.12 749 ASN A CA 1
ATOM 5813 C C . ASN A 1 749 ? 12.933 -27.015 -29.636 1.00 89.12 749 ASN A C 1
ATOM 5815 O O . ASN A 1 749 ? 11.745 -26.898 -29.952 1.00 89.12 749 ASN A O 1
ATOM 5819 N N . GLY A 1 750 ? 13.696 -28.043 -29.998 1.00 84.19 750 GLY A N 1
ATOM 5820 C CA . GLY A 1 750 ? 13.166 -29.206 -30.689 1.00 84.19 750 GLY A CA 1
ATOM 5821 C C . GLY A 1 750 ? 12.052 -29.845 -29.875 1.00 84.19 750 GLY A C 1
ATOM 5822 O O . GLY A 1 750 ? 12.093 -29.886 -28.641 1.00 84.19 750 GLY A O 1
ATOM 5823 N N . ASN A 1 751 ? 11.045 -30.357 -30.574 1.00 85.06 751 ASN A N 1
ATOM 5824 C CA . ASN A 1 751 ? 10.014 -31.148 -29.934 1.00 85.06 751 ASN A CA 1
ATOM 5825 C C . ASN A 1 751 ? 10.683 -32.422 -29.424 1.00 85.06 751 ASN A C 1
ATOM 5827 O O . ASN A 1 751 ? 11.124 -33.264 -30.201 1.00 85.06 751 ASN A O 1
ATOM 5831 N N . VAL A 1 752 ? 10.736 -32.569 -28.104 1.00 84.12 752 VAL A N 1
ATOM 5832 C CA . VAL A 1 752 ? 11.372 -33.714 -27.447 1.00 84.12 752 VAL A CA 1
ATOM 5833 C C . VAL A 1 752 ? 10.800 -35.068 -27.899 1.00 84.12 752 VAL A C 1
ATOM 5835 O O . VAL A 1 752 ? 11.462 -36.090 -27.757 1.00 84.12 752 VAL A O 1
ATOM 5838 N N . CYS A 1 753 ? 9.612 -35.066 -28.504 1.00 83.38 753 CYS A N 1
ATOM 5839 C CA . CYS A 1 753 ? 8.917 -36.236 -29.028 1.00 83.38 753 CYS A CA 1
ATOM 5840 C C . CYS A 1 753 ? 9.230 -36.586 -30.486 1.00 83.38 753 CYS A C 1
ATOM 5842 O O . CYS A 1 753 ? 8.754 -37.612 -30.965 1.00 83.38 753 CYS A O 1
ATOM 5844 N N . ILE A 1 754 ? 9.967 -35.740 -31.206 1.00 87.31 754 ILE A N 1
ATOM 5845 C CA . ILE A 1 754 ? 10.221 -35.892 -32.641 1.00 87.31 754 ILE A CA 1
ATOM 5846 C C . ILE A 1 754 ? 11.728 -35.694 -32.869 1.00 87.31 754 ILE A C 1
ATOM 5848 O O . ILE A 1 754 ? 12.190 -34.561 -32.880 1.00 87.31 754 ILE A O 1
ATOM 5852 N N . PRO A 1 755 ? 12.559 -36.737 -33.001 1.00 88.31 755 PRO A N 1
ATOM 5853 C CA . PRO A 1 755 ? 13.977 -36.533 -33.295 1.00 88.31 755 PRO A CA 1
ATOM 5854 C C . PRO A 1 755 ? 14.172 -36.007 -34.728 1.00 88.31 755 PRO A C 1
ATOM 5856 O O . PRO A 1 755 ? 13.386 -36.313 -35.621 1.00 88.31 755 PRO A O 1
ATOM 5859 N N . PHE A 1 756 ? 15.231 -35.230 -34.960 1.00 90.94 756 PHE A N 1
ATOM 5860 C CA . PHE A 1 756 ? 15.700 -34.909 -36.309 1.00 90.94 756 PHE A CA 1
ATOM 5861 C C . PHE A 1 756 ? 16.346 -36.151 -36.934 1.00 90.94 756 PHE A C 1
ATOM 5863 O O . PHE A 1 756 ? 17.126 -36.832 -36.267 1.00 90.94 756 PHE A O 1
ATOM 5870 N N . ASP A 1 757 ? 16.053 -36.428 -38.207 1.00 92.19 757 ASP A N 1
ATOM 5871 C CA . ASP A 1 757 ? 16.654 -37.542 -38.954 1.00 92.19 757 ASP A CA 1
ATOM 5872 C C . ASP A 1 757 ? 18.154 -37.339 -39.196 1.00 92.19 757 ASP A C 1
ATOM 5874 O O . ASP A 1 757 ? 18.649 -36.211 -39.225 1.00 92.19 757 ASP A O 1
ATOM 5878 N N . THR A 1 758 ? 18.866 -38.425 -39.493 1.00 93.88 758 THR A N 1
ATOM 5879 C CA . THR A 1 758 ? 20.261 -38.356 -39.944 1.00 93.88 758 THR A CA 1
ATOM 5880 C C . THR A 1 758 ? 20.409 -37.569 -41.248 1.00 93.88 758 THR A C 1
ATOM 5882 O O . THR A 1 758 ? 19.518 -37.568 -42.106 1.00 93.88 758 THR A O 1
ATOM 5885 N N . GLY A 1 759 ? 21.547 -36.890 -41.407 1.00 96.19 759 GLY A N 1
ATOM 5886 C CA . GLY A 1 759 ? 21.862 -36.136 -42.619 1.00 96.19 759 GLY A CA 1
ATOM 5887 C C . GLY A 1 759 ? 22.503 -34.772 -42.375 1.00 96.19 759 GLY A C 1
ATOM 5888 O O . GLY A 1 759 ? 22.827 -34.399 -41.247 1.00 96.19 759 GLY A O 1
ATOM 5889 N N . TRP A 1 760 ? 22.685 -34.037 -43.475 1.00 97.56 760 TRP A N 1
ATOM 5890 C CA . TRP A 1 760 ? 23.170 -32.658 -43.474 1.00 97.56 760 TRP A CA 1
ATOM 5891 C C . TRP A 1 760 ? 22.050 -31.666 -43.183 1.00 97.56 760 TRP A C 1
ATOM 5893 O O . TRP A 1 760 ? 20.919 -31.830 -43.650 1.00 97.56 760 TRP A O 1
ATOM 5903 N N . TYR A 1 761 ? 22.405 -30.608 -42.467 1.00 97.75 761 TYR A N 1
ATOM 5904 C CA . TYR A 1 761 ? 21.553 -29.472 -42.167 1.00 97.75 761 TYR A CA 1
ATOM 5905 C C . TYR A 1 761 ? 22.324 -28.169 -42.370 1.00 97.75 761 TYR A C 1
ATOM 5907 O O . TYR A 1 761 ? 23.530 -28.094 -42.131 1.00 97.75 761 TYR A O 1
ATOM 5915 N N . THR A 1 762 ? 21.606 -27.127 -42.777 1.00 97.88 762 THR A N 1
ATOM 5916 C CA . THR A 1 762 ? 22.134 -25.771 -42.941 1.00 97.88 762 THR A CA 1
ATOM 5917 C C . THR A 1 762 ? 21.346 -24.805 -42.066 1.00 97.88 762 THR A C 1
ATOM 5919 O O . THR A 1 762 ? 20.120 -24.737 -42.151 1.00 97.88 762 THR A O 1
ATOM 5922 N N . VAL A 1 763 ? 22.052 -24.019 -41.259 1.00 97.12 763 VAL A N 1
ATOM 5923 C CA . VAL A 1 763 ? 21.510 -22.869 -40.534 1.00 97.12 763 VAL A CA 1
ATOM 5924 C C . VAL A 1 763 ? 21.902 -21.605 -41.281 1.00 97.12 763 VAL A C 1
ATOM 5926 O O . VAL A 1 763 ? 23.086 -21.338 -41.489 1.00 97.12 763 VAL A O 1
ATOM 5929 N N . VAL A 1 764 ? 20.905 -20.806 -41.650 1.00 96.81 764 VAL A N 1
ATOM 5930 C CA . VAL A 1 764 ? 21.125 -19.467 -42.200 1.00 96.81 764 VAL A CA 1
ATOM 5931 C C . VAL A 1 764 ? 20.731 -18.464 -41.133 1.00 96.81 764 VAL A C 1
ATOM 5933 O O . VAL A 1 764 ? 19.557 -18.398 -40.773 1.00 96.81 764 VAL A O 1
ATOM 5936 N N . SER A 1 765 ? 21.702 -17.719 -40.611 1.00 96.12 765 SER A N 1
ATOM 5937 C CA . SER A 1 765 ? 21.459 -16.624 -39.672 1.00 96.12 765 SER A CA 1
ATOM 5938 C C . SER A 1 765 ? 21.218 -15.338 -40.457 1.00 96.12 765 SER A C 1
ATOM 5940 O O . SER A 1 765 ? 22.027 -14.954 -41.297 1.00 96.12 765 SER A O 1
ATOM 5942 N N . TYR A 1 766 ? 20.111 -14.671 -40.171 1.00 94.81 766 TYR A N 1
ATOM 5943 C CA . TYR A 1 766 ? 19.650 -13.447 -40.799 1.00 94.81 766 TYR A CA 1
ATOM 5944 C C . TYR A 1 766 ? 19.835 -12.267 -39.851 1.00 94.81 766 TYR A C 1
ATOM 5946 O O . TYR A 1 766 ? 19.581 -12.377 -38.647 1.00 94.81 766 TYR A O 1
ATOM 5954 N N . GLY A 1 767 ? 20.254 -11.137 -40.406 1.00 92.00 767 GLY A N 1
ATOM 5955 C CA . GLY A 1 767 ? 20.251 -9.876 -39.697 1.00 92.00 767 GLY A CA 1
ATOM 5956 C C . GLY A 1 767 ? 19.898 -8.684 -40.576 1.00 92.00 767 GLY A C 1
ATOM 5957 O O . GLY A 1 767 ? 19.958 -8.735 -41.805 1.00 92.00 767 GLY A O 1
ATOM 5958 N N . TYR A 1 768 ? 19.535 -7.585 -39.925 1.00 89.81 768 TYR A N 1
ATOM 5959 C CA . TYR A 1 768 ? 19.241 -6.311 -40.563 1.00 89.81 768 TYR A CA 1
ATOM 5960 C C . TYR A 1 768 ? 20.184 -5.218 -40.073 1.00 89.81 768 TYR A C 1
ATOM 5962 O O . TYR A 1 768 ? 20.858 -5.343 -39.047 1.00 89.81 768 TYR A O 1
ATOM 5970 N N . GLY A 1 769 ? 20.212 -4.130 -40.828 1.00 86.50 769 GLY A N 1
ATOM 5971 C CA . GLY A 1 769 ? 20.842 -2.884 -40.443 1.00 86.50 769 GLY A CA 1
ATOM 5972 C C . GLY A 1 769 ? 21.166 -2.018 -41.657 1.00 86.50 769 GLY A C 1
ATOM 5973 O O . GLY A 1 769 ? 20.865 -2.399 -42.788 1.00 86.50 769 GLY A O 1
ATOM 5974 N N . GLY A 1 770 ? 21.816 -0.882 -41.405 1.00 83.88 770 GLY A N 1
ATOM 5975 C CA . GLY A 1 770 ? 22.223 0.080 -42.425 1.00 83.88 770 GLY A CA 1
ATOM 5976 C C . GLY A 1 770 ? 23.136 -0.467 -43.533 1.00 83.88 770 GLY A C 1
ATOM 5977 O O . GLY A 1 770 ? 23.678 -1.579 -43.487 1.00 83.88 770 GLY A O 1
ATOM 5978 N N . ILE A 1 771 ? 23.310 0.375 -44.547 1.00 86.75 771 ILE A N 1
ATOM 5979 C CA . ILE A 1 771 ? 24.176 0.166 -45.711 1.00 86.75 771 ILE A CA 1
ATOM 5980 C C . ILE A 1 771 ? 25.047 1.406 -45.920 1.00 86.75 771 ILE A C 1
ATOM 5982 O O . ILE A 1 771 ? 24.723 2.478 -45.418 1.00 86.75 771 ILE A O 1
ATOM 5986 N N . TYR A 1 772 ? 26.133 1.283 -46.681 1.00 84.81 772 TYR A N 1
ATOM 5987 C CA . TYR A 1 772 ? 27.048 2.403 -46.937 1.00 84.81 772 TYR A CA 1
ATOM 5988 C C . TYR A 1 772 ? 26.435 3.553 -47.761 1.00 84.81 772 TYR A C 1
ATOM 5990 O O . TYR A 1 772 ? 26.919 4.679 -47.682 1.00 84.81 772 TYR A O 1
ATOM 5998 N N . GLU A 1 773 ? 25.386 3.283 -48.545 1.00 75.00 773 GLU A N 1
ATOM 5999 C CA . GLU A 1 773 ? 24.791 4.237 -49.497 1.00 75.00 773 GLU A CA 1
ATOM 6000 C C . GLU A 1 773 ? 23.595 5.037 -48.937 1.00 75.00 773 GLU A C 1
ATOM 6002 O O . GLU A 1 773 ? 23.154 5.990 -49.574 1.00 75.00 773 GLU A O 1
ATOM 6007 N N . GLY A 1 774 ? 23.050 4.676 -47.767 1.00 64.00 774 GLY A N 1
ATOM 6008 C CA . GLY A 1 774 ? 21.780 5.217 -47.258 1.00 64.00 774 GLY A CA 1
ATOM 6009 C C . GLY A 1 774 ? 21.927 6.076 -45.992 1.00 64.00 774 GLY A C 1
ATOM 6010 O O . GLY A 1 774 ? 22.641 5.667 -45.076 1.00 64.00 774 GLY A O 1
ATOM 6011 N N . PRO A 1 775 ? 21.222 7.220 -45.868 1.00 54.88 775 PRO A N 1
ATOM 6012 C CA . PRO A 1 775 ? 21.346 8.136 -44.728 1.00 54.88 775 PRO A CA 1
ATOM 6013 C C . PRO A 1 775 ? 20.500 7.722 -43.507 1.00 54.88 775 PRO A C 1
ATOM 6015 O O . PRO A 1 775 ? 19.937 8.567 -42.822 1.00 54.88 775 PRO A O 1
ATOM 6018 N N . SER A 1 776 ? 20.359 6.428 -43.209 1.00 60.81 776 SER A N 1
ATOM 6019 C CA . SER A 1 776 ? 19.487 5.995 -42.110 1.00 60.81 776 SER A CA 1
ATOM 6020 C C . SER A 1 776 ? 20.139 4.957 -41.209 1.00 60.81 776 SER A C 1
ATOM 6022 O O . SER A 1 776 ? 20.323 3.800 -41.594 1.00 60.81 776 SER A O 1
ATOM 6024 N N . TYR A 1 777 ? 20.386 5.349 -39.960 1.00 65.44 777 TYR A N 1
ATOM 6025 C CA . TYR A 1 777 ? 20.413 4.432 -38.831 1.00 65.44 777 TYR A CA 1
ATOM 6026 C C . TYR A 1 777 ? 19.104 3.647 -38.810 1.00 65.44 777 TYR A C 1
ATOM 6028 O O . TYR A 1 777 ? 18.050 4.178 -38.469 1.00 65.44 777 TYR A O 1
ATOM 6036 N N . SER A 1 778 ? 19.165 2.374 -39.174 1.00 56.97 778 SER A N 1
ATOM 6037 C CA . SER A 1 778 ? 18.030 1.458 -39.047 1.00 56.97 778 SER A CA 1
ATOM 6038 C C . SER A 1 778 ? 18.094 0.639 -37.753 1.00 56.97 778 SER A C 1
ATOM 6040 O O . SER A 1 778 ? 17.327 -0.306 -37.594 1.00 56.97 778 SER A O 1
ATOM 6042 N N . GLY A 1 779 ? 19.058 0.921 -36.864 1.00 66.75 779 GLY A N 1
ATOM 6043 C CA . GLY A 1 779 ? 19.471 -0.026 -35.829 1.00 66.75 779 GLY A CA 1
ATOM 6044 C C . GLY A 1 779 ? 19.885 -1.373 -36.426 1.00 66.75 779 GLY A C 1
ATOM 6045 O O . GLY A 1 779 ? 20.224 -1.464 -37.609 1.00 66.75 779 GLY A O 1
ATOM 6046 N N . GLY A 1 780 ? 19.845 -2.422 -35.608 1.00 78.31 780 GLY A N 1
ATOM 6047 C CA . GLY A 1 780 ? 19.978 -3.805 -36.063 1.00 78.31 780 GLY A CA 1
ATOM 6048 C C . GLY A 1 780 ? 21.209 -4.532 -35.559 1.00 78.31 780 GLY A C 1
ATOM 6049 O O . GLY A 1 780 ? 21.775 -4.200 -34.520 1.00 78.31 780 GLY A O 1
ATOM 6050 N N . TYR A 1 781 ? 21.588 -5.585 -36.278 1.00 85.56 781 TYR A N 1
ATOM 6051 C CA . TYR A 1 781 ? 22.608 -6.533 -35.834 1.00 85.56 781 TYR A CA 1
ATOM 6052 C C . TYR A 1 781 ? 24.008 -6.226 -36.373 1.00 85.56 781 TYR A C 1
ATOM 6054 O O . TYR A 1 781 ? 24.927 -7.015 -36.172 1.00 85.56 781 TYR A O 1
ATOM 6062 N N . ILE A 1 782 ? 24.186 -5.088 -37.044 1.00 86.31 782 ILE A N 1
ATOM 6063 C CA . ILE A 1 782 ? 25.479 -4.666 -37.586 1.00 86.31 782 ILE A CA 1
ATOM 6064 C C . ILE A 1 782 ? 26.518 -4.542 -36.471 1.00 86.31 782 ILE A C 1
ATOM 6066 O O . ILE A 1 782 ? 26.221 -4.035 -35.394 1.00 86.31 782 ILE A O 1
ATOM 6070 N N . ALA A 1 783 ? 27.731 -5.023 -36.744 1.00 83.25 783 ALA A N 1
ATOM 6071 C CA . ALA A 1 783 ? 28.849 -5.128 -35.805 1.00 83.25 783 ALA A CA 1
ATOM 6072 C C . ALA A 1 783 ? 28.606 -6.030 -34.578 1.00 83.25 783 ALA A C 1
ATOM 6074 O O . ALA A 1 783 ? 29.539 -6.231 -33.797 1.00 83.25 783 ALA A O 1
ATOM 6075 N N . ASN A 1 784 ? 27.420 -6.633 -34.427 1.00 85.25 784 ASN A N 1
ATOM 6076 C CA . ASN A 1 784 ? 27.188 -7.653 -33.411 1.00 85.25 784 ASN A CA 1
ATOM 6077 C C . ASN A 1 784 ? 27.780 -8.991 -33.852 1.00 85.25 784 ASN A C 1
ATOM 6079 O O . ASN A 1 784 ? 27.699 -9.383 -35.019 1.00 85.25 784 ASN A O 1
ATOM 6083 N N . LEU A 1 785 ? 28.370 -9.691 -32.884 1.00 89.06 785 LEU A N 1
ATOM 6084 C CA . LEU A 1 785 ? 28.964 -11.004 -33.088 1.00 89.06 785 LEU A CA 1
ATOM 6085 C C . LEU A 1 785 ? 27.865 -12.069 -33.113 1.00 89.06 785 LEU A C 1
ATOM 6087 O O . LEU A 1 785 ? 27.285 -12.400 -32.083 1.00 89.06 785 LEU A O 1
ATOM 6091 N N . ASN A 1 786 ? 27.585 -12.623 -34.280 1.00 93.56 786 ASN A N 1
ATOM 6092 C CA . ASN A 1 786 ? 26.650 -13.714 -34.465 1.00 93.56 786 ASN A CA 1
ATOM 6093 C C . ASN A 1 786 ? 27.350 -15.075 -34.310 1.00 93.56 786 ASN A C 1
ATOM 6095 O O . ASN A 1 786 ? 28.381 -15.333 -34.931 1.00 93.56 786 ASN A O 1
ATOM 6099 N N . ASN A 1 787 ? 26.741 -15.975 -33.539 1.00 93.88 787 ASN A N 1
ATOM 6100 C CA . ASN A 1 787 ? 27.092 -17.388 -33.525 1.00 93.88 787 ASN A CA 1
ATOM 6101 C C . ASN A 1 787 ? 25.832 -18.251 -33.362 1.00 93.88 787 ASN A C 1
ATOM 6103 O O . ASN A 1 787 ? 24.838 -17.791 -32.795 1.00 93.88 787 ASN A O 1
ATOM 6107 N N . ILE A 1 788 ? 25.888 -19.495 -33.840 1.00 94.81 788 ILE A N 1
ATOM 6108 C CA . ILE A 1 788 ? 24.871 -20.514 -33.577 1.00 94.81 788 ILE A CA 1
ATOM 6109 C C . ILE A 1 788 ? 25.399 -21.487 -32.524 1.00 94.81 788 ILE A C 1
ATOM 6111 O O . ILE A 1 788 ? 26.537 -21.943 -32.614 1.00 94.81 788 ILE A O 1
ATOM 6115 N N . SER A 1 789 ? 24.562 -21.817 -31.549 1.00 95.50 789 SER A N 1
ATOM 6116 C CA . SER A 1 789 ? 24.803 -22.858 -30.553 1.00 95.50 789 SER A CA 1
ATOM 6117 C C . SER A 1 789 ? 23.755 -23.946 -30.702 1.00 95.50 789 SER A C 1
ATOM 6119 O O . SER A 1 789 ? 22.563 -23.649 -30.775 1.00 95.50 789 SER A O 1
ATOM 6121 N N . ILE A 1 790 ? 24.206 -25.196 -30.728 1.00 95.75 790 ILE A N 1
ATOM 6122 C CA . ILE A 1 790 ? 23.392 -26.389 -30.945 1.00 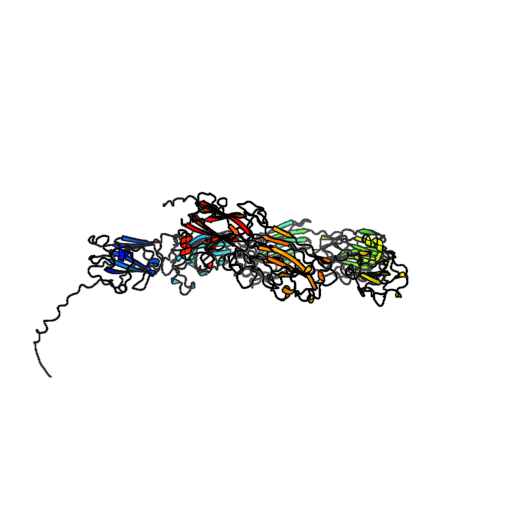95.75 790 ILE A CA 1
ATOM 6123 C C . ILE A 1 790 ? 23.631 -27.348 -29.780 1.00 95.75 790 ILE A C 1
ATOM 6125 O O . ILE A 1 790 ? 24.776 -27.654 -29.444 1.00 95.75 790 ILE A O 1
ATOM 6129 N N . TRP A 1 791 ? 22.562 -27.825 -29.150 1.00 93.75 791 TRP A N 1
ATOM 6130 C CA . TRP A 1 791 ? 22.639 -28.807 -28.063 1.00 93.75 791 TRP A CA 1
ATOM 6131 C C . TRP A 1 791 ? 21.444 -29.755 -28.102 1.00 93.75 791 TRP A C 1
ATOM 6133 O O . TRP A 1 791 ? 20.454 -29.490 -28.779 1.00 93.75 791 TRP A O 1
ATOM 6143 N N . ARG A 1 792 ? 21.516 -30.872 -27.374 1.00 89.38 792 ARG A N 1
ATOM 6144 C CA . ARG A 1 792 ? 20.415 -31.846 -27.305 1.00 89.38 792 ARG A CA 1
ATOM 6145 C C . ARG A 1 792 ? 19.451 -31.576 -26.151 1.00 89.38 792 ARG A C 1
ATOM 6147 O O . ARG A 1 792 ? 19.869 -31.118 -25.089 1.00 89.38 792 ARG A O 1
ATOM 6154 N N . THR A 1 793 ? 18.188 -31.961 -26.319 1.00 81.19 793 THR A N 1
ATOM 6155 C CA . THR A 1 793 ? 17.257 -32.153 -25.191 1.00 81.19 793 THR A CA 1
ATOM 6156 C C . THR A 1 793 ? 17.324 -33.599 -24.717 1.00 81.19 793 THR A C 1
ATOM 6158 O O . THR A 1 793 ? 17.369 -34.519 -25.533 1.00 81.19 793 THR A O 1
ATOM 6161 N N . THR A 1 794 ? 17.301 -33.819 -23.404 1.00 73.69 794 THR A N 1
ATOM 6162 C CA . THR A 1 794 ? 17.145 -35.166 -22.843 1.00 73.69 794 THR A CA 1
ATOM 6163 C C . THR A 1 794 ? 15.763 -35.718 -23.213 1.00 73.69 794 THR A C 1
ATOM 6165 O O . THR A 1 794 ? 14.776 -35.006 -23.009 1.00 73.69 794 THR A O 1
ATOM 6168 N N . PRO A 1 795 ? 15.656 -36.955 -23.735 1.00 71.94 795 PRO A N 1
ATOM 6169 C CA . PRO A 1 795 ? 14.365 -37.598 -23.961 1.00 71.94 795 PRO A CA 1
ATOM 6170 C C . PRO A 1 795 ? 13.522 -37.623 -22.676 1.00 71.94 795 PRO A C 1
ATOM 6172 O O . PRO A 1 795 ? 14.102 -37.759 -21.591 1.00 71.94 795 PRO A O 1
ATOM 6175 N N . PRO A 1 796 ? 12.181 -37.515 -22.754 1.00 79.56 796 PRO A N 1
ATOM 6176 C CA . PRO A 1 796 ? 11.346 -37.591 -21.567 1.00 79.56 796 PRO A CA 1
ATOM 6177 C C . PRO A 1 796 ? 11.464 -38.976 -20.952 1.00 79.56 796 PRO A C 1
ATOM 6179 O O . PRO A 1 796 ? 11.552 -39.973 -21.667 1.00 79.56 796 PRO A O 1
ATOM 6182 N N . GLN A 1 797 ? 11.445 -39.040 -19.625 1.00 83.12 797 GLN A N 1
ATOM 6183 C CA . GLN A 1 797 ? 11.359 -40.325 -18.944 1.00 83.12 797 GLN A CA 1
ATOM 6184 C C . GLN A 1 797 ? 9.980 -40.948 -19.174 1.00 83.12 797 GLN A C 1
ATOM 6186 O O . GLN A 1 797 ? 8.970 -40.240 -19.250 1.00 83.12 797 GLN A O 1
ATOM 6191 N N . ASP A 1 798 ? 9.949 -42.276 -19.264 1.00 87.31 798 ASP A N 1
ATOM 6192 C CA . ASP A 1 798 ? 8.697 -43.012 -19.381 1.00 87.31 798 ASP A CA 1
ATOM 6193 C C . ASP A 1 798 ? 7.828 -42.824 -18.127 1.00 87.31 798 ASP A C 1
ATOM 6195 O O . ASP A 1 798 ? 8.364 -42.750 -17.011 1.00 87.31 798 ASP A O 1
ATOM 6199 N N . PRO A 1 799 ? 6.490 -42.778 -18.275 1.00 92.19 799 PRO A N 1
ATOM 6200 C CA . PRO A 1 799 ? 5.604 -42.610 -17.138 1.00 92.19 799 PRO A CA 1
ATOM 6201 C C . PRO A 1 799 ? 5.619 -43.865 -16.264 1.00 92.19 799 PRO A C 1
ATOM 6203 O O . PRO A 1 799 ? 5.609 -45.000 -16.759 1.00 92.19 799 PRO A O 1
ATOM 6206 N N . LYS A 1 800 ? 5.609 -43.665 -14.949 1.00 95.31 800 LYS A N 1
ATOM 6207 C CA . LYS A 1 800 ? 5.707 -44.731 -13.949 1.00 95.31 800 LYS A CA 1
ATOM 6208 C C . LYS A 1 800 ? 4.352 -45.165 -13.412 1.00 95.31 800 LYS A C 1
ATOM 6210 O O . LYS A 1 800 ? 4.160 -46.359 -13.220 1.00 95.31 800 LYS A O 1
ATOM 6215 N N . TYR A 1 801 ? 3.429 -44.233 -13.197 1.00 95.94 801 TYR A N 1
ATOM 6216 C CA . TYR A 1 801 ? 2.174 -44.416 -12.457 1.00 95.94 801 TYR A CA 1
ATOM 6217 C C . TYR A 1 801 ? 0.946 -43.952 -13.260 1.00 95.94 801 TYR A C 1
ATOM 6219 O O . TYR A 1 801 ? -0.086 -43.595 -12.696 1.00 95.94 801 TYR A O 1
ATOM 6227 N N . ASN A 1 802 ? 1.029 -43.989 -14.591 1.00 93.75 802 ASN A N 1
ATOM 6228 C CA . ASN A 1 802 ? 0.004 -43.500 -15.520 1.00 93.75 802 ASN A CA 1
ATOM 6229 C C . ASN A 1 802 ? -1.127 -44.494 -15.843 1.00 93.75 802 ASN A C 1
ATOM 6231 O O . ASN A 1 802 ? -1.929 -44.267 -16.752 1.00 93.75 802 ASN A O 1
ATOM 6235 N N . ARG A 1 803 ? -1.179 -45.638 -15.156 1.00 93.12 803 ARG A N 1
ATOM 6236 C CA . ARG A 1 803 ? -2.234 -46.653 -15.300 1.00 93.12 803 ARG A CA 1
ATOM 6237 C C . ARG A 1 803 ? -2.670 -47.137 -13.918 1.00 93.12 803 ARG A C 1
ATOM 6239 O O . ARG A 1 803 ? -1.804 -47.242 -13.052 1.00 93.12 803 ARG A O 1
ATOM 6246 N N . PRO A 1 804 ? -3.941 -47.536 -13.730 1.00 93.38 804 PRO A N 1
ATOM 6247 C CA . PRO A 1 804 ? -4.428 -48.129 -12.488 1.00 93.38 804 PRO A CA 1
ATOM 6248 C C . PRO A 1 804 ? -3.516 -49.194 -11.881 1.00 93.38 804 PRO A C 1
ATOM 6250 O O . PRO A 1 804 ? -3.051 -49.036 -10.763 1.00 93.38 804 PRO A O 1
ATOM 6253 N N . HIS A 1 805 ? -3.158 -50.226 -12.650 1.00 92.12 805 HIS A N 1
ATOM 6254 C CA . HIS A 1 805 ? -2.287 -51.317 -12.194 1.00 92.12 805 HIS A CA 1
ATOM 6255 C C . HIS A 1 805 ? -0.830 -50.888 -11.937 1.00 92.12 805 HIS A C 1
ATOM 6257 O O . HIS A 1 805 ? -0.067 -51.641 -11.337 1.00 92.12 805 HIS A O 1
ATOM 6263 N N . LYS A 1 806 ? -0.432 -49.696 -12.402 1.00 94.56 806 LYS A N 1
ATOM 6264 C CA . LYS A 1 806 ? 0.883 -49.093 -12.157 1.00 94.56 806 LYS A CA 1
ATOM 6265 C C . LYS A 1 806 ? 0.859 -48.052 -11.040 1.00 94.56 806 LYS A C 1
ATOM 6267 O O . LYS A 1 806 ? 1.897 -47.455 -10.787 1.00 94.56 806 LYS A O 1
ATOM 6272 N N . ALA A 1 807 ? -0.286 -47.783 -10.412 1.00 95.94 807 ALA A N 1
ATOM 6273 C CA . ALA A 1 807 ? -0.401 -46.703 -9.441 1.00 95.94 807 ALA A CA 1
ATOM 6274 C C . ALA A 1 807 ? 0.659 -46.819 -8.332 1.00 95.94 807 ALA A C 1
ATOM 6276 O O . ALA A 1 807 ? 0.927 -47.913 -7.823 1.00 95.94 807 ALA A O 1
ATOM 6277 N N . TYR A 1 808 ? 1.256 -45.689 -7.949 1.00 98.00 808 TYR A N 1
ATOM 6278 C CA . TYR A 1 808 ? 2.213 -45.660 -6.847 1.00 98.00 808 TYR A CA 1
ATOM 6279 C C . TYR A 1 808 ? 1.495 -46.016 -5.550 1.00 98.00 808 TYR A C 1
ATOM 6281 O O . TYR A 1 808 ? 0.544 -45.336 -5.186 1.00 98.00 808 TYR A O 1
ATOM 6289 N N . TYR A 1 809 ? 1.963 -47.035 -4.833 1.00 96.69 809 TYR A N 1
ATOM 6290 C CA . TYR A 1 809 ? 1.401 -47.397 -3.536 1.00 96.69 809 TYR A CA 1
ATOM 6291 C C . TYR A 1 809 ? 2.276 -46.884 -2.403 1.00 96.69 809 TYR A C 1
ATOM 6293 O O . TYR A 1 809 ? 3.375 -47.390 -2.181 1.00 96.69 809 TYR A O 1
ATOM 6301 N N . ALA A 1 810 ? 1.764 -45.894 -1.679 1.00 95.62 810 ALA A N 1
ATOM 6302 C CA . ALA A 1 810 ? 2.423 -45.307 -0.520 1.00 95.62 810 ALA A CA 1
ATOM 6303 C C . ALA A 1 810 ? 2.381 -46.219 0.723 1.00 95.62 810 ALA A C 1
ATOM 6305 O O . ALA A 1 810 ? 3.090 -45.960 1.691 1.00 95.62 810 ALA A O 1
ATOM 6306 N N . GLY A 1 811 ? 1.575 -47.288 0.707 1.00 95.06 811 GLY A N 1
ATOM 6307 C CA . GLY A 1 811 ? 1.356 -48.131 1.879 1.00 95.06 811 GLY A CA 1
ATOM 6308 C C . GLY A 1 811 ? 0.414 -47.484 2.893 1.00 95.06 811 GLY A C 1
ATOM 6309 O O . GLY A 1 811 ? -0.456 -46.692 2.533 1.00 95.06 811 GLY A O 1
ATOM 6310 N N . ILE A 1 812 ? 0.595 -47.848 4.164 1.00 95.94 812 ILE A N 1
ATOM 6311 C CA . ILE A 1 812 ? -0.097 -47.217 5.290 1.00 95.94 812 ILE A CA 1
ATOM 6312 C C . ILE A 1 812 ? 0.509 -45.826 5.514 1.00 95.94 812 ILE A C 1
ATOM 6314 O O . ILE A 1 812 ? 1.688 -45.707 5.849 1.00 95.94 812 ILE A O 1
ATOM 6318 N N . THR A 1 813 ? -0.300 -44.786 5.344 1.00 95.50 813 THR A N 1
ATOM 6319 C CA . THR A 1 813 ? 0.072 -43.371 5.482 1.00 95.50 813 THR A CA 1
ATOM 6320 C C . THR A 1 813 ? -0.654 -42.725 6.656 1.00 95.50 813 THR A C 1
ATOM 6322 O O . THR A 1 813 ? -1.172 -41.621 6.537 1.00 95.50 813 THR A O 1
ATOM 6325 N N . ASP A 1 814 ? -0.753 -43.426 7.779 1.00 94.62 814 ASP A N 1
ATOM 6326 C CA . ASP A 1 814 ? -1.382 -42.880 8.979 1.00 94.62 814 ASP A CA 1
ATOM 6327 C C . ASP A 1 814 ? -0.573 -41.734 9.587 1.00 94.62 814 ASP A C 1
ATOM 6329 O O . ASP A 1 814 ? 0.629 -41.581 9.363 1.00 94.62 814 ASP A O 1
ATOM 6333 N N . TYR A 1 815 ? -1.215 -40.970 10.463 1.00 92.06 815 TYR A N 1
ATOM 6334 C CA . TYR A 1 815 ? -0.469 -40.205 11.449 1.00 92.06 815 TYR A CA 1
ATOM 6335 C C . TYR A 1 815 ? 0.386 -41.157 12.316 1.00 92.06 815 TYR A C 1
ATOM 6337 O O . TYR A 1 815 ? 0.041 -42.317 12.569 1.00 92.06 815 TYR A O 1
ATOM 6345 N N . GLY A 1 816 ? 1.559 -40.689 12.733 1.00 82.12 816 GLY A N 1
ATOM 6346 C CA . GLY A 1 816 ? 2.601 -41.532 13.320 1.00 82.12 816 GLY A CA 1
ATOM 6347 C C . GLY A 1 816 ? 2.550 -41.600 14.844 1.00 82.12 816 GLY A C 1
ATOM 6348 O O . GLY A 1 816 ? 1.690 -40.978 15.468 1.00 82.12 816 GLY A O 1
ATOM 6349 N N . PRO A 1 817 ? 3.492 -42.331 15.474 1.00 81.75 817 PRO A N 1
ATOM 6350 C CA . PRO A 1 817 ? 3.651 -42.257 16.917 1.00 81.75 817 PRO A CA 1
ATOM 6351 C C . PRO A 1 817 ? 4.025 -40.827 17.304 1.00 81.75 817 PRO A C 1
ATOM 6353 O O . PRO A 1 817 ? 4.754 -40.152 16.568 1.00 81.75 817 PRO A O 1
ATOM 6356 N N . ASN A 1 818 ? 3.526 -40.415 18.463 1.00 85.31 818 ASN A N 1
ATOM 6357 C CA . ASN A 1 818 ? 3.755 -39.113 19.058 1.00 85.31 818 ASN A CA 1
ATOM 6358 C C . ASN A 1 818 ? 5.250 -38.724 19.038 1.00 85.31 818 ASN A C 1
ATOM 6360 O O . ASN A 1 818 ? 6.071 -39.377 19.678 1.00 85.31 818 ASN A O 1
ATOM 6364 N N . ALA A 1 819 ? 5.588 -37.667 18.297 1.00 84.94 819 ALA A N 1
ATOM 6365 C CA . ALA A 1 819 ? 6.919 -37.062 18.216 1.00 84.94 819 ALA A CA 1
ATOM 6366 C C . ALA A 1 819 ? 7.139 -35.927 19.240 1.00 84.94 819 ALA A C 1
ATOM 6368 O O . ALA A 1 819 ? 8.232 -35.368 19.312 1.00 84.94 819 ALA A O 1
ATOM 6369 N N . GLY A 1 820 ? 6.099 -35.566 19.993 1.00 85.50 820 GLY A N 1
ATOM 6370 C CA . GLY A 1 820 ? 6.145 -34.635 21.117 1.00 85.50 820 GLY A CA 1
ATOM 6371 C C . GLY A 1 820 ? 6.257 -35.370 22.455 1.00 85.50 820 GLY A C 1
ATOM 6372 O O . GLY A 1 820 ? 6.890 -36.421 22.558 1.00 85.50 820 GLY A O 1
ATOM 6373 N N . THR A 1 821 ? 5.635 -34.820 23.495 1.00 86.44 821 THR A N 1
ATOM 6374 C CA . THR A 1 821 ? 5.543 -35.466 24.817 1.00 86.44 821 THR A CA 1
ATOM 6375 C C . THR A 1 821 ? 4.165 -36.097 25.001 1.00 86.44 821 THR A C 1
ATOM 6377 O O . THR A 1 821 ? 3.239 -35.789 24.255 1.00 86.44 821 THR A O 1
ATOM 6380 N N . SER A 1 822 ? 3.985 -36.981 25.988 1.00 82.94 822 SER A N 1
ATOM 6381 C CA . SER A 1 822 ? 2.652 -37.519 26.326 1.00 82.94 822 SER A CA 1
ATOM 6382 C C . SER A 1 822 ? 1.637 -36.408 26.626 1.00 82.94 822 SER A C 1
ATOM 6384 O O . SER A 1 822 ? 0.478 -36.497 26.226 1.00 82.94 822 SER A O 1
ATOM 6386 N N . THR A 1 823 ? 2.108 -35.341 27.271 1.00 85.56 823 THR A N 1
ATOM 6387 C CA . THR A 1 823 ? 1.323 -34.156 27.627 1.00 85.56 823 THR A CA 1
ATOM 6388 C C . THR A 1 823 ? 1.034 -33.272 26.418 1.00 85.56 823 THR A C 1
ATOM 6390 O O . THR A 1 823 ? -0.094 -32.808 26.270 1.00 85.56 823 THR A O 1
ATOM 6393 N N . TYR A 1 824 ? 2.010 -33.106 25.522 1.00 87.38 824 TYR A N 1
ATOM 6394 C CA . TYR A 1 824 ? 1.905 -32.274 24.325 1.00 87.38 824 TYR A CA 1
ATOM 6395 C C . TYR A 1 824 ? 2.195 -33.085 23.055 1.00 87.38 824 TYR A C 1
ATOM 6397 O O . TYR A 1 824 ? 3.310 -33.010 22.512 1.00 87.38 824 TYR A O 1
ATOM 6405 N N . PRO A 1 825 ? 1.242 -33.930 22.610 1.00 87.12 825 PRO A N 1
ATOM 6406 C CA . PRO A 1 825 ? 1.493 -34.850 21.521 1.00 87.12 825 PRO A CA 1
ATOM 6407 C C . PRO A 1 825 ? 1.611 -34.156 20.164 1.00 87.12 825 PRO A C 1
ATOM 6409 O O . PRO A 1 825 ? 0.813 -33.295 19.805 1.00 87.12 825 PRO A O 1
ATOM 6412 N N . ASN A 1 826 ? 2.561 -34.616 19.354 1.00 89.56 826 ASN A N 1
ATOM 6413 C CA . ASN A 1 826 ? 2.618 -34.320 17.926 1.00 89.56 826 ASN A CA 1
ATOM 6414 C C . ASN A 1 826 ? 2.544 -35.632 17.140 1.00 89.56 826 ASN A C 1
ATOM 6416 O O . ASN A 1 826 ? 3.550 -36.311 16.951 1.00 89.56 826 ASN A O 1
ATOM 6420 N N . ASN A 1 827 ? 1.346 -35.990 16.685 1.00 91.12 827 ASN A N 1
ATOM 6421 C CA . ASN A 1 827 ? 1.120 -37.219 15.921 1.00 91.12 827 ASN A CA 1
ATOM 6422 C C . ASN A 1 827 ? 1.319 -37.030 14.410 1.00 91.12 827 ASN A C 1
ATOM 6424 O O . ASN A 1 827 ? 1.260 -38.001 13.657 1.00 91.12 827 ASN A O 1
ATOM 6428 N N . SER A 1 828 ? 1.562 -35.800 13.951 1.00 91.25 828 SER A N 1
ATOM 6429 C CA . SER A 1 828 ? 1.607 -35.499 12.525 1.00 91.25 828 SER A CA 1
ATOM 6430 C C . SER A 1 828 ? 2.723 -36.246 11.794 1.00 91.25 828 SER A C 1
ATOM 6432 O O . SER A 1 828 ? 3.829 -36.452 12.307 1.00 91.25 828 SER A O 1
ATOM 6434 N N . ARG A 1 829 ? 2.437 -36.655 10.559 1.00 92.44 829 ARG A N 1
ATOM 6435 C CA . ARG A 1 829 ? 3.415 -37.223 9.627 1.00 92.44 829 ARG A CA 1
ATOM 6436 C C . ARG A 1 829 ? 3.229 -36.622 8.250 1.00 92.44 829 ARG A C 1
ATOM 6438 O O . ARG A 1 829 ? 2.147 -36.193 7.870 1.00 92.44 829 ARG A O 1
ATOM 6445 N N . THR A 1 830 ? 4.316 -36.576 7.495 1.00 93.38 830 THR A N 1
ATOM 6446 C CA . THR A 1 830 ? 4.316 -36.117 6.108 1.00 93.38 830 THR A CA 1
ATOM 6447 C C . THR A 1 830 ? 4.950 -37.192 5.245 1.00 93.38 830 THR A C 1
ATOM 6449 O O . THR A 1 830 ? 6.050 -37.659 5.544 1.00 93.38 830 THR A O 1
ATOM 6452 N N . TYR A 1 831 ? 4.262 -37.572 4.174 1.00 96.00 831 TYR A N 1
ATOM 6453 C CA . TYR A 1 831 ? 4.702 -38.582 3.224 1.00 96.00 831 TYR A CA 1
ATOM 6454 C C . TYR A 1 831 ? 4.845 -37.947 1.849 1.00 96.00 831 TYR A C 1
ATOM 6456 O O . TYR A 1 831 ? 3.923 -37.313 1.339 1.00 96.00 831 TYR A O 1
ATOM 6464 N N . ASN A 1 832 ? 6.005 -38.142 1.233 1.00 96.69 832 ASN A N 1
ATOM 6465 C CA . ASN A 1 832 ? 6.206 -37.795 -0.166 1.00 96.69 832 ASN A CA 1
ATOM 6466 C C . ASN A 1 832 ? 5.858 -39.010 -1.015 1.00 96.69 832 ASN A C 1
ATOM 6468 O O . ASN A 1 832 ? 6.402 -40.093 -0.794 1.00 96.69 832 ASN A O 1
ATOM 6472 N N . PHE A 1 833 ? 4.981 -38.830 -1.995 1.00 97.44 833 PHE A N 1
ATOM 6473 C CA . PHE A 1 833 ? 4.665 -39.894 -2.935 1.00 97.44 833 PHE A CA 1
ATOM 6474 C C . PHE A 1 833 ? 5.807 -40.110 -3.934 1.00 97.44 833 PHE A C 1
ATOM 6476 O O . PHE A 1 833 ? 6.791 -39.359 -3.986 1.00 97.44 833 PHE A O 1
ATOM 6483 N N . GLY A 1 834 ? 5.695 -41.176 -4.728 1.00 95.56 834 GLY A N 1
ATOM 6484 C CA . GLY A 1 834 ? 6.619 -41.451 -5.817 1.00 95.56 834 GLY A CA 1
ATOM 6485 C C . GLY A 1 834 ? 6.624 -40.316 -6.841 1.00 95.56 834 GLY A C 1
ATOM 6486 O O . GLY A 1 834 ? 5.599 -39.699 -7.112 1.00 95.56 834 GLY A O 1
ATOM 6487 N N . ARG A 1 835 ? 7.783 -40.048 -7.443 1.00 95.94 835 ARG A N 1
ATOM 6488 C CA . ARG A 1 835 ? 7.891 -39.076 -8.537 1.00 95.94 835 ARG A CA 1
ATOM 6489 C C . ARG A 1 835 ? 7.414 -39.681 -9.857 1.00 95.94 835 ARG A C 1
ATOM 6491 O O . ARG A 1 835 ? 7.928 -40.724 -10.263 1.00 95.94 835 ARG A O 1
ATOM 6498 N N . GLU A 1 836 ? 6.481 -39.000 -10.506 1.00 95.25 836 GLU A N 1
ATOM 6499 C CA . GLU A 1 836 ? 5.950 -39.302 -11.836 1.00 95.25 836 GLU A CA 1
ATOM 6500 C C . GLU A 1 836 ? 6.593 -38.419 -12.913 1.00 95.25 836 GLU A C 1
ATOM 6502 O O . GLU A 1 836 ? 7.021 -37.300 -12.618 1.00 95.25 836 GLU A O 1
ATOM 6507 N N . TYR A 1 837 ? 6.616 -38.910 -14.154 1.00 93.62 837 TYR A N 1
ATOM 6508 C CA . TYR A 1 837 ? 7.054 -38.211 -15.356 1.00 93.62 837 TYR A CA 1
ATOM 6509 C C . TYR A 1 837 ? 5.999 -38.290 -16.460 1.00 93.62 837 TYR A C 1
ATOM 6511 O O . TYR A 1 837 ? 5.298 -39.285 -16.623 1.00 93.62 837 TYR A O 1
ATOM 6519 N N . PHE A 1 838 ? 5.919 -37.241 -17.270 1.00 92.00 838 PHE A N 1
ATOM 6520 C CA . PHE A 1 838 ? 4.959 -37.163 -18.367 1.00 92.00 838 PHE A CA 1
ATOM 6521 C C . PHE A 1 838 ? 5.661 -37.306 -19.718 1.00 92.00 838 PHE A C 1
ATOM 6523 O O . PHE A 1 838 ? 6.438 -36.440 -20.126 1.00 92.00 838 PHE A O 1
ATOM 6530 N N . SER A 1 839 ? 5.362 -38.394 -20.431 1.00 89.75 839 SER A N 1
ATOM 6531 C CA . SER A 1 839 ? 5.993 -38.706 -21.718 1.00 89.75 839 SER A CA 1
ATOM 6532 C C . SER A 1 839 ? 5.275 -38.080 -22.915 1.00 89.75 839 SER A C 1
ATOM 6534 O O . SER A 1 839 ? 4.231 -37.430 -22.803 1.00 89.75 839 SER A O 1
ATOM 6536 N N . CYS A 1 840 ? 5.840 -38.303 -24.096 1.00 86.94 840 CYS A N 1
ATOM 6537 C CA . CYS A 1 840 ? 5.285 -37.895 -25.380 1.00 86.94 840 CYS A CA 1
ATOM 6538 C C . CYS A 1 840 ? 3.994 -38.614 -25.764 1.00 86.94 840 CYS A C 1
ATOM 6540 O O . CYS A 1 840 ? 3.171 -38.044 -26.479 1.00 86.94 840 CYS A O 1
ATOM 6542 N N . ILE A 1 841 ? 3.808 -39.837 -25.275 1.00 89.56 841 ILE A N 1
ATOM 6543 C CA . ILE A 1 841 ? 2.653 -40.665 -25.599 1.00 89.56 841 ILE A CA 1
ATOM 6544 C C . ILE A 1 841 ? 1.506 -40.253 -24.665 1.00 89.56 841 ILE A C 1
ATOM 6546 O O . ILE A 1 841 ? 1.688 -40.299 -23.446 1.00 89.56 841 ILE A O 1
ATOM 6550 N N . PRO A 1 842 ? 0.348 -39.812 -25.194 1.00 89.00 842 PRO A N 1
ATOM 6551 C CA . PRO A 1 842 ? -0.835 -39.575 -24.377 1.00 89.00 842 PRO A CA 1
ATOM 6552 C C . PRO A 1 842 ? -1.270 -40.843 -23.638 1.00 89.00 842 PRO A C 1
ATOM 6554 O O . PRO A 1 842 ? -1.117 -41.957 -24.133 1.00 89.00 842 PRO A O 1
ATOM 6557 N N . ASP A 1 843 ? -1.894 -40.668 -22.480 1.00 89.62 843 ASP A N 1
ATOM 6558 C CA . ASP A 1 843 ? -2.494 -41.763 -21.718 1.00 89.62 843 ASP A CA 1
ATOM 6559 C C . ASP A 1 843 ? -3.896 -42.128 -22.222 1.00 89.62 843 ASP A C 1
ATOM 6561 O O . ASP A 1 843 ? -4.553 -43.000 -21.674 1.00 89.62 843 ASP A O 1
ATOM 6565 N N . THR A 1 844 ? -4.370 -41.475 -23.281 1.00 83.50 844 THR A N 1
ATOM 6566 C CA . THR A 1 844 ? -5.662 -41.752 -23.903 1.00 83.50 844 THR A CA 1
ATOM 6567 C C . THR A 1 844 ? -5.610 -42.972 -24.844 1.00 83.50 844 THR A C 1
ATOM 6569 O O . THR A 1 844 ? -4.547 -43.316 -25.361 1.00 83.50 844 THR A O 1
ATOM 6572 N N . PRO A 1 845 ? -6.759 -43.627 -25.111 1.00 81.56 845 PRO A N 1
ATOM 6573 C CA . PRO A 1 845 ? -8.086 -43.298 -24.600 1.00 81.56 845 PRO A CA 1
ATOM 6574 C C . PRO A 1 845 ? -8.273 -43.778 -23.158 1.00 81.56 845 PRO A C 1
ATOM 6576 O O . PRO A 1 845 ? -7.997 -44.930 -22.826 1.00 81.56 845 PRO A O 1
ATOM 6579 N N . PHE A 1 846 ? -8.824 -42.908 -22.309 1.00 83.31 846 PHE A N 1
ATOM 6580 C CA . PHE A 1 846 ? -9.138 -43.264 -20.924 1.00 83.31 846 PHE A CA 1
ATOM 6581 C C . PHE A 1 846 ? -10.228 -44.329 -20.807 1.00 83.31 846 PHE A C 1
ATOM 6583 O O . PHE A 1 846 ? -10.357 -44.934 -19.756 1.00 83.31 846 PHE A O 1
ATOM 6590 N N . SER A 1 847 ? -10.937 -44.660 -21.891 1.00 73.62 847 SER A N 1
ATOM 6591 C CA . SER A 1 847 ? -11.793 -45.851 -21.944 1.00 73.62 847 SER A CA 1
ATOM 6592 C C . SER A 1 847 ? -11.037 -47.156 -21.655 1.00 73.62 847 SER A C 1
ATOM 6594 O O . SER A 1 847 ? -11.650 -48.119 -21.212 1.00 73.62 847 SER A O 1
ATOM 6596 N N . SER A 1 848 ? -9.716 -47.192 -21.870 1.00 69.69 848 SER A N 1
ATOM 6597 C CA . SER A 1 848 ? -8.863 -48.349 -21.558 1.00 69.69 848 SER A CA 1
ATOM 6598 C C . SER A 1 848 ? -8.449 -48.449 -20.081 1.00 69.69 848 SER A C 1
ATOM 6600 O O . SER A 1 848 ? -7.883 -49.460 -19.669 1.00 69.69 848 SER A O 1
ATOM 6602 N N . HIS A 1 849 ? -8.722 -47.417 -19.279 1.00 79.69 849 HIS A N 1
ATOM 6603 C CA . HIS A 1 849 ? -8.550 -47.399 -17.826 1.00 79.69 849 HIS A CA 1
ATOM 6604 C C . HIS A 1 849 ? -9.493 -46.341 -17.232 1.00 79.69 849 HIS A C 1
ATOM 6606 O O . HIS A 1 849 ? -9.104 -45.185 -17.040 1.00 79.69 849 HIS A O 1
ATOM 6612 N N . PRO A 1 850 ? -10.760 -46.723 -17.027 1.00 80.75 850 PRO A N 1
ATOM 6613 C CA . PRO A 1 850 ? -11.918 -45.852 -17.164 1.00 80.75 850 PRO A CA 1
ATOM 6614 C C . PRO A 1 850 ? -11.921 -44.712 -16.141 1.00 80.75 850 PRO A C 1
ATOM 6616 O O . PRO A 1 850 ? -12.399 -44.847 -15.024 1.00 80.75 850 PRO A O 1
ATOM 6619 N N . VAL A 1 851 ? -11.377 -43.564 -16.550 1.00 85.75 851 VAL A N 1
ATOM 6620 C CA . VAL A 1 851 ? -11.375 -42.314 -15.789 1.00 85.75 851 VAL A CA 1
ATOM 6621 C C . VAL A 1 851 ? -11.901 -41.185 -16.671 1.00 85.75 851 VAL A C 1
ATOM 6623 O O . VAL A 1 851 ? -11.513 -41.044 -17.831 1.00 85.75 851 VAL A O 1
ATOM 6626 N N . VAL A 1 852 ? -12.788 -40.357 -16.124 1.00 85.81 852 VAL A N 1
ATOM 6627 C CA . VAL A 1 852 ? -13.253 -39.144 -16.806 1.00 85.81 852 VAL A CA 1
ATOM 6628 C C . VAL A 1 852 ? -12.293 -38.004 -16.463 1.00 85.81 852 VAL A C 1
ATOM 6630 O O . VAL A 1 852 ? -12.149 -37.689 -15.276 1.00 85.81 852 VAL A O 1
ATOM 6633 N N . PRO A 1 853 ? -11.631 -37.377 -17.452 1.00 84.50 853 PRO A N 1
ATOM 6634 C CA . PRO A 1 853 ? -10.715 -36.288 -17.171 1.00 84.50 853 PRO A CA 1
ATOM 6635 C C . PRO A 1 853 ? -11.475 -35.070 -16.668 1.00 84.50 853 PRO A C 1
ATOM 6637 O O . PRO A 1 853 ? -12.587 -34.795 -17.115 1.00 84.50 853 PRO A O 1
ATOM 6640 N N . CYS A 1 854 ? -10.863 -34.341 -15.737 1.00 82.94 854 CYS A N 1
ATOM 6641 C CA . CYS A 1 854 ? -11.474 -33.158 -15.147 1.00 82.94 854 CYS A CA 1
ATOM 6642 C C . CYS A 1 854 ? -11.777 -32.077 -16.210 1.00 82.94 854 CYS A C 1
ATOM 6644 O O . CYS A 1 854 ? -12.953 -31.815 -16.459 1.00 82.94 854 CYS A O 1
ATOM 6646 N N . PRO A 1 855 ? -10.779 -31.503 -16.910 1.00 85.19 855 PRO A N 1
ATOM 6647 C CA . PRO A 1 855 ? -11.022 -30.847 -18.197 1.00 85.19 855 PRO A CA 1
ATOM 6648 C C . PRO A 1 855 ? -10.866 -31.819 -19.376 1.00 85.19 855 PRO A C 1
ATOM 6650 O O . PRO A 1 855 ? -9.956 -32.647 -19.401 1.00 85.19 855 PRO A O 1
ATOM 6653 N N . SER A 1 856 ? -11.704 -31.677 -20.403 1.00 82.88 856 SER A N 1
ATOM 6654 C CA . SER A 1 856 ? -11.766 -32.604 -21.548 1.00 82.88 856 SER A CA 1
ATOM 6655 C C . SER A 1 856 ? -10.500 -32.656 -22.415 1.00 82.88 856 SER A C 1
ATOM 6657 O O . SER A 1 856 ? -10.279 -33.643 -23.112 1.00 82.88 856 SER A O 1
ATOM 6659 N N . ASN A 1 857 ? -9.652 -31.623 -22.378 1.00 84.94 857 ASN A N 1
ATOM 6660 C CA . ASN A 1 857 ? -8.397 -31.555 -23.135 1.00 84.94 857 ASN A CA 1
ATOM 6661 C C . ASN A 1 857 ? -7.187 -32.164 -22.400 1.00 84.94 857 ASN A C 1
ATOM 6663 O O . ASN A 1 857 ? -6.075 -32.144 -22.934 1.00 84.94 857 ASN A O 1
ATOM 6667 N N . TYR A 1 858 ? -7.370 -32.678 -21.183 1.00 91.56 858 TYR A N 1
ATOM 6668 C CA . TYR A 1 858 ? -6.302 -33.322 -20.424 1.00 91.56 858 TYR A CA 1
ATOM 6669 C C . TYR A 1 858 ? -6.185 -34.776 -20.868 1.00 91.56 858 TYR A C 1
ATOM 6671 O O . TYR A 1 858 ? -7.159 -35.520 -20.874 1.00 91.56 858 TYR A O 1
ATOM 6679 N N . ASN A 1 859 ? -4.982 -35.168 -21.276 1.00 92.19 859 ASN A N 1
ATOM 6680 C CA . ASN A 1 859 ? -4.710 -36.442 -21.939 1.00 92.19 859 ASN A CA 1
ATOM 6681 C C . ASN A 1 859 ? -3.586 -37.238 -21.266 1.00 92.19 859 ASN A C 1
ATOM 6683 O O . ASN A 1 859 ? -3.098 -38.210 -21.839 1.00 92.19 859 ASN A O 1
ATOM 6687 N N . ARG A 1 860 ? -3.157 -36.808 -20.077 1.00 93.38 860 ARG A N 1
ATOM 6688 C CA . ARG A 1 860 ? -2.182 -37.492 -19.229 1.00 93.38 860 ARG A CA 1
ATOM 6689 C C . ARG A 1 860 ? -2.724 -37.630 -17.819 1.00 93.38 860 ARG A C 1
ATOM 6691 O O . ARG A 1 860 ? -3.434 -36.739 -17.348 1.00 93.38 860 ARG A O 1
ATOM 6698 N N . VAL A 1 861 ? -2.391 -38.731 -17.160 1.00 94.56 861 VAL A N 1
ATOM 6699 C CA . VAL A 1 861 ? -2.915 -39.060 -15.833 1.00 94.56 861 VAL A CA 1
ATOM 6700 C C . VAL A 1 861 ? -1.853 -39.729 -14.970 1.00 94.56 861 VAL A C 1
ATOM 6702 O O . VAL A 1 861 ? -0.941 -40.378 -15.474 1.00 94.56 861 VAL A O 1
ATOM 6705 N N . SER A 1 862 ? -1.973 -39.575 -13.658 1.00 95.75 862 SER A N 1
ATOM 6706 C CA . SER A 1 862 ? -1.100 -40.200 -12.666 1.00 95.75 862 SER A CA 1
ATOM 6707 C C . SER A 1 862 ? -1.930 -40.666 -11.479 1.00 95.75 862 SER A C 1
ATOM 6709 O O . SER A 1 862 ? -2.791 -39.922 -11.006 1.00 95.75 862 SER A O 1
ATOM 6711 N N . TYR A 1 863 ? -1.668 -41.881 -11.000 1.00 96.88 863 TYR A N 1
ATOM 6712 C CA . TYR A 1 863 ? -2.420 -42.524 -9.925 1.00 96.88 863 TYR A CA 1
ATOM 6713 C C . TYR A 1 863 ? -1.524 -42.775 -8.707 1.00 96.88 863 TYR A C 1
ATOM 6715 O O . TYR A 1 863 ? -0.480 -43.425 -8.811 1.00 96.88 863 TYR A O 1
ATOM 6723 N N . PHE A 1 864 ? -1.962 -42.306 -7.540 1.00 98.19 864 PHE A N 1
ATOM 6724 C CA . PHE A 1 864 ? -1.285 -42.511 -6.261 1.00 98.19 864 PHE A CA 1
ATOM 6725 C C . PHE A 1 864 ? -2.269 -43.112 -5.259 1.00 98.19 864 PHE A C 1
ATOM 6727 O O . PHE A 1 864 ? -3.302 -42.516 -4.972 1.00 98.19 864 PHE A O 1
ATOM 6734 N N . VAL A 1 865 ? -1.943 -44.285 -4.729 1.00 97.88 865 VAL A N 1
ATOM 6735 C CA . VAL A 1 865 ? -2.748 -45.029 -3.762 1.00 97.88 865 VAL A CA 1
ATOM 6736 C C . VAL A 1 865 ? -2.114 -44.929 -2.385 1.00 97.88 865 VAL A C 1
ATOM 6738 O O . VAL A 1 865 ? -0.911 -45.149 -2.230 1.00 97.88 865 VAL A O 1
ATOM 6741 N N . PHE A 1 866 ? -2.928 -44.657 -1.375 1.00 97.88 866 PHE A N 1
ATOM 6742 C CA . PHE A 1 866 ? -2.512 -44.641 0.022 1.00 97.88 866 PHE A CA 1
ATOM 6743 C C . PHE A 1 866 ? -3.593 -45.255 0.914 1.00 97.88 866 PHE A C 1
ATOM 6745 O O . PHE A 1 866 ? -4.770 -45.264 0.557 1.00 97.88 866 PHE A O 1
ATOM 6752 N N . THR A 1 867 ? -3.190 -45.795 2.061 1.00 97.38 867 THR A N 1
ATOM 6753 C CA . THR A 1 867 ? -4.097 -46.451 3.007 1.00 97.38 867 THR A CA 1
ATOM 6754 C C . THR A 1 867 ? -4.051 -45.735 4.345 1.00 97.38 867 THR A C 1
ATOM 6756 O O . THR A 1 867 ? -2.978 -45.518 4.903 1.00 97.38 867 THR A O 1
ATOM 6759 N N . ILE A 1 868 ? -5.224 -45.419 4.874 1.00 97.00 868 ILE A N 1
ATOM 6760 C CA . ILE A 1 868 ? -5.421 -44.884 6.216 1.00 97.00 868 ILE A CA 1
ATOM 6761 C C . ILE A 1 868 ? -6.090 -45.982 7.046 1.00 97.00 868 ILE A C 1
ATOM 6763 O O . ILE A 1 868 ? -7.064 -46.581 6.600 1.00 97.00 868 ILE A O 1
ATOM 6767 N N . THR A 1 869 ? -5.578 -46.290 8.234 1.00 96.12 869 THR A N 1
ATOM 6768 C CA . THR A 1 869 ? -6.153 -47.305 9.137 1.00 96.12 869 THR A CA 1
ATOM 6769 C C . THR A 1 869 ? -6.882 -46.697 10.332 1.00 96.12 869 THR A C 1
ATOM 6771 O O . THR A 1 869 ? -7.554 -47.414 11.074 1.00 96.12 869 THR A O 1
ATOM 6774 N N . LYS A 1 870 ? -6.780 -45.376 10.515 1.00 93.88 870 LYS A N 1
ATOM 6775 C CA . LYS A 1 870 ? -7.385 -44.626 11.623 1.00 93.88 870 LYS A CA 1
ATOM 6776 C C . LYS A 1 870 ? -8.038 -43.358 11.102 1.00 93.88 870 LYS A C 1
ATOM 6778 O O . LYS A 1 870 ? -7.492 -42.720 10.211 1.00 93.88 870 LYS A O 1
ATOM 6783 N N . GLU A 1 871 ? -9.159 -42.953 11.688 1.00 94.81 871 GLU A N 1
ATOM 6784 C CA . GLU A 1 871 ? -9.789 -41.680 11.333 1.00 94.81 871 GLU A CA 1
ATOM 6785 C C . GLU A 1 871 ? -8.781 -40.522 11.468 1.00 94.81 871 GLU A C 1
ATOM 6787 O O . GLU A 1 871 ? -8.133 -40.371 12.507 1.00 94.81 871 GLU A O 1
ATOM 6792 N N . SER A 1 872 ? -8.591 -39.754 10.392 1.00 95.06 872 SER A N 1
ATOM 6793 C CA . SER A 1 872 ? -7.471 -38.811 10.262 1.00 95.06 872 SER A CA 1
ATOM 6794 C C . SER A 1 872 ? -7.878 -37.493 9.600 1.00 95.06 872 SER A C 1
ATOM 6796 O O . SER A 1 872 ? -8.865 -37.409 8.872 1.00 95.06 872 SER A O 1
ATOM 6798 N N . PHE A 1 873 ? -7.071 -36.455 9.805 1.00 93.12 873 PHE A N 1
ATOM 6799 C CA . PHE A 1 873 ? -7.035 -35.285 8.932 1.00 93.12 873 PHE A CA 1
ATOM 6800 C C . PHE A 1 873 ? -5.958 -35.497 7.867 1.00 93.12 873 PHE A C 1
ATOM 6802 O O . PHE A 1 873 ? -4.834 -35.866 8.209 1.00 93.12 873 PHE A O 1
ATOM 6809 N N . ALA A 1 874 ? -6.281 -35.235 6.601 1.00 93.69 874 ALA A N 1
ATOM 6810 C CA . ALA A 1 874 ? -5.345 -35.335 5.487 1.00 93.69 874 ALA A CA 1
ATOM 6811 C C . ALA A 1 874 ? -5.280 -34.020 4.703 1.00 93.69 874 ALA A C 1
ATOM 6813 O O . ALA A 1 874 ? -6.309 -33.468 4.323 1.00 93.69 874 ALA A O 1
ATOM 6814 N N . SER A 1 875 ? -4.066 -33.547 4.421 1.00 91.62 875 SER A N 1
ATOM 6815 C CA . SER A 1 875 ? -3.805 -32.365 3.597 1.00 91.62 875 SER A CA 1
ATOM 6816 C C . SER A 1 875 ? -2.816 -32.712 2.487 1.00 91.62 875 SER A C 1
ATOM 6818 O O . SER A 1 875 ? -1.655 -33.027 2.758 1.00 91.62 875 SER A O 1
ATOM 6820 N N . ILE A 1 876 ? -3.264 -32.682 1.232 1.00 93.00 876 ILE A N 1
ATOM 6821 C CA . ILE A 1 876 ? -2.454 -33.025 0.055 1.00 93.00 876 ILE A CA 1
ATOM 6822 C C . ILE A 1 876 ? -2.016 -31.746 -0.663 1.00 93.00 876 ILE A C 1
ATOM 6824 O O . ILE A 1 876 ? -2.826 -30.865 -0.948 1.00 93.00 876 ILE A O 1
ATOM 6828 N N . TYR A 1 877 ? -0.726 -31.644 -0.977 1.00 91.25 877 TYR A N 1
ATOM 6829 C CA . TYR A 1 877 ? -0.120 -30.470 -1.607 1.00 91.25 877 TYR A CA 1
ATOM 6830 C C . TYR A 1 877 ? 1.048 -30.851 -2.535 1.00 91.25 877 TYR A C 1
ATOM 6832 O O . TYR A 1 877 ? 1.276 -32.024 -2.831 1.00 91.25 877 TYR A O 1
ATOM 6840 N N . ASN A 1 878 ? 1.769 -29.841 -3.038 1.00 91.38 878 ASN A N 1
ATOM 6841 C CA . ASN A 1 878 ? 2.847 -29.976 -4.030 1.00 91.38 878 ASN A CA 1
ATOM 6842 C C . ASN A 1 878 ? 2.384 -30.475 -5.418 1.00 91.38 878 ASN A C 1
ATOM 6844 O O . ASN A 1 878 ? 3.125 -31.121 -6.157 1.00 91.38 878 ASN A O 1
ATOM 6848 N N . ILE A 1 879 ? 1.145 -30.143 -5.785 1.00 91.50 879 ILE A N 1
ATOM 6849 C CA . ILE A 1 879 ? 0.589 -30.340 -7.130 1.00 91.50 879 ILE A CA 1
ATOM 6850 C C . ILE A 1 879 ? 0.654 -28.990 -7.864 1.00 91.50 879 ILE A C 1
ATOM 6852 O O . ILE A 1 879 ? 0.203 -28.003 -7.287 1.00 91.50 879 ILE A O 1
ATOM 6856 N N . PRO A 1 880 ? 1.240 -28.874 -9.070 1.00 90.25 880 PRO A N 1
ATOM 6857 C CA . PRO A 1 880 ? 1.287 -27.612 -9.817 1.00 90.25 880 PRO A CA 1
ATOM 6858 C C . PRO A 1 880 ? -0.101 -26.996 -10.039 1.00 90.25 880 PRO A C 1
ATOM 6860 O O . PRO A 1 880 ? -1.064 -27.723 -10.260 1.00 90.25 880 PRO A O 1
ATOM 6863 N N . THR A 1 881 ? -0.197 -25.662 -10.039 1.00 87.62 881 THR A N 1
ATOM 6864 C CA . THR A 1 881 ? -1.469 -24.945 -10.271 1.00 87.62 881 THR A CA 1
ATOM 6865 C C . THR A 1 881 ? -2.070 -25.220 -11.649 1.00 87.62 881 THR A C 1
ATOM 6867 O O . THR A 1 881 ? -3.274 -25.141 -11.815 1.00 87.62 881 THR A O 1
ATOM 6870 N N . SER A 1 882 ? -1.251 -25.605 -12.630 1.00 88.25 882 SER A N 1
ATOM 6871 C CA . SER A 1 882 ? -1.676 -25.988 -13.981 1.00 88.25 882 SER A CA 1
ATOM 6872 C C . SER A 1 882 ? -2.178 -27.434 -14.105 1.00 88.25 882 SER A C 1
ATOM 6874 O O . SER A 1 882 ? -2.469 -27.882 -15.216 1.00 88.25 882 SER A O 1
ATOM 6876 N N . MET A 1 883 ? -2.232 -28.186 -13.002 1.00 91.62 883 MET A N 1
ATOM 6877 C CA . MET A 1 883 ? -2.742 -29.556 -12.947 1.00 91.62 883 MET A CA 1
ATOM 6878 C C . MET A 1 883 ? -4.023 -29.618 -12.115 1.00 91.62 883 MET A C 1
ATOM 6880 O O . MET A 1 883 ? -4.242 -28.827 -11.198 1.00 91.62 883 MET A O 1
ATOM 6884 N N . VAL A 1 884 ? -4.862 -30.605 -12.420 1.00 91.25 884 VAL A N 1
ATOM 6885 C CA . VAL A 1 884 ? -6.139 -30.820 -11.729 1.00 91.25 884 VAL A CA 1
ATOM 6886 C C . VAL A 1 884 ? -6.115 -32.181 -11.061 1.00 91.25 884 VAL A C 1
ATOM 6888 O O . VAL A 1 884 ? -5.554 -33.129 -11.605 1.00 91.25 884 VAL A O 1
ATOM 6891 N N . SER A 1 885 ? -6.722 -32.293 -9.887 1.00 91.19 885 SER A N 1
ATOM 6892 C CA . SER A 1 885 ? -6.707 -33.523 -9.097 1.00 91.19 885 SER A CA 1
ATOM 6893 C C . SER A 1 885 ? -8.094 -33.932 -8.615 1.00 91.19 885 SER A C 1
ATOM 6895 O O . SER A 1 885 ? -9.022 -33.125 -8.618 1.00 91.19 885 SER A O 1
ATOM 6897 N N . ARG A 1 886 ? -8.240 -35.208 -8.256 1.00 91.31 886 ARG A N 1
ATOM 6898 C CA . ARG A 1 886 ? -9.471 -35.833 -7.752 1.00 91.31 886 ARG A CA 1
ATOM 6899 C C . ARG A 1 886 ? -9.099 -36.987 -6.815 1.00 91.31 886 ARG A C 1
ATOM 6901 O O . ARG A 1 886 ? -8.050 -37.598 -7.019 1.00 91.31 886 ARG A O 1
ATOM 6908 N N . ILE A 1 887 ? -9.932 -37.304 -5.821 1.00 93.56 887 ILE A N 1
ATOM 6909 C CA . ILE A 1 887 ? -9.656 -38.392 -4.864 1.00 93.56 887 ILE A CA 1
ATOM 6910 C C . ILE A 1 887 ? -10.844 -39.349 -4.772 1.00 93.56 887 ILE A C 1
ATOM 6912 O O . ILE A 1 887 ? -11.977 -38.906 -4.614 1.00 93.56 887 ILE A O 1
ATOM 6916 N N . TYR A 1 888 ? -10.571 -40.651 -4.843 1.00 94.00 888 TYR A N 1
ATOM 6917 C CA . TYR A 1 888 ? -11.546 -41.739 -4.711 1.00 94.00 888 TYR A CA 1
ATOM 6918 C C . TYR A 1 888 ? -11.292 -42.566 -3.447 1.00 94.00 888 TYR A C 1
ATOM 6920 O O . TYR A 1 888 ? -10.142 -42.711 -3.034 1.00 94.00 888 TYR A O 1
ATOM 6928 N N . SER A 1 889 ? -12.348 -43.142 -2.872 1.00 94.31 889 SER A N 1
ATOM 6929 C CA . SER A 1 889 ? -12.352 -43.958 -1.644 1.00 94.31 889 SER A CA 1
ATOM 6930 C C . SER A 1 889 ? -12.119 -45.458 -1.885 1.00 94.31 889 SER A C 1
ATOM 6932 O O . SER A 1 889 ? -12.699 -46.308 -1.212 1.00 94.31 889 SER A O 1
ATOM 6934 N N . PHE A 1 890 ? -11.278 -45.803 -2.860 1.00 94.75 890 PHE A N 1
ATOM 6935 C CA . PHE A 1 890 ? -10.849 -47.182 -3.093 1.00 94.75 890 PHE A CA 1
ATOM 6936 C C . PHE A 1 890 ? -9.440 -47.238 -3.693 1.00 94.75 890 PHE A C 1
ATOM 6938 O O . PHE A 1 890 ? -8.894 -46.237 -4.170 1.00 94.75 890 PHE A O 1
ATOM 6945 N N . ASP A 1 891 ? -8.852 -48.434 -3.692 1.00 95.44 891 ASP A N 1
ATOM 6946 C CA . ASP A 1 891 ? -7.593 -48.734 -4.371 1.00 95.44 891 ASP A CA 1
ATOM 6947 C C . ASP A 1 891 ? -7.838 -49.039 -5.855 1.00 95.44 891 ASP A C 1
ATOM 6949 O O . ASP A 1 891 ? -8.354 -50.102 -6.215 1.00 95.44 891 ASP A O 1
ATOM 6953 N N . VAL A 1 892 ? -7.427 -48.125 -6.735 1.00 94.62 892 VAL A N 1
ATOM 6954 C CA . VAL A 1 892 ? -7.612 -48.273 -8.186 1.00 94.62 892 VAL A CA 1
ATOM 6955 C C . VAL A 1 892 ? -6.878 -49.485 -8.776 1.00 94.62 892 VAL A C 1
ATOM 6957 O O . VAL A 1 892 ? -7.228 -49.949 -9.861 1.00 94.62 892 VAL A O 1
ATOM 6960 N N . ARG A 1 893 ? -5.860 -50.022 -8.090 1.00 93.56 893 ARG A N 1
ATOM 6961 C CA . ARG A 1 893 ? -5.121 -51.211 -8.548 1.00 93.56 893 ARG A CA 1
ATOM 6962 C C . ARG A 1 893 ? -5.971 -52.476 -8.461 1.00 93.56 893 ARG A C 1
ATOM 6964 O O . ARG A 1 893 ? -5.707 -53.417 -9.205 1.00 93.56 893 ARG A O 1
ATOM 6971 N N . SER A 1 894 ? -6.954 -52.487 -7.560 1.00 90.12 894 SER A N 1
ATOM 6972 C CA . SER A 1 894 ? -7.827 -53.633 -7.298 1.00 90.12 894 SER A CA 1
ATOM 6973 C C . SER A 1 894 ? -9.060 -53.626 -8.197 1.00 90.12 894 SER A C 1
ATOM 6975 O O . SER A 1 894 ? -9.396 -54.662 -8.763 1.00 90.12 894 SER A O 1
ATOM 6977 N N . ASP A 1 895 ? -9.710 -52.470 -8.366 1.00 85.25 895 ASP A N 1
ATOM 6978 C CA . ASP A 1 895 ? -10.883 -52.335 -9.233 1.00 85.25 895 ASP A CA 1
ATOM 6979 C C . ASP A 1 895 ? -10.988 -50.925 -9.832 1.00 85.25 895 ASP A C 1
ATOM 6981 O O . ASP A 1 895 ? -11.557 -49.996 -9.260 1.00 85.25 895 ASP A O 1
ATOM 6985 N N . SER A 1 896 ? -10.408 -50.752 -11.020 1.00 89.81 896 SER A N 1
ATOM 6986 C CA . SER A 1 896 ? -10.426 -49.463 -11.718 1.00 89.81 896 SER A CA 1
ATOM 6987 C C . SER A 1 896 ? -11.776 -49.106 -12.347 1.00 89.81 896 SER A C 1
ATOM 6989 O O . SER A 1 896 ? -11.973 -47.946 -12.700 1.00 89.81 896 SER A O 1
ATOM 6991 N N . VAL A 1 897 ? -12.703 -50.064 -12.497 1.00 88.31 897 VAL A N 1
ATOM 6992 C CA . VAL A 1 897 ? -14.013 -49.818 -13.134 1.00 88.31 897 VAL A CA 1
ATOM 6993 C C . VAL A 1 897 ? -14.897 -48.952 -12.239 1.00 88.31 897 VAL A C 1
ATOM 6995 O O . VAL A 1 897 ? -15.666 -48.133 -12.747 1.00 88.31 897 VAL A O 1
ATOM 6998 N N . LEU A 1 898 ? -14.701 -49.046 -10.919 1.00 90.00 898 LEU A N 1
ATOM 6999 C CA . LEU A 1 898 ? -15.376 -48.216 -9.923 1.00 90.00 898 LEU A CA 1
ATOM 7000 C C . LEU A 1 898 ? -15.208 -46.713 -10.178 1.00 90.00 898 LEU A C 1
ATOM 7002 O O . LEU A 1 898 ? -16.092 -45.947 -9.825 1.00 90.00 898 LEU A O 1
ATOM 7006 N N . MET A 1 899 ? -14.153 -46.261 -10.867 1.00 89.44 899 MET A N 1
ATOM 7007 C CA . MET A 1 899 ? -13.966 -44.834 -11.188 1.00 89.44 899 MET A CA 1
ATOM 7008 C C . MET A 1 899 ? -15.082 -44.225 -12.055 1.00 89.44 899 MET A C 1
ATOM 7010 O O . MET A 1 899 ? -15.189 -42.995 -12.116 1.00 89.44 899 MET A O 1
ATOM 7014 N N . MET A 1 900 ? -15.899 -45.056 -12.714 1.00 84.56 900 MET A N 1
ATOM 7015 C CA . MET A 1 900 ? -17.048 -44.629 -13.524 1.00 84.56 900 MET A CA 1
ATOM 7016 C C . MET A 1 900 ? -18.353 -44.522 -12.741 1.00 84.56 900 MET A C 1
ATOM 7018 O O . MET A 1 900 ? -19.260 -43.821 -13.186 1.00 84.56 900 MET A O 1
ATOM 7022 N N . THR A 1 901 ? -18.473 -45.253 -11.635 1.00 86.62 901 THR A N 1
ATOM 7023 C CA . THR A 1 901 ? -19.729 -45.415 -10.890 1.00 86.62 901 THR A CA 1
ATOM 7024 C C . THR A 1 901 ? -19.650 -44.822 -9.493 1.00 86.62 901 THR A C 1
ATOM 7026 O O . THR A 1 901 ? -20.627 -44.240 -9.031 1.00 86.62 901 THR A O 1
ATOM 7029 N N . GLU A 1 902 ? -18.495 -44.932 -8.842 1.00 89.38 902 GLU A N 1
ATOM 7030 C CA . GLU A 1 902 ? -18.250 -44.382 -7.517 1.00 89.38 902 GLU A CA 1
ATOM 7031 C C . GLU A 1 902 ? -17.926 -42.889 -7.617 1.00 89.38 902 GLU A C 1
ATOM 7033 O O . GLU A 1 902 ? -16.995 -42.499 -8.336 1.00 89.38 902 GLU A O 1
ATOM 7038 N N . PRO A 1 903 ? -18.663 -42.024 -6.905 1.00 88.19 903 PRO A N 1
ATOM 7039 C CA . PRO A 1 903 ? -18.328 -40.615 -6.847 1.00 88.19 903 PRO A CA 1
ATOM 7040 C C . PRO A 1 903 ? -16.991 -40.418 -6.112 1.00 88.19 903 PRO A C 1
ATOM 7042 O O . PRO A 1 903 ? -16.701 -41.110 -5.133 1.00 88.19 903 PRO A O 1
ATOM 7045 N N . PRO A 1 904 ? -16.148 -39.473 -6.556 1.00 89.94 904 PRO A N 1
ATOM 7046 C CA . PRO A 1 904 ? -14.949 -39.128 -5.809 1.00 89.94 904 PRO A CA 1
ATOM 7047 C C . PRO A 1 904 ? -15.320 -38.444 -4.489 1.00 89.94 904 PRO A C 1
ATOM 7049 O O . PRO A 1 904 ? -16.215 -37.600 -4.470 1.00 89.94 904 PRO A O 1
ATOM 7052 N N . ILE A 1 905 ? -14.581 -38.739 -3.415 1.00 89.88 905 ILE A N 1
ATOM 7053 C CA . ILE A 1 905 ? -14.721 -38.005 -2.149 1.00 89.88 905 ILE A CA 1
ATOM 7054 C C . ILE A 1 905 ? -14.309 -36.542 -2.327 1.00 89.88 905 ILE A C 1
ATOM 7056 O O . ILE A 1 905 ? -14.976 -35.662 -1.812 1.00 89.88 905 ILE A O 1
ATOM 7060 N N . GLN A 1 906 ? -13.270 -36.278 -3.132 1.00 88.62 906 GLN A N 1
ATOM 7061 C CA . GLN A 1 906 ? -12.883 -34.936 -3.568 1.00 88.62 906 GLN A CA 1
ATOM 7062 C C . GLN A 1 906 ? -13.105 -34.829 -5.078 1.00 88.62 906 GLN A C 1
ATOM 7064 O O . GLN A 1 906 ? -12.319 -35.426 -5.831 1.00 88.62 906 GLN A O 1
ATOM 7069 N N . PRO A 1 907 ? -14.116 -34.073 -5.552 1.00 87.38 907 PRO A N 1
ATOM 7070 C CA . PRO A 1 907 ? -14.301 -33.807 -6.973 1.00 87.38 907 PRO A CA 1
ATOM 7071 C C . PRO A 1 907 ? -13.138 -32.983 -7.542 1.00 87.38 907 PRO A C 1
ATOM 7073 O O . PRO A 1 907 ? -12.223 -32.575 -6.829 1.00 87.38 907 PRO A O 1
ATOM 7076 N N . CYS A 1 908 ? -13.157 -32.765 -8.857 1.00 87.31 908 CYS A N 1
ATOM 7077 C CA . CYS A 1 908 ? -12.077 -32.085 -9.568 1.00 87.31 908 CYS A CA 1
ATOM 7078 C C . CYS A 1 908 ? -11.710 -30.738 -8.947 1.00 87.31 908 CYS A C 1
ATOM 7080 O O . CYS A 1 908 ? -12.546 -29.840 -8.875 1.00 87.31 908 CYS A O 1
ATOM 7082 N N . ILE A 1 909 ? -10.439 -30.595 -8.584 1.00 85.69 909 ILE A N 1
ATOM 7083 C CA . ILE A 1 909 ? -9.924 -29.407 -7.919 1.00 85.69 909 ILE A CA 1
ATOM 7084 C C . ILE A 1 909 ? -8.578 -28.985 -8.511 1.00 85.69 909 ILE A C 1
ATOM 7086 O O . ILE A 1 909 ? -7.684 -29.806 -8.740 1.00 85.69 909 ILE A O 1
ATOM 7090 N N . GLU A 1 910 ? -8.461 -27.691 -8.797 1.00 83.25 910 GLU A N 1
ATOM 7091 C CA . GLU A 1 910 ? -7.238 -27.033 -9.259 1.00 83.25 910 GLU A CA 1
ATOM 7092 C C . GLU A 1 910 ? -6.548 -26.396 -8.050 1.00 83.25 910 GLU A C 1
ATOM 7094 O O . GLU A 1 910 ? -7.190 -25.681 -7.276 1.00 83.25 910 GLU A O 1
ATOM 7099 N N . ARG A 1 911 ? -5.235 -26.605 -7.887 1.00 81.75 911 ARG A N 1
ATOM 7100 C CA . ARG A 1 911 ? -4.492 -25.845 -6.875 1.00 81.75 911 ARG A CA 1
ATOM 7101 C C . ARG A 1 911 ? -4.492 -24.372 -7.280 1.00 81.75 911 ARG A C 1
ATOM 7103 O O . ARG A 1 911 ? -3.991 -24.033 -8.348 1.00 81.75 911 ARG A O 1
ATOM 7110 N N . ARG A 1 912 ? -4.945 -23.483 -6.397 1.00 76.81 912 ARG A N 1
ATOM 7111 C CA . ARG A 1 912 ? -4.738 -22.037 -6.549 1.00 76.81 912 ARG A CA 1
ATOM 7112 C C . ARG A 1 912 ? -3.949 -21.478 -5.385 1.00 76.81 912 ARG A C 1
ATOM 7114 O O . ARG A 1 912 ? -4.276 -21.740 -4.234 1.00 76.81 912 ARG A O 1
ATOM 7121 N N . ASP A 1 913 ? -2.934 -20.694 -5.715 1.00 75.69 913 ASP A N 1
ATOM 7122 C CA . ASP A 1 913 ? -2.199 -19.910 -4.734 1.00 75.69 913 ASP A CA 1
ATOM 7123 C C . ASP A 1 913 ? -2.874 -18.540 -4.621 1.00 75.69 913 ASP A C 1
ATOM 7125 O O . ASP A 1 913 ? -3.337 -17.976 -5.617 1.00 75.69 913 ASP A O 1
ATOM 7129 N N . TYR A 1 914 ? -2.979 -18.023 -3.401 1.00 67.31 914 TYR A N 1
ATOM 7130 C CA . TYR A 1 914 ? -3.669 -16.767 -3.126 1.00 67.31 914 TYR A CA 1
ATOM 7131 C C . TYR A 1 914 ? -2.671 -15.739 -2.594 1.00 67.31 914 TYR A C 1
ATOM 7133 O O . TYR A 1 914 ? -1.976 -15.998 -1.608 1.00 67.31 914 TYR A O 1
ATOM 7141 N N . TYR A 1 915 ? -2.611 -14.585 -3.267 1.00 64.38 915 TYR A N 1
ATOM 7142 C CA . TYR A 1 915 ? -1.799 -13.432 -2.883 1.00 64.38 915 TYR A CA 1
ATOM 7143 C C . TYR A 1 915 ? -2.712 -12.224 -2.673 1.00 64.38 915 TYR A C 1
ATOM 7145 O O . TYR A 1 915 ? -3.285 -11.695 -3.626 1.00 64.38 915 TYR A O 1
ATOM 7153 N N . HIS A 1 916 ? -2.891 -11.814 -1.419 1.00 54.81 916 HIS A N 1
ATOM 7154 C CA . HIS A 1 916 ? -3.695 -10.642 -1.073 1.00 54.81 916 HIS A CA 1
ATOM 7155 C C . HIS A 1 916 ? -3.193 -10.047 0.246 1.00 54.81 916 HIS A C 1
ATOM 7157 O O . HIS A 1 916 ? -2.908 -10.795 1.176 1.00 54.81 916 HIS A O 1
ATOM 7163 N N . ASP A 1 917 ? -3.082 -8.717 0.323 1.00 51.91 917 ASP A N 1
ATOM 7164 C CA . ASP A 1 917 ? -2.649 -7.968 1.518 1.00 51.91 917 ASP A CA 1
ATOM 7165 C C . ASP A 1 917 ? -1.372 -8.528 2.186 1.00 51.91 917 ASP A C 1
ATOM 7167 O O . ASP A 1 917 ? -1.307 -8.679 3.401 1.00 51.91 917 ASP A O 1
ATOM 7171 N N . ASN A 1 918 ? -0.352 -8.869 1.386 1.00 51.25 918 ASN A N 1
ATOM 7172 C CA . ASN A 1 918 ? 0.921 -9.462 1.835 1.00 51.25 918 ASN A CA 1
ATOM 7173 C C . ASN A 1 918 ? 0.822 -10.850 2.509 1.00 51.25 918 ASN A C 1
ATOM 7175 O O . ASN A 1 918 ? 1.823 -11.344 3.031 1.00 51.25 918 ASN A O 1
ATOM 7179 N N . MET A 1 919 ? -0.332 -11.521 2.446 1.00 54.72 919 MET A N 1
ATOM 7180 C CA . MET A 1 919 ? -0.484 -12.919 2.849 1.00 54.72 919 MET A CA 1
ATOM 7181 C C . MET A 1 919 ? -0.221 -13.844 1.654 1.00 54.72 919 MET A C 1
ATOM 7183 O O . MET A 1 919 ? -0.877 -13.741 0.616 1.00 54.72 919 MET A O 1
ATOM 7187 N N . TRP A 1 920 ? 0.735 -14.762 1.815 1.00 61.19 920 TRP A N 1
ATOM 7188 C CA . TRP A 1 920 ? 1.053 -15.803 0.836 1.00 61.19 920 TRP A CA 1
ATOM 7189 C C . TRP A 1 920 ? 0.450 -17.122 1.292 1.00 61.19 920 TRP A C 1
ATOM 7191 O O . TRP A 1 920 ? 0.828 -17.624 2.350 1.00 61.19 920 TRP A O 1
ATOM 7201 N N . TRP A 1 921 ? -0.449 -17.700 0.500 1.00 69.25 921 TRP A N 1
ATOM 7202 C CA . TRP A 1 921 ? -1.023 -19.006 0.805 1.00 69.25 921 TRP A CA 1
ATOM 7203 C C . TRP A 1 921 ? -0.937 -19.948 -0.395 1.00 69.25 921 TRP A C 1
ATOM 7205 O O . TRP A 1 921 ? -1.295 -19.583 -1.516 1.00 69.25 921 TRP A O 1
ATOM 7215 N N . THR A 1 922 ? -0.449 -21.163 -0.142 1.00 74.94 922 THR A N 1
ATOM 7216 C CA . THR A 1 922 ? -0.335 -22.230 -1.147 1.00 74.94 922 THR A CA 1
ATOM 7217 C C . THR A 1 922 ? -1.533 -23.166 -1.061 1.00 74.94 922 THR A C 1
ATOM 7219 O O . THR A 1 922 ? -1.811 -23.701 0.014 1.00 74.94 922 THR A O 1
ATOM 7222 N N . GLY A 1 923 ? -2.178 -23.410 -2.204 1.00 77.19 923 GLY A N 1
ATOM 7223 C CA . GLY A 1 923 ? -3.304 -24.336 -2.343 1.00 77.19 923 GLY A CA 1
ATOM 7224 C C . GLY A 1 923 ? -3.042 -25.738 -1.801 1.00 77.19 923 GLY A C 1
ATOM 7225 O O . GLY A 1 923 ? -2.032 -26.352 -2.146 1.00 77.19 923 GLY A O 1
ATOM 7226 N N . LYS A 1 924 ? -3.977 -26.269 -1.003 1.00 85.00 924 LYS A N 1
ATOM 7227 C CA . LYS A 1 924 ? -3.974 -27.659 -0.508 1.00 85.00 924 LYS A CA 1
ATOM 7228 C C . LYS A 1 924 ? -5.337 -28.312 -0.701 1.00 85.00 924 LYS A C 1
ATOM 7230 O O . LYS A 1 924 ? -6.330 -27.612 -0.879 1.00 85.00 924 LYS A O 1
ATOM 7235 N N . ILE A 1 925 ? -5.378 -29.637 -0.697 1.00 87.88 925 ILE A N 1
ATOM 7236 C CA . ILE A 1 925 ? -6.610 -30.428 -0.667 1.00 87.88 925 ILE A CA 1
ATOM 7237 C C . ILE A 1 925 ? -6.748 -30.960 0.752 1.00 87.88 925 ILE A C 1
ATOM 7239 O O . ILE A 1 925 ? -5.982 -31.838 1.146 1.00 87.88 925 ILE A O 1
ATOM 7243 N N . ASP A 1 926 ? -7.695 -30.408 1.500 1.00 87.00 926 ASP A N 1
ATOM 7244 C CA . ASP A 1 926 ? -7.905 -30.733 2.905 1.00 87.00 926 ASP A CA 1
ATOM 7245 C C . ASP A 1 926 ? -9.152 -31.610 3.048 1.00 87.00 926 ASP A C 1
ATOM 7247 O O . ASP A 1 926 ? -10.236 -31.244 2.586 1.00 87.00 926 ASP A O 1
ATOM 7251 N N . ILE A 1 927 ? -8.987 -32.762 3.697 1.00 89.81 927 ILE A N 1
ATOM 7252 C CA . ILE A 1 927 ? -10.063 -33.701 4.015 1.00 89.81 927 ILE A CA 1
ATOM 7253 C C . ILE A 1 927 ? -10.078 -33.900 5.526 1.00 89.81 927 ILE A C 1
ATOM 7255 O O . ILE A 1 927 ? -9.094 -34.362 6.117 1.00 89.81 927 ILE A O 1
ATOM 7259 N N . CYS A 1 928 ? -11.187 -33.533 6.159 1.00 88.38 928 CYS A N 1
ATOM 7260 C CA . CYS A 1 928 ? -11.409 -33.774 7.578 1.00 88.38 928 CYS A CA 1
ATOM 7261 C C . CYS A 1 928 ? -12.173 -35.085 7.785 1.00 88.38 928 CYS A C 1
ATOM 7263 O O . CYS A 1 928 ? -12.938 -35.509 6.923 1.00 88.38 928 CYS A O 1
ATOM 7265 N N . ARG A 1 929 ? -11.949 -35.735 8.935 1.00 91.31 929 ARG A N 1
ATOM 7266 C CA . ARG A 1 929 ? -12.571 -37.023 9.290 1.00 91.31 929 ARG A CA 1
ATOM 7267 C C . ARG A 1 929 ? -12.445 -38.077 8.184 1.00 91.31 929 ARG A C 1
ATOM 7269 O O . ARG A 1 929 ? -13.405 -38.788 7.883 1.00 91.31 929 ARG A O 1
ATOM 7276 N N . LEU A 1 930 ? -11.268 -38.163 7.562 1.00 94.19 930 LEU A N 1
ATOM 7277 C CA . LEU A 1 930 ? -10.966 -39.179 6.561 1.00 94.19 930 LEU A CA 1
ATOM 7278 C C . LEU A 1 930 ? -11.016 -40.554 7.235 1.00 94.19 930 LEU A C 1
ATOM 7280 O O . LEU A 1 930 ? -10.215 -40.831 8.131 1.00 94.19 930 LEU A O 1
ATOM 7284 N N . GLN A 1 931 ? -11.971 -41.387 6.833 1.00 95.38 931 GLN A N 1
ATOM 7285 C CA . GLN A 1 931 ? -12.239 -42.676 7.464 1.00 95.38 931 GLN A CA 1
ATOM 7286 C C . GLN A 1 931 ? -11.141 -43.706 7.147 1.00 95.38 931 GLN A C 1
ATOM 7288 O O . GLN A 1 931 ? -10.443 -43.581 6.135 1.00 95.38 931 GLN A O 1
ATOM 7293 N N . PRO A 1 932 ? -10.971 -44.754 7.971 1.00 96.56 932 PRO A N 1
ATOM 7294 C CA . PRO A 1 932 ? -10.126 -45.888 7.616 1.00 96.56 932 PRO A CA 1
ATOM 7295 C C . PRO A 1 932 ? -10.529 -46.492 6.261 1.00 96.56 932 PRO A C 1
ATOM 7297 O O . PRO A 1 932 ? -11.693 -46.817 6.035 1.00 96.56 932 PRO A O 1
ATOM 7300 N N . GLY A 1 933 ? -9.569 -46.650 5.353 1.00 95.69 933 GLY A N 1
ATOM 7301 C CA . GLY A 1 933 ? -9.800 -47.124 3.993 1.00 95.69 933 GLY A CA 1
ATOM 7302 C C . GLY A 1 933 ? -8.585 -46.945 3.083 1.00 95.69 933 GLY A C 1
ATOM 7303 O O . GLY A 1 933 ? -7.560 -46.378 3.470 1.00 95.69 933 GLY A O 1
ATOM 7304 N N . SER A 1 934 ? -8.703 -47.437 1.850 1.00 96.12 934 SER A N 1
ATOM 7305 C CA . SER A 1 934 ? -7.729 -47.189 0.784 1.00 96.12 934 SER A CA 1
ATOM 7306 C C . SER A 1 934 ? -8.253 -46.114 -0.154 1.00 96.12 934 SER A C 1
ATOM 7308 O O . SER A 1 934 ? -9.414 -46.146 -0.543 1.00 96.12 934 SER A O 1
ATOM 7310 N N . TYR A 1 935 ? -7.382 -45.191 -0.540 1.00 97.06 935 TYR A N 1
ATOM 7311 C CA . TYR A 1 935 ? -7.729 -44.016 -1.326 1.00 97.06 935 TYR A CA 1
ATOM 7312 C C . TYR A 1 935 ? -6.834 -43.902 -2.551 1.00 97.06 935 TYR A C 1
ATOM 7314 O O . TYR A 1 935 ? -5.655 -44.256 -2.502 1.00 97.06 935 TYR A O 1
ATOM 7322 N N . THR A 1 936 ? -7.379 -43.347 -3.631 1.00 97.12 936 THR A N 1
ATOM 7323 C CA . THR A 1 936 ? -6.630 -43.044 -4.854 1.00 97.12 936 THR A CA 1
ATOM 7324 C C . THR A 1 936 ? -6.695 -41.553 -5.163 1.00 97.12 936 THR A C 1
ATOM 7326 O O . THR A 1 936 ? -7.757 -41.040 -5.509 1.00 97.12 936 THR A O 1
ATOM 7329 N N . LEU A 1 937 ? -5.548 -40.873 -5.116 1.00 96.62 937 LEU A N 1
ATOM 7330 C CA . LEU A 1 937 ? -5.339 -39.552 -5.706 1.00 96.62 937 LEU A CA 1
ATOM 7331 C C . LEU A 1 937 ? -5.052 -39.709 -7.204 1.00 96.62 937 LEU A C 1
ATOM 7333 O O . LEU A 1 937 ? -4.090 -40.370 -7.602 1.00 96.62 937 LEU A O 1
ATOM 7337 N N . VAL A 1 938 ? -5.862 -39.054 -8.028 1.00 95.62 938 VAL A N 1
ATOM 7338 C CA . VAL A 1 938 ? -5.693 -38.970 -9.479 1.00 95.62 938 VAL A CA 1
ATOM 7339 C C . VAL A 1 938 ? -5.291 -37.549 -9.838 1.00 95.62 938 VAL A C 1
ATOM 7341 O O . VAL A 1 938 ? -5.983 -36.605 -9.457 1.00 95.62 938 VAL A O 1
ATOM 7344 N N . VAL A 1 939 ? -4.196 -37.384 -10.578 1.00 95.31 939 VAL A N 1
ATOM 7345 C CA . VAL A 1 939 ? -3.745 -36.077 -11.077 1.00 95.31 939 VAL A CA 1
ATOM 7346 C C . VAL A 1 939 ? -3.741 -36.088 -12.598 1.00 95.31 939 VAL A C 1
ATOM 7348 O O . VAL A 1 939 ? -3.195 -36.996 -13.219 1.00 95.31 939 VAL A O 1
ATOM 7351 N N . PHE A 1 940 ? -4.359 -35.076 -13.196 1.00 94.44 940 PHE A N 1
ATOM 7352 C CA . PHE A 1 940 ? -4.480 -34.905 -14.634 1.00 94.44 940 PHE A CA 1
ATOM 7353 C C . PHE A 1 940 ? -3.515 -33.826 -15.122 1.00 94.44 940 PHE A C 1
ATOM 7355 O O . PHE A 1 940 ? -3.425 -32.741 -14.541 1.00 94.44 940 PHE A O 1
ATOM 7362 N N . ALA A 1 941 ? -2.880 -34.094 -16.262 1.00 93.75 941 ALA A N 1
ATOM 7363 C CA . ALA A 1 941 ? -2.039 -33.149 -16.985 1.00 93.75 941 ALA A CA 1
ATOM 7364 C C . ALA A 1 941 ? -2.397 -33.101 -18.485 1.00 93.75 941 ALA A C 1
ATOM 7366 O O . ALA A 1 941 ? -3.097 -33.960 -19.027 1.00 93.75 941 ALA A O 1
ATOM 7367 N N . ASN A 1 942 ? -1.903 -32.074 -19.172 1.00 91.88 942 ASN A N 1
ATOM 7368 C CA . ASN A 1 942 ? -2.074 -31.873 -20.615 1.00 91.88 942 ASN A CA 1
ATOM 7369 C C . ASN A 1 942 ? -0.705 -31.819 -21.335 1.00 91.88 942 ASN A C 1
ATOM 7371 O O . ASN A 1 942 ? 0.342 -32.020 -20.717 1.00 91.88 942 ASN A O 1
ATOM 7375 N N . ASN A 1 943 ? -0.691 -31.520 -22.638 1.00 89.75 943 ASN A N 1
ATOM 7376 C CA . ASN A 1 943 ? 0.540 -31.473 -23.443 1.00 89.75 943 ASN A CA 1
ATOM 7377 C C . ASN A 1 943 ? 1.599 -30.462 -22.952 1.00 89.75 943 ASN A C 1
ATOM 7379 O O . ASN A 1 943 ? 2.774 -30.659 -23.251 1.00 89.75 943 ASN A O 1
ATOM 7383 N N . SER A 1 944 ? 1.240 -29.418 -22.190 1.00 90.31 944 SER A N 1
ATOM 7384 C CA . SER A 1 944 ? 2.229 -28.465 -21.652 1.00 90.31 944 SER A CA 1
ATOM 7385 C C . SER A 1 944 ? 3.119 -29.070 -20.564 1.00 90.31 944 SER A C 1
ATOM 7387 O O . SER A 1 944 ? 4.082 -28.441 -20.143 1.00 90.31 944 SER A O 1
ATOM 7389 N N . HIS A 1 945 ? 2.793 -30.277 -20.098 1.00 90.81 945 HIS A N 1
ATOM 7390 C CA . HIS A 1 945 ? 3.490 -30.961 -19.016 1.00 90.81 945 HIS A CA 1
ATOM 7391 C C . HIS A 1 945 ? 4.425 -32.072 -19.510 1.00 90.81 945 HIS A C 1
ATOM 7393 O O . HIS A 1 945 ? 5.024 -32.763 -18.690 1.00 90.81 945 HIS A O 1
ATOM 7399 N N . ILE A 1 946 ? 4.585 -32.262 -20.824 1.00 89.62 946 ILE A N 1
ATOM 7400 C CA . ILE A 1 946 ? 5.560 -33.221 -21.367 1.00 89.62 946 ILE A CA 1
ATOM 7401 C C . ILE A 1 946 ? 6.959 -32.878 -20.846 1.00 89.62 946 ILE A C 1
ATOM 7403 O O . ILE A 1 946 ? 7.348 -31.713 -20.825 1.00 89.62 946 ILE A O 1
ATOM 7407 N N . ASN A 1 947 ? 7.716 -33.900 -20.443 1.00 87.38 947 ASN A N 1
ATOM 7408 C CA . ASN A 1 947 ? 9.054 -33.767 -19.862 1.00 87.38 947 ASN A CA 1
ATOM 7409 C C . ASN A 1 947 ? 9.097 -32.999 -18.524 1.00 87.38 947 ASN A C 1
ATOM 7411 O O . ASN A 1 947 ? 10.153 -32.533 -18.101 1.00 87.38 947 ASN A O 1
ATOM 7415 N N . THR A 1 948 ? 7.956 -32.871 -17.841 1.00 91.25 948 THR A N 1
ATOM 7416 C CA . THR A 1 948 ? 7.887 -32.398 -16.451 1.00 91.25 948 THR A CA 1
ATOM 7417 C C . THR A 1 948 ? 7.697 -33.571 -15.490 1.00 91.25 948 THR A C 1
ATOM 7419 O O . THR A 1 948 ? 7.397 -34.694 -15.911 1.00 91.25 948 THR A O 1
ATOM 7422 N N . SER A 1 949 ? 7.881 -33.316 -14.192 1.00 92.62 949 SER A N 1
ATOM 7423 C CA . SER A 1 949 ? 7.671 -34.311 -13.140 1.00 92.62 949 SER A CA 1
ATOM 7424 C C . SER A 1 949 ? 6.698 -33.823 -12.078 1.00 92.62 949 SER A C 1
ATOM 7426 O O . SER A 1 949 ? 6.688 -32.635 -11.754 1.00 92.62 949 SER A O 1
ATOM 7428 N N . LEU A 1 950 ? 5.962 -34.752 -11.479 1.00 95.31 950 LEU A N 1
ATOM 7429 C CA . LEU A 1 950 ? 5.020 -34.509 -10.389 1.00 95.31 950 LEU A CA 1
ATOM 7430 C C . LEU A 1 950 ? 5.408 -35.366 -9.179 1.00 95.31 950 LEU A C 1
ATOM 7432 O O . LEU A 1 950 ? 5.697 -36.552 -9.325 1.00 95.31 950 LEU A O 1
ATOM 7436 N N . GLN A 1 951 ? 5.408 -34.780 -7.983 1.00 96.56 951 GLN A N 1
ATOM 7437 C CA . GLN A 1 951 ? 5.631 -35.513 -6.737 1.00 96.56 951 GLN A CA 1
ATOM 7438 C C . GLN A 1 951 ? 4.732 -34.946 -5.628 1.00 96.56 951 GLN A C 1
ATOM 7440 O O . GLN A 1 951 ? 5.154 -34.026 -4.924 1.00 96.56 951 GLN A O 1
ATOM 7445 N N . PRO A 1 952 ? 3.497 -35.456 -5.480 1.00 96.12 952 PRO A N 1
ATOM 7446 C CA . PRO A 1 952 ? 2.583 -34.979 -4.453 1.00 96.12 952 PRO A CA 1
ATOM 7447 C C . PRO A 1 952 ? 3.097 -35.313 -3.051 1.00 96.12 952 PRO A C 1
ATOM 7449 O O . PRO A 1 952 ? 3.834 -36.285 -2.848 1.00 96.12 952 PRO A O 1
ATOM 7452 N N . THR A 1 953 ? 2.655 -34.527 -2.078 1.00 95.88 953 THR A N 1
ATOM 7453 C CA . THR A 1 953 ? 2.944 -34.736 -0.659 1.00 95.88 953 THR A CA 1
ATOM 7454 C C . THR A 1 953 ? 1.634 -34.766 0.111 1.00 95.88 953 THR A C 1
ATOM 7456 O O . THR A 1 953 ? 0.747 -33.958 -0.160 1.00 95.88 953 THR A O 1
ATOM 7459 N N . ILE A 1 954 ? 1.517 -35.678 1.074 1.00 95.69 954 ILE A N 1
ATOM 7460 C CA . ILE A 1 954 ? 0.385 -35.746 1.999 1.00 95.69 954 ILE A CA 1
ATOM 7461 C C . ILE A 1 954 ? 0.870 -35.524 3.432 1.00 95.69 954 ILE A C 1
ATOM 7463 O O . ILE A 1 954 ? 1.815 -36.163 3.893 1.00 95.69 954 ILE A O 1
ATOM 7467 N N . TYR A 1 955 ? 0.219 -34.603 4.130 1.00 94.12 955 TYR A N 1
ATOM 7468 C CA . TYR A 1 955 ? 0.305 -34.420 5.572 1.00 94.12 955 TYR A CA 1
ATOM 7469 C C . TYR A 1 955 ? -0.881 -35.132 6.219 1.00 94.12 955 TYR A C 1
ATOM 7471 O O . TYR A 1 955 ? -2.017 -34.908 5.804 1.00 94.12 955 TYR A O 1
ATOM 7479 N N . VAL A 1 956 ? -0.623 -35.978 7.215 1.00 95.00 956 VAL A N 1
ATOM 7480 C CA . VAL A 1 956 ? -1.651 -36.740 7.933 1.00 95.00 956 VAL A CA 1
ATOM 7481 C C . VAL A 1 956 ? -1.503 -36.520 9.428 1.00 95.00 956 VAL A C 1
ATOM 7483 O O . VAL A 1 956 ? -0.391 -36.549 9.963 1.00 95.00 956 VAL A O 1
ATOM 7486 N N . ASP A 1 957 ? -2.624 -36.292 10.104 1.00 93.44 957 ASP A N 1
ATOM 7487 C CA . ASP A 1 957 ? -2.653 -36.005 11.532 1.00 93.44 957 ASP A CA 1
ATOM 7488 C C . ASP A 1 957 ? -3.873 -36.597 12.236 1.00 93.44 957 ASP A C 1
ATOM 7490 O O . ASP A 1 957 ? -4.902 -36.885 11.626 1.00 93.44 957 ASP A O 1
ATOM 7494 N N . SER A 1 958 ? -3.744 -36.729 13.550 1.00 92.00 958 SER A N 1
ATOM 7495 C CA . SER A 1 958 ? -4.845 -37.019 14.456 1.00 92.00 958 SER A CA 1
ATOM 7496 C C . SER A 1 958 ? -5.872 -35.881 14.488 1.00 92.00 958 SER A C 1
ATOM 7498 O O . SER A 1 958 ? -5.557 -34.718 14.212 1.00 92.00 958 SER A O 1
ATOM 7500 N N . ILE A 1 959 ? -7.102 -36.224 14.869 1.00 89.88 959 ILE A N 1
ATOM 7501 C CA . ILE A 1 959 ? -8.256 -35.318 14.942 1.00 89.88 959 ILE A CA 1
ATOM 7502 C C . ILE A 1 959 ? -8.746 -35.157 16.391 1.00 89.88 959 ILE A C 1
ATOM 7504 O O . ILE A 1 959 ? -9.797 -35.678 16.756 1.00 89.88 959 ILE A O 1
ATOM 7508 N N . PRO A 1 960 ? -7.980 -34.476 17.260 1.00 89.31 960 PRO A N 1
ATOM 7509 C CA . PRO A 1 960 ? -8.407 -34.265 18.636 1.00 89.31 960 PRO A CA 1
ATOM 7510 C C . PRO A 1 960 ? -9.727 -33.487 18.680 1.00 89.31 960 PRO A C 1
ATOM 7512 O O . PRO A 1 960 ? -9.933 -32.539 17.913 1.00 89.31 960 PRO A O 1
ATOM 7515 N N . ILE A 1 961 ? -10.614 -33.904 19.582 1.00 88.88 961 ILE A N 1
ATOM 7516 C CA . ILE A 1 961 ? -11.870 -33.211 19.862 1.00 88.88 961 ILE A CA 1
ATOM 7517 C C . ILE A 1 961 ? -11.548 -32.040 20.784 1.00 88.88 961 ILE A C 1
ATOM 7519 O O . ILE A 1 961 ? -10.955 -32.231 21.846 1.00 88.88 961 ILE A O 1
ATOM 7523 N N . SER A 1 962 ? -11.929 -30.844 20.353 1.00 91.12 962 SER A N 1
ATOM 7524 C CA . SER A 1 962 ? -11.840 -29.648 21.177 1.00 91.12 962 SER A CA 1
ATOM 7525 C C . SER A 1 962 ? -12.953 -29.636 22.215 1.00 91.12 962 SER A C 1
ATOM 7527 O O . SER A 1 962 ? -14.066 -30.096 21.957 1.00 91.12 962 SER A O 1
ATOM 7529 N N . ARG A 1 963 ? -12.649 -29.091 23.388 1.00 92.38 963 ARG A N 1
ATOM 7530 C CA . ARG A 1 963 ? -13.633 -28.818 24.438 1.00 92.38 963 ARG A CA 1
ATOM 7531 C C . ARG A 1 963 ? -14.230 -27.419 24.305 1.00 92.38 963 ARG A C 1
ATOM 7533 O O . ARG A 1 963 ? -15.322 -27.204 24.816 1.00 92.38 963 ARG A O 1
ATOM 7540 N N . PHE A 1 964 ? -13.522 -26.496 23.652 1.00 93.75 964 PHE A N 1
ATOM 7541 C CA . PHE A 1 964 ? -13.790 -25.055 23.662 1.00 93.75 964 PHE A CA 1
ATOM 7542 C C . PHE A 1 964 ? -14.108 -24.488 22.267 1.00 93.75 964 PHE A C 1
ATOM 7544 O O . PHE A 1 964 ? -13.843 -23.324 21.973 1.00 93.75 964 PHE A O 1
ATOM 7551 N N . ASP A 1 965 ? -14.673 -25.307 21.383 1.00 87.25 965 ASP A N 1
ATOM 7552 C CA . ASP A 1 965 ? -14.944 -24.994 19.972 1.00 87.25 965 ASP A CA 1
ATOM 7553 C C . ASP A 1 965 ? -16.183 -24.114 19.731 1.00 87.25 965 ASP A C 1
ATOM 7555 O O . ASP A 1 965 ? -16.541 -23.823 18.590 1.00 87.25 965 ASP A O 1
ATOM 7559 N N . ASN A 1 966 ? -16.859 -23.687 20.796 1.00 88.62 966 ASN A N 1
ATOM 7560 C CA . ASN A 1 966 ? -18.030 -22.828 20.733 1.00 88.62 966 ASN A CA 1
ATOM 7561 C C . ASN A 1 966 ? -18.066 -21.886 21.936 1.00 88.62 966 ASN A C 1
ATOM 7563 O O . ASN A 1 966 ? -17.681 -22.289 23.031 1.00 88.62 966 ASN A O 1
ATOM 7567 N N . ALA A 1 967 ? -18.616 -20.681 21.767 1.00 90.44 967 ALA A N 1
ATOM 7568 C CA . ALA A 1 967 ? -18.818 -19.740 22.867 1.00 90.44 967 ALA A CA 1
ATOM 7569 C C . ALA A 1 967 ? -19.574 -20.376 24.047 1.00 90.44 967 ALA A C 1
ATOM 7571 O O . ALA A 1 967 ? -19.181 -20.181 25.187 1.00 90.44 967 ALA A O 1
ATOM 7572 N N . ALA A 1 968 ? -20.580 -21.225 23.793 1.00 90.31 968 ALA A N 1
ATOM 7573 C CA . ALA A 1 968 ? -21.333 -21.935 24.837 1.00 90.31 968 ALA A CA 1
ATOM 7574 C C . ALA A 1 968 ? -20.535 -23.023 25.577 1.00 90.31 968 ALA A C 1
ATOM 7576 O O . ALA A 1 968 ? -20.988 -23.548 26.601 1.00 90.31 968 ALA A O 1
ATOM 7577 N N . ASN A 1 969 ? -19.377 -23.388 25.035 1.00 91.81 969 ASN A N 1
ATOM 7578 C CA . ASN A 1 969 ? -18.426 -24.332 25.601 1.00 91.81 969 ASN A CA 1
ATOM 7579 C C . ASN A 1 969 ? -17.104 -23.634 25.962 1.00 91.81 969 ASN A C 1
ATOM 7581 O O . ASN A 1 969 ? -16.100 -24.315 26.144 1.00 91.81 969 ASN A O 1
ATOM 7585 N N . ALA A 1 970 ? -17.080 -22.298 26.043 1.00 94.81 970 ALA A N 1
ATOM 7586 C CA . ALA A 1 970 ? -15.869 -21.561 26.365 1.00 94.81 970 ALA A CA 1
ATOM 7587 C C . ALA A 1 970 ? -15.272 -22.032 27.697 1.00 94.81 970 ALA A C 1
ATOM 7589 O O . ALA A 1 970 ? -16.001 -22.299 28.656 1.00 94.81 970 ALA A O 1
ATOM 7590 N N . TYR A 1 971 ? -13.944 -22.110 27.770 1.00 97.19 971 TYR A N 1
ATOM 7591 C CA . TYR A 1 971 ? -13.286 -22.350 29.050 1.00 97.19 971 TYR A CA 1
ATOM 7592 C C . TYR A 1 971 ? -13.356 -21.085 29.911 1.00 97.19 971 TYR A C 1
ATOM 7594 O O . TYR A 1 971 ? -12.798 -20.053 29.529 1.00 97.19 971 TYR A O 1
ATOM 7602 N N . ASP A 1 972 ? -14.041 -21.171 31.052 1.00 96.62 972 ASP A N 1
ATOM 7603 C CA . ASP A 1 972 ? -14.226 -20.063 31.990 1.00 96.62 972 ASP A CA 1
ATOM 7604 C C . ASP A 1 972 ? -13.159 -20.085 33.089 1.00 96.62 972 ASP A C 1
ATOM 7606 O O . ASP A 1 972 ? -13.073 -21.028 33.876 1.00 96.62 972 ASP A O 1
ATOM 7610 N N . PHE A 1 973 ? -12.353 -19.027 33.156 1.00 97.44 973 PHE A N 1
ATOM 7611 C CA . PHE A 1 973 ? -11.392 -18.809 34.238 1.00 97.44 973 PHE A CA 1
ATOM 7612 C C . PHE A 1 973 ? -12.070 -18.330 35.528 1.00 97.44 973 PHE A C 1
ATOM 7614 O O . PHE A 1 973 ? -11.402 -18.294 36.561 1.00 97.44 973 PHE A O 1
ATOM 7621 N N . ASP A 1 974 ? -13.363 -17.978 35.478 1.00 95.00 974 ASP A N 1
ATOM 7622 C CA . ASP A 1 974 ? -14.071 -17.298 36.564 1.00 95.00 974 ASP A CA 1
ATOM 7623 C C . ASP A 1 974 ? -13.337 -15.989 36.934 1.00 95.00 974 ASP A C 1
ATOM 7625 O O . ASP A 1 974 ? -12.690 -15.368 36.080 1.00 95.00 974 ASP A O 1
ATOM 7629 N N . LEU A 1 975 ? -13.433 -15.540 38.185 1.00 95.31 975 LEU A N 1
ATOM 7630 C CA . LEU A 1 975 ? -12.686 -14.395 38.694 1.00 95.31 975 LEU A CA 1
ATOM 7631 C C . LEU A 1 975 ? -11.168 -14.653 38.705 1.00 95.31 975 LEU A C 1
ATOM 7633 O O . LEU A 1 975 ? -10.667 -15.495 39.452 1.00 95.31 975 LEU A O 1
ATOM 7637 N N . VAL A 1 976 ? -10.427 -13.847 37.942 1.00 96.62 976 VAL A N 1
ATOM 7638 C CA . VAL A 1 976 ? -8.963 -13.763 37.967 1.00 96.62 976 VAL A CA 1
ATOM 7639 C C . VAL A 1 976 ? -8.534 -12.718 39.010 1.00 96.62 976 VAL A C 1
ATOM 7641 O O . VAL A 1 976 ? -8.834 -11.532 38.834 1.00 96.62 976 VAL A O 1
ATOM 7644 N N . PRO A 1 977 ? -7.823 -13.113 40.085 1.00 94.06 977 PRO A N 1
ATOM 7645 C CA . PRO A 1 977 ? -7.374 -12.190 41.127 1.00 94.06 977 PRO A CA 1
ATOM 7646 C C . PRO A 1 977 ? -6.429 -11.097 40.613 1.00 94.06 977 PRO A C 1
ATOM 7648 O O . PRO A 1 977 ? -5.572 -11.335 39.764 1.00 94.06 977 PRO A O 1
ATOM 7651 N N . GLY A 1 978 ? -6.544 -9.893 41.180 1.00 91.44 978 GLY A N 1
ATOM 7652 C CA . GLY A 1 978 ? -5.674 -8.745 40.891 1.00 91.44 978 GLY A CA 1
ATOM 7653 C C . GLY A 1 978 ? -4.307 -8.789 41.579 1.00 91.44 978 GLY A C 1
ATOM 7654 O O . GLY A 1 978 ? -3.776 -7.742 41.940 1.00 91.44 978 GLY A O 1
ATOM 7655 N N . ASP A 1 979 ? -3.746 -9.976 41.804 1.00 93.69 979 ASP A N 1
ATOM 7656 C CA . ASP A 1 979 ? -2.517 -10.202 42.579 1.00 93.69 979 ASP A CA 1
ATOM 7657 C C . ASP A 1 979 ? -1.238 -10.243 41.723 1.00 93.69 979 ASP A C 1
ATOM 7659 O O . ASP A 1 979 ? -0.146 -10.517 42.224 1.00 93.69 979 ASP A O 1
ATOM 7663 N N . SER A 1 980 ? -1.356 -9.920 40.432 1.00 92.81 980 SER A N 1
ATOM 7664 C CA . SER A 1 980 ? -0.268 -9.948 39.448 1.00 92.81 980 SER A CA 1
ATOM 7665 C C . SER A 1 980 ? 0.313 -11.341 39.150 1.00 92.81 980 SER A C 1
ATOM 7667 O O . SER A 1 980 ? 1.351 -11.427 38.482 1.00 92.81 980 SER A O 1
ATOM 7669 N N . LEU A 1 981 ? -0.340 -12.433 39.569 1.00 95.56 981 LEU A N 1
ATOM 7670 C CA . LEU A 1 981 ? 0.037 -13.798 39.194 1.00 95.56 981 LEU A CA 1
ATOM 7671 C C . LEU A 1 981 ? -0.548 -14.203 37.831 1.00 95.56 981 LEU A C 1
ATOM 7673 O O . LEU A 1 981 ? -1.521 -13.637 37.336 1.00 95.56 981 LEU A O 1
ATOM 7677 N N . VAL A 1 982 ? 0.090 -15.183 37.185 1.00 96.38 982 VAL A N 1
ATOM 7678 C CA . VAL A 1 982 ? -0.369 -15.747 35.907 1.00 96.38 982 VAL A CA 1
ATOM 7679 C C . VAL A 1 982 ? -1.240 -16.965 36.183 1.00 96.38 982 VAL A C 1
ATOM 7681 O O . VAL A 1 982 ? -0.774 -17.938 36.775 1.00 96.38 982 VAL A O 1
ATOM 7684 N N . TYR A 1 983 ? -2.464 -16.940 35.673 1.00 96.94 983 TYR A N 1
ATOM 7685 C CA . TYR A 1 983 ? -3.415 -18.037 35.764 1.00 96.94 983 TYR A CA 1
ATOM 7686 C C . TYR A 1 983 ? -3.564 -18.712 34.408 1.00 96.94 983 TYR A C 1
ATOM 7688 O O . TYR A 1 983 ? -3.756 -18.044 33.395 1.00 96.94 983 TYR A O 1
ATOM 7696 N N . TYR A 1 984 ? -3.497 -20.042 34.390 1.00 96.12 984 TYR A N 1
ATOM 7697 C CA . TYR A 1 984 ? -3.807 -20.864 33.212 1.00 96.12 984 TYR A CA 1
ATOM 7698 C C . TYR A 1 984 ? -5.180 -21.548 33.315 1.00 96.12 984 TYR A C 1
ATOM 7700 O O . TYR A 1 984 ? -5.520 -22.421 32.520 1.00 96.12 984 TYR A O 1
ATOM 7708 N N . GLY A 1 985 ? -5.954 -21.171 34.326 1.00 95.38 985 GLY A N 1
ATOM 7709 C CA . GLY A 1 985 ? -7.338 -21.560 34.495 1.00 95.38 985 GLY A CA 1
ATOM 7710 C C . GLY A 1 985 ? -7.923 -21.020 35.784 1.00 95.38 985 GLY A C 1
ATOM 7711 O O . GLY A 1 985 ? -7.247 -20.270 36.496 1.00 95.38 985 GLY A O 1
ATOM 7712 N N . LYS A 1 986 ? -9.158 -21.422 36.085 1.00 94.56 986 LYS A N 1
ATOM 7713 C CA . LYS A 1 986 ? -9.791 -21.131 37.371 1.00 94.56 986 LYS A CA 1
ATOM 7714 C C . LYS A 1 986 ? -8.941 -21.686 38.515 1.00 94.56 986 LYS A C 1
ATOM 7716 O O . LYS A 1 986 ? -8.332 -22.752 38.409 1.00 94.56 986 LYS A O 1
ATOM 7721 N N . VAL A 1 987 ? -8.862 -20.948 39.620 1.00 89.00 987 VAL A N 1
ATOM 7722 C CA . VAL A 1 987 ? -8.030 -21.337 40.767 1.00 89.00 987 VAL A CA 1
ATOM 7723 C C . VAL A 1 987 ? -8.480 -22.691 41.317 1.00 89.00 987 VAL A C 1
ATOM 7725 O O . VAL A 1 987 ? -9.620 -22.848 41.742 1.00 89.00 987 VAL A O 1
ATOM 7728 N N . GLY A 1 988 ? -7.560 -23.659 41.334 1.00 89.69 988 GLY A N 1
ATOM 7729 C CA . GLY A 1 988 ? -7.818 -25.026 41.795 1.00 89.69 988 GLY A CA 1
ATOM 7730 C C . GLY A 1 988 ? -8.248 -26.004 40.699 1.00 89.69 988 GLY A C 1
ATOM 7731 O O . GLY A 1 988 ? -8.295 -27.204 40.969 1.00 89.69 988 GLY A O 1
ATOM 7732 N N . ASP A 1 989 ? -8.498 -25.534 39.473 1.00 93.81 989 ASP A N 1
ATOM 7733 C CA . ASP A 1 989 ? -8.800 -26.421 38.354 1.00 93.81 989 ASP A CA 1
ATOM 7734 C C . ASP A 1 989 ? -7.586 -27.263 37.956 1.00 93.81 989 ASP A C 1
ATOM 7736 O O . ASP A 1 989 ? -6.431 -26.829 37.985 1.00 93.81 989 ASP A O 1
ATOM 7740 N N . VAL A 1 990 ? -7.881 -28.470 37.482 1.00 92.88 990 VAL A N 1
ATOM 7741 C CA . VAL A 1 990 ? -6.940 -29.347 36.787 1.00 92.88 990 VAL A CA 1
ATOM 7742 C C . VAL A 1 990 ? -7.519 -29.709 35.429 1.00 92.88 990 VAL A C 1
ATOM 7744 O O . VAL A 1 990 ? -8.736 -29.804 35.261 1.00 92.88 990 VAL A O 1
ATOM 7747 N N . ASN A 1 991 ? -6.661 -29.926 34.436 1.00 93.12 991 ASN A N 1
ATOM 7748 C CA . ASN A 1 991 ? -7.136 -30.384 33.140 1.00 93.12 991 ASN A CA 1
ATOM 7749 C C . ASN A 1 991 ? -7.723 -31.811 33.269 1.00 93.12 991 ASN A C 1
ATOM 7751 O O . ASN A 1 991 ? -7.047 -32.701 33.790 1.00 93.12 991 ASN A O 1
ATOM 7755 N N . PRO A 1 992 ? -8.960 -32.055 32.797 1.00 90.44 992 PRO A N 1
ATOM 7756 C CA . PRO A 1 992 ? -9.659 -33.326 32.981 1.00 90.44 992 PRO A CA 1
ATOM 7757 C C . PRO A 1 992 ? -9.111 -34.467 32.113 1.00 90.44 992 PRO A C 1
ATOM 7759 O O . PRO A 1 992 ? -9.450 -35.622 32.354 1.00 90.44 992 PRO A O 1
ATOM 7762 N N . ILE A 1 993 ? -8.302 -34.164 31.091 1.00 88.12 993 ILE A N 1
ATOM 7763 C CA . ILE A 1 993 ? -7.715 -35.164 30.188 1.00 88.12 993 ILE A CA 1
ATOM 7764 C C . ILE A 1 993 ? -6.339 -35.608 30.697 1.00 88.12 993 ILE A C 1
ATOM 7766 O O . ILE A 1 993 ? -6.017 -36.793 30.652 1.00 88.12 993 ILE A O 1
ATOM 7770 N N . ASP A 1 994 ? -5.521 -34.667 31.167 1.00 88.25 994 ASP A N 1
ATOM 7771 C CA . ASP A 1 994 ? -4.176 -34.929 31.686 1.00 88.25 994 ASP A CA 1
ATOM 7772 C C . ASP A 1 994 ? -3.807 -33.849 32.705 1.00 88.25 994 ASP A C 1
ATOM 7774 O O . ASP A 1 994 ? -3.620 -32.692 32.340 1.00 88.25 994 ASP A O 1
ATOM 7778 N N . THR A 1 995 ? -3.647 -34.229 33.973 1.00 90.00 995 THR A N 1
ATOM 7779 C CA . THR A 1 995 ? -3.339 -33.304 35.075 1.00 90.00 995 THR A CA 1
ATOM 7780 C C . THR A 1 995 ? -1.992 -32.587 34.931 1.00 90.00 995 THR A C 1
ATOM 7782 O O . THR A 1 995 ? -1.742 -31.632 35.659 1.00 90.00 995 THR A O 1
ATOM 7785 N N . ALA A 1 996 ? -1.109 -33.032 34.028 1.00 89.44 996 ALA A N 1
ATOM 7786 C CA . ALA A 1 996 ? 0.130 -32.328 33.693 1.00 89.44 996 ALA A CA 1
ATOM 7787 C C . ALA A 1 996 ? -0.079 -31.166 32.700 1.00 89.44 996 ALA A C 1
ATOM 7789 O O . ALA A 1 996 ? 0.847 -30.384 32.470 1.00 89.44 996 ALA A O 1
ATOM 7790 N N . ARG A 1 997 ? -1.270 -31.049 32.097 1.00 91.31 997 ARG A N 1
ATOM 7791 C CA . ARG A 1 997 ? -1.661 -29.926 31.236 1.00 91.31 997 ARG A CA 1
ATOM 7792 C C . ARG A 1 997 ? -2.278 -28.815 32.063 1.00 91.31 997 ARG A C 1
ATOM 7794 O O . ARG A 1 997 ? -2.929 -29.050 33.081 1.00 91.31 997 ARG A O 1
ATOM 7801 N N . HIS A 1 998 ? -2.148 -27.598 31.561 1.00 94.31 998 HIS A N 1
ATOM 7802 C CA . HIS A 1 998 ? -2.896 -26.484 32.109 1.00 94.31 998 HIS A CA 1
ATOM 7803 C C . HIS A 1 998 ? -4.411 -26.660 31.893 1.00 94.31 998 HIS A C 1
ATOM 7805 O O . HIS A 1 998 ? -4.820 -27.253 30.890 1.00 94.31 998 HIS A O 1
ATOM 7811 N N . PRO A 1 999 ? -5.268 -26.154 32.795 1.00 95.19 999 PRO A N 1
ATOM 7812 C CA . PRO A 1 999 ? -6.718 -26.305 32.660 1.00 95.19 999 PRO A CA 1
ATOM 7813 C C . PRO A 1 999 ? -7.290 -25.789 31.326 1.00 95.19 999 PRO A C 1
ATOM 7815 O O . PRO A 1 999 ? -8.095 -26.490 30.700 1.00 95.19 999 PRO A O 1
ATOM 7818 N N . SER A 1 1000 ? -6.800 -24.634 30.855 1.00 96.19 1000 SER A N 1
ATOM 7819 C CA . SER A 1 1000 ? -7.181 -23.993 29.585 1.00 96.19 1000 SER A CA 1
ATOM 7820 C C . SER A 1 1000 ? -6.605 -24.656 28.323 1.00 96.19 1000 SER A C 1
ATOM 7822 O O . SER A 1 1000 ? -6.894 -24.216 27.211 1.00 96.19 1000 SER A O 1
ATOM 7824 N N . ASP A 1 1001 ? -5.786 -25.700 28.459 1.00 94.75 1001 ASP A N 1
ATOM 7825 C CA . ASP A 1 1001 ? -5.156 -26.376 27.323 1.00 94.75 1001 ASP A CA 1
ATOM 7826 C C . ASP A 1 1001 ? -6.184 -27.103 26.439 1.00 94.75 1001 ASP A C 1
ATOM 7828 O O . ASP A 1 1001 ? -6.942 -27.940 26.928 1.00 94.75 1001 ASP A O 1
ATOM 7832 N N . ASP A 1 1002 ? -6.214 -26.819 25.138 1.00 93.94 1002 ASP A N 1
ATOM 7833 C CA . ASP A 1 1002 ? -7.120 -27.470 24.185 1.00 93.94 1002 ASP A CA 1
ATOM 7834 C C . ASP A 1 1002 ? -6.546 -27.512 22.761 1.00 93.94 1002 ASP A C 1
ATOM 7836 O O . ASP A 1 1002 ? -5.458 -26.998 22.497 1.00 93.94 1002 ASP A O 1
ATOM 7840 N N . PHE A 1 1003 ? -7.257 -28.152 21.830 1.00 90.94 1003 PHE A N 1
ATOM 7841 C CA . PHE A 1 1003 ? -6.805 -28.338 20.453 1.00 90.94 1003 PHE A CA 1
ATOM 7842 C C . PHE A 1 1003 ? -7.640 -27.564 19.442 1.00 90.94 1003 PHE A C 1
ATOM 7844 O O . PHE A 1 1003 ? -8.845 -27.755 19.340 1.00 90.94 1003 PHE A O 1
ATOM 7851 N N . ILE A 1 1004 ? -6.974 -26.816 18.566 1.00 88.12 1004 ILE A N 1
ATOM 7852 C CA . ILE A 1 1004 ? -7.574 -26.339 17.322 1.00 88.12 1004 ILE A CA 1
ATOM 7853 C C . ILE A 1 1004 ? -7.325 -27.378 16.221 1.00 88.12 1004 ILE A C 1
ATOM 7855 O O . ILE A 1 1004 ? -6.195 -27.574 15.764 1.00 88.12 1004 ILE A O 1
ATOM 7859 N N . SER A 1 1005 ? -8.362 -28.121 15.838 1.00 88.38 1005 SER A N 1
ATOM 7860 C CA . SER A 1 1005 ? -8.266 -29.306 14.969 1.00 88.38 1005 SER A CA 1
ATOM 7861 C C . SER A 1 1005 ? -9.103 -29.165 13.702 1.00 88.38 1005 SER A C 1
ATOM 7863 O O . SER A 1 1005 ? -9.659 -28.109 13.424 1.00 88.38 1005 SER A O 1
ATOM 7865 N N . CYS A 1 1006 ? -9.204 -30.225 12.898 1.00 84.94 1006 CYS A N 1
ATOM 7866 C CA . CYS A 1 1006 ? -10.135 -30.210 11.773 1.00 84.94 1006 CYS A CA 1
ATOM 7867 C C . CYS A 1 1006 ? -11.604 -30.235 12.208 1.00 84.94 1006 CYS A C 1
ATOM 7869 O O . CYS A 1 1006 ? -12.456 -29.953 11.376 1.00 84.94 1006 CYS A O 1
ATOM 7871 N N . LEU A 1 1007 ? -11.896 -30.501 13.486 1.00 85.56 1007 LEU A N 1
ATOM 7872 C CA . LEU A 1 1007 ? -13.248 -30.525 14.045 1.00 85.56 1007 LEU A CA 1
ATOM 7873 C C . LEU A 1 1007 ? -13.715 -29.158 14.566 1.00 85.56 1007 LEU A C 1
ATOM 7875 O O . LEU A 1 1007 ? -14.914 -28.952 14.712 1.00 85.56 1007 LEU A O 1
ATOM 7879 N N . THR A 1 1008 ? -12.802 -28.213 14.810 1.00 85.50 1008 THR A N 1
ATOM 7880 C CA . THR A 1 1008 ? -13.168 -26.875 15.295 1.00 85.50 1008 THR A CA 1
ATOM 7881 C C . THR A 1 1008 ? -13.689 -26.014 14.152 1.00 85.50 1008 THR A C 1
ATOM 7883 O O . THR A 1 1008 ? -13.028 -25.884 13.120 1.00 85.50 1008 THR A O 1
ATOM 7886 N N . GLY A 1 1009 ? -14.869 -25.421 14.299 1.00 75.44 1009 GLY A N 1
ATOM 7887 C CA . GLY A 1 1009 ? -15.488 -24.605 13.255 1.00 75.44 1009 GLY A CA 1
ATOM 7888 C C . GLY A 1 1009 ? -15.755 -23.190 13.741 1.00 75.44 1009 GLY A C 1
ATOM 7889 O O . GLY A 1 1009 ? -16.357 -23.023 14.792 1.00 75.44 1009 GLY A O 1
ATOM 7890 N N . ALA A 1 1010 ? -15.366 -22.184 12.954 1.00 76.25 1010 ALA A N 1
ATOM 7891 C CA . ALA A 1 1010 ? -15.812 -20.812 13.183 1.00 76.25 1010 ALA A CA 1
ATOM 7892 C C . ALA A 1 1010 ? -17.114 -20.556 12.415 1.00 76.25 1010 ALA A C 1
ATOM 7894 O O . ALA A 1 1010 ? -17.213 -20.880 11.227 1.00 76.25 1010 ALA A O 1
ATOM 7895 N N . ARG A 1 1011 ? -18.117 -19.944 13.046 1.00 75.31 1011 ARG A N 1
ATOM 7896 C CA . ARG A 1 1011 ? -19.336 -19.514 12.339 1.00 75.31 1011 ARG A CA 1
ATOM 7897 C C . ARG A 1 1011 ? -19.085 -18.190 11.621 1.00 75.31 1011 ARG A C 1
ATOM 7899 O O . ARG A 1 1011 ? -18.156 -17.450 11.930 1.00 75.31 1011 ARG A O 1
ATOM 7906 N N . GLN A 1 1012 ? -19.923 -17.862 10.638 1.00 70.94 1012 GLN A N 1
ATOM 7907 C CA . GLN A 1 1012 ? -19.882 -16.533 10.009 1.00 70.94 1012 GLN A CA 1
ATOM 7908 C C . GLN A 1 1012 ? -20.252 -15.416 10.999 1.00 70.94 1012 GLN A C 1
ATOM 7910 O O . GLN A 1 1012 ? -19.781 -14.292 10.864 1.00 70.94 1012 GLN A O 1
ATOM 7915 N N . SER A 1 1013 ? -21.083 -15.736 11.990 1.00 74.88 1013 SER A N 1
ATOM 7916 C CA . SER A 1 1013 ? -21.496 -14.823 13.055 1.00 74.88 1013 SER A CA 1
ATOM 7917 C C . SER A 1 1013 ? -20.410 -14.569 14.102 1.00 74.88 1013 SER A C 1
ATOM 7919 O O . SER A 1 1013 ? -20.507 -13.583 14.829 1.00 74.88 1013 SER A O 1
ATOM 7921 N N . ASP A 1 1014 ? -19.393 -15.433 14.187 1.00 80.62 1014 ASP A N 1
ATOM 7922 C CA . ASP A 1 1014 ? -18.331 -15.287 15.179 1.00 80.62 1014 ASP A CA 1
ATOM 7923 C C . ASP A 1 1014 ? -17.562 -13.979 14.931 1.00 80.62 1014 ASP A C 1
ATOM 7925 O O . ASP A 1 1014 ? -17.225 -13.651 13.781 1.00 80.62 1014 ASP A O 1
ATOM 7929 N N . PRO A 1 1015 ? -17.237 -13.223 15.989 1.00 78.19 1015 PRO A N 1
ATOM 7930 C CA . PRO A 1 1015 ? -16.674 -11.889 15.859 1.00 78.19 1015 PRO A CA 1
ATOM 7931 C C . PRO A 1 1015 ? -15.305 -11.928 15.154 1.00 78.19 1015 PRO A C 1
ATOM 7933 O O . PRO A 1 1015 ? -14.565 -12.906 15.254 1.00 78.19 1015 PRO A O 1
ATOM 7936 N N . GLY A 1 1016 ? -14.991 -10.887 14.369 1.00 68.19 1016 GLY A N 1
ATOM 7937 C CA . GLY A 1 1016 ? -13.735 -10.753 13.604 1.00 68.19 1016 GLY A CA 1
ATOM 7938 C C . GLY A 1 1016 ? -13.898 -10.382 12.119 1.00 68.19 1016 GLY A C 1
ATOM 7939 O O . GLY A 1 1016 ? -13.002 -9.771 11.542 1.00 68.19 1016 GLY A O 1
ATOM 7940 N N . LEU A 1 1017 ? -15.034 -10.687 11.476 1.00 60.53 1017 LEU A N 1
ATOM 7941 C CA . LEU A 1 1017 ? -15.307 -10.268 10.083 1.00 60.53 1017 LEU A CA 1
ATOM 7942 C C . LEU A 1 1017 ? -15.870 -8.844 9.986 1.00 60.53 1017 LEU A C 1
ATOM 7944 O O . LEU A 1 1017 ? -15.472 -8.064 9.120 1.00 60.53 1017 LEU A O 1
ATOM 7948 N N . SER A 1 1018 ? -16.816 -8.535 10.873 1.00 55.88 1018 SER A N 1
ATOM 7949 C CA . SER A 1 1018 ? -17.578 -7.284 10.945 1.00 55.88 1018 SER A CA 1
ATOM 7950 C C . SER A 1 1018 ? -17.054 -6.318 12.010 1.00 55.88 1018 SER A C 1
ATOM 7952 O O . SER A 1 1018 ? -17.716 -5.327 12.305 1.00 55.88 1018 SER A O 1
ATOM 7954 N N . ASP A 1 1019 ? -15.885 -6.589 12.601 1.00 61.84 1019 ASP A N 1
ATOM 7955 C CA . ASP A 1 1019 ? -15.339 -5.716 13.639 1.00 61.84 1019 ASP A CA 1
ATOM 7956 C C . ASP A 1 1019 ? -14.856 -4.361 13.061 1.00 61.84 1019 ASP A C 1
ATOM 7958 O O . ASP A 1 1019 ? -14.509 -4.293 11.875 1.00 61.84 1019 ASP A O 1
ATOM 7962 N N . PRO A 1 1020 ? -14.790 -3.292 13.884 1.00 56.62 1020 PRO A N 1
ATOM 7963 C CA . PRO A 1 1020 ? -14.387 -1.939 13.474 1.00 56.62 1020 PRO A CA 1
ATOM 7964 C C . PRO A 1 1020 ? -13.023 -1.822 12.766 1.00 56.62 1020 PRO A C 1
ATOM 7966 O O . PRO A 1 1020 ? -12.783 -0.861 12.037 1.00 56.62 1020 PRO A O 1
ATOM 7969 N N . ARG A 1 1021 ? -12.109 -2.768 12.993 1.00 58.06 1021 ARG A N 1
ATOM 7970 C CA . ARG A 1 1021 ? -10.773 -2.878 12.386 1.00 58.06 1021 ARG A CA 1
ATOM 7971 C C . ARG A 1 1021 ? -10.676 -3.968 11.320 1.00 58.06 1021 ARG A C 1
ATOM 7973 O O . ARG A 1 1021 ? -9.610 -4.125 10.729 1.00 58.06 1021 ARG A O 1
ATOM 7980 N N . HIS A 1 1022 ? -11.764 -4.685 11.033 1.00 55.72 1022 HIS A N 1
ATOM 7981 C CA . HIS A 1 1022 ? -11.813 -5.733 10.017 1.00 55.72 1022 HIS A CA 1
ATOM 7982 C C . HIS A 1 1022 ? -10.706 -6.797 10.178 1.00 55.72 1022 HIS A C 1
ATOM 7984 O O . HIS A 1 1022 ? -10.070 -7.216 9.205 1.00 55.72 1022 HIS A O 1
ATOM 7990 N N . LEU A 1 1023 ? -10.454 -7.238 11.408 1.00 56.28 1023 LEU A N 1
ATOM 7991 C CA . LEU A 1 1023 ? -9.274 -8.018 11.790 1.00 56.28 1023 LEU A CA 1
ATOM 7992 C C . LEU A 1 1023 ? -9.206 -9.384 11.129 1.00 56.28 1023 LEU A C 1
ATOM 7994 O O . LEU A 1 1023 ? -8.126 -9.922 10.961 1.00 56.28 1023 LEU A O 1
ATOM 79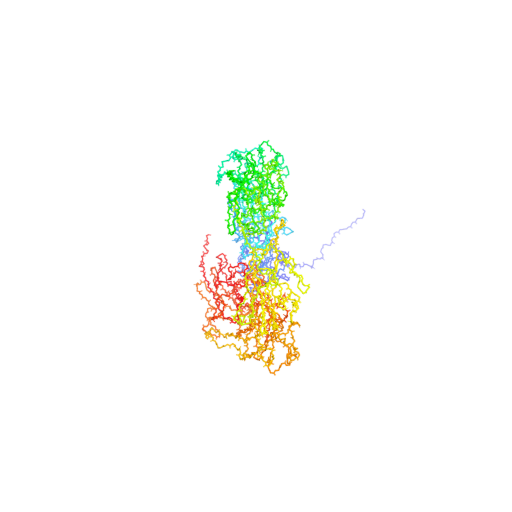98 N N . CYS A 1 1024 ? -10.329 -9.938 10.705 1.00 54.59 1024 CYS A N 1
ATOM 7999 C CA . CYS A 1 1024 ? -10.401 -11.154 9.915 1.00 54.59 1024 CYS A CA 1
ATOM 8000 C C . CYS A 1 1024 ? -11.294 -10.933 8.691 1.00 54.59 1024 CYS A C 1
ATOM 8002 O O . CYS A 1 1024 ? -11.976 -11.861 8.270 1.00 54.59 1024 CYS A O 1
ATOM 8004 N N . ARG A 1 1025 ? -11.273 -9.724 8.087 1.00 46.38 1025 ARG A N 1
ATOM 8005 C CA . ARG A 1 1025 ? -12.136 -9.274 6.959 1.00 46.38 1025 ARG A CA 1
ATOM 8006 C C . ARG A 1 1025 ? -12.323 -10.295 5.841 1.00 46.38 1025 ARG A C 1
ATOM 8008 O O . ARG A 1 1025 ? -13.295 -10.240 5.095 1.00 46.38 1025 ARG A O 1
ATOM 8015 N N . LYS A 1 1026 ? -11.330 -11.161 5.669 1.00 50.22 1026 LYS A N 1
ATOM 8016 C CA . LYS A 1 1026 ? -11.292 -12.214 4.668 1.00 50.22 1026 LYS A CA 1
ATOM 8017 C C . LYS A 1 1026 ? -10.767 -13.510 5.276 1.00 50.22 1026 LYS A C 1
ATOM 8019 O O . LYS A 1 1026 ? -9.950 -14.157 4.643 1.00 50.22 1026 LYS A O 1
ATOM 8024 N N . GLY A 1 1027 ? -11.188 -13.898 6.484 1.00 45.66 1027 GLY A N 1
ATOM 8025 C CA . GLY A 1 1027 ? -11.149 -15.315 6.860 1.00 45.66 1027 GLY A CA 1
ATOM 8026 C C . GLY A 1 1027 ? -11.838 -16.059 5.721 1.00 45.66 1027 GLY A C 1
ATOM 8027 O O . GLY A 1 1027 ? -12.993 -15.774 5.427 1.00 45.66 1027 GLY A O 1
ATOM 8028 N N . LEU A 1 1028 ? -11.077 -16.813 4.932 1.00 52.84 1028 LEU A N 1
ATOM 8029 C CA . LEU A 1 1028 ? -11.452 -17.151 3.566 1.00 52.84 1028 LEU A CA 1
ATOM 8030 C C . LEU A 1 1028 ? -12.496 -18.279 3.593 1.00 52.84 1028 LEU A C 1
ATOM 8032 O O . LEU A 1 1028 ? -12.161 -19.445 3.425 1.00 52.84 1028 LEU A O 1
ATOM 8036 N N . TYR A 1 1029 ? -13.772 -17.933 3.791 1.00 51.22 1029 TYR A N 1
ATOM 8037 C CA . TYR A 1 1029 ? -14.885 -18.856 3.563 1.00 51.22 1029 TYR A CA 1
ATOM 8038 C C . TYR A 1 1029 ? -14.737 -19.390 2.125 1.00 51.22 1029 TYR A C 1
ATOM 8040 O O . TYR A 1 1029 ? -14.650 -18.582 1.188 1.00 51.22 1029 TYR A O 1
ATOM 8048 N N . PRO A 1 1030 ? -14.645 -20.717 1.917 1.00 44.53 1030 PRO A N 1
ATOM 8049 C CA . PRO A 1 1030 ? -14.536 -21.291 0.577 1.00 44.53 1030 PRO A CA 1
ATOM 8050 C C . PRO A 1 1030 ? -15.782 -20.983 -0.270 1.00 44.53 1030 PRO A C 1
ATOM 8052 O O . PRO A 1 1030 ? -15.705 -21.006 -1.498 1.00 44.53 1030 PRO A O 1
ATOM 8055 N N . TYR A 1 1031 ? -16.887 -20.592 0.379 1.00 47.50 1031 TYR A N 1
ATOM 8056 C CA . TYR A 1 1031 ? -18.166 -20.268 -0.236 1.00 47.50 1031 TYR A CA 1
ATOM 8057 C C . TYR A 1 1031 ? -18.495 -18.768 -0.102 1.00 47.50 1031 TYR A C 1
ATOM 8059 O O . TYR A 1 1031 ? -18.502 -18.239 1.008 1.00 47.50 1031 TYR A O 1
ATOM 8067 N N . PRO A 1 1032 ? -18.801 -18.058 -1.205 1.00 44.34 1032 PRO A N 1
ATOM 8068 C CA . PRO A 1 1032 ? -19.131 -16.629 -1.187 1.00 44.34 1032 PRO A CA 1
ATOM 8069 C C . PRO A 1 1032 ? -20.497 -16.288 -0.555 1.00 44.34 1032 PRO A C 1
ATOM 8071 O O . PRO A 1 1032 ? -20.823 -15.107 -0.458 1.00 44.34 1032 PRO A O 1
ATOM 8074 N N . SER A 1 1033 ? -21.300 -17.276 -0.130 1.00 45.44 1033 SER A N 1
ATOM 8075 C CA . SER A 1 1033 ? -22.673 -17.045 0.353 1.00 45.44 1033 SER A CA 1
ATOM 8076 C C . SER A 1 1033 ? -23.216 -18.046 1.392 1.00 45.44 1033 SER A C 1
ATOM 8078 O O . SER A 1 1033 ? -24.425 -18.078 1.586 1.00 45.44 1033 SER A O 1
ATOM 8080 N N . ASN A 1 1034 ? -22.392 -18.882 2.041 1.00 41.59 1034 ASN A N 1
ATOM 8081 C CA . ASN A 1 1034 ? -22.865 -19.857 3.045 1.00 41.59 1034 ASN A CA 1
ATOM 8082 C C . ASN A 1 1034 ? -21.778 -20.187 4.098 1.00 41.59 1034 ASN A C 1
ATOM 8084 O O . ASN A 1 1034 ? -20.605 -19.906 3.838 1.00 41.59 1034 ASN A O 1
ATOM 8088 N N . PRO A 1 1035 ? -22.145 -20.723 5.286 1.00 44.00 1035 PRO A N 1
ATOM 8089 C CA . PRO A 1 1035 ? -21.287 -20.786 6.475 1.00 44.00 1035 PRO A CA 1
ATOM 8090 C C . PRO A 1 1035 ? -19.936 -21.483 6.250 1.00 44.00 1035 PRO A C 1
ATOM 8092 O O . PRO A 1 1035 ? -19.769 -22.324 5.369 1.00 44.00 1035 PRO A O 1
ATOM 8095 N N . SER A 1 1036 ? -18.956 -21.100 7.076 1.00 48.84 1036 SER A N 1
ATOM 8096 C CA . SER A 1 1036 ? -17.618 -21.702 7.145 1.00 48.84 1036 SER A CA 1
ATOM 8097 C C . SER A 1 1036 ? -17.770 -23.161 7.548 1.00 48.84 1036 SER A C 1
ATOM 8099 O O . SER A 1 1036 ? -17.978 -23.446 8.721 1.00 48.84 1036 SER A O 1
ATOM 8101 N N . ILE A 1 1037 ? -17.693 -24.051 6.553 1.00 55.59 1037 ILE A N 1
ATOM 8102 C CA . ILE A 1 1037 ? -17.859 -25.504 6.685 1.00 55.59 1037 ILE A CA 1
ATOM 8103 C C . ILE A 1 1037 ? -19.242 -25.911 7.259 1.00 55.59 1037 ILE A C 1
ATOM 8105 O O . ILE A 1 1037 ? -19.882 -25.206 8.038 1.00 55.59 1037 ILE A O 1
ATOM 8109 N N . LEU A 1 1038 ? -19.740 -27.081 6.854 1.00 53.88 1038 LEU A N 1
ATOM 8110 C CA . LEU A 1 1038 ? -20.843 -27.742 7.552 1.00 53.88 1038 LEU A CA 1
ATOM 8111 C C . LEU A 1 1038 ? -20.379 -28.082 8.975 1.00 53.88 1038 LEU A C 1
ATOM 8113 O O . LEU A 1 1038 ? -19.570 -28.982 9.174 1.00 53.88 1038 LEU A O 1
ATOM 8117 N N . TYR A 1 1039 ? -20.844 -27.324 9.965 1.00 57.84 1039 TYR A N 1
ATOM 8118 C CA . TYR A 1 1039 ? -20.684 -27.658 11.377 1.00 57.84 1039 TYR A CA 1
ATOM 8119 C C . TYR A 1 1039 ? -22.019 -28.239 11.876 1.00 57.84 1039 TYR A C 1
ATOM 8121 O O . TYR A 1 1039 ? -23.027 -27.527 11.824 1.00 57.84 1039 TYR A O 1
ATOM 8129 N N . PRO A 1 1040 ? -22.076 -29.500 12.346 1.00 65.62 1040 PRO A N 1
ATOM 8130 C CA . PRO A 1 1040 ? -20.964 -30.423 12.598 1.00 65.62 1040 PRO A CA 1
ATOM 8131 C C . PRO A 1 1040 ? -20.362 -31.038 11.324 1.00 65.62 1040 PRO A C 1
ATOM 8133 O O . PRO A 1 1040 ? -21.062 -31.274 10.342 1.00 65.62 1040 PRO A O 1
ATOM 8136 N N . ILE A 1 1041 ? -19.063 -31.345 11.384 1.00 76.12 1041 ILE A N 1
ATOM 8137 C CA . ILE A 1 1041 ? -18.292 -31.879 10.254 1.00 76.12 1041 ILE A CA 1
ATOM 8138 C C . ILE A 1 1041 ? -18.589 -33.366 10.045 1.00 76.12 1041 ILE A C 1
ATOM 8140 O O . ILE A 1 1041 ? -18.455 -34.184 10.966 1.00 76.12 1041 ILE A O 1
ATOM 8144 N N . THR A 1 1042 ? -18.981 -33.716 8.819 1.00 81.81 1042 THR A N 1
ATOM 8145 C CA . THR A 1 1042 ? -19.330 -35.090 8.448 1.00 81.81 1042 THR A CA 1
ATOM 8146 C C . THR A 1 1042 ? -18.095 -35.938 8.121 1.00 81.81 1042 THR A C 1
ATOM 8148 O O . THR A 1 1042 ? -16.958 -35.465 8.152 1.00 81.81 1042 THR A O 1
ATOM 8151 N N . GLU A 1 1043 ? -18.291 -37.239 7.918 1.00 86.81 1043 GLU A N 1
ATOM 8152 C CA . GLU A 1 1043 ? -17.208 -38.165 7.576 1.00 86.81 1043 GLU A CA 1
ATOM 8153 C C . GLU A 1 1043 ? -16.705 -37.917 6.151 1.00 86.81 1043 GLU A C 1
ATOM 8155 O O . GLU A 1 1043 ? -17.502 -37.707 5.240 1.00 86.81 1043 GLU A O 1
ATOM 8160 N N . ASN A 1 1044 ? -15.385 -37.989 5.947 1.00 85.81 1044 ASN A N 1
ATOM 8161 C CA . ASN A 1 1044 ? -14.724 -37.693 4.670 1.00 85.81 1044 ASN A CA 1
ATOM 8162 C C . ASN A 1 1044 ? -15.041 -36.292 4.114 1.00 85.81 1044 ASN A C 1
ATOM 8164 O O . ASN A 1 1044 ? -15.018 -36.095 2.899 1.00 85.81 1044 ASN A O 1
ATOM 8168 N N . GLU A 1 1045 ? -15.323 -35.323 4.988 1.00 83.56 1045 GLU A N 1
ATOM 8169 C CA . GLU A 1 1045 ? -15.675 -33.964 4.588 1.00 83.56 1045 GLU A CA 1
ATOM 8170 C C . GLU A 1 1045 ? -14.520 -33.310 3.825 1.00 83.56 1045 GLU A C 1
ATOM 8172 O O . GLU A 1 1045 ? -13.444 -33.033 4.375 1.00 83.56 1045 GLU A O 1
ATOM 8177 N N . THR A 1 1046 ? -14.769 -33.013 2.554 1.00 76.31 1046 THR A N 1
ATOM 8178 C CA . THR A 1 1046 ? -13.874 -32.199 1.742 1.00 76.31 1046 THR A CA 1
ATOM 8179 C C . THR A 1 1046 ? -14.232 -30.739 1.871 1.00 76.31 1046 THR A C 1
ATOM 8181 O O . THR A 1 1046 ? -15.376 -30.343 1.675 1.00 76.31 1046 THR A O 1
ATOM 8184 N N . VAL A 1 1047 ? -13.225 -29.913 2.119 1.00 65.69 1047 VAL A N 1
ATOM 8185 C CA . VAL A 1 1047 ? -13.424 -28.479 2.348 1.00 65.69 1047 VAL A CA 1
ATOM 8186 C C . VAL A 1 1047 ? -13.866 -27.726 1.071 1.00 65.69 1047 VAL A C 1
ATOM 8188 O O . VAL A 1 1047 ? -14.317 -26.582 1.153 1.00 65.69 1047 VAL A O 1
ATOM 8191 N N . TYR A 1 1048 ? -13.763 -28.357 -0.106 1.00 69.25 1048 TYR A N 1
ATOM 8192 C CA . TYR A 1 1048 ? -13.942 -27.736 -1.422 1.00 69.25 1048 TYR A CA 1
ATOM 8193 C C . TYR A 1 1048 ? -14.776 -28.634 -2.350 1.00 69.25 1048 TYR A C 1
ATOM 8195 O O . TYR A 1 1048 ? -14.418 -29.796 -2.551 1.00 69.25 1048 TYR A O 1
ATOM 8203 N N . ASP A 1 1049 ? -15.845 -28.111 -2.955 1.00 55.38 1049 ASP A N 1
ATOM 8204 C CA . ASP A 1 1049 ? -16.859 -28.933 -3.636 1.00 55.38 1049 ASP A CA 1
ATOM 8205 C C . ASP A 1 1049 ? -16.874 -28.847 -5.180 1.00 55.38 1049 ASP A C 1
ATOM 8207 O O . ASP A 1 1049 ? -17.493 -29.697 -5.824 1.00 55.38 1049 ASP A O 1
ATOM 8211 N N . THR A 1 1050 ? -16.191 -27.884 -5.822 1.00 57.28 1050 THR A N 1
ATOM 8212 C CA . THR A 1 1050 ? -16.317 -27.666 -7.281 1.00 57.28 1050 THR A CA 1
ATOM 8213 C C . THR A 1 1050 ? -15.054 -27.137 -7.987 1.00 57.28 1050 THR A C 1
ATOM 8215 O O . THR A 1 1050 ? -14.169 -26.509 -7.405 1.00 57.28 1050 THR A O 1
ATOM 8218 N N . LEU A 1 1051 ? -14.979 -27.343 -9.313 1.00 55.38 1051 LEU A N 1
ATOM 8219 C CA . LEU A 1 1051 ? -13.999 -26.677 -10.183 1.00 55.38 1051 LEU A CA 1
ATOM 8220 C C . LEU A 1 1051 ? -14.254 -25.162 -10.173 1.00 55.38 1051 LEU A C 1
ATOM 8222 O O . LEU A 1 1051 ? -15.138 -24.673 -10.872 1.00 55.38 1051 LEU A O 1
ATOM 8226 N N . GLY A 1 1052 ? -13.478 -24.420 -9.382 1.00 51.50 1052 GLY A N 1
ATOM 8227 C CA . GLY A 1 1052 ? -13.615 -22.968 -9.236 1.00 51.50 1052 GLY A CA 1
ATOM 8228 C C . GLY A 1 1052 ? -13.832 -22.501 -7.799 1.00 51.50 1052 GLY A C 1
ATOM 8229 O O . GLY A 1 1052 ? -13.552 -21.331 -7.521 1.00 51.50 1052 GLY A O 1
ATOM 8230 N N . THR A 1 1053 ? -14.216 -23.388 -6.869 1.00 55.22 1053 THR A N 1
ATOM 8231 C CA . THR A 1 1053 ? -14.017 -23.106 -5.443 1.00 55.22 1053 THR A CA 1
ATOM 8232 C C . THR A 1 1053 ? -12.525 -23.057 -5.199 1.00 55.22 1053 THR A C 1
ATOM 8234 O O . THR A 1 1053 ? -11.819 -24.057 -5.299 1.00 55.22 1053 THR A O 1
ATOM 8237 N N . THR A 1 1054 ? -12.020 -21.853 -4.957 1.00 55.97 1054 THR A N 1
ATOM 8238 C CA . THR A 1 1054 ? -10.641 -21.656 -4.535 1.00 55.97 1054 THR A CA 1
ATOM 8239 C C . THR A 1 1054 ? -10.421 -22.460 -3.269 1.00 55.97 1054 THR A C 1
ATOM 8241 O O . THR A 1 1054 ? -11.092 -22.186 -2.272 1.00 55.97 1054 THR A O 1
ATOM 8244 N N . ASN A 1 1055 ? -9.467 -23.392 -3.302 1.00 64.50 1055 ASN A N 1
ATOM 8245 C CA . ASN A 1 1055 ? -8.890 -23.964 -2.098 1.00 64.50 1055 ASN A CA 1
ATOM 8246 C C . ASN A 1 1055 ? -8.496 -22.751 -1.262 1.00 64.50 1055 ASN A C 1
ATOM 8248 O O . ASN A 1 1055 ? -7.689 -21.946 -1.698 1.00 64.50 1055 ASN A O 1
ATOM 8252 N N . ARG A 1 1056 ? -9.182 -22.497 -0.166 1.00 66.19 1056 ARG A N 1
ATOM 8253 C CA . ARG A 1 1056 ? -9.015 -21.311 0.666 1.00 66.19 1056 ARG A CA 1
ATOM 8254 C C . ARG A 1 1056 ? -8.854 -21.817 2.093 1.00 66.19 1056 ARG A C 1
ATOM 8256 O O . ARG A 1 1056 ? -9.507 -22.802 2.446 1.00 66.19 1056 ARG A O 1
ATOM 8263 N N . PRO A 1 1057 ? -7.978 -21.216 2.908 1.00 66.62 1057 PRO A N 1
ATOM 8264 C CA . PRO A 1 1057 ? -7.851 -21.609 4.299 1.00 66.62 1057 PRO A CA 1
ATOM 8265 C C . PRO A 1 1057 ? -9.163 -21.332 5.030 1.00 66.62 1057 PRO A C 1
ATOM 8267 O O . PRO A 1 1057 ? -9.692 -20.223 4.961 1.00 66.62 1057 PRO A O 1
ATOM 8270 N N . VAL A 1 1058 ? -9.668 -22.335 5.744 1.00 73.31 1058 VAL A N 1
ATOM 8271 C CA . VAL A 1 1058 ? -10.887 -22.185 6.537 1.00 73.31 1058 VAL A CA 1
ATOM 8272 C C . VAL A 1 1058 ? -10.567 -21.634 7.912 1.00 73.31 1058 VAL A C 1
ATOM 8274 O O . VAL A 1 1058 ? -9.660 -22.118 8.590 1.00 73.31 1058 VAL A O 1
ATOM 8277 N N . ARG A 1 1059 ? -11.350 -20.633 8.322 1.00 77.00 1059 ARG A N 1
ATOM 8278 C CA . ARG A 1 1059 ? -11.299 -20.066 9.665 1.00 77.00 1059 ARG A CA 1
ATOM 8279 C C . ARG A 1 1059 ? -11.771 -21.100 10.689 1.00 77.00 1059 ARG A C 1
ATOM 8281 O O . ARG A 1 1059 ? -12.829 -21.704 10.542 1.00 77.00 1059 ARG A O 1
ATOM 8288 N N . ARG A 1 1060 ? -10.990 -21.268 11.748 1.00 81.06 1060 ARG A N 1
ATOM 8289 C CA . ARG A 1 1060 ? -11.299 -22.119 12.899 1.00 81.06 1060 ARG A CA 1
ATOM 8290 C C . ARG A 1 1060 ? -10.944 -21.343 14.149 1.00 81.06 1060 ARG A C 1
ATOM 8292 O O . ARG A 1 1060 ? -9.933 -20.640 14.115 1.00 81.06 1060 ARG A O 1
ATOM 8299 N N . ASN A 1 1061 ? -11.730 -21.494 15.208 1.00 84.62 1061 ASN A N 1
ATOM 8300 C CA . ASN A 1 1061 ? -11.509 -20.786 16.460 1.00 84.62 1061 ASN A CA 1
ATOM 8301 C C . ASN A 1 1061 ? -11.757 -21.650 17.706 1.00 84.62 1061 ASN A C 1
ATOM 8303 O O . ASN A 1 1061 ? -12.369 -22.714 17.630 1.00 84.62 1061 ASN A O 1
ATOM 8307 N N . LEU A 1 1062 ? -11.236 -21.170 18.836 1.00 92.25 1062 LEU A N 1
ATOM 8308 C CA . LEU A 1 1062 ? -11.533 -21.616 20.197 1.00 92.25 1062 LEU A CA 1
ATOM 8309 C C . LEU A 1 1062 ? -11.978 -20.425 21.050 1.00 92.25 1062 LEU A C 1
ATOM 8311 O O . LEU A 1 1062 ? -11.568 -19.288 20.792 1.00 92.25 1062 LEU A O 1
ATOM 8315 N N . TRP A 1 1063 ? -12.767 -20.707 22.083 1.00 94.75 1063 TRP A N 1
ATOM 8316 C CA . TRP A 1 1063 ? -13.389 -19.719 22.956 1.00 94.75 1063 TRP A CA 1
ATOM 8317 C C . TRP A 1 1063 ? -12.950 -19.869 24.412 1.00 94.75 1063 TRP A C 1
ATOM 8319 O O . TRP A 1 1063 ? -12.979 -20.949 24.994 1.00 94.75 1063 TRP A O 1
ATOM 8329 N N . TYR A 1 1064 ? -12.603 -18.747 25.028 1.00 97.62 1064 TYR A N 1
ATOM 8330 C CA . TYR A 1 1064 ? -12.271 -18.653 26.447 1.00 97.62 1064 TYR A CA 1
ATOM 8331 C C . TYR A 1 1064 ? -13.005 -17.461 27.049 1.00 97.62 1064 TYR A C 1
ATOM 8333 O O . TYR A 1 1064 ? -13.281 -16.494 26.340 1.00 97.62 1064 TYR A O 1
ATOM 8341 N N . THR A 1 1065 ? -13.291 -17.495 28.346 1.00 97.62 1065 THR A N 1
ATOM 8342 C CA . THR A 1 1065 ? -13.868 -16.360 29.072 1.00 97.62 1065 THR A CA 1
ATOM 8343 C C . THR A 1 1065 ? -13.250 -16.220 30.458 1.00 97.62 1065 THR A C 1
ATOM 8345 O O . THR A 1 1065 ? -12.753 -17.187 31.023 1.00 97.62 1065 THR A O 1
ATOM 8348 N N . PHE A 1 1066 ? -13.196 -15.000 30.978 1.00 97.94 1066 PHE A N 1
ATOM 8349 C CA . PHE A 1 1066 ? -12.679 -14.714 32.312 1.00 97.94 1066 PHE A CA 1
ATOM 8350 C C . PHE A 1 1066 ? -13.355 -13.473 32.888 1.00 97.94 1066 PHE A C 1
ATOM 8352 O O . PHE A 1 1066 ? -13.858 -12.630 32.140 1.00 97.94 1066 PHE A O 1
ATOM 8359 N N . VAL A 1 1067 ? -13.329 -13.343 34.211 1.00 97.19 1067 VAL A N 1
ATOM 8360 C CA . VAL A 1 1067 ? -13.844 -12.188 34.947 1.00 97.19 1067 VAL A CA 1
ATOM 8361 C C . VAL A 1 1067 ? -12.699 -11.491 35.678 1.00 97.19 1067 VAL A C 1
ATOM 8363 O O . VAL A 1 1067 ? -11.801 -12.141 36.201 1.00 97.19 1067 VAL A O 1
ATOM 8366 N N . VAL A 1 1068 ? -12.714 -10.162 35.727 1.00 95.56 1068 VAL A N 1
ATOM 8367 C CA . VAL A 1 1068 ? -11.828 -9.365 36.598 1.00 95.56 1068 VAL A CA 1
ATOM 8368 C C . VAL A 1 1068 ? -12.645 -8.338 37.370 1.00 95.56 1068 VAL A C 1
ATOM 8370 O O . VAL A 1 1068 ? -13.666 -7.856 36.876 1.00 95.56 1068 VAL A O 1
ATOM 8373 N N . GLU A 1 1069 ? -12.191 -8.000 38.574 1.00 93.06 1069 GLU A N 1
ATOM 8374 C CA . GLU A 1 1069 ? -12.862 -7.069 39.482 1.00 93.06 1069 GLU A CA 1
ATOM 8375 C C . GLU A 1 1069 ? -11.987 -5.836 39.735 1.00 93.06 1069 GLU A C 1
ATOM 8377 O O . GLU A 1 1069 ? -10.854 -5.940 40.204 1.00 93.06 1069 GLU A O 1
ATOM 8382 N N . GLY A 1 1070 ? -12.533 -4.657 39.437 1.00 87.75 1070 GLY A N 1
ATOM 8383 C CA . GLY A 1 1070 ? -11.863 -3.378 39.672 1.00 87.75 1070 GLY A CA 1
ATOM 8384 C C . GLY A 1 1070 ? -10.820 -2.972 38.616 1.00 87.75 1070 GLY A C 1
ATOM 8385 O O . GLY A 1 1070 ? -10.684 -3.613 37.570 1.00 87.75 1070 GLY A O 1
ATOM 8386 N N . PRO A 1 1071 ? -10.124 -1.842 38.844 1.00 90.56 1071 PRO A N 1
ATOM 8387 C CA . PRO A 1 1071 ? -9.198 -1.263 37.881 1.00 90.56 1071 PRO A CA 1
ATOM 8388 C C . PRO A 1 1071 ? -7.821 -1.921 37.902 1.00 90.56 1071 PRO A C 1
ATOM 8390 O O . PRO A 1 1071 ? -7.362 -2.458 38.910 1.00 90.56 1071 PRO A O 1
ATOM 8393 N N . GLY A 1 1072 ? -7.119 -1.817 36.780 1.00 91.50 1072 GLY A N 1
ATOM 8394 C CA . GLY A 1 1072 ? -5.779 -2.370 36.639 1.00 91.50 1072 GLY A CA 1
ATOM 8395 C C . GLY A 1 1072 ? -5.457 -2.747 35.208 1.00 91.50 1072 GLY A C 1
ATOM 8396 O O . GLY A 1 1072 ? -6.126 -2.316 34.269 1.00 91.50 1072 GLY A O 1
ATOM 8397 N N . LYS A 1 1073 ? -4.410 -3.547 35.026 1.00 95.88 1073 LYS A N 1
ATOM 8398 C CA . LYS A 1 1073 ? -3.951 -3.952 33.697 1.00 95.88 1073 LYS A CA 1
ATOM 8399 C C . LYS A 1 1073 ? -4.045 -5.459 33.523 1.00 95.88 1073 LYS A C 1
ATOM 8401 O O . LYS A 1 1073 ? -3.454 -6.222 34.282 1.00 95.88 1073 LYS A O 1
ATOM 8406 N N . VAL A 1 1074 ? -4.778 -5.882 32.501 1.00 97.38 1074 VAL A N 1
ATOM 8407 C CA . VAL A 1 1074 ? -4.975 -7.291 32.156 1.00 97.38 1074 VAL A CA 1
ATOM 8408 C C . VAL A 1 1074 ? -3.999 -7.668 31.051 1.00 97.38 1074 VAL A C 1
ATOM 8410 O O . VAL A 1 1074 ? -3.854 -6.938 30.071 1.00 97.38 1074 VAL A O 1
ATOM 8413 N N . TYR A 1 1075 ? -3.345 -8.815 31.194 1.00 97.88 1075 TYR A N 1
ATOM 8414 C CA . TYR A 1 1075 ? -2.483 -9.431 30.192 1.00 97.88 1075 TYR A CA 1
ATOM 8415 C C . TYR A 1 1075 ? -3.082 -10.776 29.804 1.00 97.88 1075 TYR A C 1
ATOM 8417 O O . TYR A 1 1075 ? -3.382 -11.585 30.678 1.00 97.88 1075 TYR A O 1
ATOM 8425 N N . VAL A 1 1076 ? -3.211 -11.027 28.505 1.00 97.62 1076 VAL A N 1
ATOM 8426 C CA . VAL A 1 1076 ? -3.679 -12.304 27.956 1.00 97.62 1076 VAL A CA 1
ATOM 8427 C C . VAL A 1 1076 ? -2.594 -12.856 27.047 1.00 97.62 1076 VAL A C 1
ATOM 8429 O O . VAL A 1 1076 ? -2.088 -12.126 26.190 1.00 97.62 1076 VAL A O 1
ATOM 8432 N N . SER A 1 1077 ? -2.235 -14.126 27.233 1.00 95.44 1077 SER A N 1
ATOM 8433 C CA . SER A 1 1077 ? -1.252 -14.827 26.401 1.00 95.44 1077 SER A CA 1
ATOM 8434 C C . SER A 1 1077 ? -1.835 -16.103 25.813 1.00 95.44 1077 SER A C 1
ATOM 8436 O O . SER A 1 1077 ? -2.560 -16.816 26.500 1.00 95.44 1077 SER A O 1
ATOM 8438 N N . VAL A 1 1078 ? -1.467 -16.416 24.571 1.00 92.75 1078 VAL A N 1
ATOM 8439 C CA . VAL A 1 1078 ? -1.817 -17.678 23.903 1.00 92.75 1078 VAL A CA 1
ATOM 8440 C C . VAL A 1 1078 ? -0.536 -18.414 23.545 1.00 92.75 1078 VAL A C 1
ATOM 8442 O O . VAL A 1 1078 ? 0.275 -17.913 22.766 1.00 92.75 1078 VAL A O 1
ATOM 8445 N N . ASN A 1 1079 ? -0.348 -19.607 24.104 1.00 89.12 1079 ASN A N 1
ATOM 8446 C CA . ASN A 1 1079 ? 0.871 -20.390 23.930 1.00 89.12 1079 ASN A CA 1
ATOM 8447 C C . ASN A 1 1079 ? 0.588 -21.598 23.036 1.00 89.12 1079 ASN A C 1
ATOM 8449 O O . ASN A 1 1079 ? -0.163 -22.487 23.427 1.00 89.12 1079 ASN A O 1
ATOM 8453 N N . ASN A 1 1080 ? 1.221 -21.678 21.861 1.00 86.69 1080 ASN A N 1
ATOM 8454 C CA . ASN A 1 1080 ? 1.204 -22.911 21.073 1.00 86.69 1080 ASN A CA 1
ATOM 8455 C C . ASN A 1 1080 ? 2.084 -23.961 21.768 1.00 86.69 1080 ASN A C 1
ATOM 8457 O O . ASN A 1 1080 ? 3.288 -23.761 21.944 1.00 86.69 1080 ASN A O 1
ATOM 8461 N N . ARG A 1 1081 ? 1.482 -25.080 22.172 1.00 87.38 1081 ARG A N 1
ATOM 8462 C CA . ARG A 1 1081 ? 2.154 -26.149 22.917 1.00 87.38 1081 ARG A CA 1
ATOM 8463 C C . ARG A 1 1081 ? 2.609 -27.307 22.045 1.00 87.38 1081 ARG A C 1
ATOM 8465 O O . ARG A 1 1081 ? 3.306 -28.179 22.549 1.00 87.38 1081 ARG A O 1
ATOM 8472 N N . THR A 1 1082 ? 2.275 -27.316 20.754 1.00 81.75 1082 THR A N 1
ATOM 8473 C CA . THR A 1 1082 ? 2.590 -28.448 19.868 1.00 81.75 1082 THR A CA 1
ATOM 8474 C C . THR A 1 1082 ? 4.022 -28.353 19.341 1.00 81.75 1082 THR A C 1
ATOM 8476 O O . THR A 1 1082 ? 4.298 -27.518 18.473 1.00 81.75 1082 THR A O 1
ATOM 8479 N N . PRO A 1 1083 ? 4.962 -29.205 19.791 1.00 68.12 1083 PRO A N 1
ATOM 8480 C CA . PRO A 1 1083 ? 6.354 -29.091 19.375 1.00 68.12 1083 PRO A CA 1
ATOM 8481 C C . PRO A 1 1083 ? 6.508 -29.385 17.877 1.00 68.12 1083 PRO A C 1
ATOM 8483 O O . PRO A 1 1083 ? 6.032 -30.409 17.385 1.00 68.12 1083 PRO A O 1
ATOM 8486 N N . GLY A 1 1084 ? 7.199 -28.511 17.142 1.00 67.19 1084 GLY A N 1
ATOM 8487 C CA . GLY A 1 1084 ? 7.562 -28.747 15.738 1.00 67.19 1084 GLY A CA 1
ATOM 8488 C C . GLY A 1 1084 ? 6.497 -28.408 14.686 1.00 67.19 1084 GLY A C 1
ATOM 8489 O O . GLY A 1 1084 ? 6.750 -28.642 13.506 1.00 67.19 1084 GLY A O 1
ATOM 8490 N N . LYS A 1 1085 ? 5.345 -27.827 15.059 1.00 74.06 1085 LYS A N 1
ATOM 8491 C CA . LYS A 1 1085 ? 4.386 -27.255 14.094 1.00 74.06 1085 LYS A CA 1
ATOM 8492 C C . LYS A 1 1085 ? 4.600 -25.747 13.933 1.00 74.06 1085 LYS A C 1
ATOM 8494 O O . LYS A 1 1085 ? 4.688 -24.998 14.900 1.00 74.06 1085 LYS A O 1
ATOM 8499 N N . SER A 1 1086 ? 4.745 -25.311 12.685 1.00 54.84 1086 SER A N 1
ATOM 8500 C CA . SER A 1 1086 ? 5.245 -23.993 12.283 1.00 54.84 1086 SER A CA 1
ATOM 8501 C C . SER A 1 1086 ? 4.230 -22.854 12.473 1.00 54.84 1086 SER A C 1
ATOM 8503 O O . SER A 1 1086 ? 3.525 -22.488 11.537 1.00 54.84 1086 SER A O 1
ATOM 8505 N N . SER A 1 1087 ? 4.163 -22.298 13.682 1.00 60.66 1087 SER A N 1
ATOM 8506 C CA . SER A 1 1087 ? 4.037 -20.858 13.991 1.00 60.66 1087 SER A CA 1
ATOM 8507 C C . SER A 1 1087 ? 4.044 -20.714 15.522 1.00 60.66 1087 SER A C 1
ATOM 8509 O O . SER A 1 1087 ? 3.199 -21.342 16.168 1.00 60.66 1087 SER A O 1
ATOM 8511 N N . PRO A 1 1088 ? 4.959 -19.937 16.136 1.00 62.88 1088 PRO A N 1
ATOM 8512 C CA . PRO A 1 1088 ? 4.973 -19.766 17.591 1.00 62.88 1088 PRO A CA 1
ATOM 8513 C C . PRO A 1 1088 ? 3.764 -18.966 18.101 1.00 62.88 1088 PRO A C 1
ATOM 8515 O O . PRO A 1 1088 ? 3.403 -19.100 19.267 1.00 62.88 1088 PRO A O 1
ATOM 8518 N N . THR A 1 1089 ? 3.116 -18.183 17.233 1.00 77.94 1089 THR A N 1
ATOM 8519 C CA . THR A 1 1089 ? 2.069 -17.239 17.628 1.00 77.94 1089 THR A CA 1
ATOM 8520 C C . THR A 1 1089 ? 0.776 -17.509 16.867 1.00 77.94 1089 THR A C 1
ATOM 8522 O O . THR A 1 1089 ? 0.756 -17.505 15.634 1.00 77.94 1089 THR A O 1
ATOM 8525 N N . LEU A 1 1090 ? -0.302 -17.753 17.613 1.00 82.44 1090 LEU A N 1
ATOM 8526 C CA . LEU A 1 1090 ? -1.665 -17.884 17.097 1.00 82.44 1090 LEU A CA 1
ATOM 8527 C C . LEU A 1 1090 ? -2.371 -16.523 17.158 1.00 82.44 1090 LEU A C 1
ATOM 8529 O O . LEU A 1 1090 ? -2.170 -15.798 18.134 1.00 82.44 1090 LEU A O 1
ATOM 8533 N N . PRO A 1 1091 ? -3.176 -16.140 16.154 1.00 82.81 1091 PRO A N 1
ATOM 8534 C CA . PRO A 1 1091 ? -4.000 -14.940 16.237 1.00 82.81 1091 PRO A CA 1
ATOM 8535 C C . PRO A 1 1091 ? -5.067 -15.084 17.324 1.00 82.81 1091 PRO A C 1
ATOM 8537 O O . PRO A 1 1091 ? -5.705 -16.126 17.434 1.00 82.81 1091 PRO A O 1
ATOM 8540 N N . PHE A 1 1092 ? -5.283 -14.036 18.114 1.00 88.12 1092 PHE A N 1
ATOM 8541 C CA . PHE A 1 1092 ? -6.389 -13.983 19.062 1.00 88.12 1092 PHE A CA 1
ATOM 8542 C C . PHE A 1 1092 ? -6.877 -12.556 19.307 1.00 88.12 1092 PHE A C 1
ATOM 8544 O O . PHE A 1 1092 ? -6.126 -11.581 19.186 1.00 88.12 1092 PHE A O 1
ATOM 8551 N N . THR A 1 1093 ? -8.154 -12.452 19.669 1.00 88.50 1093 THR A N 1
ATOM 8552 C CA . THR A 1 1093 ? -8.847 -11.189 19.938 1.00 88.50 1093 THR A CA 1
ATOM 8553 C C . THR A 1 1093 ? -9.598 -11.263 21.262 1.00 88.50 1093 THR A C 1
ATOM 8555 O O . THR A 1 1093 ? -10.136 -12.311 21.614 1.00 88.50 1093 THR A O 1
ATOM 8558 N N . ILE A 1 1094 ? -9.624 -10.149 21.990 1.00 92.62 1094 ILE A N 1
ATOM 8559 C CA . ILE A 1 1094 ? -10.301 -9.989 23.276 1.00 92.62 1094 ILE A CA 1
ATOM 8560 C C . ILE A 1 1094 ? -11.537 -9.114 23.079 1.00 92.62 1094 ILE A C 1
ATOM 8562 O O . ILE A 1 1094 ? -11.455 -8.040 22.470 1.00 92.62 1094 ILE A O 1
ATOM 8566 N N . TYR A 1 1095 ? -12.653 -9.556 23.646 1.00 93.00 1095 TYR A N 1
ATOM 8567 C CA . TYR A 1 1095 ? -13.929 -8.852 23.678 1.00 93.00 1095 TYR A CA 1
ATOM 8568 C C . TYR A 1 1095 ? -14.401 -8.684 25.126 1.00 93.00 1095 TYR A C 1
ATOM 8570 O O . TYR A 1 1095 ? -14.132 -9.539 25.964 1.00 93.00 1095 TYR A O 1
ATOM 8578 N N . LYS A 1 1096 ? -15.097 -7.590 25.424 1.00 94.94 1096 LYS A N 1
ATOM 8579 C CA . LYS A 1 1096 ? -15.826 -7.356 26.676 1.00 94.94 1096 LYS A CA 1
ATOM 8580 C C . LYS A 1 1096 ? -17.280 -7.779 26.463 1.00 94.94 1096 LYS A C 1
ATOM 8582 O O . LYS A 1 1096 ? -17.827 -7.460 25.413 1.00 94.94 1096 LYS A O 1
ATOM 8587 N N . SER A 1 1097 ? -17.867 -8.488 27.419 1.00 95.00 1097 SER A N 1
ATOM 8588 C CA . SER A 1 1097 ? -19.291 -8.849 27.426 1.00 95.00 1097 SER A CA 1
ATOM 8589 C C . SER A 1 1097 ? -20.101 -7.775 28.155 1.00 95.00 1097 SER A C 1
ATOM 8591 O O . SER A 1 1097 ? -19.563 -7.109 29.048 1.00 95.00 1097 SER A O 1
ATOM 8593 N N . ASP A 1 1098 ? -21.358 -7.585 27.766 1.00 92.69 1098 ASP A N 1
ATOM 8594 C CA . ASP A 1 1098 ? -22.319 -6.721 28.467 1.00 92.69 1098 ASP A CA 1
ATOM 8595 C C . ASP A 1 1098 ? -23.073 -7.453 29.595 1.00 92.69 1098 ASP A C 1
ATOM 8597 O O . ASP A 1 1098 ? -23.707 -6.808 30.429 1.00 92.69 1098 ASP A O 1
ATOM 8601 N N . VAL A 1 1099 ? -22.947 -8.781 29.654 1.00 92.50 1099 VAL A N 1
ATOM 8602 C CA . VAL A 1 1099 ? -23.529 -9.645 30.683 1.00 92.50 1099 VAL A CA 1
ATOM 8603 C C . VAL A 1 1099 ? -22.890 -9.376 32.044 1.00 92.50 1099 VAL A C 1
ATOM 8605 O O . VAL A 1 1099 ? -21.677 -9.161 32.153 1.00 92.50 1099 VAL A O 1
ATOM 8608 N N . ASP A 1 1100 ? -23.712 -9.437 33.092 1.00 89.38 1100 ASP A N 1
ATOM 8609 C CA . ASP A 1 1100 ? -23.285 -9.240 34.474 1.00 89.38 1100 ASP A CA 1
ATOM 8610 C C . ASP A 1 1100 ? -22.135 -10.196 34.849 1.00 89.38 1100 ASP A C 1
ATOM 8612 O O . ASP A 1 1100 ? -22.250 -11.423 34.776 1.00 89.38 1100 ASP A O 1
ATOM 8616 N N . GLY A 1 1101 ? -20.999 -9.618 35.251 1.00 90.12 1101 GLY A N 1
ATOM 8617 C CA . GLY A 1 1101 ? -19.812 -10.362 35.661 1.00 90.12 1101 GLY A CA 1
ATOM 8618 C C . GLY A 1 1101 ? -19.956 -11.071 37.010 1.00 90.12 1101 GLY A C 1
ATOM 8619 O O . GLY A 1 1101 ? -19.083 -11.872 37.345 1.00 90.12 1101 GLY A O 1
ATOM 8620 N N . GLU A 1 1102 ? -21.017 -10.797 37.775 1.00 92.44 1102 GLU A N 1
ATOM 8621 C CA . GLU A 1 1102 ? -21.369 -11.552 38.984 1.00 92.44 1102 GLU A CA 1
ATOM 8622 C C . GLU A 1 1102 ? -21.942 -12.937 38.667 1.00 92.44 1102 GLU A C 1
ATOM 8624 O O . GLU A 1 1102 ? -21.815 -13.852 39.484 1.00 92.44 1102 GLU A O 1
ATOM 8629 N N . LEU A 1 1103 ? -22.528 -13.120 37.479 1.00 92.75 1103 LEU A N 1
ATOM 8630 C CA . LEU A 1 1103 ? -23.081 -14.403 37.067 1.00 92.75 1103 LEU A CA 1
ATOM 8631 C C . LEU A 1 1103 ? -21.962 -15.390 36.721 1.00 92.75 1103 LEU A C 1
ATOM 8633 O O . LEU A 1 1103 ? -21.050 -15.119 35.921 1.00 92.75 1103 LEU A O 1
ATOM 8637 N N . SER A 1 1104 ? -22.067 -16.593 37.284 1.00 93.00 1104 SER A N 1
ATOM 8638 C CA . SER A 1 1104 ? -21.232 -17.715 36.871 1.00 93.00 1104 SER A CA 1
ATOM 8639 C C . SER A 1 1104 ? -21.525 -18.072 35.415 1.00 93.00 1104 SER A C 1
ATOM 8641 O O . SER A 1 1104 ? -22.648 -17.933 34.927 1.00 93.00 1104 SER A O 1
ATOM 8643 N N . PHE A 1 1105 ? -20.538 -18.613 34.701 1.00 94.12 1105 PHE A N 1
ATOM 8644 C CA . PHE A 1 1105 ? -20.756 -18.999 33.308 1.00 94.12 1105 PHE A CA 1
ATOM 8645 C C . PHE A 1 1105 ? -21.845 -20.080 33.144 1.00 94.12 1105 PHE A C 1
ATOM 8647 O O . PHE A 1 1105 ? -22.531 -20.127 32.123 1.00 94.12 1105 PHE A O 1
ATOM 8654 N N . SER A 1 1106 ? -22.075 -20.908 34.171 1.00 92.56 1106 SER A N 1
ATOM 8655 C CA . SER A 1 1106 ? -23.209 -21.840 34.211 1.00 92.56 1106 SER A CA 1
ATOM 8656 C C . SER A 1 1106 ? -24.570 -21.146 34.272 1.00 92.56 1106 SER A C 1
ATOM 8658 O O . SER A 1 1106 ? -25.499 -21.615 33.615 1.00 92.56 1106 SER A O 1
ATOM 8660 N N . GLU A 1 1107 ? -24.697 -20.050 35.023 1.00 93.12 1107 GLU A N 1
ATOM 8661 C CA . GLU A 1 1107 ? -25.935 -19.259 35.097 1.00 93.12 1107 GLU A CA 1
ATOM 8662 C C . GLU A 1 1107 ? -26.185 -18.533 33.778 1.00 93.12 1107 GLU A C 1
ATOM 8664 O O . GLU A 1 1107 ? -27.268 -18.659 33.217 1.00 93.12 1107 GLU A O 1
ATOM 8669 N N . ILE A 1 1108 ? -25.149 -17.911 33.207 1.00 93.31 1108 ILE A N 1
ATOM 8670 C CA . ILE A 1 1108 ? -25.207 -17.277 31.878 1.00 93.31 1108 ILE A CA 1
ATOM 8671 C C . ILE A 1 1108 ? -25.693 -18.285 30.826 1.00 93.31 1108 ILE A C 1
ATOM 8673 O O . ILE A 1 1108 ? -26.578 -17.998 30.017 1.00 93.31 1108 ILE A O 1
ATOM 8677 N N . LYS A 1 1109 ? -25.159 -19.512 30.859 1.00 91.62 1109 LYS A N 1
ATOM 8678 C CA . LYS A 1 1109 ? -25.585 -20.593 29.964 1.00 91.62 1109 LYS A CA 1
ATOM 8679 C C . LYS A 1 1109 ? -27.032 -21.023 30.199 1.00 91.62 1109 LYS A C 1
ATOM 8681 O O . LYS A 1 1109 ? -27.738 -21.273 29.225 1.00 91.62 1109 LYS A O 1
ATOM 8686 N N . ALA A 1 1110 ? -27.468 -21.125 31.453 1.00 91.31 1110 ALA A N 1
ATOM 8687 C CA . ALA A 1 1110 ? -28.837 -21.504 31.802 1.00 91.31 1110 ALA A CA 1
ATOM 8688 C C . ALA A 1 1110 ? -29.863 -20.431 31.399 1.00 91.31 1110 ALA A C 1
ATOM 8690 O O . ALA A 1 1110 ? -30.962 -20.777 30.966 1.00 91.31 1110 ALA A O 1
ATOM 8691 N N . ASN A 1 1111 ? -29.479 -19.157 31.479 1.00 91.38 1111 ASN A N 1
ATOM 8692 C CA . ASN A 1 1111 ? -30.317 -18.013 31.124 1.00 91.38 1111 ASN A CA 1
ATOM 8693 C C . ASN A 1 1111 ? -30.353 -17.736 29.612 1.00 91.38 1111 ASN A C 1
ATOM 8695 O O . ASN A 1 1111 ? -31.182 -16.958 29.147 1.00 91.38 1111 ASN A O 1
ATOM 8699 N N . GLY A 1 1112 ? -29.477 -18.374 28.828 1.00 89.38 1112 GLY A N 1
ATOM 8700 C CA . GLY A 1 1112 ? -29.348 -18.098 27.396 1.00 89.38 1112 GLY A CA 1
ATOM 8701 C C . GLY A 1 1112 ? -28.643 -16.773 27.091 1.00 89.38 1112 GLY A C 1
ATOM 8702 O O . GLY A 1 1112 ? -28.785 -16.252 25.990 1.00 89.38 1112 GLY A O 1
ATOM 8703 N N . GLU A 1 1113 ? -27.857 -16.257 28.035 1.00 90.94 1113 GLU A N 1
ATOM 8704 C CA . GLU A 1 1113 ? -27.154 -14.969 27.969 1.00 90.94 1113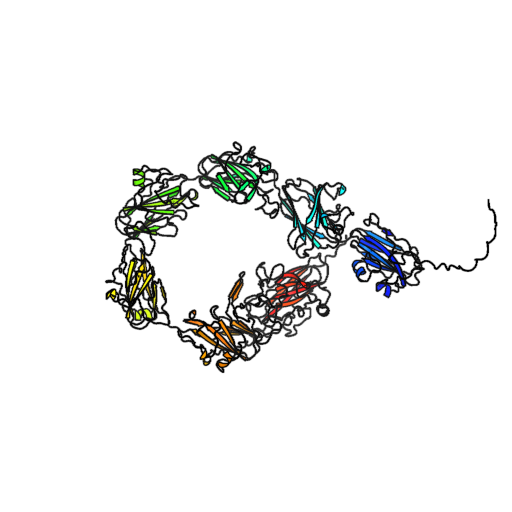 GLU A CA 1
ATOM 8705 C C . GLU A 1 1113 ? -25.729 -15.123 27.398 1.00 90.94 1113 GLU A C 1
ATOM 8707 O O . GLU A 1 1113 ? -24.856 -14.295 27.626 1.00 90.94 1113 GLU A O 1
ATOM 8712 N N . ILE A 1 1114 ? -25.436 -16.214 26.678 1.00 92.94 1114 ILE A N 1
ATOM 8713 C CA . ILE A 1 1114 ? -24.088 -16.444 26.141 1.00 92.94 1114 ILE A CA 1
ATOM 8714 C C . ILE A 1 1114 ? -23.796 -15.486 24.995 1.00 92.94 1114 ILE A C 1
ATOM 8716 O O . ILE A 1 1114 ? -24.334 -15.581 23.887 1.00 92.94 1114 ILE A O 1
ATOM 8720 N N . ASP A 1 1115 ? -22.810 -14.652 25.262 1.00 91.69 1115 ASP A N 1
ATOM 8721 C CA . ASP A 1 1115 ? -22.265 -13.707 24.325 1.00 91.69 1115 ASP A CA 1
ATOM 8722 C C . ASP A 1 1115 ? -21.355 -14.391 23.288 1.00 91.69 1115 ASP A C 1
ATOM 8724 O O . ASP A 1 1115 ? -20.313 -14.962 23.612 1.00 91.69 1115 ASP A O 1
ATOM 8728 N N . SER A 1 1116 ? -21.755 -14.379 22.016 1.00 88.12 1116 SER A N 1
ATOM 8729 C CA . SER A 1 1116 ? -21.071 -15.106 20.929 1.00 88.12 1116 SER A CA 1
ATOM 8730 C C . SER A 1 1116 ? -20.875 -14.288 19.652 1.00 88.12 1116 SER A C 1
ATOM 8732 O O . SER A 1 1116 ? -20.222 -14.746 18.714 1.00 88.12 1116 SER A O 1
ATOM 8734 N N . THR A 1 1117 ? -21.412 -13.068 19.596 1.00 87.25 1117 THR A N 1
ATOM 8735 C CA . THR A 1 1117 ? -21.332 -12.161 18.444 1.00 87.25 1117 THR A CA 1
ATOM 8736 C C . THR A 1 1117 ? -21.292 -10.708 18.924 1.00 87.25 1117 THR A C 1
ATOM 8738 O O . THR A 1 1117 ? -21.659 -10.426 20.057 1.00 87.25 1117 THR A O 1
ATOM 8741 N N . LEU A 1 1118 ? -20.933 -9.751 18.060 1.00 83.38 1118 LEU A N 1
ATOM 8742 C CA . LEU A 1 1118 ? -21.062 -8.328 18.423 1.00 83.38 1118 LEU A CA 1
ATOM 8743 C C . LEU A 1 1118 ? -22.523 -7.922 18.703 1.00 83.38 1118 LEU A C 1
ATOM 8745 O O . LEU A 1 1118 ? -22.775 -7.014 19.482 1.00 83.38 1118 LEU A O 1
ATOM 8749 N N . ALA A 1 1119 ? -23.486 -8.594 18.065 1.00 83.94 1119 ALA A N 1
ATOM 8750 C CA . ALA A 1 1119 ? -24.911 -8.317 18.236 1.00 83.94 1119 ALA A CA 1
ATOM 8751 C C . ALA A 1 1119 ? -25.510 -8.939 19.508 1.00 83.94 1119 ALA A C 1
ATOM 8753 O O . ALA A 1 1119 ? -26.625 -8.578 19.869 1.00 83.94 1119 ALA A O 1
ATOM 8754 N N . SER A 1 1120 ? -24.810 -9.876 20.157 1.00 84.31 1120 SER A N 1
ATOM 8755 C CA . SER A 1 1120 ? -25.267 -10.483 21.411 1.00 84.31 1120 SER A CA 1
ATOM 8756 C C . SER A 1 1120 ? -24.811 -9.729 22.658 1.00 84.31 1120 SER A C 1
ATOM 8758 O O . SER A 1 1120 ? -25.279 -10.105 23.722 1.00 84.31 1120 SER A O 1
ATOM 8760 N N . GLY A 1 1121 ? -23.926 -8.725 22.519 1.00 88.38 1121 GLY A N 1
ATOM 8761 C CA . GLY A 1 1121 ? -23.328 -8.020 23.661 1.00 88.38 1121 GLY A CA 1
ATOM 8762 C C . GLY A 1 1121 ? -21.805 -7.832 23.603 1.00 88.38 1121 GLY A C 1
ATOM 8763 O O . GLY A 1 1121 ? -21.250 -6.954 24.271 1.00 88.38 1121 GLY A O 1
ATOM 8764 N N . LEU A 1 1122 ? -21.093 -8.584 22.749 1.00 91.12 1122 LEU A N 1
ATOM 8765 C CA . LEU A 1 1122 ? -19.630 -8.487 22.674 1.00 91.12 1122 LEU A CA 1
ATOM 8766 C C . LEU A 1 1122 ? -19.138 -7.146 22.104 1.00 91.12 1122 LEU A C 1
ATOM 8768 O O . LEU A 1 1122 ? -19.440 -6.767 20.974 1.00 91.12 1122 LEU A O 1
ATOM 8772 N N . THR A 1 1123 ? -18.230 -6.494 22.826 1.00 91.00 1123 THR A N 1
ATOM 8773 C CA . THR A 1 1123 ? -17.532 -5.272 22.401 1.00 91.00 1123 THR A CA 1
ATOM 8774 C C . THR A 1 1123 ? -16.037 -5.531 22.224 1.00 91.00 1123 THR A C 1
ATOM 8776 O O . THR A 1 1123 ? -15.387 -6.100 23.095 1.00 91.00 1123 THR A O 1
ATOM 8779 N N . TYR A 1 1124 ? -15.451 -5.114 21.098 1.00 89.56 1124 TYR A N 1
ATOM 8780 C CA . TYR A 1 1124 ? -14.015 -5.289 20.828 1.00 89.56 1124 TYR A CA 1
ATOM 8781 C C . TYR A 1 1124 ? -13.127 -4.542 21.844 1.00 89.56 1124 TYR A C 1
ATOM 8783 O O . TYR A 1 1124 ? -13.326 -3.350 22.074 1.00 89.56 1124 TYR A O 1
ATOM 8791 N N . VAL A 1 1125 ? -12.101 -5.218 22.385 1.00 90.38 1125 VAL A N 1
ATOM 8792 C CA . VAL A 1 1125 ? -11.121 -4.639 23.328 1.00 90.38 1125 VAL A CA 1
ATOM 8793 C C . VAL A 1 1125 ? -9.742 -4.505 22.684 1.00 90.38 1125 VAL A C 1
ATOM 8795 O O . VAL A 1 1125 ? -9.223 -3.398 22.534 1.00 90.38 1125 VAL A O 1
ATOM 8798 N N . ASN A 1 1126 ? -9.112 -5.626 22.315 1.00 88.38 1126 ASN A N 1
ATOM 8799 C CA . ASN A 1 1126 ? -7.757 -5.634 21.757 1.00 88.38 1126 ASN A CA 1
ATOM 8800 C C . ASN A 1 1126 ? -7.470 -6.925 20.969 1.00 88.38 1126 ASN A C 1
ATOM 8802 O O . ASN A 1 1126 ? -8.176 -7.915 21.130 1.00 88.38 1126 ASN A O 1
ATOM 8806 N N . ASN A 1 1127 ? -6.416 -6.946 20.151 1.00 85.88 1127 ASN A N 1
ATOM 8807 C CA . ASN A 1 1127 ? -5.951 -8.141 19.439 1.00 85.88 1127 ASN A CA 1
ATOM 8808 C C . ASN A 1 1127 ? -4.418 -8.203 19.379 1.00 85.88 1127 ASN A C 1
ATOM 8810 O O . ASN A 1 1127 ? -3.736 -7.215 19.653 1.00 85.88 1127 ASN A O 1
ATOM 8814 N N . ASN A 1 1128 ? -3.879 -9.364 19.006 1.00 85.06 1128 ASN A N 1
ATOM 8815 C CA . ASN A 1 1128 ? -2.440 -9.627 19.006 1.00 85.06 1128 ASN A CA 1
ATOM 8816 C C . ASN A 1 1128 ? -1.701 -9.398 17.676 1.00 85.06 1128 ASN A C 1
ATOM 8818 O O . ASN A 1 1128 ? -0.600 -9.927 17.491 1.00 85.06 1128 ASN A O 1
ATOM 8822 N N . SER A 1 1129 ? -2.276 -8.591 16.782 1.00 75.12 1129 SER A N 1
ATOM 8823 C CA . SER A 1 1129 ? -1.652 -8.093 15.554 1.00 75.12 1129 SER A CA 1
ATOM 8824 C C . SER A 1 1129 ? -1.200 -6.638 15.735 1.00 75.12 1129 SER A C 1
ATOM 8826 O O . SER A 1 1129 ? -2.007 -5.734 15.954 1.00 75.12 1129 SER A O 1
ATOM 8828 N N . THR A 1 1130 ? 0.101 -6.364 15.586 1.00 61.78 1130 THR A N 1
ATOM 8829 C CA . THR A 1 1130 ? 0.643 -4.981 15.581 1.00 61.78 1130 THR A CA 1
ATOM 8830 C C . THR A 1 1130 ? 0.383 -4.238 14.272 1.00 61.78 1130 THR A C 1
ATOM 8832 O O . THR A 1 1130 ? 0.853 -3.121 14.061 1.00 61.78 1130 THR A O 1
ATOM 8835 N N . PHE A 1 1131 ? -0.310 -4.882 13.350 1.00 55.62 1131 PHE A N 1
ATOM 8836 C CA . PHE A 1 1131 ? -0.426 -4.468 11.979 1.00 55.62 1131 PHE A CA 1
ATOM 8837 C C . PHE A 1 1131 ? -1.889 -4.104 11.705 1.00 55.62 1131 PHE A C 1
ATOM 8839 O O . PHE A 1 1131 ? -2.710 -4.966 11.412 1.00 55.62 1131 PHE A O 1
ATOM 8846 N N . GLY A 1 1132 ? -2.226 -2.813 11.802 1.00 45.72 1132 GLY A N 1
ATOM 8847 C CA . GLY A 1 1132 ? -3.611 -2.307 11.760 1.00 45.72 1132 GLY A CA 1
ATOM 8848 C C . GLY A 1 1132 ? -4.422 -2.591 10.483 1.00 45.72 1132 GLY A C 1
ATOM 8849 O O . GLY A 1 1132 ? -5.583 -2.207 10.419 1.00 45.72 1132 GLY A O 1
ATOM 8850 N N . SER A 1 1133 ? -3.832 -3.251 9.482 1.00 46.31 1133 SER A N 1
ATOM 8851 C CA . SER A 1 1133 ? -4.459 -3.647 8.213 1.00 46.31 1133 SER A CA 1
ATOM 8852 C C . SER A 1 1133 ? -4.246 -5.122 7.836 1.00 46.31 1133 SER A C 1
ATOM 8854 O O . SER A 1 1133 ? -4.640 -5.521 6.743 1.00 46.31 1133 SER A O 1
ATOM 8856 N N . TYR A 1 1134 ? -3.580 -5.922 8.676 1.00 50.47 1134 TYR A N 1
ATOM 8857 C CA . TYR A 1 1134 ? -3.153 -7.278 8.323 1.00 50.47 1134 TYR A CA 1
ATOM 8858 C C . TYR A 1 1134 ? -4.044 -8.278 9.061 1.00 50.47 1134 TYR A C 1
ATOM 8860 O O . TYR A 1 1134 ? -3.999 -8.394 10.288 1.00 50.47 1134 TYR A O 1
ATOM 8868 N N . GLY A 1 1135 ? -4.928 -8.926 8.300 1.00 53.28 1135 GLY A N 1
ATOM 8869 C CA . GLY A 1 1135 ? -5.946 -9.815 8.848 1.00 53.28 1135 GLY A CA 1
ATOM 8870 C C . GLY A 1 1135 ? -5.372 -11.072 9.515 1.00 53.28 1135 GLY A C 1
ATOM 8871 O O . GLY A 1 1135 ? -4.292 -11.496 9.139 1.00 53.28 1135 GLY A O 1
ATOM 8872 N N . CYS A 1 1136 ? -6.085 -11.657 10.488 1.00 59.41 1136 CYS A N 1
ATOM 8873 C CA . CYS A 1 1136 ? -5.815 -12.859 11.300 1.00 59.41 1136 CYS A CA 1
ATOM 8874 C C . CYS A 1 1136 ? -4.330 -13.245 11.520 1.00 59.41 1136 CYS A C 1
ATOM 8876 O O . CYS A 1 1136 ? -4.027 -14.427 11.661 1.00 59.41 1136 CYS A O 1
ATOM 8878 N N . SER A 1 1137 ? -3.386 -12.302 11.530 1.00 62.94 1137 SER A N 1
ATOM 8879 C CA . SER A 1 1137 ? -1.946 -12.562 11.599 1.00 62.94 1137 SER A CA 1
ATOM 8880 C C . SER A 1 1137 ? -1.435 -12.145 12.972 1.00 62.94 1137 SER A C 1
ATOM 8882 O O . SER A 1 1137 ? -0.994 -11.013 13.169 1.00 62.94 1137 SER A O 1
ATOM 8884 N N . GLY A 1 1138 ? -1.549 -13.048 13.945 1.00 68.44 1138 GLY A N 1
ATOM 8885 C CA . GLY A 1 1138 ? -1.028 -12.821 15.290 1.00 68.44 1138 GLY A CA 1
ATOM 8886 C C . GLY A 1 1138 ? 0.495 -12.798 15.267 1.00 68.44 1138 GLY A C 1
ATOM 8887 O O . GLY A 1 1138 ? 1.119 -13.751 14.804 1.00 68.44 1138 GLY A O 1
ATOM 8888 N N . ASN A 1 1139 ? 1.106 -11.724 15.763 1.00 76.12 1139 ASN A N 1
ATOM 8889 C CA . ASN A 1 1139 ? 2.563 -11.606 15.863 1.00 76.12 1139 ASN A CA 1
ATOM 8890 C C . ASN A 1 1139 ? 3.057 -11.404 17.302 1.00 76.12 1139 ASN A C 1
ATOM 8892 O O . ASN A 1 1139 ? 4.248 -11.561 17.559 1.00 76.12 1139 ASN A O 1
ATOM 8896 N N . SER A 1 1140 ? 2.151 -11.128 18.243 1.00 85.44 1140 SER A N 1
ATOM 8897 C CA . SER A 1 1140 ? 2.452 -11.023 19.673 1.00 85.44 1140 SER A CA 1
ATOM 8898 C C . SER A 1 1140 ? 1.856 -12.210 20.441 1.00 85.44 1140 SER A C 1
ATOM 8900 O O . SER A 1 1140 ? 0.667 -12.489 20.330 1.00 85.44 1140 SER A O 1
ATOM 8902 N N . GLN A 1 1141 ? 2.658 -12.918 21.237 1.00 89.12 1141 GLN A N 1
ATOM 8903 C CA . GLN A 1 1141 ? 2.176 -14.023 22.089 1.00 89.12 1141 GLN A CA 1
ATOM 8904 C C . GLN A 1 1141 ? 1.295 -13.528 23.243 1.00 89.12 1141 GLN A C 1
ATOM 8906 O O . GLN A 1 1141 ? 0.363 -14.216 23.651 1.00 89.12 1141 GLN A O 1
ATOM 8911 N N . THR A 1 1142 ? 1.581 -12.320 23.733 1.00 92.75 1142 THR A N 1
ATOM 8912 C CA . THR A 1 1142 ? 0.903 -11.671 24.857 1.00 92.75 1142 THR A CA 1
ATOM 8913 C C . THR A 1 1142 ? 0.461 -10.271 24.450 1.00 92.75 1142 THR A C 1
ATOM 8915 O O . THR A 1 1142 ? 1.240 -9.526 23.854 1.00 92.75 1142 THR A O 1
ATOM 8918 N N . ILE A 1 1143 ? -0.761 -9.890 24.818 1.00 93.38 1143 ILE A N 1
ATOM 8919 C CA . ILE A 1 1143 ? -1.263 -8.512 24.724 1.00 93.38 1143 ILE A CA 1
ATOM 8920 C C . ILE A 1 1143 ? -1.807 -8.046 26.064 1.00 93.38 1143 ILE A C 1
ATOM 8922 O O . ILE A 1 1143 ? -2.074 -8.855 26.949 1.00 93.38 1143 ILE A O 1
ATOM 8926 N N . SER A 1 1144 ? -1.972 -6.732 26.213 1.00 95.38 1144 SER A N 1
ATOM 8927 C CA . SER A 1 1144 ? -2.548 -6.152 27.424 1.00 95.38 1144 SER A CA 1
ATOM 8928 C C . SER A 1 1144 ? -3.538 -5.036 27.125 1.00 95.38 1144 SER A C 1
ATOM 8930 O O . SER A 1 1144 ? -3.476 -4.414 26.062 1.00 95.38 1144 SER A O 1
ATOM 8932 N N . PHE A 1 1145 ? -4.444 -4.794 28.065 1.00 95.31 1145 PHE A N 1
ATOM 8933 C CA . PHE A 1 1145 ? -5.374 -3.668 28.071 1.00 95.31 1145 PHE A CA 1
ATOM 8934 C C . PHE A 1 1145 ? -5.592 -3.192 29.514 1.00 95.31 1145 PHE A C 1
ATOM 8936 O O . PHE A 1 1145 ? -5.376 -3.952 30.459 1.00 95.31 1145 PHE A O 1
ATOM 8943 N N . SER A 1 1146 ? -5.974 -1.927 29.682 1.00 93.25 1146 SER A N 1
ATOM 8944 C CA . SER A 1 1146 ? -6.169 -1.316 31.001 1.00 93.25 1146 SER A CA 1
ATOM 8945 C C . SER A 1 1146 ? -7.651 -1.086 31.277 1.00 93.25 1146 SER A C 1
ATOM 8947 O O . SER A 1 1146 ? -8.372 -0.624 30.396 1.00 93.25 1146 SER A O 1
ATOM 8949 N N . ILE A 1 1147 ? -8.071 -1.365 32.508 1.00 90.81 1147 ILE A N 1
ATOM 8950 C CA . ILE A 1 1147 ? -9.373 -1.004 33.072 1.00 90.81 1147 ILE A CA 1
ATOM 8951 C C . ILE A 1 1147 ? -9.158 0.263 33.895 1.00 90.81 1147 ILE A C 1
ATOM 8953 O O . ILE A 1 1147 ? -8.319 0.282 34.800 1.00 90.81 1147 ILE A O 1
ATOM 8957 N N . ASN A 1 1148 ? -9.866 1.334 33.538 1.00 83.31 1148 ASN A N 1
ATOM 8958 C CA . ASN A 1 1148 ? -9.682 2.649 34.145 1.00 83.31 1148 ASN A CA 1
ATOM 8959 C C . ASN A 1 1148 ? -10.151 2.649 35.615 1.00 83.31 1148 ASN A C 1
ATOM 8961 O O . ASN A 1 1148 ? -11.184 2.069 35.939 1.00 83.31 1148 ASN A O 1
ATOM 8965 N N . SER A 1 1149 ? -9.408 3.336 36.488 1.00 77.31 1149 SER A N 1
ATOM 8966 C CA . SER A 1 1149 ? -9.748 3.588 37.897 1.00 77.31 1149 SER A CA 1
ATOM 8967 C C . SER A 1 1149 ? -11.068 4.321 38.112 1.00 77.31 1149 SER A C 1
ATOM 8969 O O . SER A 1 1149 ? -11.624 4.228 39.200 1.00 77.31 1149 SER A O 1
ATOM 8971 N N . CYS A 1 1150 ? -11.556 5.047 37.104 1.00 71.44 1150 CYS A N 1
ATOM 8972 C CA . CYS A 1 1150 ? -12.845 5.736 37.150 1.00 71.44 1150 CYS A CA 1
ATOM 8973 C C . CYS A 1 1150 ? -14.037 4.813 36.867 1.00 71.44 1150 CYS A C 1
ATOM 8975 O O . CYS A 1 1150 ? -15.173 5.212 37.105 1.00 71.44 1150 CYS A O 1
ATOM 8977 N N . GLU A 1 1151 ? -13.820 3.603 36.341 1.00 69.25 1151 GLU A N 1
ATOM 8978 C CA . GLU A 1 1151 ? -14.936 2.690 36.128 1.00 69.25 1151 GLU A CA 1
ATOM 8979 C C . GLU A 1 1151 ? -15.341 1.982 37.441 1.00 69.25 1151 GLU A C 1
ATOM 8981 O O . GLU A 1 1151 ? -14.477 1.717 38.281 1.00 69.25 1151 GLU A O 1
ATOM 8986 N N . PRO A 1 1152 ? -16.624 1.595 37.616 1.00 67.12 1152 PRO A N 1
ATOM 8987 C CA . PRO A 1 1152 ? -17.107 0.959 38.843 1.00 67.12 1152 PRO A CA 1
ATOM 8988 C C . PRO A 1 1152 ? -16.286 -0.269 39.259 1.00 67.12 1152 PRO A C 1
ATOM 8990 O O . PRO A 1 1152 ? -15.787 -1.019 38.409 1.00 67.12 1152 PRO A O 1
ATOM 8993 N N . LEU A 1 1153 ? -16.204 -0.523 40.570 1.00 76.50 1153 LEU A N 1
ATOM 8994 C CA . LEU A 1 1153 ? -15.679 -1.766 41.154 1.00 76.50 1153 LEU A CA 1
ATOM 8995 C C . LEU A 1 1153 ? -16.660 -2.928 40.925 1.00 76.50 1153 LEU A C 1
ATOM 8997 O O . LEU A 1 1153 ? -17.148 -3.544 41.861 1.00 76.50 1153 LEU A O 1
ATOM 9001 N N . ALA A 1 1154 ? -16.992 -3.180 39.664 1.00 84.81 1154 ALA A N 1
ATOM 9002 C CA . ALA A 1 1154 ? -17.836 -4.278 39.238 1.00 84.81 1154 ALA A CA 1
ATOM 9003 C C . ALA A 1 1154 ? -16.977 -5.381 38.619 1.00 84.81 1154 ALA A C 1
ATOM 9005 O O . ALA A 1 1154 ? -15.961 -5.110 37.955 1.00 84.81 1154 ALA A O 1
ATOM 9006 N N . LYS A 1 1155 ? -17.418 -6.625 38.795 1.00 92.94 1155 LYS A N 1
ATOM 9007 C CA . LYS A 1 1155 ? -16.923 -7.749 38.010 1.00 92.94 1155 LYS A CA 1
ATOM 9008 C C . LYS A 1 1155 ? -17.283 -7.548 36.543 1.00 92.94 1155 LYS A C 1
ATOM 9010 O O . LYS A 1 1155 ? -18.408 -7.198 36.201 1.00 92.94 1155 LYS A O 1
ATOM 9015 N N . ARG A 1 1156 ? -16.306 -7.751 35.660 1.00 93.69 1156 ARG A N 1
ATOM 9016 C CA . ARG A 1 1156 ? -16.467 -7.622 34.205 1.00 93.69 1156 ARG A CA 1
ATOM 9017 C C . ARG A 1 1156 ? -16.036 -8.900 33.524 1.00 93.69 1156 ARG A C 1
ATOM 9019 O O . ARG A 1 1156 ? -14.908 -9.345 33.744 1.00 93.69 1156 ARG A O 1
ATOM 9026 N N . ARG A 1 1157 ? -16.890 -9.426 32.649 1.00 96.38 1157 ARG A N 1
ATOM 9027 C CA . ARG A 1 1157 ? -16.594 -10.609 31.846 1.00 96.38 1157 ARG A CA 1
ATOM 9028 C C . ARG A 1 1157 ? -15.973 -10.233 30.501 1.00 96.38 1157 ARG A C 1
ATOM 9030 O O . ARG A 1 1157 ? -16.419 -9.316 29.812 1.00 96.38 1157 ARG A O 1
ATOM 9037 N N . TYR A 1 1158 ? -14.948 -10.981 30.120 1.00 97.38 1158 TYR A N 1
ATOM 9038 C CA . TYR A 1 1158 ? -14.263 -10.874 28.839 1.00 97.38 1158 TYR A CA 1
ATOM 9039 C C . TYR A 1 1158 ? -14.268 -12.226 28.132 1.00 97.38 1158 TYR A C 1
ATOM 9041 O O . TYR A 1 1158 ? -14.289 -13.272 28.780 1.00 97.38 1158 TYR A O 1
ATOM 9049 N N . TYR A 1 1159 ? -14.210 -12.199 26.806 1.00 96.50 1159 TYR A N 1
ATOM 9050 C CA . TYR A 1 1159 ? -14.032 -13.366 25.950 1.00 96.50 1159 TYR A CA 1
ATOM 9051 C C . TYR A 1 1159 ? -12.725 -13.254 25.167 1.00 96.50 1159 TYR A C 1
ATOM 9053 O O . TYR A 1 1159 ? -12.365 -12.175 24.697 1.00 96.50 1159 TYR A O 1
ATOM 9061 N N . VAL A 1 1160 ? -12.028 -14.375 24.996 1.00 95.19 1160 VAL A N 1
ATOM 9062 C CA . VAL A 1 1160 ? -10.857 -14.504 24.124 1.00 95.19 1160 VAL A CA 1
ATOM 9063 C C . VAL A 1 1160 ? -11.200 -15.486 23.015 1.00 95.19 1160 VAL A C 1
ATOM 9065 O O . VAL A 1 1160 ? -11.533 -16.640 23.283 1.00 95.19 1160 VAL A O 1
ATOM 9068 N N . VAL A 1 1161 ? -11.102 -15.026 21.771 1.00 91.81 1161 VAL A N 1
ATOM 9069 C CA . VAL A 1 1161 ? -11.302 -15.847 20.574 1.00 91.81 1161 VAL A CA 1
ATOM 9070 C C . VAL A 1 1161 ? -9.941 -16.084 19.940 1.00 91.81 1161 VAL A C 1
ATOM 9072 O O . VAL A 1 1161 ? -9.295 -15.130 19.503 1.00 91.81 1161 VAL A O 1
ATOM 9075 N N . VAL A 1 1162 ? -9.493 -17.337 19.922 1.00 90.06 1162 VAL A N 1
ATOM 9076 C CA . VAL A 1 1162 ? -8.211 -17.749 19.331 1.00 90.06 1162 VAL A CA 1
ATOM 9077 C C . VAL A 1 1162 ? -8.478 -18.362 17.964 1.00 90.06 1162 VAL A C 1
ATOM 9079 O O . VAL A 1 1162 ? -9.217 -19.332 17.884 1.00 90.06 1162 VAL A O 1
ATOM 9082 N N . ASP A 1 1163 ? -7.880 -17.822 16.906 1.00 83.19 1163 ASP A N 1
ATOM 9083 C CA . ASP A 1 1163 ? -8.083 -18.219 15.508 1.00 83.19 1163 ASP A CA 1
ATOM 9084 C C . ASP A 1 1163 ? -6.866 -18.991 14.936 1.00 83.19 1163 ASP A C 1
ATOM 9086 O O . ASP A 1 1163 ? -5.783 -19.028 15.524 1.00 83.19 1163 ASP A O 1
ATOM 9090 N N . VAL A 1 1164 ? -7.010 -19.581 13.741 1.00 77.75 1164 VAL A N 1
ATOM 9091 C CA . VAL A 1 1164 ? -5.885 -20.111 12.936 1.00 77.75 1164 VAL A CA 1
ATOM 9092 C C . VAL A 1 1164 ? -5.520 -19.155 11.793 1.00 77.75 1164 VAL A C 1
ATOM 9094 O O . VAL A 1 1164 ? -6.390 -18.709 11.047 1.00 77.75 1164 VAL A O 1
ATOM 9097 N N . HIS A 1 1165 ? -4.221 -18.884 11.613 1.00 65.56 1165 HIS A N 1
ATOM 9098 C CA . HIS A 1 1165 ? -3.669 -18.078 10.510 1.00 65.56 1165 HIS A CA 1
ATOM 9099 C C . HIS A 1 1165 ? -3.361 -18.917 9.248 1.00 65.56 1165 HIS A C 1
ATOM 9101 O O . HIS A 1 1165 ? -3.203 -20.140 9.301 1.00 65.56 1165 HIS A O 1
ATOM 9107 N N . ALA A 1 1166 ? -3.201 -18.256 8.093 1.00 57.78 1166 ALA A N 1
ATOM 9108 C CA . ALA A 1 1166 ? -2.736 -18.891 6.861 1.00 57.78 1166 ALA A CA 1
ATOM 9109 C C . ALA A 1 1166 ? -1.358 -19.565 7.042 1.00 57.78 1166 ALA A C 1
ATOM 9111 O O . ALA A 1 1166 ? -0.457 -19.031 7.682 1.00 57.78 1166 ALA A O 1
ATOM 9112 N N . ASN A 1 1167 ? -1.178 -20.744 6.441 1.00 62.56 1167 ASN A N 1
ATOM 9113 C CA . ASN A 1 1167 ? 0.032 -21.587 6.497 1.00 62.56 1167 ASN A CA 1
ATOM 9114 C C . ASN A 1 1167 ? 0.236 -22.429 7.764 1.00 62.56 1167 ASN A C 1
ATOM 9116 O O . ASN A 1 1167 ? 1.217 -23.170 7.831 1.00 62.56 1167 ASN A O 1
ATOM 9120 N N . MET A 1 1168 ? -0.696 -22.414 8.716 1.00 73.19 1168 MET A N 1
ATOM 9121 C CA . MET A 1 1168 ? -0.666 -23.365 9.829 1.00 73.19 1168 MET A CA 1
ATOM 9122 C C . MET A 1 1168 ? -1.335 -24.686 9.429 1.00 73.19 1168 MET A C 1
ATOM 9124 O O . MET A 1 1168 ? -2.418 -24.695 8.846 1.00 73.19 1168 MET A O 1
ATOM 9128 N N . MET A 1 1169 ? -0.683 -25.813 9.729 1.00 80.88 1169 MET A N 1
ATOM 9129 C CA . MET A 1 1169 ? -1.357 -27.116 9.735 1.00 80.88 1169 MET A CA 1
ATOM 9130 C C . MET A 1 1169 ? -2.186 -27.217 11.011 1.00 80.88 1169 MET A C 1
ATOM 9132 O O . MET A 1 1169 ? -1.733 -26.761 12.055 1.00 80.88 1169 MET A O 1
ATOM 9136 N N . ILE A 1 1170 ? -3.382 -27.789 10.936 1.00 81.56 1170 ILE A N 1
ATOM 9137 C CA . ILE A 1 1170 ? -4.296 -27.905 12.080 1.00 81.56 1170 ILE A CA 1
ATOM 9138 C C . ILE A 1 1170 ? -3.883 -29.029 13.049 1.00 81.56 1170 ILE A C 1
ATOM 9140 O O . ILE A 1 1170 ? -2.819 -29.643 12.915 1.00 81.56 1170 ILE A O 1
ATOM 9144 N N . SER A 1 1171 ? -4.712 -29.252 14.069 1.00 88.12 1171 SER A N 1
ATOM 9145 C CA . SER A 1 1171 ? -4.434 -30.102 15.232 1.00 88.12 1171 SER A CA 1
ATOM 9146 C C . SER A 1 1171 ? -3.291 -29.538 16.081 1.00 88.12 1171 SER A C 1
ATOM 9148 O O . SER A 1 1171 ? -2.366 -30.262 16.451 1.00 88.12 1171 SER A O 1
ATOM 9150 N N . ASN A 1 1172 ? -3.326 -28.226 16.345 1.00 86.81 1172 ASN A N 1
ATOM 9151 C CA . ASN A 1 1172 ? -2.414 -27.589 17.299 1.00 86.81 1172 ASN A CA 1
ATOM 9152 C C . ASN A 1 1172 ? -3.068 -27.544 18.673 1.00 86.81 1172 ASN A C 1
ATOM 9154 O O . ASN A 1 1172 ? -4.171 -27.030 18.822 1.00 86.81 1172 ASN A O 1
ATOM 9158 N N . GLN A 1 1173 ? -2.356 -28.048 19.663 1.00 90.00 1173 GLN A N 1
ATOM 9159 C CA . GLN A 1 1173 ? -2.607 -27.829 21.072 1.00 90.00 1173 GLN A CA 1
ATOM 9160 C C . GLN A 1 1173 ? -2.105 -26.450 21.501 1.00 90.00 1173 GLN A C 1
ATOM 9162 O O . GLN A 1 1173 ? -0.995 -26.049 21.127 1.00 90.00 1173 GLN A O 1
ATOM 9167 N N . LEU A 1 1174 ? -2.901 -25.746 22.293 1.00 92.38 1174 LEU A N 1
ATOM 9168 C CA . LEU A 1 1174 ? -2.593 -24.427 22.828 1.00 92.38 1174 LEU A CA 1
ATOM 9169 C C . LEU A 1 1174 ? -3.179 -24.269 24.229 1.00 92.38 1174 LEU A C 1
ATOM 9171 O O . LEU A 1 1174 ? -4.173 -24.908 24.551 1.00 92.38 1174 LEU A O 1
ATOM 9175 N N . ASP A 1 1175 ? -2.605 -23.372 25.024 1.00 94.00 1175 ASP A N 1
ATOM 9176 C CA . ASP A 1 1175 ? -3.226 -22.900 26.261 1.00 94.00 1175 ASP A CA 1
ATOM 9177 C C . ASP A 1 1175 ? -3.311 -21.373 26.296 1.00 94.00 1175 ASP A C 1
ATOM 9179 O O . ASP A 1 1175 ? -2.586 -20.663 25.587 1.00 94.00 1175 ASP A O 1
ATOM 9183 N N . VAL A 1 1176 ? -4.232 -20.880 27.120 1.00 96.62 1176 VAL A N 1
ATOM 9184 C CA . VAL A 1 1176 ? -4.429 -19.453 27.374 1.00 96.62 1176 VAL A CA 1
ATOM 9185 C C . VAL A 1 1176 ? -4.029 -19.152 28.808 1.00 96.62 1176 VAL A C 1
ATOM 9187 O O . VAL A 1 1176 ? -4.326 -19.928 29.720 1.00 96.62 1176 VAL A O 1
ATOM 9190 N N . SER A 1 1177 ? -3.372 -18.016 29.017 1.00 97.19 1177 SER A N 1
ATOM 9191 C CA . SER A 1 1177 ? -3.132 -17.490 30.354 1.00 97.19 1177 SER A CA 1
ATOM 9192 C C . SER A 1 1177 ? -3.592 -16.050 30.497 1.00 97.19 1177 SER A C 1
ATOM 9194 O O . SER A 1 1177 ? -3.500 -15.254 29.559 1.00 97.19 1177 SER A O 1
ATOM 9196 N N . VAL A 1 1178 ? -4.077 -15.724 31.694 1.00 97.94 1178 VAL A N 1
ATOM 9197 C CA . VAL A 1 1178 ? -4.533 -14.388 32.075 1.00 97.94 1178 VAL A CA 1
ATOM 9198 C C . VAL A 1 1178 ? -3.773 -13.951 33.323 1.00 97.94 1178 VAL A C 1
ATOM 9200 O O . VAL A 1 1178 ? -3.590 -14.727 34.258 1.00 97.94 1178 VAL A O 1
ATOM 9203 N N . ARG A 1 1179 ? -3.304 -12.706 33.332 1.00 97.69 1179 ARG A N 1
ATOM 9204 C CA . ARG A 1 1179 ? -2.688 -12.058 34.493 1.00 97.69 1179 ARG A CA 1
ATOM 9205 C C . ARG A 1 1179 ? -3.331 -10.700 34.693 1.00 97.69 1179 ARG A C 1
ATOM 9207 O O . ARG A 1 1179 ? -3.366 -9.912 33.749 1.00 97.69 1179 ARG A O 1
ATOM 9214 N N . PHE A 1 1180 ? -3.784 -10.412 35.906 1.00 96.75 1180 PHE A N 1
ATOM 9215 C CA . PHE A 1 1180 ? -4.380 -9.127 36.250 1.00 96.75 1180 PHE A CA 1
ATOM 9216 C C . PHE A 1 1180 ? -3.515 -8.404 37.289 1.00 96.75 1180 PHE A C 1
ATOM 9218 O O . PHE A 1 1180 ? -3.340 -8.856 38.417 1.00 96.75 1180 PHE A O 1
ATOM 9225 N N . GLU A 1 1181 ? -2.923 -7.285 36.876 1.00 95.50 1181 GLU A N 1
ATOM 9226 C CA . GLU A 1 1181 ? -2.211 -6.356 37.755 1.00 95.50 1181 GLU A CA 1
ATOM 9227 C C . GLU A 1 1181 ? -3.243 -5.367 38.314 1.00 95.50 1181 GLU A C 1
ATOM 9229 O O . GLU A 1 1181 ? -3.473 -4.304 37.727 1.00 95.50 1181 GLU A O 1
ATOM 9234 N N . GLY A 1 1182 ? -3.918 -5.761 39.399 1.00 87.75 1182 GLY A N 1
ATOM 9235 C CA . GLY A 1 1182 ? -4.914 -4.932 40.073 1.00 87.75 1182 GLY A CA 1
ATOM 9236 C C . GLY A 1 1182 ? -4.263 -3.708 40.715 1.00 87.75 1182 GLY A C 1
ATOM 9237 O O . GLY A 1 1182 ? -3.206 -3.805 41.341 1.00 87.75 1182 GLY A O 1
ATOM 9238 N N . VAL A 1 1183 ? -4.880 -2.539 40.558 1.00 83.69 1183 VAL A N 1
ATOM 9239 C CA . VAL A 1 1183 ? -4.418 -1.315 41.225 1.00 83.69 1183 VAL A CA 1
ATOM 9240 C C . VAL A 1 1183 ? -5.142 -1.203 42.568 1.00 83.69 1183 VAL A C 1
ATOM 9242 O O . VAL A 1 1183 ? -6.368 -1.328 42.594 1.00 83.69 1183 VAL A O 1
ATOM 9245 N N . PRO A 1 1184 ? -4.426 -0.964 43.687 1.00 67.31 1184 PRO A N 1
ATOM 9246 C CA . PRO A 1 1184 ? -5.058 -0.757 44.982 1.00 67.31 1184 PRO A CA 1
ATOM 9247 C C . PRO A 1 1184 ? -6.105 0.348 44.891 1.00 67.31 1184 PRO A C 1
ATOM 9249 O O . PRO A 1 1184 ? -5.830 1.429 44.365 1.00 67.31 1184 PRO A O 1
ATOM 9252 N N . ILE A 1 1185 ? -7.291 0.072 45.425 1.00 58.34 1185 ILE A N 1
ATOM 9253 C CA . ILE A 1 1185 ? -8.371 1.048 45.526 1.00 58.34 1185 ILE A CA 1
ATOM 9254 C C . ILE A 1 1185 ? -7.825 2.212 46.355 1.00 58.34 1185 ILE A C 1
ATOM 9256 O O . ILE A 1 1185 ? -7.574 2.057 47.550 1.00 58.34 1185 ILE A O 1
ATOM 9260 N N . ILE A 1 1186 ? -7.598 3.369 45.730 1.00 53.56 1186 ILE A N 1
ATOM 9261 C CA . ILE A 1 1186 ? -7.405 4.604 46.487 1.00 53.56 1186 ILE A CA 1
ATOM 9262 C C . ILE A 1 1186 ? -8.780 4.875 47.098 1.00 53.56 1186 ILE A C 1
ATOM 9264 O O . ILE A 1 1186 ? -9.727 5.064 46.332 1.00 53.56 1186 ILE A O 1
ATOM 9268 N N . PRO A 1 1187 ? -8.943 4.834 48.434 1.00 48.16 1187 PRO A N 1
ATOM 9269 C CA . PRO A 1 1187 ? -10.221 5.169 49.035 1.00 48.16 1187 PRO A CA 1
ATOM 9270 C C . PRO A 1 1187 ? -10.593 6.559 48.537 1.00 48.16 1187 PRO A C 1
ATOM 9272 O O . PRO A 1 1187 ? -9.777 7.477 48.662 1.00 48.16 1187 PRO A O 1
ATOM 9275 N N . LEU A 1 1188 ? -11.786 6.701 47.956 1.00 45.19 1188 LEU A N 1
ATOM 9276 C CA . LEU A 1 1188 ? -12.394 8.006 47.736 1.00 45.19 1188 LEU A CA 1
ATOM 9277 C C . LEU A 1 1188 ? -12.357 8.729 49.086 1.00 45.19 1188 LEU A C 1
ATOM 9279 O O . LEU A 1 1188 ? -13.090 8.386 50.014 1.00 45.19 1188 LEU A O 1
ATOM 9283 N N . ARG A 1 1189 ? -11.411 9.660 49.233 1.00 39.53 1189 ARG A N 1
ATOM 9284 C CA . ARG A 1 1189 ? -11.428 10.614 50.331 1.00 39.53 1189 ARG A CA 1
ATOM 9285 C C . ARG A 1 1189 ? -12.543 11.577 49.970 1.00 39.53 1189 ARG A C 1
ATOM 9287 O O . ARG A 1 1189 ? -12.373 12.382 49.063 1.00 39.53 1189 ARG A O 1
ATOM 9294 N N . TYR A 1 1190 ? -13.688 11.398 50.615 1.00 38.84 1190 TYR A N 1
ATOM 9295 C CA . TYR A 1 1190 ? -14.700 12.437 50.676 1.00 38.84 1190 TYR A CA 1
ATOM 9296 C C . TYR A 1 1190 ? -14.056 13.623 51.404 1.00 38.84 1190 TYR A C 1
ATOM 9298 O O . TYR A 1 1190 ? -13.654 13.464 52.560 1.00 38.84 1190 TYR A O 1
ATOM 9306 N N . ASP A 1 1191 ? -13.870 14.731 50.691 1.00 37.56 1191 ASP A N 1
ATOM 9307 C CA . ASP A 1 1191 ? -13.619 16.052 51.280 1.00 37.56 1191 ASP A CA 1
ATOM 9308 C C . ASP A 1 1191 ? -14.963 16.769 51.457 1.00 37.56 1191 ASP A C 1
ATOM 9310 O O . ASP A 1 1191 ? -15.819 16.622 50.549 1.00 37.56 1191 ASP A O 1
#

Radius of gyration: 48.03 Å; chains: 1; bounding box: 152×104×122 Å